Protein AF-A0A3D2IMI7-F1 (afdb_monomer)

Nearest PDB structures (foldseek):
  4e9l-assembly1_A  TM=3.637E-01  e=8.421E-09  Escherichia coli UTI89
  5n40-assembly1_A  TM=7.690E-01  e=1.778E-04  Yersinia pseudotuberculosis IP 31758
  5ldy-assembly1_A  TM=4.131E-01  e=1.421E-04  Yersinia pseudotuberculosis YPIII
  5euv-assembly1_B  TM=4.477E-01  e=1.053E-02  Paracoccus sp. 32d
  7o7s-assembly1_B  TM=2.186E-01  e=2.065E-05  Homo sapiens

Solvent-accessible surface area (backbone atoms only — not comparable to full-atom values): 43503 Å² total; per-residue (Å²): 136,83,80,90,81,66,86,69,51,72,66,57,47,50,53,51,37,49,52,50,19,69,74,67,76,43,91,65,54,54,61,43,49,20,43,68,29,74,67,36,45,22,67,24,29,84,72,48,69,46,63,32,51,36,31,32,40,37,43,94,45,60,42,66,51,37,60,75,22,23,43,25,42,30,50,30,76,54,40,31,40,66,70,81,64,78,82,48,47,64,49,73,46,33,60,82,61,87,64,40,62,48,37,63,43,69,72,51,69,43,49,48,36,41,32,33,35,25,76,31,36,21,80,72,30,25,35,24,40,38,34,37,64,43,34,36,28,35,68,51,49,63,80,87,34,62,40,46,26,24,32,76,32,78,30,75,76,46,79,85,49,66,41,18,53,37,27,53,37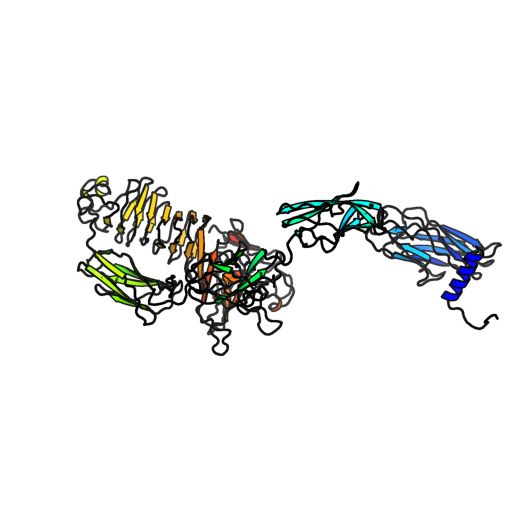,54,33,67,67,47,33,52,42,74,77,30,59,67,35,64,24,38,45,68,32,49,36,42,55,50,32,25,39,31,31,14,14,92,68,68,37,70,18,66,46,53,67,52,61,38,36,55,44,81,43,76,76,42,69,81,49,47,76,38,94,80,30,64,45,64,39,55,15,38,71,67,9,39,25,76,38,69,37,45,20,34,68,34,47,35,33,31,33,41,38,39,39,38,92,90,36,52,66,38,74,50,68,77,33,40,27,28,51,79,73,39,76,52,34,34,49,46,23,18,60,91,65,54,71,46,69,62,40,42,24,62,44,74,47,49,32,18,41,32,33,13,14,69,82,74,44,68,13,47,84,44,52,58,40,32,33,29,49,49,78,40,48,62,77,39,60,61,40,76,48,74,64,25,55,64,9,30,36,75,66,44,62,33,21,35,30,45,63,45,78,25,32,45,33,38,30,35,67,88,63,82,42,41,20,66,28,55,71,25,44,22,42,50,27,71,69,24,29,77,44,17,41,35,43,46,48,47,43,61,30,46,29,71,48,68,36,60,23,42,31,37,34,40,32,5,3,81,63,58,35,66,21,68,55,41,84,75,52,66,50,76,48,60,79,48,52,47,74,54,72,72,42,75,70,53,40,13,34,30,38,27,44,32,28,30,33,67,56,75,45,69,26,46,34,40,39,25,46,72,81,37,66,31,68,38,56,21,57,33,32,21,40,81,65,69,33,32,45,19,16,35,83,74,54,71,65,68,16,17,36,52,81,39,26,73,24,24,73,65,58,47,55,79,42,60,83,35,45,35,34,37,48,57,71,27,86,66,22,89,50,57,42,35,47,66,54,69,64,48,38,29,24,28,41,36,26,31,60,82,16,50,42,35,41,40,84,58,26,42,42,34,28,65,25,40,41,32,40,55,9,36,43,40,46,44,73,63,12,33,42,38,34,31,33,40,36,34,26,63,38,54,46,39,22,37,39,37,41,55,23,95,48,65,28,48,38,76,25,53,45,59,37,38,23,41,36,35,52,14,76,62,18,39,41,43,81,55,55,37,38,26,80,38,47,35,35,24,52,21,14,41,45,36,41,43,58,90,45,35,47,45,56,72,39,76,47,68,33,99,53,26,40,42,32,42,37,42,71,47,67,79,62,51,41,60,44,45,29,23,54,25,38,56,47,25,49,37,56,52,39,60,54,46,81,35,31,34,22,40,78,28,76,73,27,57,67,83,88,90,82,57,75,51,32,42,31,34,54,44,52,85,52,89,68,58,78,82,68,23,56,39,55,58,79,34,21,82,42,66,58,60,77,23,39,18,34,41,35,44,43,68,25,59,39,96,91,39,84,90,36,71,46,65,61,64,35,46,34,58,43,64,31,54,65,63,56,65,82,76,53,40,39,68,51,77,54,51,50,49,99,60,88,96,55,14,58,34,45,25,22,29,29,33,45,35,60,44,61,68,65,46,64,89,47,42,49,77,36,44,52,53,70,45,39,37,35,65,38,43,63,37,82,89,32,73,34,44,75,27,30,28,50,80,85,59,55,75,58,64,80,44,67,38,43,50,35,31,13,34,37,41,34,28,77,39,74,86,33,42,47,33,38,48,60,84,113

Mean predicted aligned error: 17.14 Å

pLDDT: mean 89.93, std 9.3, range [36.91, 98.5]

Secondary structure (DSSP, 8-state):
---TT-PPPHHHHHHHHHHHHHHHT---SSEE-BBS-TTEEGGGTTS--EEEB--EEE-SSTTSS-TT-EEEEEPPTTEEE-SSSPPPEEEEEETTSS----EEEEEEE-SSEEEEEEEE--SSS-EEEEEE-EEEEES-SSSP-EEE-EE-SSSSS-TT--SBEEEEE---EEEEEEEE----EETTSB-SSPEEEEEEETTSPBP-----EEEEEEEEEEE---B-TT---EEE--TTSEEEE---BBSS-EEEEEEEE-TTS--EEPPPEEEE-TTS--EEEEEESSSSPPPPEETT-EEEEEEEEE-TTS-B-TT----EEEEESS-EEES-EEPPPPBTTEEEEEEEEE-S-EEE-EEEEETTSS-EEEPPPEEEE--SEEEEEEEEEEESSEEESSSS-EEEEEEEEEETTSPBP------EEEEESSSEE---EE-SSSEEEEEEEP-SS-EEEEEEEEETTEEPS--EEEEEE--SEEB---SS-HHHHHBTT-GGGBTTSS---TT-EEEE-SS-SS-S---EE-STT-EESEEEE-TT-EEEE-SS-EEEESS-EEEEEEEE--TT-EEEESS-EEEEEEESSEEEE--SS-EEEEE--EESEEEEE-TT-EEESS-EEEEEEEEEEEEEEEE-TT--EEEEEEEEEEEEEEEEEEEE-SSSEEEEE--SBS-BHHHHTTTS---SSBTSTT---SSSS---SEEEE-TTS-S-GGGGEE--SBTTSBPPTTB-EEEEE--B-TT-TT-B-PSPEEEEEEEPBP-TTSSEEE-------STT--EEEEE--SSSPEETT-TTTEEEESB-S-EEEEESSHHHHT-EEEEE-SS--SS-S-EE-TTBEEEEEB-SSS-EEEEES--

Sequence (875 aa):
MLFYSRELSISEQQNIEDYLSLKYSIPIRNLTAATGGEAISADDASTTYTTLSGPRVQESFIGEYTSSGTFVFKAPTGFEWDTGGANPSATVAPAFGGSTNLAISFTSRTSSEITFTVTTASSTNPAEITFNGFRVRPTTGTLPNEGNIRNIGTTGSGGTTNYGSLTMVAGTQIAMAYSQQPGTSTVNSAISPSVRIQLVDQFGNSVEEGGVDIDVALNVVSGSGALTGGSTTTIRTNSLGIADFTNLLIDDTGSYTLTATSAGLASELSNEFDVVVLGQLTEFKIERVPSGNISNKLAGQSFNIKISAVDGTDAVVTDFSGTVDISSSCTLDAGQGTSPAFTSGVLSSHTVSISSVGSCTITATNSADSETGVSNSFNVTPGAASATSTQITASPTVIFNDGFSTSTITVQARDASGNNVTVGGATIALSATDGSLGSVTDNSNGTYTATLTSSIIEGTATITGTLNGNAISDNAQVEFAAFNKIWRSQVGSVADARNWDDPVNWSSGSVPLSTDKVLIPANPSVGNQQPVVDVTNTTVAQISIETSATVTVSGGVNFVVTNEASGGGKILGSNADSLTVGGNLDLLDITLGNVILNGSSKQIVTSPNDFVDLELDNSAGADFSSDLTVTGDLNLTDGTLFIPTGKNLIANSKTYGPGGSLRFQRRISGVRGWRIISSPVNTTYGDFLDGTLTQGYTGSTLGNAALDSLQPNVLTYLETVVGTDNQRYRAPSNATQSVSQGQGVFVFVFGNIAADSRYNDPLPDTLDVEGQEWEGDGTEVDFGITYTAAADTGWNLIGNPFAATIDWDDNTNWTKTNVENTIYVWDPSANGGNGEYLTWNGTTGTLGGGLISPFQGFWVKANAVAPVLKVNKEV

Foldseek 3Di:
DDPPPDDDDPVRVVVVQVVCCVVPVANSDQWDAKDFQAEAELVCAVPFWTFIWWIKGWDPWFCLQPAFWKWKWFDAPQKFWDQDDDQKAKDKDFSPDDDWPWDKGWDDGDRTITMIGTNDTTDDGIMMITIGGTIMHGNHSDDWDWDATATPIRGDDHDRDGRYIHTYAYHDFAAKDWPDFFAEEAAQFWTPPWTKIFTHHPVRDGHQDWFFKKFKAKDAPDDDKGFDPQWDRIAIADRRRMGTGGGGHIHIWHKIKMWIDTPNHDIDIGDIYTYWHPLDQQAKEKAFPPGDADAEEAAQDKGKIKIFRATPVRHGNQPQFAWWAKDKPAAKPDQGGTDHTAHRRMPRITITGGHDFDWMWMKTAGPVDGHIDIGHTYTHAHDPFDLAQKEKEWVVLEFAQQQATKIKIKIFGGHPSNHGQQAWDWDKDKDKPAFDWADWAILGGRMIIIMGGHHNDFDKIWMWMATNNHTRNYIYIRTNDDFPWEFQFAPDDLCRRAEQQQLVRTPNSGHADQEGEYEYELDHNHDNHAHEDEDAAQHYQEYEYEANGEYEYEDLHEYEHLEEYEYAYEYAYELSYEYEHQYEYYYNYYHYNEYEHQHAAEYEYADDQAEQEYEYNYQNEYEYSAAHHHLHEDEQQAHEHEDEAPHFYQDLHYDAHPHYKYKYKHWAADDWFKAKWAAQFKDFQSLQQSLAQWECEDAGNPHNDPDDDDHTQKWFFAQPDPDPRVVRIDDDNYRRHIGDAQTIIIGGGGAPDPVDPSRPNHDGTMRMDMHHGDCPVVWKNWNPFFFDPDPPGFKHKGANNHSHKDFLLPPVFKDWDQWQQKKWFWDCPPPPRVIDTWMDNNPDTRVPGRIGHHGTIIMIGGHDGPTTIMGTSSD

Radius of gyration: 43.98 Å; Cα contacts (8 Å, |Δi|>4): 2571; chains: 1; bounding box: 116×69×135 Å

Structure (mmCIF, N/CA/C/O backbone):
data_AF-A0A3D2IMI7-F1
#
_entry.id   AF-A0A3D2IMI7-F1
#
loop_
_atom_site.group_PDB
_atom_site.id
_atom_site.type_symbol
_atom_site.label_atom_id
_atom_site.label_alt_id
_atom_site.label_comp_id
_atom_site.label_asym_id
_atom_site.label_entity_id
_atom_site.label_seq_id
_atom_site.pdbx_PDB_ins_code
_atom_site.Cartn_x
_atom_site.Cartn_y
_atom_site.Cartn_z
_atom_site.occupancy
_atom_site.B_iso_or_equiv
_atom_site.auth_seq_id
_atom_site.auth_comp_id
_atom_site.auth_asym_id
_atom_site.auth_atom_id
_atom_site.pdbx_PDB_model_num
ATOM 1 N N . MET A 1 1 ? 63.150 -7.303 -70.088 1.00 36.91 1 MET A N 1
ATOM 2 C CA . MET A 1 1 ? 63.684 -8.450 -69.328 1.00 36.91 1 MET A CA 1
ATOM 3 C C . MET A 1 1 ? 62.479 -9.291 -68.924 1.00 36.91 1 MET A C 1
ATOM 5 O O . MET A 1 1 ? 61.709 -8.853 -68.085 1.00 36.91 1 MET A O 1
ATOM 9 N N . LEU A 1 2 ? 62.222 -10.387 -69.644 1.00 39.38 2 LEU A N 1
ATOM 10 C CA . LEU A 1 2 ? 61.164 -11.353 -69.327 1.00 39.38 2 LEU A CA 1
ATOM 11 C C . LEU A 1 2 ? 61.659 -12.210 -68.155 1.00 39.38 2 LEU A C 1
ATOM 13 O O . LEU A 1 2 ? 62.662 -12.906 -68.301 1.00 39.38 2 LEU A O 1
ATOM 17 N N . PHE A 1 3 ? 61.002 -12.132 -66.999 1.00 39.72 3 PHE A N 1
ATOM 18 C CA . PHE A 1 3 ? 61.272 -13.028 -65.873 1.00 39.72 3 PHE A CA 1
ATOM 19 C C . PHE A 1 3 ? 60.664 -14.405 -66.178 1.00 39.72 3 PHE A C 1
ATOM 21 O O . PHE A 1 3 ? 59.478 -14.626 -65.970 1.00 39.72 3 PHE A O 1
ATOM 28 N N . TYR A 1 4 ? 61.480 -15.320 -66.702 1.00 48.03 4 TYR A N 1
ATOM 29 C CA . TYR A 1 4 ? 61.088 -16.665 -67.154 1.00 48.03 4 TYR A CA 1
ATOM 30 C C . TYR A 1 4 ? 61.148 -17.741 -66.050 1.00 48.03 4 TYR A C 1
ATOM 32 O O . TYR A 1 4 ? 61.457 -18.897 -66.322 1.00 48.03 4 TYR A O 1
ATOM 40 N N . SER A 1 5 ? 60.907 -17.383 -64.786 1.00 53.88 5 SER A N 1
ATOM 41 C CA . SER A 1 5 ? 61.038 -18.350 -63.681 1.00 53.88 5 SER A CA 1
ATOM 42 C C . SER A 1 5 ? 60.182 -18.060 -62.448 1.00 53.88 5 SER A C 1
ATOM 44 O O . SER A 1 5 ? 60.452 -18.615 -61.385 1.00 53.88 5 SER A O 1
ATOM 46 N N . ARG A 1 6 ? 59.174 -17.187 -62.552 1.00 65.69 6 ARG A N 1
ATOM 47 C CA . ARG A 1 6 ? 58.187 -16.991 -61.482 1.00 65.69 6 ARG A CA 1
ATOM 48 C C . ARG A 1 6 ? 56.843 -17.506 -61.973 1.00 65.69 6 ARG A C 1
ATOM 50 O O . ARG A 1 6 ? 56.318 -16.954 -62.937 1.00 65.69 6 ARG A O 1
ATOM 57 N N . GLU A 1 7 ? 56.298 -18.531 -61.320 1.00 63.94 7 GLU A N 1
ATOM 58 C CA . GLU A 1 7 ? 54.879 -18.847 -61.481 1.00 63.94 7 GLU A CA 1
ATOM 59 C C . GLU A 1 7 ? 54.075 -17.638 -61.004 1.00 63.94 7 GLU A C 1
ATOM 61 O O . GLU A 1 7 ? 54.257 -17.162 -59.880 1.00 63.94 7 GLU A O 1
ATOM 66 N N . LEU A 1 8 ? 53.264 -17.075 -61.899 1.00 63.88 8 LEU A N 1
ATOM 67 C CA . LEU A 1 8 ? 52.357 -15.997 -61.536 1.00 63.88 8 LEU A CA 1
ATOM 68 C C . LEU A 1 8 ? 51.351 -16.556 -60.537 1.00 63.88 8 LEU A C 1
ATOM 70 O O . LEU A 1 8 ? 50.800 -17.636 -60.748 1.00 63.88 8 LEU A O 1
ATOM 74 N N . SER A 1 9 ? 51.092 -15.819 -59.459 1.00 64.12 9 SER A N 1
ATOM 75 C CA . SER A 1 9 ? 49.933 -16.147 -58.634 1.00 64.12 9 SER A CA 1
ATOM 76 C C . SER A 1 9 ? 48.662 -16.035 -59.482 1.00 64.12 9 SER A C 1
ATOM 78 O O . SER A 1 9 ? 48.598 -15.229 -60.414 1.00 64.12 9 SER A O 1
ATOM 80 N N . ILE A 1 10 ? 47.626 -16.806 -59.141 1.00 54.97 10 ILE A N 1
ATOM 81 C CA . ILE A 1 10 ? 46.330 -16.769 -59.839 1.00 54.97 10 ILE A CA 1
ATOM 82 C C . ILE A 1 10 ? 45.799 -15.327 -59.943 1.00 54.97 10 ILE A C 1
ATOM 84 O O . ILE A 1 10 ? 45.288 -14.935 -60.985 1.00 54.97 10 ILE A O 1
ATOM 88 N N . SER A 1 11 ? 45.993 -14.507 -58.904 1.00 57.66 11 SER A N 1
ATOM 89 C CA . SER A 1 11 ? 45.587 -13.096 -58.917 1.00 57.66 11 SER A CA 1
ATOM 90 C C . SER A 1 11 ? 46.397 -12.251 -59.909 1.00 57.66 11 SER A C 1
ATOM 92 O O . SER A 1 11 ? 45.836 -11.416 -60.612 1.00 57.66 11 SER A O 1
ATOM 94 N N . GLU A 1 12 ? 47.708 -12.474 -60.025 1.00 67.38 12 GLU A N 1
ATOM 95 C CA . GLU A 1 12 ? 48.552 -11.757 -60.991 1.00 67.38 12 GLU A CA 1
ATOM 96 C C . GLU A 1 12 ? 48.246 -12.164 -62.433 1.00 67.38 12 GLU A C 1
ATOM 98 O O . GLU A 1 12 ? 48.224 -11.306 -63.313 1.00 67.38 12 GLU A O 1
ATOM 103 N N . GLN A 1 13 ? 47.968 -13.447 -62.673 1.00 63.25 13 GLN A N 1
ATOM 104 C CA . GLN A 1 13 ? 47.500 -13.925 -63.971 1.00 63.25 13 GLN A CA 1
ATOM 105 C C . GLN A 1 13 ? 46.149 -13.293 -64.337 1.00 63.25 13 GLN A C 1
ATOM 107 O O . GLN A 1 13 ? 46.022 -12.735 -65.424 1.00 63.25 13 GLN A O 1
ATOM 112 N N . GLN A 1 14 ? 45.179 -13.299 -63.416 1.00 61.50 14 GLN A N 1
ATOM 113 C CA . GLN A 1 14 ? 43.861 -12.688 -63.620 1.00 61.50 14 GLN A CA 1
ATOM 114 C C . GLN A 1 14 ? 43.958 -11.190 -63.924 1.00 61.5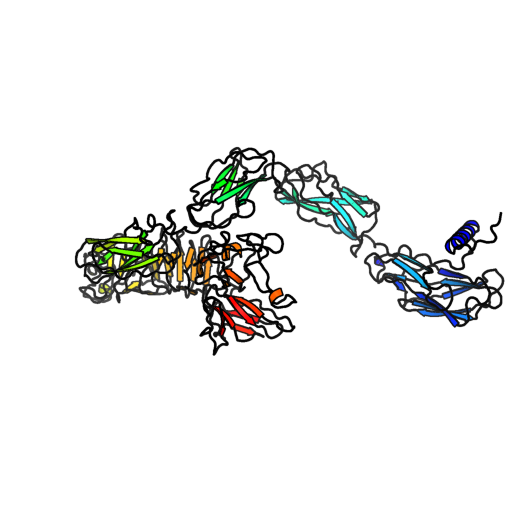0 14 GLN A C 1
ATOM 116 O O . GLN A 1 14 ? 43.314 -10.719 -64.853 1.00 61.50 14 GLN A O 1
ATOM 121 N N . ASN A 1 15 ? 44.825 -10.455 -63.221 1.00 63.78 15 ASN A N 1
ATOM 122 C CA . ASN A 1 15 ? 45.052 -9.030 -63.480 1.00 63.78 15 ASN A CA 1
ATOM 123 C C . ASN A 1 15 ? 45.682 -8.770 -64.863 1.00 63.78 15 ASN A C 1
ATOM 125 O O . ASN A 1 15 ? 45.387 -7.761 -65.506 1.00 63.78 15 ASN A O 1
ATOM 129 N N . ILE A 1 16 ? 46.559 -9.663 -65.337 1.00 69.25 16 ILE A N 1
ATOM 130 C CA . ILE A 1 16 ? 47.146 -9.577 -66.683 1.00 69.25 16 ILE A CA 1
ATOM 131 C C . ILE A 1 16 ? 46.089 -9.891 -67.747 1.00 69.25 16 ILE A C 1
ATOM 133 O O . ILE A 1 16 ? 45.984 -9.164 -68.735 1.00 69.25 16 ILE A O 1
ATOM 137 N N . GLU A 1 17 ? 45.291 -10.938 -67.546 1.00 66.00 17 GLU A N 1
ATOM 138 C CA . GLU A 1 17 ? 44.186 -11.308 -68.434 1.00 66.00 17 GLU A CA 1
ATOM 139 C C . GLU A 1 17 ? 43.112 -10.213 -68.488 1.00 66.00 17 GLU A C 1
ATOM 141 O O . GLU A 1 17 ? 42.637 -9.898 -69.577 1.00 66.00 17 GLU A O 1
ATOM 146 N N . ASP A 1 18 ? 42.804 -9.561 -67.362 1.00 59.88 18 ASP A N 1
ATOM 147 C CA . ASP A 1 18 ? 41.931 -8.382 -67.284 1.00 59.88 18 ASP A CA 1
ATOM 148 C C . ASP A 1 18 ? 42.462 -7.209 -68.072 1.00 59.88 18 ASP A C 1
ATOM 150 O O . ASP A 1 18 ? 41.749 -6.619 -68.884 1.00 59.88 18 ASP A O 1
ATOM 154 N N . TYR A 1 19 ? 43.731 -6.872 -67.848 1.00 67.44 19 TYR A N 1
ATOM 155 C CA . TYR A 1 19 ? 44.369 -5.774 -68.548 1.00 67.44 19 TYR A CA 1
ATOM 156 C C . TYR A 1 19 ? 44.345 -6.003 -70.061 1.00 67.44 19 TYR A C 1
ATOM 158 O O . TYR A 1 19 ? 44.033 -5.091 -70.825 1.00 67.44 19 TYR A O 1
ATOM 166 N N . LEU A 1 20 ? 44.654 -7.222 -70.507 1.00 65.44 20 LEU A N 1
ATOM 167 C CA . LEU A 1 20 ? 44.651 -7.575 -71.921 1.00 65.44 20 LEU A CA 1
ATOM 168 C C . LEU A 1 20 ? 43.225 -7.647 -72.489 1.00 65.44 20 LEU A C 1
ATOM 170 O O . LEU A 1 20 ? 43.000 -7.172 -73.603 1.00 65.44 20 LEU A O 1
ATOM 174 N N . SER A 1 21 ? 42.261 -8.169 -71.726 1.00 61.12 21 SER A N 1
ATOM 175 C CA . SER A 1 21 ? 40.857 -8.231 -72.136 1.00 61.12 21 SER A CA 1
ATOM 176 C C . SER A 1 21 ? 40.255 -6.837 -72.306 1.00 61.12 21 SER A C 1
ATOM 178 O O . SER A 1 21 ? 39.659 -6.550 -73.344 1.00 61.12 21 SER A O 1
ATOM 180 N N . LEU A 1 22 ? 40.496 -5.936 -71.351 1.00 59.84 22 LEU A N 1
ATOM 181 C CA . LEU A 1 22 ? 40.021 -4.555 -71.387 1.00 59.84 22 LEU A CA 1
ATOM 182 C C . LEU A 1 22 ? 40.715 -3.739 -72.488 1.00 59.84 22 LEU A C 1
ATOM 184 O O . LEU A 1 22 ? 40.058 -3.006 -73.223 1.00 59.84 22 LEU A O 1
ATOM 188 N N . LYS A 1 23 ? 42.041 -3.877 -72.636 1.00 63.28 23 LYS A N 1
ATOM 189 C CA . LYS A 1 23 ? 42.841 -3.107 -73.605 1.00 63.28 23 LYS A CA 1
ATOM 190 C C . LYS A 1 23 ? 42.547 -3.457 -75.061 1.00 63.28 23 LYS A C 1
ATOM 192 O O . LYS A 1 23 ? 42.660 -2.588 -75.922 1.00 63.28 23 LYS A O 1
ATOM 197 N N . TYR A 1 24 ? 42.231 -4.718 -75.341 1.00 61.50 24 TYR A N 1
ATOM 198 C CA . TYR A 1 24 ? 42.056 -5.220 -76.706 1.00 61.50 24 TYR A CA 1
ATOM 199 C C . TYR A 1 24 ? 40.624 -5.677 -77.011 1.00 61.50 24 TYR A C 1
ATOM 201 O O . TYR A 1 24 ? 40.373 -6.154 -78.115 1.00 61.50 24 TYR A O 1
ATOM 209 N N . SER A 1 25 ? 39.696 -5.543 -76.056 1.00 50.53 25 SER A N 1
ATOM 210 C CA . SER A 1 25 ? 38.299 -5.993 -76.167 1.00 50.53 25 SER A CA 1
ATOM 211 C C . SER A 1 25 ? 38.160 -7.447 -76.634 1.00 50.53 25 SER A C 1
ATOM 213 O O . SER A 1 25 ? 37.206 -7.804 -77.322 1.00 50.53 25 SER A O 1
ATOM 215 N N . ILE A 1 26 ? 39.126 -8.290 -76.262 1.00 58.97 26 ILE A N 1
ATOM 216 C CA . ILE A 1 26 ? 39.110 -9.728 -76.527 1.00 58.97 26 ILE A CA 1
ATOM 217 C C . ILE A 1 26 ? 38.769 -10.472 -75.227 1.00 58.97 26 ILE A C 1
ATOM 219 O O . ILE A 1 26 ? 39.292 -10.126 -74.164 1.00 58.97 26 ILE A O 1
ATOM 223 N N . PRO A 1 27 ? 37.894 -11.485 -75.256 1.00 55.28 27 PRO A N 1
ATOM 224 C CA . PRO A 1 27 ? 37.618 -12.306 -74.084 1.00 55.28 27 PRO A CA 1
ATOM 225 C C . PRO A 1 27 ? 38.775 -13.294 -73.861 1.00 55.28 27 PRO A C 1
ATOM 227 O O . PRO A 1 27 ? 38.832 -14.344 -74.487 1.00 55.28 27 PRO A O 1
ATOM 230 N N . ILE A 1 28 ? 39.747 -12.936 -73.020 1.00 58.66 28 ILE A N 1
ATOM 231 C CA . ILE A 1 28 ? 40.936 -13.782 -72.765 1.00 58.66 28 ILE A CA 1
ATOM 232 C C . ILE A 1 28 ? 40.743 -14.663 -71.524 1.00 58.66 28 ILE A C 1
ATOM 234 O O . ILE A 1 28 ? 41.457 -15.642 -71.341 1.00 58.66 28 ILE A O 1
ATOM 238 N N . ARG A 1 29 ? 39.764 -14.341 -70.669 1.00 60.12 29 ARG A N 1
ATOM 239 C CA . ARG A 1 29 ? 39.472 -15.130 -69.471 1.00 60.12 29 ARG A CA 1
ATOM 240 C C . ARG A 1 29 ? 38.766 -16.439 -69.823 1.00 60.12 29 ARG A C 1
ATOM 242 O O . ARG A 1 29 ? 37.735 -16.420 -70.504 1.00 60.12 29 ARG A O 1
ATOM 249 N N . ASN A 1 30 ? 39.215 -17.517 -69.179 1.00 72.19 30 ASN A N 1
ATOM 250 C CA . ASN A 1 30 ? 38.532 -18.818 -69.146 1.00 72.19 30 ASN A CA 1
ATOM 251 C C . ASN A 1 30 ? 37.122 -18.749 -68.520 1.00 72.19 30 ASN A C 1
ATOM 253 O O . ASN A 1 30 ? 36.322 -19.665 -68.702 1.00 72.19 30 ASN A O 1
ATOM 257 N N . LEU A 1 31 ? 36.814 -17.670 -67.786 1.00 85.62 31 LEU A N 1
ATOM 258 C CA . LEU A 1 31 ? 35.507 -17.386 -67.193 1.00 85.62 31 LEU A CA 1
ATOM 259 C C . LEU A 1 31 ? 35.194 -15.881 -67.211 1.00 85.62 31 LEU A C 1
ATOM 261 O O . LEU A 1 31 ? 35.939 -15.070 -66.658 1.00 85.62 31 LEU A O 1
ATOM 265 N N . THR A 1 32 ? 34.038 -15.526 -67.762 1.00 89.75 32 THR A N 1
ATOM 266 C CA . THR A 1 32 ? 33.356 -14.242 -67.566 1.00 89.75 32 THR A CA 1
ATOM 267 C C . THR A 1 32 ? 32.121 -14.484 -66.700 1.00 89.75 32 THR A C 1
ATOM 269 O O . THR A 1 32 ? 31.234 -15.250 -67.082 1.00 89.75 32 THR A O 1
ATOM 272 N N . ALA A 1 33 ? 32.081 -13.853 -65.526 1.00 91.62 33 ALA A N 1
ATOM 273 C CA . ALA A 1 33 ? 30.960 -13.945 -64.596 1.00 91.62 33 ALA A CA 1
ATOM 274 C C . ALA A 1 33 ? 29.677 -13.343 -65.196 1.00 91.62 33 ALA A C 1
ATOM 276 O O . ALA A 1 33 ? 29.742 -12.466 -66.060 1.00 91.62 33 ALA A O 1
ATOM 277 N N . ALA A 1 34 ? 28.521 -13.824 -64.742 1.00 94.25 34 ALA A N 1
ATOM 278 C CA . ALA A 1 34 ? 27.237 -13.272 -65.133 1.00 94.25 34 ALA A CA 1
ATOM 279 C C . ALA A 1 34 ? 27.073 -11.841 -64.606 1.00 94.25 34 ALA A C 1
ATOM 281 O O . ALA A 1 34 ? 27.509 -11.536 -63.497 1.00 94.25 34 ALA A O 1
ATOM 282 N N . THR A 1 35 ? 26.423 -10.984 -65.391 1.00 93.75 35 THR A N 1
ATOM 283 C CA . THR A 1 35 ? 26.093 -9.601 -65.018 1.00 93.75 35 THR A CA 1
ATOM 284 C C . THR A 1 35 ? 24.580 -9.408 -64.903 1.00 93.75 35 THR A C 1
ATOM 286 O O . THR A 1 35 ? 23.800 -10.228 -65.393 1.00 93.75 35 THR A O 1
ATOM 289 N N . GLY A 1 36 ? 24.160 -8.319 -64.250 1.00 90.94 36 GLY A N 1
ATOM 290 C CA . GLY A 1 36 ? 22.746 -7.992 -64.011 1.00 90.94 36 GLY A CA 1
ATOM 291 C C . GLY A 1 36 ? 22.223 -8.382 -62.625 1.00 90.94 36 GLY A C 1
ATOM 292 O O . GLY A 1 36 ? 21.070 -8.104 -62.325 1.00 90.94 36 GLY A O 1
ATOM 293 N N . GLY A 1 37 ? 23.058 -8.991 -61.776 1.00 92.75 37 GLY A N 1
ATOM 294 C CA . GLY A 1 37 ? 22.706 -9.365 -60.402 1.00 92.75 37 GLY A CA 1
ATOM 295 C C . GLY A 1 37 ? 23.069 -8.332 -59.332 1.00 92.75 37 GLY A C 1
ATOM 296 O O . GLY A 1 37 ? 22.765 -8.554 -58.171 1.00 92.75 37 GLY A O 1
ATOM 297 N N . GLU A 1 38 ? 23.698 -7.213 -59.696 1.00 91.56 38 GLU A N 1
ATOM 298 C CA . GLU A 1 38 ? 24.311 -6.272 -58.739 1.00 91.56 38 GLU A CA 1
ATOM 299 C C . GLU A 1 38 ? 23.308 -5.362 -57.997 1.00 91.56 38 GLU A C 1
ATOM 301 O O . GLU A 1 38 ? 23.698 -4.661 -57.070 1.00 91.56 38 GLU A O 1
ATOM 306 N N . ALA A 1 39 ? 22.038 -5.326 -58.418 1.00 91.44 39 ALA A N 1
ATOM 307 C CA . ALA A 1 39 ? 20.994 -4.490 -57.816 1.00 91.44 39 ALA A CA 1
ATOM 308 C C . ALA A 1 39 ? 19.604 -5.115 -58.018 1.00 91.44 39 ALA A C 1
ATOM 310 O O . ALA A 1 39 ? 18.795 -4.640 -58.815 1.00 91.44 39 ALA A O 1
ATOM 311 N N . ILE A 1 40 ? 19.350 -6.237 -57.345 1.00 93.81 40 ILE A N 1
ATOM 312 C CA . ILE A 1 40 ? 18.052 -6.920 -57.380 1.00 93.81 40 ILE A CA 1
ATOM 313 C C . ILE A 1 40 ? 17.157 -6.306 -56.301 1.00 93.81 40 ILE A C 1
ATOM 315 O O . ILE A 1 40 ? 17.546 -6.278 -55.137 1.00 93.81 40 ILE A O 1
ATOM 319 N N . SER A 1 41 ? 15.974 -5.810 -56.665 1.00 93.44 41 SER A N 1
ATOM 320 C CA . SER A 1 41 ? 15.104 -5.123 -55.706 1.00 93.44 41 SER A CA 1
ATOM 321 C C . SER A 1 41 ? 14.553 -6.088 -54.653 1.00 93.44 41 SER A C 1
ATOM 323 O O . SER A 1 41 ? 14.135 -7.200 -54.977 1.00 93.44 41 SER A O 1
ATOM 325 N N . ALA A 1 42 ? 14.496 -5.655 -53.394 1.00 93.62 42 ALA A N 1
ATOM 326 C CA . ALA A 1 42 ? 13.783 -6.359 -52.332 1.00 93.62 42 ALA A CA 1
ATOM 327 C C . ALA A 1 42 ? 12.281 -6.523 -52.639 1.00 93.62 42 ALA A C 1
ATOM 329 O O . ALA A 1 42 ? 11.681 -7.514 -52.224 1.00 93.62 42 ALA A O 1
ATOM 330 N N . ASP A 1 43 ? 11.688 -5.619 -53.431 1.00 91.50 43 ASP A N 1
ATOM 331 C CA . ASP A 1 43 ? 10.290 -5.706 -53.885 1.00 91.50 43 ASP A CA 1
ATOM 332 C C . ASP A 1 43 ? 10.050 -6.899 -54.825 1.00 91.50 43 ASP A C 1
ATOM 334 O O . ASP A 1 43 ? 8.928 -7.409 -54.929 1.00 91.50 43 ASP A O 1
ATOM 338 N N . ASP A 1 44 ? 11.114 -7.393 -55.467 1.00 92.38 44 ASP A N 1
ATOM 339 C CA . ASP A 1 44 ? 11.068 -8.571 -56.332 1.00 92.38 44 ASP A CA 1
ATOM 340 C C . ASP A 1 44 ? 10.990 -9.883 -55.532 1.00 92.38 44 ASP A C 1
ATOM 342 O O . ASP A 1 44 ? 10.772 -10.960 -56.106 1.00 92.38 44 ASP A O 1
ATOM 346 N N . ALA A 1 45 ? 11.134 -9.822 -54.201 1.00 89.81 45 ALA A N 1
ATOM 347 C CA . ALA A 1 45 ? 11.011 -10.982 -53.336 1.00 89.81 45 ALA A CA 1
ATOM 348 C C . ALA A 1 45 ? 9.655 -11.665 -53.552 1.00 89.81 45 ALA A C 1
ATOM 350 O O . ALA A 1 45 ? 8.589 -11.108 -53.301 1.00 89.81 45 ALA A O 1
ATOM 351 N N . SER A 1 46 ? 9.697 -12.914 -54.015 1.00 80.69 46 SER A N 1
ATOM 352 C CA . SER A 1 46 ? 8.515 -13.716 -54.365 1.00 80.69 46 SER A CA 1
ATOM 353 C C . SER A 1 46 ? 7.642 -13.201 -55.526 1.00 80.69 46 SER A C 1
ATOM 355 O O . SER A 1 46 ? 6.667 -13.877 -55.868 1.00 80.69 46 SER A O 1
ATOM 357 N N . THR A 1 47 ? 7.991 -12.099 -56.202 1.00 87.25 47 THR A N 1
ATOM 358 C CA . THR A 1 47 ? 7.162 -11.487 -57.261 1.00 87.25 47 THR A CA 1
ATOM 359 C C . THR A 1 47 ? 7.806 -11.608 -58.650 1.00 87.25 47 THR A C 1
ATOM 361 O O . THR A 1 47 ? 7.347 -12.413 -59.464 1.00 87.25 47 THR A O 1
ATOM 364 N N . THR A 1 48 ? 8.895 -10.887 -58.915 1.00 92.81 48 THR A N 1
ATOM 365 C CA . THR A 1 48 ? 9.524 -10.743 -60.241 1.00 92.81 48 THR A CA 1
ATOM 366 C C . THR A 1 48 ? 10.892 -11.429 -60.281 1.00 92.81 48 THR A C 1
ATOM 368 O O . THR A 1 48 ? 11.552 -11.568 -59.262 1.00 92.81 48 THR A O 1
ATOM 371 N N . TYR A 1 49 ? 11.332 -11.896 -61.456 1.00 94.56 49 TYR A N 1
ATOM 372 C CA . TYR A 1 49 ? 12.676 -12.460 -61.641 1.00 94.56 49 TYR A CA 1
ATOM 373 C C . TYR A 1 49 ? 13.567 -11.542 -62.484 1.00 94.56 49 TYR A C 1
ATOM 375 O O . TYR A 1 49 ? 13.202 -11.167 -63.601 1.00 94.56 49 TYR A O 1
ATOM 383 N N . THR A 1 50 ? 14.782 -11.291 -62.002 1.00 95.31 50 THR A N 1
ATOM 384 C CA . THR A 1 50 ? 15.833 -10.535 -62.690 1.00 95.31 50 THR A CA 1
ATOM 385 C C . THR A 1 50 ? 16.592 -11.430 -63.657 1.00 95.31 50 THR A C 1
ATOM 387 O O . THR A 1 50 ? 17.067 -12.504 -63.289 1.00 95.31 50 THR A O 1
ATOM 390 N N . THR A 1 51 ? 16.717 -11.000 -64.914 1.00 95.06 51 THR A N 1
ATOM 391 C CA . THR A 1 51 ? 17.472 -11.740 -65.937 1.00 95.06 51 THR A CA 1
ATOM 392 C C . THR A 1 51 ? 18.956 -11.416 -65.856 1.00 95.06 51 THR A C 1
ATOM 394 O O . THR A 1 51 ? 19.338 -10.250 -65.867 1.00 95.06 51 THR A O 1
ATOM 397 N N . LEU A 1 52 ? 19.785 -12.456 -65.833 1.00 95.88 52 LEU A N 1
ATOM 398 C CA . LEU A 1 52 ? 21.238 -12.364 -65.858 1.00 95.88 52 LEU A CA 1
ATOM 399 C C . LEU A 1 52 ? 21.770 -12.611 -67.273 1.00 95.88 52 LEU A C 1
ATOM 401 O O . LEU A 1 52 ? 21.218 -13.410 -68.038 1.00 95.88 52 LEU A O 1
ATOM 405 N N . SER A 1 53 ? 22.877 -11.950 -67.602 1.00 93.81 53 SER A N 1
ATOM 406 C CA . SER A 1 53 ? 23.617 -12.161 -68.848 1.00 93.81 53 SER A CA 1
ATOM 407 C C . SER A 1 53 ? 24.883 -12.967 -68.570 1.00 93.81 53 SER A C 1
ATOM 409 O O . SER A 1 53 ? 25.713 -12.532 -67.777 1.00 93.81 53 SER A O 1
ATOM 411 N N . GLY A 1 54 ? 25.046 -14.130 -69.208 1.00 90.44 54 GLY A N 1
ATOM 412 C CA . GLY A 1 54 ? 26.117 -15.086 -68.899 1.00 90.44 54 GLY A CA 1
ATOM 413 C C . GLY A 1 54 ? 25.737 -16.080 -67.783 1.00 90.44 54 GLY A C 1
ATOM 414 O O . GLY A 1 54 ? 24.555 -16.220 -67.462 1.00 90.44 54 GLY A O 1
ATOM 415 N N . PRO A 1 55 ? 26.711 -16.789 -67.176 1.00 94.19 55 PRO A N 1
ATOM 416 C CA . PRO A 1 55 ? 28.158 -16.658 -67.363 1.00 94.19 55 PRO A CA 1
ATOM 417 C C . PRO A 1 55 ? 28.646 -17.196 -68.711 1.00 94.19 55 PRO A C 1
ATOM 419 O O . PRO A 1 55 ? 27.935 -17.904 -69.422 1.00 94.19 55 PRO A O 1
ATOM 422 N N . ARG A 1 56 ? 29.896 -16.894 -69.053 1.00 92.62 56 ARG A N 1
ATOM 423 C CA . ARG A 1 56 ? 30.598 -17.450 -70.217 1.00 92.62 56 ARG A CA 1
ATOM 424 C C . ARG A 1 56 ? 31.861 -18.166 -69.749 1.00 92.62 56 ARG A C 1
ATOM 426 O O . ARG A 1 56 ? 32.634 -17.590 -68.992 1.00 92.62 56 ARG A O 1
ATOM 433 N N . VAL A 1 57 ? 32.090 -19.389 -70.216 1.00 91.81 57 VAL A N 1
ATOM 434 C CA . VAL A 1 57 ? 33.291 -20.194 -69.935 1.00 91.81 57 VAL A CA 1
ATOM 435 C C . VAL A 1 57 ? 33.992 -20.591 -71.225 1.00 91.81 57 VAL A C 1
ATOM 437 O O . VAL A 1 57 ? 33.352 -20.705 -72.267 1.00 91.81 57 VAL A O 1
ATOM 440 N N . GLN A 1 58 ? 35.298 -20.811 -71.169 1.00 89.00 58 GLN A N 1
ATOM 441 C CA . GLN A 1 58 ? 36.118 -21.121 -72.334 1.00 89.00 58 GLN A CA 1
ATOM 442 C C . GLN A 1 58 ? 37.148 -22.203 -72.000 1.00 89.00 58 GLN A C 1
ATOM 444 O O . GLN A 1 58 ? 37.829 -22.125 -70.978 1.00 89.00 58 GLN A O 1
ATOM 449 N N . GLU A 1 59 ? 37.274 -23.190 -72.887 1.00 87.12 59 GLU A N 1
ATOM 450 C CA . GLU A 1 59 ? 38.328 -24.199 -72.842 1.00 87.12 59 GLU A CA 1
ATOM 451 C C . GLU A 1 59 ? 39.688 -23.590 -73.226 1.00 87.12 59 GLU A C 1
ATOM 453 O O . GLU A 1 59 ? 39.835 -22.907 -74.244 1.00 87.12 59 GLU A O 1
ATOM 458 N N . SER A 1 60 ? 40.708 -23.912 -72.440 1.00 77.88 60 SER A N 1
ATOM 459 C CA . SER A 1 60 ? 42.126 -23.651 -72.688 1.00 77.88 60 SER A CA 1
ATOM 460 C C . SER A 1 60 ? 42.739 -24.658 -73.664 1.00 77.88 60 SER A C 1
ATOM 462 O O . SER A 1 60 ? 43.701 -24.340 -74.362 1.00 77.88 60 SER A O 1
ATOM 464 N N . PHE A 1 61 ? 42.207 -25.882 -73.720 1.00 80.50 61 PHE A N 1
ATOM 465 C CA . PHE A 1 61 ? 42.656 -26.941 -74.627 1.00 80.50 61 PHE A CA 1
ATOM 466 C C . PHE A 1 61 ? 41.504 -27.891 -74.992 1.00 80.50 61 PHE A C 1
ATOM 468 O O . PHE A 1 61 ? 40.474 -27.926 -74.327 1.00 80.50 61 PHE A O 1
ATOM 475 N N . ILE A 1 62 ? 41.670 -28.663 -76.072 1.00 83.88 62 ILE A N 1
ATOM 476 C CA . ILE A 1 62 ? 40.646 -29.615 -76.530 1.00 83.88 62 ILE A CA 1
ATOM 477 C C . ILE A 1 62 ? 40.366 -30.693 -75.473 1.00 83.88 62 ILE A C 1
ATOM 479 O O . ILE A 1 62 ? 41.291 -31.289 -74.923 1.00 83.88 62 ILE A O 1
ATOM 483 N N . GLY A 1 63 ? 39.094 -30.978 -75.221 1.00 83.38 63 GLY A N 1
ATOM 484 C CA . GLY A 1 63 ? 38.654 -32.006 -74.284 1.00 83.38 63 GLY A CA 1
ATOM 485 C C . GLY A 1 63 ? 38.784 -31.629 -72.806 1.00 83.38 63 GLY A C 1
ATOM 486 O O . GLY A 1 63 ? 38.675 -32.521 -71.964 1.00 83.38 63 GLY A O 1
ATOM 487 N N . GLU A 1 64 ? 39.008 -30.350 -72.477 1.00 85.56 64 GLU A N 1
ATOM 488 C CA . GLU A 1 64 ? 39.008 -29.865 -71.090 1.00 85.56 64 GLU A CA 1
ATOM 489 C C . GLU A 1 64 ? 37.644 -30.097 -70.424 1.00 85.56 64 GLU A C 1
ATOM 491 O O . GLU A 1 64 ? 37.569 -30.575 -69.286 1.00 85.56 64 GLU A O 1
ATOM 496 N N . TYR A 1 65 ? 36.553 -29.840 -71.149 1.00 92.50 65 TYR A N 1
ATOM 497 C CA . TYR A 1 65 ? 35.212 -30.188 -70.700 1.00 92.50 65 TYR A CA 1
ATOM 498 C C . TYR A 1 65 ? 34.859 -31.601 -71.167 1.00 92.50 65 TYR A C 1
ATOM 500 O O . TYR A 1 65 ? 34.503 -31.856 -72.319 1.00 92.50 65 TYR A O 1
ATOM 508 N N . THR A 1 66 ? 35.008 -32.554 -70.246 1.00 88.19 66 THR A N 1
ATOM 509 C CA . THR A 1 66 ? 34.864 -33.988 -70.531 1.00 88.19 66 THR A CA 1
ATOM 510 C C . THR A 1 66 ? 33.422 -34.387 -70.853 1.00 88.19 66 THR A C 1
ATOM 512 O O . THR A 1 66 ? 32.460 -33.804 -70.353 1.00 88.19 66 THR A O 1
ATOM 515 N N . SER A 1 67 ? 33.260 -35.427 -71.678 1.00 92.06 67 SER A N 1
ATOM 516 C CA . SER A 1 67 ? 31.944 -36.008 -71.966 1.00 92.06 67 SER A CA 1
ATOM 517 C C . SER A 1 67 ? 31.313 -36.517 -70.671 1.00 92.06 67 SER A C 1
ATOM 519 O O . SER A 1 67 ? 31.985 -37.170 -69.875 1.00 92.06 67 SER A O 1
ATOM 521 N N . SER A 1 68 ? 30.025 -36.237 -70.477 1.00 92.62 68 SER A N 1
ATOM 522 C CA . SER A 1 68 ? 29.282 -36.463 -69.227 1.00 92.62 68 SER A CA 1
ATOM 523 C C . SER A 1 68 ? 29.681 -35.548 -68.057 1.00 92.62 68 SER A C 1
ATOM 525 O O . SER A 1 68 ? 29.105 -35.664 -66.975 1.00 92.62 68 SER A O 1
ATOM 527 N N . GLY A 1 69 ? 30.617 -34.613 -68.257 1.00 94.19 69 GLY A N 1
ATOM 528 C CA . GLY A 1 69 ? 30.899 -33.533 -67.316 1.00 94.19 69 GLY A CA 1
ATOM 529 C C . GLY A 1 69 ? 29.689 -32.610 -67.145 1.00 94.19 69 GLY A C 1
ATOM 530 O O . GLY A 1 69 ? 28.922 -32.392 -68.085 1.00 94.19 69 GLY A O 1
ATOM 531 N N . THR A 1 70 ? 29.498 -32.071 -65.942 1.00 96.81 70 THR A N 1
ATOM 532 C CA . THR A 1 70 ? 28.361 -31.198 -65.610 1.00 96.81 70 THR A CA 1
ATOM 533 C C . THR A 1 70 ? 28.815 -29.820 -65.157 1.00 96.81 70 THR A C 1
ATOM 535 O O . THR A 1 70 ? 29.767 -29.703 -64.391 1.00 96.81 70 THR A O 1
ATOM 538 N N . PHE A 1 71 ? 28.096 -28.790 -65.593 1.00 97.38 71 PHE A N 1
ATOM 539 C CA . PHE A 1 71 ? 28.082 -27.484 -64.940 1.00 97.38 71 PHE A CA 1
ATOM 540 C C . PHE A 1 71 ? 26.831 -27.425 -64.067 1.00 97.38 71 PHE A C 1
ATOM 542 O O . PHE A 1 71 ? 25.731 -27.645 -64.573 1.00 97.38 71 PHE A O 1
ATOM 549 N N . VAL A 1 72 ? 26.986 -27.154 -62.771 1.00 97.56 72 VAL A N 1
ATOM 550 C CA . VAL A 1 72 ? 25.872 -27.027 -61.818 1.00 97.56 72 VAL A CA 1
ATOM 551 C C . VAL A 1 72 ? 25.977 -25.665 -61.146 1.00 97.56 72 VAL A C 1
ATOM 553 O O . VAL A 1 72 ? 26.764 -25.487 -60.220 1.00 97.56 72 VAL A O 1
ATOM 556 N N . PHE A 1 73 ? 25.205 -24.694 -61.626 1.00 97.88 73 PHE A N 1
ATOM 557 C CA . PHE A 1 73 ? 25.190 -23.329 -61.109 1.00 97.88 73 PHE A CA 1
ATOM 558 C C . PHE A 1 73 ? 24.280 -23.235 -59.893 1.00 97.88 73 PHE A C 1
ATOM 560 O O . PHE A 1 73 ? 23.054 -23.254 -60.015 1.00 97.88 73 PHE A O 1
ATOM 567 N N . LYS A 1 74 ? 24.889 -23.129 -58.718 1.00 97.31 74 LYS A N 1
ATOM 568 C CA . LYS A 1 74 ? 24.200 -22.963 -57.447 1.00 97.31 74 LYS A CA 1
ATOM 569 C C . LYS A 1 74 ? 23.979 -21.482 -57.146 1.00 97.31 74 LYS A C 1
ATOM 571 O O . LYS A 1 74 ? 24.947 -20.718 -57.139 1.00 97.31 74 LYS A O 1
ATOM 576 N N . ALA A 1 75 ? 22.729 -21.103 -56.884 1.00 95.94 75 ALA A N 1
ATOM 577 C CA . ALA A 1 75 ? 22.391 -19.783 -56.362 1.00 95.94 75 ALA A CA 1
ATOM 578 C C . ALA A 1 75 ? 22.906 -19.641 -54.913 1.00 95.94 75 ALA A C 1
ATOM 580 O O . ALA A 1 75 ? 22.874 -20.619 -54.153 1.00 95.94 75 ALA A O 1
ATOM 581 N N . PRO A 1 76 ? 23.410 -18.461 -54.516 1.00 95.50 76 PRO A N 1
ATOM 582 C CA . PRO A 1 76 ? 23.732 -18.178 -53.121 1.00 95.50 76 PRO A CA 1
ATOM 583 C C . PRO A 1 76 ? 22.471 -18.190 -52.239 1.00 95.50 76 PRO A C 1
ATOM 585 O O . PRO A 1 76 ? 21.354 -18.016 -52.722 1.00 95.50 76 PRO A O 1
ATOM 588 N N . THR A 1 77 ? 22.652 -18.394 -50.931 1.00 93.06 77 THR A N 1
ATOM 589 C CA . THR A 1 77 ? 21.562 -18.288 -49.946 1.00 93.06 77 THR A CA 1
ATOM 590 C C . THR A 1 77 ? 20.887 -16.918 -50.045 1.00 93.06 77 THR A C 1
ATOM 592 O O . THR A 1 77 ? 21.570 -15.918 -50.242 1.00 93.06 77 THR A O 1
ATOM 595 N N . GLY A 1 78 ? 19.560 -16.876 -49.908 1.00 92.31 78 GLY A N 1
ATOM 596 C CA . GLY A 1 78 ? 18.773 -15.646 -50.058 1.00 92.31 78 GLY A CA 1
ATOM 597 C C . GLY A 1 78 ? 18.263 -15.404 -51.482 1.00 92.31 78 GLY A C 1
ATOM 598 O O . GLY A 1 78 ? 17.456 -14.502 -51.681 1.00 92.31 78 GLY A O 1
ATOM 599 N N . PHE A 1 79 ? 18.675 -16.224 -52.456 1.00 95.69 79 PHE A N 1
ATOM 600 C CA . PHE A 1 79 ? 18.242 -16.139 -53.850 1.00 95.69 79 PHE A CA 1
ATOM 601 C C . PHE A 1 79 ? 17.744 -17.482 -54.381 1.00 95.69 79 PHE A C 1
ATOM 603 O O . PHE A 1 79 ? 18.224 -18.546 -53.984 1.00 95.69 79 PHE A O 1
ATOM 610 N N . GLU A 1 80 ? 16.814 -17.429 -55.332 1.00 96.12 80 GLU A N 1
ATOM 611 C CA . GLU A 1 80 ? 16.305 -18.609 -56.026 1.00 96.12 80 GLU A CA 1
ATOM 612 C C . GLU A 1 80 ? 16.202 -18.419 -57.542 1.00 96.12 80 GLU A C 1
ATOM 614 O O . GLU A 1 80 ? 15.891 -17.337 -58.046 1.00 96.12 80 GLU A O 1
ATOM 619 N N . TRP A 1 81 ? 16.443 -19.503 -58.280 1.00 97.25 81 TRP A N 1
ATOM 620 C CA . TRP A 1 81 ? 16.274 -19.563 -59.728 1.00 97.25 81 TRP A CA 1
ATOM 621 C C . TRP A 1 81 ? 14.803 -19.673 -60.139 1.00 97.25 81 TRP A C 1
ATOM 623 O O . TRP A 1 81 ? 13.992 -20.307 -59.460 1.00 97.25 81 TRP A O 1
ATOM 633 N N . ASP A 1 82 ? 14.470 -19.132 -61.313 1.00 95.88 82 ASP A N 1
ATOM 634 C CA . ASP A 1 82 ? 13.148 -19.310 -61.919 1.00 95.88 82 ASP A CA 1
ATOM 635 C C . ASP A 1 82 ? 12.923 -20.762 -62.370 1.00 95.88 82 ASP A C 1
ATOM 637 O O . ASP A 1 82 ? 13.468 -21.230 -63.377 1.00 95.88 82 ASP A O 1
ATOM 641 N N . THR A 1 83 ? 12.060 -21.469 -61.640 1.00 94.00 83 THR A N 1
ATOM 642 C CA . THR A 1 83 ? 11.659 -22.848 -61.947 1.00 94.00 83 THR A CA 1
ATOM 643 C C . THR A 1 83 ? 10.494 -22.943 -62.938 1.00 94.00 83 THR A C 1
ATOM 645 O O . THR A 1 83 ? 10.299 -24.009 -63.532 1.00 94.00 83 THR A O 1
ATOM 648 N N . GLY A 1 84 ? 9.758 -21.852 -63.173 1.00 89.06 84 GLY A N 1
ATOM 649 C CA . GLY A 1 84 ? 8.524 -21.808 -63.960 1.00 89.06 84 GLY A CA 1
ATOM 650 C C . GLY A 1 84 ? 8.662 -21.271 -65.390 1.00 89.06 84 GLY A C 1
ATOM 651 O O . GLY A 1 84 ? 7.853 -21.636 -66.240 1.00 89.06 84 GLY A O 1
ATOM 652 N N . GLY A 1 85 ? 9.664 -20.443 -65.704 1.00 88.69 85 GLY A N 1
ATOM 653 C CA . GLY A 1 85 ? 9.778 -19.842 -67.045 1.00 88.69 85 GLY A CA 1
ATOM 654 C C . GLY A 1 85 ? 10.534 -20.681 -68.094 1.00 88.69 85 GLY A C 1
ATOM 655 O O . GLY A 1 85 ? 10.676 -21.894 -67.962 1.00 88.69 85 GLY A O 1
ATOM 656 N N . ALA A 1 86 ? 11.013 -20.077 -69.186 1.00 92.69 86 ALA A N 1
ATOM 657 C CA . ALA A 1 86 ? 11.683 -20.820 -70.267 1.00 92.69 86 ALA A CA 1
ATOM 658 C C . ALA A 1 86 ? 12.980 -21.507 -69.791 1.00 92.69 86 ALA A C 1
ATOM 660 O O . ALA A 1 86 ? 13.670 -20.987 -68.911 1.00 92.69 86 ALA A O 1
ATOM 661 N N . ASN A 1 87 ? 13.298 -22.686 -70.342 1.00 94.50 87 ASN A N 1
ATOM 662 C CA . ASN A 1 87 ? 14.540 -23.395 -70.008 1.00 94.50 87 ASN A CA 1
ATOM 663 C C . ASN A 1 87 ? 15.757 -22.544 -70.405 1.00 94.50 87 ASN A C 1
ATOM 665 O O . ASN A 1 87 ? 15.769 -22.010 -71.518 1.00 94.50 87 ASN A O 1
ATOM 669 N N . PRO A 1 88 ? 16.782 -22.433 -69.539 1.00 96.12 88 PRO A N 1
ATOM 670 C CA . PRO A 1 88 ? 18.012 -21.753 -69.905 1.00 96.12 88 PRO A CA 1
ATOM 671 C C . PRO A 1 88 ? 18.747 -22.557 -70.986 1.00 96.12 88 PRO A C 1
ATOM 673 O O . PRO A 1 88 ? 18.584 -23.774 -71.111 1.00 96.12 88 PRO A O 1
ATOM 676 N N . SER A 1 89 ? 19.560 -21.874 -71.784 1.00 95.38 89 SER A N 1
ATOM 677 C CA . SER A 1 89 ? 20.268 -22.468 -72.919 1.00 95.38 89 SER A CA 1
ATOM 678 C C . SER A 1 89 ? 21.763 -22.198 -72.841 1.00 95.38 89 SER A C 1
ATOM 680 O O . SER A 1 89 ? 22.210 -21.249 -72.203 1.00 95.38 89 SER A O 1
ATOM 682 N N . ALA A 1 90 ? 22.549 -23.023 -73.521 1.00 96.12 90 ALA A N 1
ATOM 683 C CA . ALA A 1 90 ? 23.984 -22.835 -73.659 1.00 96.12 90 ALA A CA 1
ATOM 684 C C . ALA A 1 90 ? 24.323 -22.732 -75.148 1.00 96.12 90 ALA A C 1
ATOM 686 O O . ALA A 1 90 ? 23.939 -23.596 -75.937 1.00 96.12 90 ALA A O 1
ATOM 687 N N . THR A 1 91 ? 25.015 -21.663 -75.528 1.00 95.19 91 THR A N 1
ATOM 688 C CA . THR A 1 91 ? 25.470 -21.432 -76.901 1.00 95.19 91 THR A CA 1
ATOM 689 C C . THR A 1 91 ? 26.950 -21.755 -76.973 1.00 95.19 91 THR A C 1
ATOM 691 O O . THR A 1 91 ? 27.729 -21.216 -76.188 1.00 95.19 91 THR A O 1
ATOM 694 N N . VAL A 1 92 ? 27.329 -22.622 -77.911 1.00 94.06 92 VAL A N 1
ATOM 695 C CA . VAL A 1 92 ? 28.715 -23.052 -78.107 1.00 94.06 92 VAL A CA 1
ATOM 696 C C . VAL A 1 92 ? 29.313 -22.373 -79.333 1.00 94.06 92 VAL A C 1
ATOM 698 O O . VAL A 1 92 ? 28.716 -22.382 -80.409 1.00 94.06 92 VAL A O 1
ATOM 701 N N . ALA A 1 93 ? 30.515 -21.832 -79.178 1.00 92.38 93 ALA A N 1
ATOM 702 C CA . ALA A 1 93 ? 31.329 -21.268 -80.246 1.00 92.38 93 ALA A CA 1
ATOM 703 C C . ALA A 1 93 ? 32.767 -21.817 -80.160 1.00 92.38 93 ALA A C 1
ATOM 705 O O . ALA A 1 93 ? 33.189 -22.272 -79.102 1.00 92.38 93 ALA A O 1
ATOM 706 N N . PRO A 1 94 ? 33.554 -21.819 -81.245 1.00 88.31 94 PRO A N 1
ATOM 707 C CA . PRO A 1 94 ? 34.981 -22.122 -81.161 1.00 88.31 94 PRO A CA 1
ATOM 708 C C . PRO A 1 94 ? 35.724 -20.983 -80.447 1.00 88.31 94 PRO A C 1
ATOM 710 O O . PRO A 1 94 ? 35.641 -19.831 -80.869 1.00 88.31 94 PRO A O 1
ATOM 713 N N . ALA A 1 95 ? 36.512 -21.313 -79.426 1.00 81.75 95 ALA A N 1
ATOM 714 C CA . ALA A 1 95 ? 37.265 -20.354 -78.614 1.00 81.75 95 ALA A CA 1
ATOM 715 C C . ALA A 1 95 ? 38.292 -19.527 -79.417 1.00 81.75 95 ALA A C 1
ATOM 717 O O . ALA A 1 95 ? 38.578 -18.384 -79.075 1.00 81.75 95 ALA A O 1
ATOM 718 N N . PHE A 1 96 ? 38.845 -20.092 -80.499 1.00 81.12 96 PHE A N 1
ATOM 719 C CA . PHE A 1 96 ? 39.923 -19.478 -81.292 1.00 81.12 96 PHE A CA 1
ATOM 720 C C . PHE A 1 96 ? 39.646 -19.473 -82.810 1.00 81.12 96 PHE A C 1
ATOM 722 O O . PHE A 1 96 ? 40.568 -19.531 -83.624 1.00 81.12 96 PHE A O 1
ATOM 729 N N . GLY A 1 97 ? 38.371 -19.402 -83.214 1.00 72.31 97 GLY A N 1
ATOM 730 C CA . GLY A 1 97 ? 37.956 -19.469 -84.623 1.00 72.31 97 GLY A CA 1
ATOM 731 C C . GLY A 1 97 ? 37.934 -20.895 -85.203 1.00 72.31 97 GLY A C 1
ATOM 732 O O . GLY A 1 97 ? 38.361 -21.866 -84.575 1.00 72.31 97 GLY A O 1
ATOM 733 N N . GLY A 1 98 ? 37.380 -21.057 -86.410 1.00 81.75 98 GLY A N 1
ATOM 734 C CA . GLY A 1 98 ? 37.163 -22.375 -87.030 1.00 81.75 98 GLY A CA 1
ATOM 735 C C . GLY A 1 98 ? 35.851 -23.032 -86.584 1.00 81.75 98 GLY A C 1
ATOM 736 O O . GLY A 1 98 ? 34.816 -22.376 -86.590 1.00 81.75 98 GLY A O 1
ATOM 737 N N . SER A 1 99 ? 35.868 -24.319 -86.227 1.00 85.94 99 SER A N 1
ATOM 738 C CA . SER A 1 99 ? 34.683 -25.058 -85.756 1.00 85.94 99 SER A CA 1
ATOM 739 C C . SER A 1 99 ? 35.029 -25.974 -84.582 1.00 85.94 99 SER A C 1
ATOM 741 O O . SER A 1 99 ? 36.025 -26.700 -84.638 1.00 85.94 99 SER A O 1
ATOM 743 N N . THR A 1 100 ? 34.183 -25.994 -83.554 1.00 91.50 100 THR A N 1
ATOM 744 C CA . THR A 1 100 ? 34.258 -26.956 -82.445 1.00 91.50 100 THR A CA 1
ATOM 745 C C . THR A 1 100 ? 33.100 -27.946 -82.529 1.00 91.50 100 THR A C 1
ATOM 747 O O . THR A 1 100 ? 32.011 -27.591 -82.978 1.00 91.50 100 THR A O 1
ATOM 750 N N . ASN A 1 101 ? 33.342 -29.191 -82.131 1.00 92.88 101 ASN A N 1
ATOM 751 C CA . ASN A 1 101 ? 32.322 -30.230 -82.004 1.00 92.88 101 ASN A CA 1
ATOM 752 C C . ASN A 1 101 ? 31.823 -30.409 -80.561 1.00 92.88 101 ASN A C 1
ATOM 754 O O . ASN A 1 101 ? 31.092 -31.366 -80.308 1.00 92.88 101 ASN A O 1
ATOM 758 N N . LEU A 1 102 ? 32.212 -29.529 -79.627 1.00 95.50 102 LEU A N 1
ATOM 759 C CA . LEU A 1 102 ? 31.659 -29.551 -78.275 1.00 95.50 102 LEU A CA 1
ATOM 760 C C . LEU A 1 102 ? 30.131 -29.409 -78.343 1.00 95.50 102 LEU A C 1
ATOM 762 O O . LEU A 1 102 ? 29.611 -28.491 -78.979 1.00 95.50 102 LEU A O 1
ATOM 766 N N . ALA A 1 103 ? 29.420 -30.295 -77.654 1.00 94.69 103 ALA A N 1
ATOM 767 C CA . ALA A 1 103 ? 27.980 -30.207 -77.477 1.00 94.69 103 ALA A CA 1
ATOM 768 C C . ALA A 1 103 ? 27.634 -30.249 -75.987 1.00 94.69 103 ALA A C 1
ATOM 770 O O . ALA A 1 103 ? 28.200 -31.026 -75.215 1.00 94.69 103 ALA A O 1
ATOM 771 N N . ILE A 1 104 ? 26.689 -29.404 -75.589 1.00 97.00 104 ILE A N 1
ATOM 772 C CA . ILE A 1 104 ? 26.196 -29.275 -74.219 1.00 97.00 104 ILE A CA 1
ATOM 773 C C . ILE A 1 104 ? 24.682 -29.080 -74.267 1.00 97.00 104 ILE A C 1
ATOM 775 O O . ILE A 1 104 ? 24.163 -28.402 -75.154 1.00 97.00 104 ILE A O 1
ATOM 779 N N . SER A 1 105 ? 23.964 -29.683 -73.326 1.00 95.25 105 SER A N 1
ATOM 780 C CA . SER A 1 105 ? 22.511 -29.556 -73.216 1.00 95.25 105 SER A CA 1
ATOM 781 C C . SER A 1 105 ? 22.096 -29.194 -71.798 1.00 95.25 105 SER A C 1
ATOM 783 O O . SER A 1 105 ? 22.739 -29.600 -70.830 1.00 95.25 105 SER A O 1
ATOM 785 N N . PHE A 1 106 ? 20.997 -28.451 -71.678 1.00 97.38 106 PHE A N 1
ATOM 786 C CA . PHE A 1 106 ? 20.315 -28.256 -70.403 1.00 97.38 106 PHE A CA 1
ATOM 787 C C . PHE A 1 106 ? 19.798 -29.596 -69.870 1.00 97.38 106 PHE A C 1
ATOM 789 O O . PHE A 1 106 ? 19.236 -30.386 -70.631 1.00 97.38 106 PHE A O 1
ATOM 796 N N . THR A 1 107 ? 19.976 -29.828 -68.572 1.00 96.81 107 THR A N 1
ATOM 797 C CA . THR A 1 107 ? 19.625 -31.093 -67.914 1.00 96.81 107 THR A CA 1
ATOM 798 C C . THR A 1 107 ? 18.466 -30.902 -66.945 1.00 96.81 107 THR A C 1
ATOM 800 O O . THR A 1 107 ? 17.454 -31.592 -67.047 1.00 96.81 107 THR A O 1
ATOM 803 N N . SER A 1 108 ? 18.594 -29.962 -66.008 1.00 96.50 108 SER A N 1
ATOM 804 C CA . SER A 1 108 ? 17.591 -29.725 -64.967 1.00 96.50 108 SER A CA 1
ATOM 805 C C . SER A 1 108 ? 17.739 -28.345 -64.340 1.00 96.50 108 SER A C 1
ATOM 807 O O . SER A 1 108 ? 18.808 -27.739 -64.390 1.00 96.50 108 SER A O 1
ATOM 809 N N . ARG A 1 109 ? 16.668 -27.870 -63.698 1.00 96.75 109 ARG A N 1
ATOM 810 C CA . ARG A 1 109 ? 16.697 -26.713 -62.800 1.00 96.75 109 ARG A CA 1
ATOM 811 C C . ARG A 1 109 ? 15.851 -26.977 -61.558 1.00 96.75 109 ARG A C 1
ATOM 813 O O . ARG A 1 109 ? 14.783 -27.578 -61.659 1.00 96.75 109 ARG A O 1
ATOM 820 N N . THR A 1 110 ? 16.317 -26.493 -60.421 1.00 97.12 110 THR A N 1
ATOM 821 C CA . THR A 1 110 ? 15.587 -26.373 -59.155 1.00 97.12 110 THR A CA 1
ATOM 822 C C . THR A 1 110 ? 15.662 -24.916 -58.697 1.00 97.12 110 THR A C 1
ATOM 824 O O . THR A 1 110 ? 16.305 -24.099 -59.355 1.00 97.12 110 THR A O 1
ATOM 827 N N . SER A 1 111 ? 15.031 -24.568 -57.574 1.00 95.12 111 SER A N 1
ATOM 828 C CA . SER A 1 111 ? 15.164 -23.224 -56.997 1.00 95.12 111 SER A CA 1
ATOM 829 C C . SER A 1 111 ? 16.608 -22.891 -56.602 1.00 95.12 111 SER A C 1
ATOM 831 O O . SER A 1 111 ? 16.972 -21.723 -56.584 1.00 95.12 111 SER A O 1
ATOM 833 N N . SER A 1 112 ? 17.460 -23.887 -56.340 1.00 96.31 112 SER A N 1
ATOM 834 C CA . SER A 1 112 ? 18.844 -23.671 -55.907 1.00 96.31 112 SER A CA 1
ATOM 835 C C . SER A 1 112 ? 19.891 -23.935 -56.985 1.00 96.31 112 SER A C 1
ATOM 837 O O . SER A 1 112 ? 20.998 -23.414 -56.879 1.00 96.31 112 SER A O 1
ATOM 839 N N . GLU A 1 113 ? 19.596 -24.748 -58.003 1.00 97.62 113 GLU A N 1
ATOM 840 C CA . GLU A 1 113 ? 20.599 -25.239 -58.956 1.00 97.62 113 GLU A CA 1
ATOM 841 C C . GLU A 1 113 ? 20.103 -25.234 -60.409 1.00 97.62 113 GLU A C 1
ATOM 843 O O . GLU A 1 113 ? 18.982 -25.648 -60.694 1.00 97.62 113 GLU A O 1
ATOM 848 N N . ILE A 1 114 ? 20.965 -24.834 -61.348 1.00 98.00 114 ILE A N 1
ATOM 849 C CA . ILE A 1 114 ? 20.772 -25.019 -62.796 1.00 98.00 114 ILE A CA 1
ATOM 850 C C . ILE A 1 114 ? 21.879 -25.934 -63.324 1.00 98.00 114 ILE A C 1
ATOM 852 O O . ILE A 1 114 ? 23.061 -25.630 -63.170 1.00 98.00 114 ILE A O 1
ATOM 856 N N . THR A 1 115 ? 21.512 -27.032 -63.986 1.00 97.62 115 THR A N 1
ATOM 857 C CA . THR A 1 115 ? 22.450 -28.057 -64.461 1.00 97.62 115 THR A CA 1
ATOM 858 C C . THR A 1 115 ? 22.486 -28.149 -65.982 1.00 97.62 115 THR A C 1
ATOM 860 O O . THR A 1 115 ? 21.451 -28.293 -66.636 1.00 97.62 115 THR A O 1
ATOM 863 N N . PHE A 1 116 ? 23.698 -28.169 -66.535 1.00 98.25 116 PHE A N 1
ATOM 864 C CA . PHE A 1 116 ? 23.986 -28.509 -67.927 1.00 98.25 116 PHE A CA 1
ATOM 865 C C . PHE A 1 116 ? 24.958 -29.686 -67.993 1.00 98.25 116 PHE A C 1
ATOM 867 O O . PHE A 1 116 ? 25.890 -29.766 -67.191 1.00 98.25 116 PHE A O 1
ATOM 874 N N . THR A 1 117 ? 24.781 -30.571 -68.972 1.00 97.44 117 THR A N 1
ATOM 875 C CA . THR A 1 117 ? 25.660 -31.727 -69.200 1.00 97.44 117 THR A CA 1
ATOM 876 C C . THR A 1 117 ? 26.338 -31.617 -70.557 1.00 97.44 117 THR A C 1
ATOM 878 O O . THR A 1 117 ? 25.679 -31.417 -71.579 1.00 97.44 117 THR A O 1
ATOM 881 N N . VAL A 1 118 ? 27.660 -31.776 -70.573 1.00 96.88 118 VAL A N 1
ATOM 882 C CA . VAL A 1 118 ? 28.456 -31.884 -71.798 1.00 96.88 118 VAL A CA 1
ATOM 883 C C . VAL A 1 118 ? 28.157 -33.237 -72.439 1.00 96.88 118 VAL A C 1
ATOM 885 O O . VAL A 1 118 ? 28.509 -34.289 -71.904 1.00 96.88 118 VAL A O 1
ATOM 888 N N . THR A 1 119 ? 27.473 -33.221 -73.579 1.00 95.88 119 THR A N 1
ATOM 889 C CA . THR A 1 119 ? 27.061 -34.425 -74.314 1.00 95.88 119 THR A CA 1
ATOM 890 C C . THR A 1 119 ? 28.119 -34.884 -75.310 1.00 95.88 119 THR A C 1
ATOM 892 O O . THR A 1 119 ? 28.128 -36.045 -75.713 1.00 95.88 119 THR A O 1
ATOM 895 N N . THR A 1 120 ? 29.027 -33.998 -75.721 1.00 95.75 120 THR A N 1
ATOM 896 C CA . THR A 1 120 ? 30.187 -34.330 -76.556 1.00 95.75 120 THR A CA 1
ATOM 897 C C . THR A 1 120 ? 31.345 -33.409 -76.189 1.00 95.75 120 THR A C 1
ATOM 899 O O . THR A 1 120 ? 31.198 -32.191 -76.256 1.00 95.75 120 THR A O 1
ATOM 902 N N . ALA A 1 121 ? 32.484 -33.984 -75.792 1.00 93.12 121 ALA A N 1
ATOM 903 C CA . ALA A 1 121 ? 33.718 -33.236 -75.535 1.00 93.12 121 ALA A CA 1
ATOM 904 C C . ALA A 1 121 ? 34.334 -32.718 -76.844 1.00 93.12 121 ALA A C 1
ATOM 906 O O . ALA A 1 121 ? 34.184 -33.352 -77.893 1.00 93.12 121 ALA A O 1
ATOM 907 N N . SER A 1 122 ? 35.061 -31.599 -76.794 1.00 92.69 122 SER A N 1
ATOM 908 C CA . SER A 1 122 ? 35.747 -31.079 -77.977 1.00 92.69 122 SER A CA 1
ATOM 909 C C . SER A 1 122 ? 36.909 -31.991 -78.395 1.00 92.69 122 SER A C 1
ATOM 911 O O . SER A 1 122 ? 37.680 -32.488 -77.576 1.00 92.69 122 SER A O 1
ATOM 913 N N . SER A 1 123 ? 37.046 -32.219 -79.701 1.00 90.12 123 SER A N 1
ATOM 914 C CA . SER A 1 123 ? 38.155 -32.975 -80.300 1.00 90.12 123 SER A CA 1
ATOM 915 C C . SER A 1 123 ? 38.780 -32.277 -81.511 1.00 90.12 123 SER A C 1
ATOM 917 O O . SER A 1 123 ? 39.718 -32.814 -82.097 1.00 90.12 123 SER A O 1
ATOM 919 N N . THR A 1 124 ? 38.256 -31.113 -81.921 1.00 86.88 124 THR A N 1
ATOM 920 C CA . THR A 1 124 ? 38.795 -30.296 -83.022 1.00 86.88 124 THR A CA 1
ATOM 921 C C . THR A 1 124 ? 39.493 -29.041 -82.504 1.00 86.88 124 THR A C 1
ATOM 923 O O . THR A 1 124 ? 40.716 -29.011 -82.432 1.00 86.88 124 THR A O 1
ATOM 926 N N . ASN A 1 125 ? 38.717 -28.028 -82.112 1.00 87.06 125 ASN A N 1
ATOM 927 C CA . ASN A 1 125 ? 39.179 -26.771 -81.529 1.00 87.06 125 ASN A CA 1
ATOM 928 C C . ASN A 1 125 ? 38.544 -26.592 -80.139 1.00 87.06 125 ASN A C 1
ATOM 930 O O . ASN A 1 125 ? 37.383 -26.992 -79.973 1.00 87.06 125 ASN A O 1
ATOM 934 N N . PRO A 1 126 ? 39.248 -25.966 -79.173 1.00 89.31 126 PRO A N 1
ATOM 935 C CA . PRO A 1 126 ? 38.671 -25.614 -77.878 1.00 89.31 126 PRO A CA 1
ATOM 936 C C . PRO A 1 126 ? 37.396 -24.783 -78.055 1.00 89.31 126 PRO A C 1
ATOM 938 O O . PRO A 1 126 ? 37.273 -24.007 -79.012 1.00 89.31 126 PRO A O 1
ATOM 941 N N . ALA A 1 127 ? 36.436 -24.973 -77.162 1.00 91.00 127 ALA A N 1
ATOM 942 C CA . ALA A 1 127 ? 35.126 -24.348 -77.216 1.00 91.00 127 ALA A CA 1
ATOM 943 C C . ALA A 1 127 ? 34.960 -23.223 -76.188 1.00 91.00 127 ALA A C 1
ATOM 945 O O . ALA A 1 127 ? 35.564 -23.213 -75.122 1.00 91.00 127 ALA A O 1
ATOM 946 N N . GLU A 1 128 ? 34.076 -22.294 -76.509 1.00 92.00 128 GLU A N 1
ATOM 947 C CA . GLU A 1 128 ? 33.514 -21.298 -75.616 1.00 92.00 128 GLU A CA 1
ATOM 948 C C . GLU A 1 128 ? 32.024 -21.590 -75.445 1.00 92.00 128 GLU A C 1
ATOM 950 O O . GLU A 1 128 ? 31.315 -21.838 -76.422 1.00 92.00 128 GLU A O 1
ATOM 955 N N . ILE A 1 129 ? 31.550 -21.559 -74.205 1.00 94.94 129 ILE A N 1
ATOM 956 C CA . ILE A 1 129 ? 30.153 -21.764 -73.843 1.00 94.94 129 ILE A CA 1
ATOM 957 C C . ILE A 1 129 ? 29.645 -20.483 -73.195 1.00 94.94 129 ILE A C 1
ATOM 959 O O . ILE A 1 129 ? 30.147 -20.064 -72.155 1.00 94.94 129 ILE A O 1
ATOM 963 N N . THR A 1 130 ? 28.607 -19.888 -73.772 1.00 94.81 130 THR A N 1
ATOM 964 C CA . THR A 1 130 ? 27.841 -18.816 -73.125 1.00 94.81 130 THR A CA 1
ATOM 965 C C . THR A 1 130 ? 26.527 -19.385 -72.611 1.00 94.81 130 THR A C 1
ATOM 967 O O . THR A 1 130 ? 25.728 -19.903 -73.395 1.00 94.81 130 THR A O 1
ATOM 970 N N . PHE A 1 131 ? 26.293 -19.292 -71.305 1.00 96.88 131 PHE A N 1
ATOM 971 C CA . PHE A 1 131 ? 25.025 -19.654 -70.680 1.00 96.88 131 PHE A CA 1
ATOM 972 C C . PHE A 1 131 ? 24.053 -18.473 -70.767 1.00 96.88 131 PHE A C 1
ATOM 974 O O . PHE A 1 131 ? 24.433 -17.321 -70.571 1.00 96.88 131 PHE A O 1
ATOM 981 N N . ASN A 1 132 ? 22.802 -18.759 -71.119 1.00 95.25 132 ASN A N 1
ATOM 982 C CA . ASN A 1 132 ? 21.770 -17.768 -71.399 1.00 95.25 132 ASN A CA 1
ATOM 983 C C . ASN A 1 132 ? 20.471 -18.123 -70.669 1.00 95.25 132 ASN A C 1
ATOM 985 O O . ASN A 1 132 ? 20.161 -19.297 -70.450 1.00 95.25 132 ASN A O 1
ATOM 989 N N . GLY A 1 133 ? 19.673 -17.102 -70.354 1.00 94.31 133 GLY A N 1
ATOM 990 C CA . GLY A 1 133 ? 18.342 -17.277 -69.769 1.00 94.31 133 GLY A CA 1
ATOM 991 C C . GLY A 1 133 ? 18.337 -17.547 -68.263 1.00 94.31 133 GLY A C 1
ATOM 992 O O . GLY A 1 133 ? 17.334 -18.043 -67.748 1.00 94.31 133 GLY A O 1
ATOM 993 N N . PHE A 1 134 ? 19.426 -17.235 -67.553 1.00 96.62 134 PHE A N 1
ATOM 994 C CA . PHE A 1 134 ? 19.459 -17.303 -66.091 1.00 96.62 134 PHE A CA 1
ATOM 995 C C . PHE A 1 134 ? 18.576 -16.192 -65.531 1.00 96.62 134 PHE A C 1
ATOM 997 O O . PHE A 1 134 ? 18.696 -15.037 -65.932 1.00 96.62 134 PHE A O 1
ATOM 1004 N N . ARG A 1 135 ? 17.656 -16.552 -64.639 1.00 96.31 135 ARG A N 1
ATOM 1005 C CA . ARG A 1 135 ? 16.707 -15.628 -64.017 1.00 96.31 135 ARG A CA 1
ATOM 1006 C C . ARG A 1 135 ? 16.607 -15.929 -62.535 1.00 96.31 135 ARG A C 1
ATOM 1008 O O . ARG A 1 135 ? 16.393 -17.087 -62.179 1.00 96.31 135 ARG A O 1
ATOM 1015 N N . VAL A 1 136 ? 16.791 -14.913 -61.704 1.00 96.06 136 VAL A N 1
ATOM 1016 C CA . VAL A 1 136 ? 16.955 -15.046 -60.253 1.00 96.06 136 VAL A CA 1
ATOM 1017 C C . VAL A 1 136 ? 16.146 -13.985 -59.517 1.00 96.06 136 VAL A C 1
ATOM 1019 O O . VAL A 1 136 ? 15.930 -12.904 -60.056 1.00 96.06 136 VAL A O 1
ATOM 1022 N N . ARG A 1 137 ? 15.687 -14.284 -58.304 1.00 95.38 137 ARG A N 1
ATOM 1023 C CA . ARG A 1 137 ? 15.047 -13.308 -57.410 1.00 95.38 137 ARG A CA 1
ATOM 1024 C C . ARG A 1 137 ? 15.410 -13.574 -55.952 1.00 95.38 137 ARG A C 1
ATOM 1026 O O . ARG A 1 137 ? 15.857 -14.688 -55.658 1.00 95.38 137 ARG A O 1
ATOM 1033 N N . PRO A 1 138 ? 15.203 -12.613 -55.042 1.00 95.44 138 PRO A N 1
ATOM 1034 C CA . PRO A 1 138 ? 15.395 -12.844 -53.623 1.00 95.44 138 PRO A CA 1
ATOM 1035 C C . PRO A 1 138 ? 14.293 -13.738 -53.049 1.00 95.44 138 PRO A C 1
ATOM 1037 O O . PRO A 1 138 ? 13.147 -13.725 -53.506 1.00 95.44 138 PRO A O 1
ATOM 1040 N N . THR A 1 139 ? 14.623 -14.501 -52.012 1.00 93.06 139 THR A N 1
ATOM 1041 C CA . THR A 1 139 ? 13.648 -15.324 -51.280 1.00 93.06 139 THR A CA 1
ATOM 1042 C C . THR A 1 139 ? 12.912 -14.542 -50.190 1.00 93.06 139 THR A C 1
ATOM 1044 O O . THR A 1 139 ? 11.834 -14.952 -49.772 1.00 93.06 139 THR A O 1
ATOM 1047 N N . THR A 1 140 ? 13.482 -13.428 -49.718 1.00 90.62 140 THR A N 1
ATOM 1048 C CA . THR A 1 140 ? 12.887 -12.526 -48.719 1.00 90.62 140 THR A CA 1
ATOM 1049 C C . THR A 1 140 ? 13.137 -11.075 -49.115 1.00 90.62 140 THR A C 1
ATOM 1051 O O . THR A 1 140 ? 14.112 -10.793 -49.805 1.00 90.62 140 THR A O 1
ATOM 1054 N N . GLY A 1 141 ? 12.274 -10.161 -48.664 1.00 89.81 141 GLY A N 1
ATOM 1055 C CA . GLY A 1 141 ? 12.455 -8.721 -48.863 1.00 89.81 141 GLY A CA 1
ATOM 1056 C C . GLY A 1 141 ? 13.379 -8.065 -47.835 1.00 89.81 141 GLY A C 1
ATOM 1057 O O . GLY A 1 141 ? 13.540 -6.864 -47.870 1.00 89.81 141 GLY A O 1
ATOM 1058 N N . THR A 1 142 ? 13.973 -8.804 -46.895 1.00 89.81 142 THR A N 1
ATOM 1059 C CA . THR A 1 142 ? 14.779 -8.250 -45.787 1.00 89.81 142 THR A CA 1
ATOM 1060 C C . THR A 1 142 ? 16.274 -8.276 -46.102 1.00 89.81 142 THR A C 1
ATOM 1062 O O . THR A 1 142 ? 16.822 -9.355 -46.345 1.00 89.81 142 THR A O 1
ATOM 1065 N N . LEU A 1 143 ? 16.949 -7.130 -46.060 1.00 88.62 143 LEU A N 1
ATOM 1066 C CA . LEU A 1 143 ? 18.399 -7.031 -46.274 1.00 88.62 143 LEU A CA 1
ATOM 1067 C C . LEU A 1 143 ? 19.222 -7.526 -45.061 1.00 88.62 143 LEU A C 1
ATOM 1069 O O . LEU A 1 143 ? 18.727 -7.490 -43.932 1.00 88.62 143 LEU A O 1
ATOM 1073 N N . PRO A 1 144 ? 20.498 -7.930 -45.255 1.00 88.56 144 PRO A N 1
ATOM 1074 C CA . PRO A 1 144 ? 21.203 -8.079 -46.532 1.00 88.56 144 PRO A CA 1
ATOM 1075 C C . PRO A 1 144 ? 21.055 -9.492 -47.123 1.00 88.56 144 PRO A C 1
ATOM 1077 O O . PRO A 1 144 ? 21.146 -10.487 -46.407 1.00 88.56 144 PRO A O 1
ATOM 1080 N N . ASN A 1 145 ? 20.925 -9.583 -48.449 1.00 88.50 145 ASN A N 1
ATOM 1081 C CA . ASN A 1 145 ? 21.067 -10.835 -49.197 1.00 88.50 145 ASN A CA 1
ATOM 1082 C C . ASN A 1 145 ? 22.105 -10.623 -50.306 1.00 88.50 145 ASN A C 1
ATOM 1084 O O . ASN A 1 145 ? 21.833 -9.940 -51.292 1.00 88.50 145 ASN A O 1
ATOM 1088 N N . GLU A 1 146 ? 23.292 -11.209 -50.145 1.00 93.94 146 GLU A N 1
ATOM 1089 C CA . GLU A 1 146 ? 24.408 -11.085 -51.090 1.00 93.94 146 GLU A CA 1
ATOM 1090 C C . GLU A 1 146 ? 25.132 -12.423 -51.281 1.00 93.94 146 GLU A C 1
ATOM 1092 O O . GLU A 1 146 ? 25.276 -13.219 -50.347 1.00 93.94 146 GLU A O 1
ATOM 1097 N N . GLY A 1 147 ? 25.649 -12.675 -52.483 1.00 94.06 147 GLY A N 1
ATOM 1098 C CA . GLY A 1 147 ? 26.545 -13.802 -52.709 1.00 94.06 147 GLY A CA 1
ATOM 1099 C C . GLY A 1 147 ? 26.862 -14.091 -54.170 1.00 94.06 147 GLY A C 1
ATOM 1100 O O . GLY A 1 147 ? 26.305 -13.509 -55.091 1.00 94.06 147 GLY A O 1
ATOM 1101 N N . ASN A 1 148 ? 27.759 -15.054 -54.381 1.00 95.75 148 ASN A N 1
ATOM 1102 C CA . ASN A 1 148 ? 28.200 -15.451 -55.717 1.00 95.75 148 ASN A CA 1
ATOM 1103 C C . ASN A 1 148 ? 27.492 -16.725 -56.179 1.00 95.75 148 ASN A C 1
ATOM 1105 O O . ASN A 1 148 ? 27.410 -17.703 -55.429 1.00 95.75 148 ASN A O 1
ATOM 1109 N N . ILE A 1 149 ? 27.104 -16.758 -57.450 1.00 96.75 149 ILE A N 1
ATOM 1110 C CA . ILE A 1 149 ? 26.770 -17.982 -58.173 1.00 96.75 149 ILE A CA 1
ATOM 1111 C C . ILE A 1 149 ? 28.035 -18.836 -58.258 1.00 96.75 149 ILE A C 1
ATOM 1113 O O . ILE A 1 149 ? 29.105 -18.356 -58.648 1.00 96.75 149 ILE A O 1
ATOM 1117 N N . ARG A 1 150 ? 27.922 -20.118 -57.906 1.00 94.94 150 ARG A N 1
ATOM 1118 C CA . ARG A 1 150 ? 29.053 -21.058 -57.921 1.00 94.94 150 ARG A CA 1
ATOM 1119 C C . ARG A 1 150 ? 28.766 -22.249 -58.808 1.00 94.94 150 ARG A C 1
ATOM 1121 O O . ARG A 1 150 ? 27.650 -22.756 -58.811 1.00 94.94 150 ARG A O 1
ATOM 1128 N N . ASN A 1 151 ? 29.790 -22.742 -59.493 1.00 94.88 151 ASN A N 1
ATOM 1129 C CA . ASN A 1 151 ? 29.719 -24.036 -60.153 1.00 94.88 151 ASN A CA 1
ATOM 1130 C C . ASN A 1 151 ? 30.131 -25.147 -59.174 1.00 94.88 151 ASN A C 1
ATOM 1132 O O . ASN A 1 151 ? 31.266 -25.169 -58.698 1.00 94.88 151 ASN A O 1
ATOM 1136 N N . ILE A 1 152 ? 29.213 -26.065 -58.881 1.00 94.75 152 ILE A N 1
ATOM 1137 C CA . ILE A 1 152 ? 29.453 -27.265 -58.060 1.00 94.75 152 ILE A CA 1
ATOM 1138 C C . ILE A 1 152 ? 29.430 -28.557 -58.893 1.00 94.75 152 ILE A C 1
ATOM 1140 O O . ILE A 1 152 ? 29.369 -29.654 -58.343 1.00 94.75 152 ILE A O 1
ATOM 1144 N N . GLY A 1 153 ? 29.434 -28.422 -60.220 1.00 92.12 153 GLY A N 1
ATOM 1145 C CA . GLY A 1 153 ? 29.431 -29.537 -61.153 1.00 92.12 153 GLY A CA 1
ATOM 1146 C C . GLY A 1 153 ? 30.787 -30.232 -61.269 1.00 92.12 153 GLY A C 1
ATOM 1147 O O . GLY A 1 153 ? 31.764 -29.894 -60.602 1.00 92.12 153 GLY A O 1
ATOM 1148 N N . THR A 1 154 ? 30.842 -31.238 -62.138 1.00 93.44 154 THR A N 1
ATOM 1149 C CA . THR A 1 154 ? 32.027 -32.086 -62.342 1.00 93.44 154 THR A CA 1
ATOM 1150 C C . THR A 1 154 ? 32.999 -31.560 -63.400 1.00 93.44 154 THR A C 1
ATOM 1152 O O . THR A 1 154 ? 34.068 -32.142 -63.578 1.00 93.44 154 THR A O 1
ATOM 1155 N N . THR A 1 155 ? 32.654 -30.486 -64.115 1.00 89.94 155 THR A N 1
ATOM 1156 C CA . THR A 1 155 ? 33.543 -29.814 -65.072 1.00 89.94 155 THR A CA 1
ATOM 1157 C C . THR A 1 155 ? 33.467 -28.292 -64.945 1.00 89.94 155 THR A C 1
ATOM 1159 O O . THR A 1 155 ? 32.554 -27.757 -64.315 1.00 89.94 155 THR A O 1
ATOM 1162 N N . GLY A 1 156 ? 34.450 -27.591 -65.515 1.00 85.81 156 GLY A N 1
ATOM 1163 C CA . GLY A 1 156 ? 34.693 -26.173 -65.256 1.00 85.81 156 GLY A CA 1
ATOM 1164 C C . GLY A 1 156 ? 35.347 -25.915 -63.894 1.00 85.81 156 GLY A C 1
ATOM 1165 O O . GLY A 1 156 ? 35.540 -26.819 -63.081 1.00 85.81 156 GLY A O 1
ATOM 1166 N N . SER A 1 157 ? 35.708 -24.660 -63.630 1.00 83.25 157 SER A N 1
ATOM 1167 C CA . SER A 1 157 ? 36.320 -24.274 -62.355 1.00 83.25 157 SER A CA 1
ATOM 1168 C C . SER A 1 157 ? 35.303 -24.377 -61.211 1.00 83.25 157 SER A C 1
ATOM 1170 O O . SER A 1 157 ? 34.292 -23.679 -61.233 1.00 83.25 157 SER A O 1
ATOM 1172 N N . GLY A 1 158 ? 35.549 -25.245 -60.229 1.00 78.19 158 GLY A N 1
ATOM 1173 C CA . GLY A 1 158 ? 34.699 -25.405 -59.041 1.00 78.19 158 GLY A CA 1
ATOM 1174 C C . GLY A 1 158 ? 35.134 -24.544 -57.844 1.00 78.19 158 GLY A C 1
ATOM 1175 O O . GLY A 1 158 ? 35.938 -23.623 -57.967 1.00 78.19 158 GLY A O 1
ATOM 1176 N N . GLY A 1 159 ? 34.640 -24.867 -56.646 1.00 80.44 159 GLY A N 1
ATOM 1177 C CA . GLY A 1 159 ? 35.100 -24.253 -55.392 1.00 80.44 159 GLY A CA 1
ATOM 1178 C C . GLY A 1 159 ? 34.500 -22.868 -55.109 1.00 80.44 159 GLY A C 1
ATOM 1179 O O . GLY A 1 159 ? 33.285 -22.728 -54.968 1.00 80.44 159 GLY A O 1
ATOM 1180 N N . THR A 1 160 ? 35.347 -21.848 -54.931 1.00 79.38 160 THR A N 1
ATOM 1181 C CA . THR A 1 160 ? 34.943 -20.460 -54.607 1.00 79.38 160 THR A CA 1
ATOM 1182 C C . THR A 1 160 ? 34.883 -19.539 -55.826 1.00 79.38 160 THR A C 1
ATOM 1184 O O . THR A 1 160 ? 34.633 -18.344 -55.669 1.00 79.38 160 THR A O 1
ATOM 1187 N N . THR A 1 161 ? 35.106 -20.070 -57.030 1.00 87.81 161 THR A N 1
ATOM 1188 C CA . THR A 1 161 ? 35.078 -19.299 -58.274 1.00 87.81 161 THR A CA 1
ATOM 1189 C C . THR A 1 161 ? 33.734 -18.587 -58.461 1.00 87.81 161 THR A C 1
ATOM 1191 O O . THR A 1 161 ? 32.677 -19.208 -58.346 1.00 87.81 161 THR A O 1
ATOM 1194 N N . ASN A 1 162 ? 33.784 -17.283 -58.755 1.00 91.75 162 ASN A N 1
ATOM 1195 C CA . ASN A 1 162 ? 32.606 -16.442 -58.952 1.00 91.75 162 ASN A CA 1
ATOM 1196 C C . ASN A 1 162 ? 32.094 -16.532 -60.400 1.00 91.75 162 ASN A C 1
ATOM 1198 O O . ASN A 1 162 ? 32.764 -16.063 -61.320 1.00 91.75 162 ASN A O 1
ATOM 1202 N N . TYR A 1 163 ? 30.903 -17.103 -60.585 1.00 93.81 163 TYR A N 1
ATOM 1203 C CA . TYR A 1 163 ? 30.206 -17.171 -61.873 1.00 93.81 163 TYR A CA 1
ATOM 1204 C C . TYR A 1 163 ? 29.150 -16.070 -62.053 1.00 93.81 163 TYR A C 1
ATOM 1206 O O . TYR A 1 163 ? 28.458 -16.061 -63.064 1.00 93.81 163 TYR A O 1
ATOM 1214 N N . GLY A 1 164 ? 29.033 -15.135 -61.115 1.00 94.31 164 GLY A N 1
ATOM 1215 C CA . GLY A 1 164 ? 28.131 -13.984 -61.139 1.00 94.31 164 GLY A CA 1
ATOM 1216 C C . GLY A 1 164 ? 27.797 -13.557 -59.715 1.00 94.31 164 GLY A C 1
ATOM 1217 O O . GLY A 1 164 ? 27.485 -14.415 -58.889 1.00 94.31 164 GLY A O 1
ATOM 1218 N N . SER A 1 165 ? 27.875 -12.262 -59.424 1.00 95.31 165 SER A N 1
ATOM 1219 C CA . SER A 1 165 ? 27.523 -11.716 -58.111 1.00 95.31 165 SER A CA 1
ATOM 1220 C C . SER A 1 165 ? 26.041 -11.347 -58.078 1.00 95.31 165 SER A C 1
ATOM 1222 O O . SER A 1 165 ? 25.505 -10.833 -59.060 1.00 95.31 165 SER A O 1
ATOM 1224 N N . LEU A 1 166 ? 25.381 -11.639 -56.958 1.00 96.25 166 LEU A N 1
ATOM 1225 C CA . LEU A 1 166 ? 24.007 -11.250 -56.667 1.00 96.25 166 LEU A CA 1
ATOM 1226 C C . LEU A 1 166 ? 23.990 -10.390 -55.406 1.00 96.25 166 LEU A C 1
ATOM 1228 O O . LEU A 1 166 ? 24.479 -10.830 -54.365 1.00 96.25 166 LEU A O 1
ATOM 1232 N N . THR A 1 167 ? 23.382 -9.215 -55.503 1.00 95.06 167 THR A N 1
ATOM 1233 C CA . THR A 1 167 ? 23.219 -8.258 -54.411 1.00 95.06 167 THR A CA 1
ATOM 1234 C C . THR A 1 167 ? 21.781 -7.771 -54.411 1.00 95.06 167 THR A C 1
ATOM 1236 O O . THR A 1 167 ? 21.278 -7.272 -55.422 1.00 95.06 167 THR A O 1
ATOM 1239 N N . MET A 1 168 ? 21.103 -7.953 -53.281 1.00 94.19 168 MET A N 1
ATOM 1240 C CA . MET A 1 168 ? 19.784 -7.383 -53.052 1.00 94.19 168 MET A CA 1
ATOM 1241 C C . MET A 1 168 ? 19.931 -5.941 -52.568 1.00 94.19 168 MET A C 1
ATOM 1243 O O . MET A 1 168 ? 20.774 -5.658 -51.722 1.00 94.19 168 MET A O 1
ATOM 1247 N N . VAL A 1 169 ? 19.094 -5.047 -53.084 1.00 93.75 169 VAL A N 1
ATOM 1248 C CA . VAL A 1 169 ? 18.999 -3.639 -52.675 1.00 93.75 169 VAL A CA 1
ATOM 1249 C C . VAL A 1 169 ? 17.591 -3.345 -52.164 1.00 93.75 169 VAL A C 1
ATOM 1251 O O . VAL A 1 169 ? 16.663 -4.100 -52.457 1.00 93.75 169 VAL A O 1
ATOM 1254 N N . ALA A 1 170 ? 17.424 -2.272 -51.391 1.00 93.44 170 ALA A N 1
ATOM 1255 C CA . ALA A 1 170 ? 16.116 -1.876 -50.874 1.00 93.44 170 ALA A CA 1
ATOM 1256 C C . ALA A 1 170 ? 15.103 -1.626 -52.007 1.00 93.44 170 ALA A C 1
ATOM 1258 O O . ALA A 1 170 ? 15.474 -1.307 -53.142 1.00 93.44 170 ALA A O 1
ATOM 1259 N N . GLY A 1 171 ? 13.825 -1.818 -51.688 1.00 91.44 171 GLY A N 1
ATOM 1260 C CA . GLY A 1 171 ? 12.704 -1.509 -52.566 1.00 91.44 171 GLY A CA 1
ATOM 1261 C C . GLY A 1 171 ? 12.435 -0.010 -52.693 1.00 91.44 171 GLY A C 1
ATOM 1262 O O . GLY A 1 171 ? 13.209 0.832 -52.236 1.00 91.44 171 GLY A O 1
ATOM 1263 N N . THR A 1 172 ? 11.304 0.329 -53.306 1.00 92.25 172 THR A N 1
ATOM 1264 C CA . THR A 1 172 ? 10.819 1.719 -53.341 1.00 92.25 172 THR A CA 1
ATOM 1265 C C . THR A 1 172 ? 10.358 2.143 -51.942 1.00 92.25 172 THR A C 1
ATOM 1267 O O . THR A 1 172 ? 9.683 1.379 -51.249 1.00 92.25 172 THR A O 1
ATOM 1270 N N . GLN A 1 173 ? 10.676 3.369 -51.519 1.00 93.50 173 GLN A N 1
ATOM 1271 C CA . GLN A 1 173 ? 10.217 3.909 -50.239 1.00 93.50 173 GLN A CA 1
ATOM 1272 C C . GLN A 1 173 ? 8.687 4.004 -50.170 1.00 93.50 173 GLN A C 1
ATOM 1274 O O . GLN A 1 173 ? 8.026 4.407 -51.129 1.00 93.50 173 GLN A O 1
ATOM 1279 N N . ILE A 1 174 ? 8.126 3.679 -49.004 1.00 94.06 174 ILE A N 1
ATOM 1280 C CA . ILE A 1 174 ? 6.683 3.806 -48.729 1.00 94.06 174 ILE A CA 1
ATOM 1281 C C . ILE A 1 174 ? 6.389 4.470 -47.377 1.00 94.06 174 ILE A C 1
ATOM 1283 O O . ILE A 1 174 ? 5.288 4.974 -47.146 1.00 94.06 174 ILE A O 1
ATOM 1287 N N . ALA A 1 175 ? 7.379 4.504 -46.486 1.00 94.00 175 ALA A N 1
ATOM 1288 C CA . ALA A 1 175 ? 7.254 5.078 -45.158 1.00 94.00 175 ALA A CA 1
ATOM 1289 C C . ALA A 1 175 ? 8.570 5.722 -44.703 1.00 94.00 175 ALA A C 1
ATOM 1291 O O . ALA A 1 175 ? 9.587 5.712 -45.403 1.00 94.00 175 ALA A O 1
ATOM 1292 N N . MET A 1 176 ? 8.525 6.302 -43.510 1.00 96.38 176 MET A N 1
ATOM 1293 C CA . MET A 1 176 ? 9.669 6.863 -42.807 1.00 96.38 176 MET A CA 1
ATOM 1294 C C . MET A 1 176 ? 9.745 6.245 -41.414 1.00 96.38 176 MET A C 1
ATOM 1296 O O . MET A 1 176 ? 8.721 5.868 -40.854 1.00 96.38 176 MET A O 1
ATOM 1300 N N . ALA A 1 177 ? 10.940 6.181 -40.841 1.00 96.81 177 ALA A N 1
ATOM 1301 C CA . ALA A 1 177 ? 11.145 5.726 -39.472 1.00 96.81 177 ALA A CA 1
ATOM 1302 C C . ALA A 1 177 ? 12.133 6.638 -38.741 1.00 96.81 177 ALA A C 1
ATOM 1304 O O . ALA A 1 177 ? 13.128 7.079 -39.323 1.00 96.81 177 ALA A O 1
ATOM 1305 N N . TYR A 1 178 ? 11.901 6.891 -37.453 1.00 97.75 178 TYR A N 1
ATOM 1306 C CA . TYR A 1 178 ? 12.886 7.561 -36.603 1.00 97.75 178 TYR A CA 1
ATOM 1307 C C . TYR A 1 178 ? 14.086 6.635 -36.379 1.00 97.75 178 TYR A C 1
ATOM 1309 O O . TYR A 1 178 ? 14.020 5.686 -35.600 1.00 97.75 178 TYR A O 1
ATOM 1317 N N . SER A 1 179 ? 15.201 6.923 -37.051 1.00 96.25 179 SER A N 1
ATOM 1318 C CA . SER A 1 179 ? 16.483 6.248 -36.826 1.00 96.25 179 SER A CA 1
ATOM 1319 C C . SER A 1 179 ? 17.255 6.846 -35.645 1.00 96.25 179 SER A C 1
ATOM 1321 O O . SER A 1 179 ? 18.124 6.183 -35.083 1.00 96.25 179 SER A O 1
ATOM 1323 N N . GLN A 1 180 ? 16.906 8.068 -35.227 1.00 97.88 180 GLN A N 1
ATOM 1324 C CA . GLN A 1 180 ? 17.297 8.654 -33.946 1.00 97.88 180 GLN A CA 1
ATOM 1325 C C . GLN A 1 180 ? 16.114 9.428 -33.354 1.00 97.88 180 GLN A C 1
ATOM 1327 O O . GLN A 1 180 ? 15.669 10.428 -33.921 1.00 97.88 180 GLN A O 1
ATOM 1332 N N . GLN A 1 181 ? 15.618 8.946 -32.213 1.00 97.38 181 GLN A N 1
ATOM 1333 C CA . GLN A 1 181 ? 14.539 9.569 -31.437 1.00 97.38 181 GLN A CA 1
ATOM 1334 C C . GLN A 1 181 ? 15.022 10.867 -30.757 1.00 97.38 181 GLN A C 1
ATOM 1336 O O . GLN A 1 181 ? 16.214 10.942 -30.423 1.00 97.38 181 GLN A O 1
ATOM 1341 N N . PRO A 1 182 ? 14.129 11.855 -30.527 1.00 96.25 182 PRO A N 1
ATOM 1342 C CA . PRO A 1 182 ? 14.421 12.999 -29.668 1.00 96.25 182 PRO A CA 1
ATOM 1343 C C . PRO A 1 182 ? 14.669 12.544 -28.222 1.00 96.25 182 PRO A C 1
ATOM 1345 O O . PRO A 1 182 ? 14.174 11.503 -27.791 1.00 96.25 182 PRO A O 1
ATOM 1348 N N . GLY A 1 183 ? 15.449 13.325 -27.478 1.00 91.25 183 GLY A N 1
ATOM 1349 C CA . GLY A 1 183 ? 15.680 13.136 -26.045 1.00 91.25 183 GLY A CA 1
ATOM 1350 C C . GLY A 1 183 ? 15.350 14.398 -25.256 1.00 91.25 183 GLY A C 1
ATOM 1351 O O . GLY A 1 183 ? 15.081 15.448 -25.848 1.00 91.25 183 GLY A O 1
ATOM 1352 N N . THR A 1 184 ? 15.398 14.300 -23.925 1.00 89.31 184 THR A N 1
ATOM 1353 C CA . THR A 1 184 ? 15.217 15.453 -23.036 1.00 89.31 184 THR A CA 1
ATOM 1354 C C . THR A 1 184 ? 16.190 16.568 -23.406 1.00 89.31 184 THR A C 1
ATOM 1356 O O . THR A 1 184 ? 17.389 16.334 -23.577 1.00 89.31 184 THR A O 1
ATOM 1359 N N . SER A 1 185 ? 15.675 17.784 -23.550 1.00 89.06 185 SER A N 1
ATOM 1360 C CA . SER A 1 185 ? 16.430 18.912 -24.095 1.00 89.06 185 SER A CA 1
ATOM 1361 C C . SER A 1 185 ? 16.214 20.189 -23.298 1.00 89.06 185 SER A C 1
ATOM 1363 O O . SER A 1 185 ? 15.260 20.314 -22.537 1.00 89.06 185 SER A O 1
ATOM 1365 N N . THR A 1 186 ? 17.125 21.146 -23.447 1.00 88.44 186 THR A N 1
ATOM 1366 C CA . THR A 1 186 ? 16.995 22.439 -22.776 1.00 88.44 186 THR A CA 1
ATOM 1367 C C . THR A 1 186 ? 16.112 23.376 -23.585 1.00 88.44 186 THR A C 1
ATOM 1369 O O . THR A 1 186 ? 16.240 23.442 -24.809 1.00 88.44 186 THR A O 1
ATOM 1372 N N . VAL A 1 187 ? 15.296 24.179 -22.906 1.00 91.06 187 VAL A N 1
ATOM 1373 C CA . VAL A 1 187 ? 14.543 25.270 -23.523 1.00 91.06 187 VAL A CA 1
ATOM 1374 C C . VAL A 1 187 ? 15.459 26.144 -24.388 1.00 91.06 187 VAL A C 1
ATOM 1376 O O . VAL A 1 187 ? 16.600 26.449 -24.022 1.00 91.06 187 VAL A O 1
ATOM 1379 N N . ASN A 1 188 ? 14.978 26.523 -25.569 1.00 89.94 188 ASN A N 1
ATOM 1380 C CA . ASN A 1 188 ? 15.702 27.298 -26.579 1.00 89.94 188 ASN A CA 1
ATOM 1381 C C . ASN A 1 188 ? 17.053 26.695 -27.022 1.00 89.94 188 ASN A C 1
ATOM 1383 O O . ASN A 1 188 ? 17.877 27.398 -27.611 1.00 89.94 188 ASN A O 1
ATOM 1387 N N . SER A 1 189 ? 17.288 25.405 -26.773 1.00 91.19 189 SER A N 1
ATOM 1388 C CA . SER A 1 189 ? 18.462 24.668 -27.246 1.00 91.19 189 SER A CA 1
ATOM 1389 C C . SER A 1 189 ? 18.058 23.592 -28.247 1.00 91.19 189 SER A C 1
ATOM 1391 O O . SER A 1 189 ? 16.907 23.165 -28.292 1.00 91.19 189 SER A O 1
ATOM 1393 N N . ALA A 1 190 ? 19.009 23.176 -29.085 1.00 93.88 190 ALA A N 1
ATOM 1394 C CA . ALA A 1 190 ? 18.765 22.099 -30.034 1.00 93.88 190 ALA A CA 1
ATOM 1395 C C . ALA A 1 190 ? 18.490 20.784 -29.288 1.00 93.88 190 ALA A C 1
ATOM 1397 O O . ALA A 1 190 ? 19.236 20.432 -28.369 1.00 93.88 190 ALA A O 1
ATOM 1398 N N . ILE A 1 191 ? 17.459 20.050 -29.713 1.00 94.19 191 ILE A N 1
ATOM 1399 C CA . ILE A 1 191 ? 17.185 18.695 -29.223 1.00 94.19 191 ILE A CA 1
ATOM 1400 C C . ILE A 1 191 ? 18.434 17.825 -29.428 1.00 94.19 191 ILE A C 1
ATOM 1402 O O . ILE A 1 191 ? 19.012 17.787 -30.518 1.00 94.19 191 ILE A O 1
ATOM 1406 N N . SER A 1 192 ? 18.850 17.137 -28.362 1.00 87.56 192 SER A N 1
ATOM 1407 C CA . SER A 1 192 ? 20.006 16.243 -28.350 1.00 87.56 192 SER A CA 1
ATOM 1408 C C . SER A 1 192 ? 19.601 14.879 -27.779 1.00 87.56 192 SER A C 1
ATOM 1410 O O . SER A 1 192 ? 19.020 14.837 -26.697 1.00 87.56 192 SER A O 1
ATOM 1412 N N . PRO A 1 193 ? 19.945 13.757 -28.437 1.00 92.88 193 PRO A N 1
ATOM 1413 C CA . PRO A 1 193 ? 20.649 13.665 -29.724 1.00 92.88 193 PRO A CA 1
ATOM 1414 C C . PRO A 1 193 ? 19.839 14.257 -30.895 1.00 92.88 193 PRO A C 1
ATOM 1416 O O . PRO A 1 193 ? 18.626 14.423 -30.782 1.00 92.88 193 PRO A O 1
ATOM 1419 N N . SER A 1 194 ? 20.512 14.597 -32.006 1.00 94.12 194 SER A N 1
ATOM 1420 C CA . SER A 1 194 ? 19.829 15.157 -33.184 1.00 94.12 194 SER A CA 1
ATOM 1421 C C . SER A 1 194 ? 18.812 14.166 -33.737 1.00 94.12 194 SER A C 1
ATOM 1423 O O . SER A 1 194 ? 19.067 12.965 -33.800 1.00 94.12 194 SER A O 1
ATOM 1425 N N . VAL A 1 195 ? 17.651 14.665 -34.145 1.00 97.94 195 VAL A N 1
ATOM 1426 C CA . VAL A 1 195 ? 16.559 13.811 -34.615 1.00 97.94 195 VAL A CA 1
ATOM 1427 C C . VAL A 1 195 ? 16.864 13.345 -36.035 1.00 97.94 195 VAL A C 1
ATOM 1429 O O . VAL A 1 195 ? 17.122 14.165 -36.914 1.00 97.94 195 VAL A O 1
ATOM 1432 N N . ARG A 1 196 ? 16.818 12.032 -36.284 1.00 98.00 196 ARG A N 1
ATOM 1433 C CA . ARG A 1 196 ? 17.068 11.456 -37.615 1.00 98.00 196 ARG A CA 1
ATOM 1434 C C . ARG A 1 196 ? 15.903 10.614 -38.075 1.00 98.00 196 ARG A C 1
ATOM 1436 O O . ARG A 1 196 ? 15.430 9.748 -37.342 1.00 98.00 196 ARG A O 1
ATOM 1443 N N . ILE A 1 197 ? 15.489 10.855 -39.312 1.00 98.38 197 ILE A N 1
ATOM 1444 C CA . ILE A 1 197 ? 14.386 10.153 -39.959 1.00 98.38 197 ILE A CA 1
ATOM 1445 C C . ILE A 1 197 ? 14.924 9.496 -41.234 1.00 98.38 197 ILE A C 1
ATOM 1447 O O . ILE A 1 197 ? 15.554 10.159 -42.058 1.00 98.38 197 ILE A O 1
ATOM 1451 N N . GLN A 1 198 ? 14.718 8.187 -41.358 1.00 97.81 198 GLN A N 1
ATOM 1452 C CA . GLN A 1 198 ? 15.185 7.321 -42.441 1.00 97.81 198 GLN A CA 1
ATOM 1453 C C . GLN A 1 198 ? 14.015 6.956 -43.360 1.00 97.81 198 GLN A C 1
ATOM 1455 O O . GLN A 1 198 ? 12.965 6.536 -42.874 1.00 97.81 198 GLN A O 1
ATOM 1460 N N . LEU A 1 199 ? 14.206 7.056 -44.677 1.00 97.50 199 LEU A N 1
ATOM 1461 C CA . LEU A 1 199 ? 13.291 6.465 -45.659 1.00 97.50 199 LEU A CA 1
ATOM 1462 C C . LEU A 1 199 ? 13.359 4.945 -45.587 1.00 97.50 199 LEU A C 1
ATOM 1464 O O . LEU A 1 199 ? 14.461 4.387 -45.606 1.00 97.50 199 LEU A O 1
ATOM 1468 N N . VAL A 1 200 ? 12.200 4.292 -45.559 1.00 95.56 200 VAL A N 1
ATOM 1469 C CA . VAL A 1 200 ? 12.112 2.833 -45.538 1.00 95.56 200 VAL A CA 1
ATOM 1470 C C . VAL A 1 200 ? 11.162 2.291 -46.603 1.00 95.56 200 VAL A C 1
ATOM 1472 O O . VAL A 1 200 ? 10.154 2.919 -46.951 1.00 95.56 200 VAL A O 1
ATOM 1475 N N . ASP A 1 201 ? 11.497 1.117 -47.133 1.00 94.19 201 ASP A N 1
ATOM 1476 C CA . ASP A 1 201 ? 10.629 0.362 -48.036 1.00 94.19 201 ASP A CA 1
ATOM 1477 C C . ASP A 1 201 ? 9.535 -0.397 -47.264 1.00 94.19 201 ASP A C 1
ATOM 1479 O O . ASP A 1 201 ? 9.439 -0.342 -46.034 1.00 94.19 201 ASP A O 1
ATOM 1483 N N . GLN A 1 202 ? 8.688 -1.123 -47.991 1.00 91.12 202 GLN A N 1
ATOM 1484 C CA . GLN A 1 202 ? 7.579 -1.897 -47.421 1.00 91.12 202 GLN A CA 1
ATOM 1485 C C . GLN A 1 202 ? 8.004 -3.015 -46.452 1.00 91.12 202 GLN A C 1
ATOM 1487 O O . GLN A 1 202 ? 7.162 -3.550 -45.729 1.00 91.12 202 GLN A O 1
ATOM 1492 N N . PHE A 1 203 ? 9.285 -3.384 -46.437 1.00 91.50 203 PHE A N 1
ATOM 1493 C CA . PHE A 1 203 ? 9.852 -4.392 -45.544 1.00 91.50 203 PHE A CA 1
ATOM 1494 C C . PHE A 1 203 ? 10.649 -3.766 -44.389 1.00 91.50 203 PHE A C 1
ATOM 1496 O O . PHE A 1 203 ? 11.218 -4.499 -43.579 1.00 91.50 203 PHE A O 1
ATOM 1503 N N . GLY A 1 204 ? 10.669 -2.432 -44.286 1.00 91.44 204 GLY A N 1
ATOM 1504 C CA . GLY A 1 204 ? 11.403 -1.694 -43.262 1.00 91.44 204 GLY A CA 1
ATOM 1505 C C . GLY A 1 204 ? 12.896 -1.540 -43.559 1.00 91.44 204 GLY A C 1
ATOM 1506 O O . GLY A 1 204 ? 13.645 -1.150 -42.663 1.00 91.44 204 GLY A O 1
ATOM 1507 N N . ASN A 1 205 ? 13.357 -1.844 -44.777 1.00 94.12 205 ASN A N 1
ATOM 1508 C CA . ASN A 1 205 ? 14.758 -1.628 -45.131 1.00 94.12 205 ASN A CA 1
ATOM 1509 C C . ASN A 1 205 ? 15.023 -0.152 -45.415 1.00 94.12 205 ASN A C 1
ATOM 1511 O O . ASN A 1 205 ? 14.212 0.507 -46.062 1.00 94.12 205 ASN A O 1
ATOM 1515 N N . SER A 1 206 ? 16.199 0.337 -45.023 1.00 95.12 206 SER A N 1
ATOM 1516 C CA . SER A 1 206 ? 16.658 1.683 -45.367 1.00 95.12 206 SER A CA 1
ATOM 1517 C C . SER A 1 206 ? 16.796 1.863 -46.880 1.00 95.12 206 SER A C 1
ATOM 1519 O O . SER A 1 206 ? 17.559 1.147 -47.528 1.00 95.12 206 SER A O 1
ATOM 1521 N N . VAL A 1 207 ? 16.096 2.855 -47.427 1.00 95.88 207 VAL A N 1
ATOM 1522 C CA . VAL A 1 207 ? 16.173 3.240 -48.841 1.00 95.88 207 VAL A CA 1
ATOM 1523 C C . VAL A 1 207 ? 17.202 4.352 -49.004 1.00 95.88 207 VAL A C 1
ATOM 1525 O O . VAL A 1 207 ? 17.044 5.439 -48.452 1.00 95.88 207 VAL A O 1
ATOM 1528 N N . GLU A 1 208 ? 18.256 4.094 -49.775 1.00 94.38 208 GLU A N 1
ATOM 1529 C CA . GLU A 1 208 ? 19.315 5.065 -50.066 1.00 94.38 208 GLU A CA 1
ATOM 1530 C C . GLU A 1 208 ? 18.889 6.034 -51.184 1.00 94.38 208 GLU A C 1
ATOM 1532 O O . GLU A 1 208 ? 19.307 5.915 -52.336 1.00 94.38 208 GLU A O 1
ATOM 1537 N N . GLU A 1 209 ? 18.031 7.004 -50.848 1.00 93.75 209 GLU A N 1
ATOM 1538 C CA . GLU A 1 209 ? 17.545 8.021 -51.790 1.00 93.75 209 GLU A CA 1
ATOM 1539 C C . GLU A 1 209 ? 17.654 9.447 -51.235 1.00 93.75 209 GLU A C 1
ATOM 1541 O O . GLU A 1 209 ? 17.090 9.792 -50.195 1.00 93.75 209 GLU A O 1
ATOM 1546 N N . GLY A 1 210 ? 18.349 10.312 -51.977 1.00 94.00 210 GLY A N 1
ATOM 1547 C CA . GLY A 1 210 ? 18.472 11.730 -51.650 1.00 94.00 210 GLY A CA 1
ATOM 1548 C C . GLY A 1 210 ? 17.437 12.611 -52.343 1.00 94.00 210 GLY A C 1
ATOM 1549 O O . GLY A 1 210 ? 17.079 12.380 -53.494 1.00 94.00 210 GLY A O 1
ATOM 1550 N N . GLY A 1 211 ? 17.046 13.694 -51.670 1.00 94.38 211 GLY A N 1
ATOM 1551 C CA . GLY A 1 211 ? 16.212 14.754 -52.244 1.00 94.38 211 GLY A CA 1
ATOM 1552 C C . GLY A 1 211 ? 14.727 14.706 -51.881 1.00 94.38 211 GLY A C 1
ATOM 1553 O O . GLY A 1 211 ? 13.987 15.561 -52.366 1.00 94.38 211 GLY A O 1
ATOM 1554 N N . VAL A 1 212 ? 14.300 13.783 -51.016 1.00 96.94 212 VAL A N 1
ATOM 1555 C CA . VAL A 1 212 ? 12.929 13.736 -50.484 1.00 96.94 212 VAL A CA 1
ATOM 1556 C C . VAL A 1 212 ? 12.799 14.748 -49.346 1.00 96.94 212 VAL A C 1
ATOM 1558 O O . VAL A 1 212 ? 13.587 14.711 -48.403 1.00 96.94 212 VAL A O 1
ATOM 1561 N N . ASP A 1 213 ? 11.839 15.670 -49.440 1.00 97.56 213 ASP A N 1
ATOM 1562 C CA . ASP A 1 213 ? 11.544 16.638 -48.376 1.00 97.56 213 ASP A CA 1
ATOM 1563 C C . ASP A 1 213 ? 10.793 15.937 -47.224 1.00 97.56 213 ASP A C 1
ATOM 1565 O O . ASP A 1 213 ? 9.749 15.318 -47.446 1.00 97.56 213 ASP A O 1
ATOM 1569 N N . ILE A 1 214 ? 11.331 16.023 -46.004 1.00 98.12 214 ILE A N 1
ATOM 1570 C CA . ILE A 1 214 ? 10.710 15.544 -44.762 1.00 98.12 214 ILE A CA 1
ATOM 1571 C C . ILE A 1 214 ? 10.423 16.750 -43.871 1.00 98.12 214 ILE A C 1
ATOM 1573 O O . ILE A 1 214 ? 11.329 17.533 -43.582 1.00 98.12 214 ILE A O 1
ATOM 1577 N N . ASP A 1 215 ? 9.176 16.869 -43.426 1.00 97.88 215 ASP A N 1
ATOM 1578 C CA . ASP A 1 215 ? 8.687 17.893 -42.510 1.00 97.88 215 ASP A CA 1
ATOM 1579 C C . ASP A 1 215 ? 8.506 17.324 -41.097 1.00 97.88 215 ASP A C 1
ATOM 1581 O O . ASP A 1 215 ? 8.015 16.205 -40.938 1.00 97.88 215 ASP A O 1
ATOM 1585 N N . VAL A 1 216 ? 8.840 18.102 -40.066 1.00 98.00 216 VAL A N 1
ATOM 1586 C CA . VAL A 1 216 ? 8.563 17.778 -38.658 1.00 98.00 216 VAL A CA 1
ATOM 1587 C C . VAL A 1 216 ? 7.678 18.833 -38.005 1.00 98.00 216 VAL A C 1
ATOM 1589 O O . VAL A 1 216 ? 7.927 20.034 -38.115 1.00 98.00 216 VAL A O 1
ATOM 1592 N N . ALA A 1 217 ? 6.657 18.374 -37.286 1.00 97.19 217 ALA A N 1
ATOM 1593 C CA . ALA A 1 217 ? 5.755 19.207 -36.497 1.00 97.19 217 ALA A CA 1
ATOM 1594 C C . ALA A 1 217 ? 5.776 18.786 -35.023 1.00 97.19 217 ALA A C 1
ATOM 1596 O O . ALA A 1 217 ? 5.896 17.603 -34.716 1.00 97.19 217 ALA A O 1
ATOM 1597 N N . LEU A 1 218 ? 5.650 19.756 -34.117 1.00 97.56 218 LEU A N 1
ATOM 1598 C CA . LEU A 1 218 ? 5.585 19.529 -32.674 1.00 97.56 218 LEU A CA 1
ATOM 1599 C C . LEU A 1 218 ? 4.141 19.301 -32.230 1.00 97.56 218 LEU A C 1
ATOM 1601 O O . LEU A 1 218 ? 3.257 20.076 -32.592 1.00 97.56 218 LEU A O 1
ATOM 1605 N N . ASN A 1 219 ? 3.932 18.301 -31.383 1.00 96.94 219 ASN A N 1
ATOM 1606 C CA . ASN A 1 219 ? 2.702 18.121 -30.627 1.00 96.94 219 ASN A CA 1
ATOM 1607 C C . ASN A 1 219 ? 2.986 18.382 -29.146 1.00 96.94 219 ASN A C 1
ATOM 1609 O O . ASN A 1 219 ? 3.971 17.880 -28.603 1.00 96.94 219 ASN A O 1
ATOM 1613 N N . VAL A 1 220 ? 2.098 19.131 -28.496 1.00 96.25 220 VAL A N 1
ATOM 1614 C CA . VAL A 1 220 ? 2.195 19.461 -27.070 1.00 96.25 220 VAL A CA 1
ATOM 1615 C C . VAL A 1 220 ? 1.424 18.422 -26.260 1.00 96.25 220 VAL A C 1
ATOM 1617 O O . VAL A 1 220 ? 0.220 18.261 -26.466 1.00 96.25 220 VAL A O 1
ATOM 1620 N N . VAL A 1 221 ? 2.109 17.731 -25.348 1.00 95.19 221 VAL A N 1
ATOM 1621 C CA . VAL A 1 221 ? 1.490 16.848 -24.344 1.00 95.19 221 VAL A CA 1
ATOM 1622 C C . VAL A 1 221 ? 1.190 17.658 -23.079 1.00 95.19 221 VAL A C 1
ATOM 1624 O O . VAL A 1 221 ? 0.072 17.618 -22.567 1.00 95.19 221 VAL A O 1
ATOM 1627 N N . SER A 1 222 ? 2.158 18.463 -22.626 1.00 90.19 222 SER A N 1
ATOM 1628 C CA . SER A 1 222 ? 2.023 19.446 -21.543 1.00 90.19 222 SER A CA 1
ATOM 1629 C C . SER A 1 222 ? 2.909 20.677 -21.805 1.00 90.19 222 SER A C 1
ATOM 1631 O O . SER A 1 222 ? 3.889 20.587 -22.539 1.00 90.19 222 SER A O 1
ATOM 1633 N N . GLY A 1 223 ? 2.571 21.834 -21.223 1.00 89.88 223 GLY A N 1
ATOM 1634 C CA . GLY A 1 223 ? 3.275 23.106 -21.469 1.00 89.88 223 GLY A CA 1
ATOM 1635 C C . GLY A 1 223 ? 2.645 23.949 -22.584 1.00 89.88 223 GLY A C 1
ATOM 1636 O O . GLY A 1 223 ? 1.489 23.731 -22.959 1.00 89.88 223 GLY A O 1
ATOM 1637 N N . SER A 1 224 ? 3.377 24.951 -23.085 1.00 90.75 224 SER A N 1
ATOM 1638 C CA . SER A 1 224 ? 2.886 25.855 -24.141 1.00 90.75 224 SER A CA 1
ATOM 1639 C C . SER A 1 224 ? 3.877 26.135 -25.277 1.00 90.75 224 SER A C 1
ATOM 1641 O O . SER A 1 224 ? 3.619 26.997 -26.119 1.00 90.75 224 SER A O 1
ATOM 1643 N N . GLY A 1 225 ? 4.982 25.387 -25.327 1.00 92.06 225 GLY A N 1
ATOM 1644 C CA . GLY A 1 225 ? 6.087 25.632 -26.247 1.00 92.06 225 GLY A CA 1
ATOM 1645 C C . GLY A 1 225 ? 5.777 25.333 -27.706 1.00 92.06 225 GLY A C 1
ATOM 1646 O O . GLY A 1 225 ? 4.927 24.508 -28.052 1.00 92.06 225 GLY A O 1
ATOM 1647 N N . ALA A 1 226 ? 6.523 26.000 -28.578 1.00 94.94 226 ALA A N 1
ATOM 1648 C CA . ALA A 1 226 ? 6.488 25.835 -30.019 1.00 94.94 226 ALA A CA 1
ATOM 1649 C C . ALA A 1 226 ? 7.901 25.644 -30.585 1.00 94.94 226 ALA A C 1
ATOM 1651 O O . ALA A 1 226 ? 8.900 26.071 -30.005 1.00 94.94 226 ALA A O 1
ATOM 1652 N N . LEU A 1 227 ? 7.993 25.038 -31.775 1.00 95.94 227 LEU A N 1
ATOM 1653 C CA . LEU A 1 227 ? 9.241 25.059 -32.537 1.00 95.94 227 LEU A CA 1
ATOM 1654 C C . LEU A 1 227 ? 9.563 26.501 -32.933 1.00 95.94 227 LEU A C 1
ATOM 1656 O O . LEU A 1 227 ? 8.797 27.158 -33.641 1.00 95.94 227 LEU A O 1
ATOM 1660 N N . THR A 1 228 ? 10.713 26.991 -32.481 1.00 93.69 228 THR A N 1
ATOM 1661 C CA . THR A 1 228 ? 11.113 28.386 -32.699 1.00 93.69 228 THR A CA 1
ATOM 1662 C C . THR A 1 228 ? 11.502 28.653 -34.151 1.00 93.69 228 THR A C 1
ATOM 1664 O O . THR A 1 228 ? 11.842 27.736 -34.899 1.00 93.69 228 THR A O 1
ATOM 1667 N N . GLY A 1 229 ? 11.574 29.932 -34.541 1.00 86.75 229 GLY A N 1
ATOM 1668 C CA . GLY A 1 229 ? 12.057 30.340 -35.868 1.00 86.75 229 GLY A CA 1
ATOM 1669 C C . GLY A 1 229 ? 13.522 29.980 -36.170 1.00 86.75 229 GLY A C 1
ATOM 1670 O O . GLY A 1 229 ? 13.951 30.117 -37.312 1.00 86.75 229 GLY A O 1
ATOM 1671 N N . GLY A 1 230 ? 14.291 29.526 -35.171 1.00 88.94 230 GLY A N 1
ATOM 1672 C CA . GLY A 1 230 ? 15.627 28.953 -35.365 1.00 88.94 230 GLY A CA 1
ATOM 1673 C C . GLY A 1 230 ? 15.614 27.483 -35.801 1.00 88.94 230 GLY A C 1
ATOM 1674 O O . GLY A 1 230 ? 16.654 26.976 -36.229 1.00 88.94 230 GLY A O 1
ATOM 1675 N N . SER A 1 231 ? 14.457 26.818 -35.716 1.00 95.62 231 SER A N 1
ATOM 1676 C CA . SER A 1 231 ? 14.270 25.422 -36.103 1.00 95.62 231 SER A CA 1
ATOM 1677 C C . SER A 1 231 ? 14.164 25.274 -37.611 1.00 95.62 231 SER A C 1
ATOM 1679 O O . SER A 1 231 ? 13.403 25.980 -38.271 1.00 95.62 231 SER A O 1
ATOM 1681 N N . THR A 1 232 ? 14.882 24.305 -38.170 1.00 96.81 232 THR A N 1
ATOM 1682 C CA . THR A 1 232 ? 14.641 23.858 -39.542 1.00 96.81 232 THR A CA 1
ATOM 1683 C C . THR A 1 232 ? 13.643 22.713 -39.498 1.00 96.81 232 THR A C 1
ATOM 1685 O O . THR A 1 232 ? 13.998 21.604 -39.127 1.00 96.81 232 THR A O 1
ATOM 1688 N N . THR A 1 233 ? 12.388 22.984 -39.855 1.00 96.75 233 THR A N 1
ATOM 1689 C CA . THR A 1 233 ? 11.305 21.987 -39.801 1.00 96.75 233 THR A CA 1
ATOM 1690 C C . THR A 1 233 ? 11.156 21.177 -41.081 1.00 96.75 233 THR A C 1
ATOM 1692 O O . THR A 1 233 ? 10.377 20.239 -41.084 1.00 96.75 233 THR A O 1
ATOM 1695 N N . THR A 1 234 ? 11.907 21.501 -42.137 1.00 97.25 234 THR A N 1
ATOM 1696 C CA . THR A 1 234 ? 11.908 20.777 -43.416 1.00 97.25 234 THR A CA 1
ATOM 1697 C C . THR A 1 234 ? 13.341 20.470 -43.830 1.00 97.25 234 THR A C 1
ATOM 1699 O O . THR A 1 234 ? 14.145 21.393 -43.991 1.00 97.25 234 THR A O 1
ATOM 1702 N N . ILE A 1 235 ? 13.675 19.196 -44.034 1.00 97.75 235 ILE A N 1
ATOM 1703 C CA . ILE A 1 235 ? 15.009 18.755 -44.464 1.00 97.75 235 ILE A CA 1
ATOM 1704 C C . ILE A 1 235 ? 14.892 17.778 -45.630 1.00 97.75 235 ILE A C 1
ATOM 1706 O O . ILE A 1 235 ? 14.047 16.888 -45.628 1.00 97.75 235 ILE A O 1
ATOM 1710 N N . ARG A 1 236 ? 15.784 17.925 -46.619 1.00 97.25 236 ARG A N 1
ATOM 1711 C CA . ARG A 1 236 ? 15.942 16.944 -47.699 1.00 97.25 236 ARG A CA 1
ATOM 1712 C C . ARG A 1 236 ? 16.799 15.776 -47.250 1.00 97.25 236 ARG A C 1
ATOM 1714 O O . ARG A 1 236 ? 17.874 15.991 -46.690 1.00 97.25 236 ARG A O 1
ATOM 1721 N N . THR A 1 237 ? 16.371 14.563 -47.576 1.00 97.69 237 THR A N 1
ATOM 1722 C CA . THR A 1 237 ? 17.177 13.363 -47.346 1.00 97.69 237 THR A CA 1
ATOM 1723 C C . THR A 1 237 ? 18.516 13.445 -48.082 1.00 97.69 237 THR A C 1
ATOM 1725 O O . THR A 1 237 ? 18.608 13.945 -49.209 1.00 97.69 237 THR A O 1
ATOM 1728 N N . ASN A 1 238 ? 19.580 12.970 -47.435 1.00 96.38 238 ASN A N 1
ATOM 1729 C CA . ASN A 1 238 ? 20.893 12.801 -48.058 1.00 96.38 238 ASN A CA 1
ATOM 1730 C C . ASN A 1 238 ? 20.932 11.532 -48.937 1.00 96.38 238 ASN A C 1
ATOM 1732 O O . ASN A 1 238 ? 19.944 10.816 -49.050 1.00 96.38 238 ASN A O 1
ATOM 1736 N N . SER A 1 239 ? 22.082 11.214 -49.541 1.00 95.75 239 SER A N 1
ATOM 1737 C CA . SER A 1 239 ? 22.232 10.022 -50.396 1.00 95.75 239 SER A CA 1
ATOM 1738 C C . SER A 1 239 ? 21.978 8.682 -49.692 1.00 95.75 239 SER A C 1
ATOM 1740 O O . SER A 1 239 ? 21.918 7.672 -50.373 1.00 95.75 239 SER A O 1
ATOM 1742 N N . LEU A 1 240 ? 21.857 8.660 -48.360 1.00 94.94 240 LEU A N 1
ATOM 1743 C CA . LEU A 1 240 ? 21.527 7.475 -47.563 1.00 94.94 240 LEU A CA 1
ATOM 1744 C C . LEU A 1 240 ? 20.036 7.421 -47.171 1.00 94.94 240 LEU A C 1
ATOM 1746 O O . LEU A 1 240 ? 19.639 6.558 -46.394 1.00 94.94 240 LEU A O 1
ATOM 1750 N N . GLY A 1 241 ? 19.203 8.352 -47.652 1.00 96.25 241 GLY A N 1
ATOM 1751 C CA . GLY A 1 241 ? 17.786 8.416 -47.280 1.00 96.25 241 GLY A CA 1
ATOM 1752 C C . GLY A 1 241 ? 17.510 9.006 -45.902 1.00 96.25 241 GLY A C 1
ATOM 1753 O O . GLY A 1 241 ? 16.419 8.815 -45.374 1.00 96.25 241 GLY A O 1
ATOM 1754 N N . ILE A 1 242 ? 18.474 9.713 -45.304 1.00 97.69 242 ILE A N 1
ATOM 1755 C CA . ILE A 1 242 ? 18.339 10.268 -43.952 1.00 97.69 242 ILE A CA 1
ATOM 1756 C C . ILE A 1 242 ? 18.121 11.779 -44.013 1.00 97.69 242 ILE A C 1
ATOM 1758 O O . ILE A 1 242 ? 18.927 12.494 -44.615 1.00 97.69 242 ILE A O 1
ATOM 1762 N N . ALA A 1 243 ? 17.084 12.264 -43.331 1.00 98.00 243 ALA A N 1
ATOM 1763 C CA . ALA A 1 243 ? 16.948 13.661 -42.923 1.00 98.00 243 ALA A CA 1
ATOM 1764 C C . ALA A 1 243 ? 17.453 13.823 -41.476 1.00 98.00 243 ALA A C 1
ATOM 1766 O O . ALA A 1 243 ? 16.938 13.172 -40.567 1.00 98.00 243 ALA A O 1
ATOM 1767 N N . ASP A 1 244 ? 18.483 14.654 -41.270 1.00 97.38 244 ASP A N 1
ATOM 1768 C CA . ASP A 1 244 ? 19.128 14.892 -39.964 1.00 97.38 244 ASP A CA 1
ATOM 1769 C C . ASP A 1 244 ? 18.788 16.297 -39.448 1.00 97.38 244 ASP A C 1
ATOM 1771 O O . ASP A 1 244 ? 19.308 17.298 -39.943 1.00 97.38 244 ASP A O 1
ATOM 1775 N N . PHE A 1 245 ? 17.892 16.363 -38.467 1.00 97.75 245 PHE A N 1
ATOM 1776 C CA . PHE A 1 245 ? 17.395 17.586 -37.849 1.00 97.75 245 PHE A CA 1
ATOM 1777 C C . PHE A 1 245 ? 18.271 17.972 -36.656 1.00 97.75 245 PHE A C 1
ATOM 1779 O O . PHE A 1 245 ? 18.077 17.518 -35.528 1.00 97.75 245 PHE A O 1
ATOM 1786 N N . THR A 1 246 ? 19.251 18.842 -36.907 1.00 96.50 246 THR A N 1
ATOM 1787 C CA . THR A 1 246 ? 20.283 19.204 -35.920 1.00 96.50 246 THR A CA 1
ATOM 1788 C C . THR A 1 246 ? 19.961 20.441 -35.081 1.00 96.50 246 THR A C 1
ATOM 1790 O O . THR A 1 246 ? 20.745 20.797 -34.207 1.00 96.50 246 THR A O 1
ATOM 1793 N N . ASN A 1 247 ? 18.871 21.152 -35.375 1.00 95.75 247 ASN A N 1
ATOM 1794 C CA . ASN A 1 247 ? 18.565 22.459 -34.783 1.00 95.75 247 ASN A CA 1
ATOM 1795 C C . ASN A 1 247 ? 17.088 22.639 -34.408 1.00 95.75 247 ASN A C 1
ATOM 1797 O O . ASN A 1 247 ? 16.615 23.766 -34.420 1.00 95.75 247 ASN A O 1
ATOM 1801 N N . LEU A 1 248 ? 16.342 21.578 -34.098 1.00 97.19 248 LEU A N 1
ATOM 1802 C CA . LEU A 1 248 ? 14.989 21.743 -33.553 1.00 97.19 248 LEU A CA 1
ATOM 1803 C C . LEU A 1 248 ? 15.088 22.341 -32.148 1.00 97.19 248 LEU A C 1
ATOM 1805 O O . LEU A 1 248 ? 15.730 21.735 -31.295 1.00 97.19 248 LEU A O 1
ATOM 1809 N N . LEU A 1 249 ? 14.491 23.512 -31.920 1.00 95.94 249 LEU A N 1
ATOM 1810 C CA . LEU A 1 249 ? 14.476 24.185 -30.616 1.00 95.94 249 LEU A CA 1
ATOM 1811 C C . LEU A 1 249 ? 13.041 24.500 -30.198 1.00 95.94 249 LEU A C 1
ATOM 1813 O O . LEU A 1 249 ? 12.267 25.001 -31.017 1.00 95.94 249 LEU A O 1
ATOM 1817 N N . ILE A 1 250 ? 12.730 24.281 -28.922 1.00 96.19 250 ILE A N 1
ATOM 1818 C CA . ILE A 1 250 ? 11.415 24.534 -28.315 1.00 96.19 250 ILE A CA 1
ATOM 1819 C C . ILE A 1 250 ? 11.566 25.642 -27.266 1.00 96.19 250 ILE A C 1
ATOM 1821 O O . ILE A 1 250 ? 12.517 25.612 -26.485 1.00 96.19 250 ILE A O 1
ATOM 1825 N N . ASP A 1 251 ? 10.693 26.650 -27.285 1.00 94.25 251 ASP A N 1
ATOM 1826 C CA . ASP A 1 251 ? 10.833 27.886 -26.489 1.00 94.25 251 ASP A CA 1
ATOM 1827 C C . ASP A 1 251 ? 10.247 27.849 -25.077 1.00 94.25 251 ASP A C 1
ATOM 1829 O O . ASP A 1 251 ? 10.450 28.809 -24.330 1.00 94.25 251 ASP A O 1
ATOM 1833 N N . ASP A 1 252 ? 9.597 26.756 -24.689 1.00 93.25 252 ASP A N 1
ATOM 1834 C CA . ASP A 1 252 ? 9.007 26.597 -23.361 1.00 93.25 252 ASP A CA 1
ATOM 1835 C C . ASP A 1 252 ? 9.245 25.195 -22.795 1.00 93.25 252 ASP A C 1
ATOM 1837 O O . ASP A 1 252 ? 9.462 24.233 -23.539 1.00 93.25 252 ASP A O 1
ATOM 1841 N N . THR A 1 253 ? 9.191 25.072 -21.471 1.00 90.69 253 THR A N 1
ATOM 1842 C CA . THR A 1 253 ? 9.279 23.767 -20.810 1.00 90.69 253 THR A CA 1
ATOM 1843 C C . THR A 1 253 ? 7.981 22.976 -20.967 1.00 90.69 253 THR A C 1
ATOM 1845 O O . THR A 1 253 ? 6.920 23.531 -21.255 1.00 90.69 253 THR A O 1
ATOM 1848 N N . GLY A 1 254 ? 8.059 21.653 -20.835 1.00 91.38 254 GLY A N 1
ATOM 1849 C CA . GLY A 1 254 ? 6.904 20.762 -20.979 1.00 91.38 254 GLY A CA 1
ATOM 1850 C C . GLY A 1 254 ? 7.262 19.427 -21.620 1.00 91.38 254 GLY A C 1
ATOM 1851 O O . GLY A 1 254 ? 8.434 19.168 -21.891 1.00 91.38 254 GLY A O 1
ATOM 1852 N N . SER A 1 255 ? 6.244 18.612 -21.886 1.00 94.19 255 SER A N 1
ATOM 1853 C CA . SER A 1 255 ? 6.375 17.327 -22.575 1.00 94.19 255 SER A CA 1
ATOM 1854 C C . SER A 1 255 ? 5.799 17.396 -23.992 1.00 94.19 255 SER A C 1
ATOM 1856 O O . SER A 1 255 ? 4.729 17.978 -24.223 1.00 94.19 255 SER A O 1
ATOM 1858 N N . TYR A 1 256 ? 6.504 16.796 -24.955 1.00 97.06 256 TYR A N 1
ATOM 1859 C CA . TYR A 1 256 ? 6.222 16.927 -26.381 1.00 97.06 256 TYR A CA 1
ATOM 1860 C C . TYR A 1 256 ? 6.443 15.626 -27.169 1.00 97.06 256 TYR A C 1
ATOM 1862 O O . TYR A 1 256 ? 7.186 14.736 -26.765 1.00 97.06 256 TYR A O 1
ATOM 1870 N N . THR A 1 257 ? 5.841 15.542 -28.360 1.00 98.00 257 THR A N 1
ATOM 1871 C CA . THR A 1 257 ? 6.189 14.560 -29.409 1.00 98.00 257 THR A CA 1
ATOM 1872 C C . THR A 1 257 ? 6.424 15.271 -30.745 1.00 98.00 257 THR A C 1
ATOM 1874 O O . THR A 1 257 ? 5.964 16.394 -30.952 1.00 98.00 257 THR A O 1
ATOM 1877 N N . LEU A 1 258 ? 7.143 14.636 -31.674 1.00 98.19 258 LEU A N 1
ATOM 1878 C CA . LEU A 1 258 ? 7.351 15.119 -33.041 1.00 98.19 258 LEU A CA 1
ATOM 1879 C C . LEU A 1 258 ? 6.610 14.220 -34.032 1.00 98.19 258 LEU A C 1
ATOM 1881 O O . LEU A 1 258 ? 6.703 13.000 -33.951 1.00 98.19 258 LEU A O 1
ATOM 1885 N N . THR A 1 259 ? 5.907 14.818 -34.992 1.00 97.94 259 THR A N 1
ATOM 1886 C CA . THR A 1 259 ? 5.310 14.107 -36.131 1.00 97.94 259 THR A CA 1
ATOM 1887 C C . THR A 1 259 ? 6.135 14.368 -37.381 1.00 97.94 259 THR A C 1
ATOM 1889 O O . THR A 1 259 ? 6.271 15.521 -37.790 1.00 97.94 259 THR A O 1
ATOM 1892 N N . ALA A 1 260 ? 6.650 13.310 -38.002 1.00 97.94 260 ALA A N 1
ATOM 1893 C CA . ALA A 1 260 ? 7.319 13.348 -39.294 1.00 97.94 260 ALA A CA 1
ATOM 1894 C C . ALA A 1 260 ? 6.312 13.149 -40.434 1.00 97.94 260 ALA A C 1
ATOM 1896 O O . ALA A 1 260 ? 5.505 12.216 -40.409 1.00 97.94 260 ALA A O 1
ATOM 1897 N N . THR A 1 261 ? 6.374 13.994 -41.462 1.00 97.81 261 THR A N 1
ATOM 1898 C CA . THR A 1 261 ? 5.502 13.924 -42.643 1.00 97.81 261 THR A CA 1
ATOM 1899 C C . THR A 1 261 ? 6.291 14.140 -43.932 1.00 97.81 261 THR A C 1
ATOM 1901 O O . THR A 1 261 ? 7.289 14.851 -43.954 1.00 97.81 261 THR A O 1
ATOM 1904 N N . SER A 1 262 ? 5.863 13.496 -45.016 1.00 97.25 262 SER A N 1
ATOM 1905 C CA . SER A 1 262 ? 6.412 13.697 -46.358 1.00 97.25 262 SER A CA 1
ATOM 1906 C C . SER A 1 262 ? 5.346 13.361 -47.402 1.00 97.25 262 SER A C 1
ATOM 1908 O O . SER A 1 262 ? 4.428 12.577 -47.146 1.00 97.25 262 SER A O 1
ATOM 1910 N N . ALA A 1 263 ? 5.429 13.967 -48.585 1.00 93.06 263 ALA A N 1
ATOM 1911 C CA . ALA A 1 263 ? 4.435 13.773 -49.633 1.00 93.06 263 ALA A CA 1
ATOM 1912 C C . ALA A 1 263 ? 4.467 12.331 -50.173 1.00 93.06 263 ALA A C 1
ATOM 1914 O O . ALA A 1 263 ? 5.452 11.902 -50.765 1.00 93.06 263 ALA A O 1
ATOM 1915 N N . GLY A 1 264 ? 3.358 11.604 -50.017 1.00 89.81 264 GLY A N 1
ATOM 1916 C CA . GLY A 1 264 ? 3.211 10.238 -50.533 1.00 89.81 264 GLY A CA 1
ATOM 1917 C C . GLY A 1 264 ? 3.779 9.134 -49.635 1.00 89.81 264 GLY A C 1
ATOM 1918 O O . GLY A 1 264 ? 3.682 7.973 -50.018 1.00 89.81 264 GLY A O 1
ATOM 1919 N N . LEU A 1 265 ? 4.308 9.475 -48.452 1.00 95.62 265 LEU A N 1
ATOM 1920 C CA . LEU A 1 265 ? 4.776 8.521 -47.440 1.00 95.62 265 LEU A CA 1
ATOM 1921 C C . LEU A 1 265 ? 3.853 8.531 -46.215 1.00 95.62 265 LEU A C 1
ATOM 1923 O O . LEU A 1 265 ? 3.209 9.540 -45.919 1.00 95.62 265 LEU A O 1
ATOM 1927 N N . ALA A 1 266 ? 3.798 7.415 -45.487 1.00 92.50 266 ALA A N 1
ATOM 1928 C CA . ALA A 1 266 ? 3.110 7.362 -44.198 1.00 92.50 266 ALA A CA 1
ATOM 1929 C C . ALA A 1 266 ? 3.787 8.287 -43.164 1.00 92.50 266 ALA A C 1
ATOM 1931 O O . ALA A 1 266 ? 5.015 8.352 -43.101 1.00 92.50 266 ALA A O 1
ATOM 1932 N N . SER A 1 267 ? 2.986 9.001 -42.365 1.00 93.25 267 SER A N 1
ATOM 1933 C CA . SER A 1 267 ? 3.479 9.821 -41.251 1.00 93.25 267 SER A CA 1
ATOM 1934 C C . SER A 1 267 ? 3.899 8.956 -40.069 1.00 93.25 267 SER A C 1
ATOM 1936 O O . SER A 1 267 ? 3.237 7.957 -39.796 1.00 93.25 267 SER A O 1
ATOM 1938 N N . GLU A 1 268 ? 4.895 9.409 -39.316 1.00 96.62 268 GLU A N 1
ATOM 1939 C CA . GLU A 1 268 ? 5.432 8.694 -38.155 1.00 96.62 268 GLU A CA 1
ATOM 1940 C C . GLU A 1 268 ? 5.482 9.616 -36.929 1.00 96.62 268 GLU A C 1
ATOM 1942 O O . GLU A 1 268 ? 5.755 10.811 -37.064 1.00 96.62 268 GLU A O 1
ATOM 1947 N N . LEU A 1 269 ? 5.227 9.073 -35.736 1.00 97.50 269 LEU A N 1
ATOM 1948 C CA . LEU A 1 269 ? 5.262 9.806 -34.467 1.00 97.50 269 LEU A CA 1
ATOM 1949 C C . LEU A 1 269 ? 6.498 9.400 -33.651 1.00 97.50 269 LEU A C 1
ATOM 1951 O O . LEU A 1 269 ? 6.820 8.218 -33.556 1.00 97.50 269 LEU A O 1
ATOM 1955 N N . SE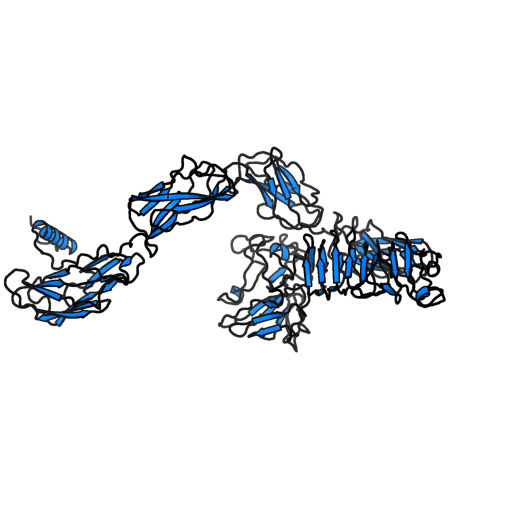R A 1 270 ? 7.185 10.369 -33.046 1.00 98.12 270 SER A N 1
ATOM 1956 C CA . SER A 1 270 ? 8.284 10.095 -32.118 1.00 98.12 270 SER A CA 1
ATOM 1957 C C . SER A 1 270 ? 7.785 9.582 -30.767 1.00 98.12 270 SER A C 1
ATOM 1959 O O . SER A 1 270 ? 6.619 9.743 -30.404 1.00 98.12 270 SER A O 1
ATOM 1961 N N . ASN A 1 271 ? 8.712 9.070 -29.960 1.00 97.62 271 ASN A N 1
ATOM 1962 C CA . ASN A 1 271 ? 8.482 8.931 -28.525 1.00 97.62 271 ASN A CA 1
ATOM 1963 C C . ASN A 1 271 ? 8.274 10.311 -27.871 1.00 97.62 271 ASN A C 1
ATOM 1965 O O . ASN A 1 271 ? 8.716 11.335 -28.405 1.00 97.62 271 ASN A O 1
ATOM 1969 N N . GLU A 1 272 ? 7.616 10.316 -26.713 1.00 96.94 272 GLU A N 1
ATOM 1970 C CA . GLU A 1 272 ? 7.469 11.492 -25.849 1.00 96.94 272 GLU A CA 1
ATOM 1971 C C . GLU A 1 272 ? 8.821 11.896 -25.233 1.00 96.94 272 GLU A C 1
ATOM 1973 O O . GLU A 1 272 ? 9.629 11.028 -24.889 1.00 96.94 272 GLU A O 1
ATOM 1978 N N . PHE A 1 273 ? 9.089 13.202 -25.137 1.00 95.06 273 PHE A N 1
ATOM 1979 C CA . PHE A 1 273 ? 10.315 13.764 -24.561 1.00 95.06 273 PHE A CA 1
ATOM 1980 C C . PHE A 1 273 ? 10.062 15.125 -23.895 1.00 95.06 273 PHE A C 1
ATOM 1982 O O . PHE A 1 273 ? 9.193 15.885 -24.324 1.00 95.06 273 PHE A O 1
ATOM 1989 N N . ASP A 1 274 ? 10.884 15.454 -22.896 1.00 92.56 274 ASP A N 1
ATOM 1990 C CA . ASP A 1 274 ? 10.749 16.691 -22.123 1.00 92.56 274 ASP A CA 1
ATOM 1991 C C . ASP A 1 274 ? 11.661 17.823 -22.616 1.00 92.56 274 ASP A C 1
ATOM 1993 O O . ASP A 1 274 ? 12.795 17.618 -23.066 1.00 92.56 274 ASP A O 1
ATOM 1997 N N . VAL A 1 275 ? 11.184 19.054 -22.456 1.00 91.62 275 VAL A N 1
ATOM 1998 C CA . VAL A 1 275 ? 11.978 20.281 -22.551 1.00 91.62 275 VAL A CA 1
ATOM 1999 C C . VAL A 1 275 ? 12.044 20.911 -21.167 1.00 91.62 275 VAL A C 1
ATOM 2001 O O . VAL A 1 275 ? 11.019 21.178 -20.542 1.00 91.62 275 VAL A O 1
ATOM 2004 N N . VAL A 1 276 ? 13.256 21.153 -20.684 1.00 88.56 276 VAL A N 1
ATOM 2005 C CA . VAL A 1 276 ? 13.543 21.574 -19.305 1.00 88.56 276 VAL A CA 1
ATOM 2006 C C . VAL A 1 276 ? 14.518 22.750 -19.287 1.00 88.56 276 VAL A C 1
ATOM 2008 O O . VAL A 1 276 ? 15.068 23.125 -20.320 1.00 88.56 276 VAL A O 1
ATOM 2011 N N . VAL A 1 277 ? 14.781 23.349 -18.126 1.00 84.25 277 VAL A N 1
ATOM 2012 C CA . VAL A 1 277 ? 15.888 24.307 -17.977 1.00 84.25 277 VAL A CA 1
ATOM 2013 C C . VAL A 1 277 ? 17.017 23.647 -17.191 1.00 84.25 277 VAL A C 1
ATOM 2015 O O . VAL A 1 277 ? 16.910 23.454 -15.985 1.00 84.25 277 VAL A O 1
ATOM 2018 N N . LEU A 1 278 ? 18.108 23.287 -17.874 1.00 78.50 278 LEU A N 1
ATOM 2019 C CA . LEU A 1 278 ? 19.265 22.655 -17.231 1.00 78.50 278 LEU A CA 1
ATOM 2020 C C . LEU A 1 278 ? 19.960 23.617 -16.271 1.00 78.50 278 LEU A C 1
ATOM 2022 O O . LEU A 1 278 ? 20.212 24.776 -16.607 1.00 78.50 278 LEU A O 1
ATOM 2026 N N . GLY A 1 279 ? 20.309 23.112 -15.090 1.00 81.56 279 GLY A N 1
ATOM 2027 C CA . GLY A 1 279 ? 20.986 23.880 -14.050 1.00 81.56 279 GLY A CA 1
ATOM 2028 C C . GLY A 1 279 ? 20.130 24.966 -13.389 1.00 81.56 279 GLY A C 1
ATOM 2029 O O . GLY A 1 279 ? 20.651 25.693 -12.546 1.00 81.56 279 GLY A O 1
ATOM 2030 N N . GLN A 1 280 ? 18.843 25.089 -13.732 1.00 88.31 280 GLN A N 1
ATOM 2031 C CA . GLN A 1 280 ? 17.905 25.939 -13.003 1.00 88.31 280 GLN A CA 1
ATOM 2032 C C . GLN A 1 280 ? 17.152 25.099 -11.974 1.00 88.31 280 GLN A C 1
ATOM 2034 O O . GLN A 1 280 ? 16.601 24.054 -12.311 1.00 88.31 280 GLN A O 1
ATOM 2039 N N . LEU A 1 281 ? 17.100 25.581 -10.729 1.00 92.44 281 LEU A N 1
ATOM 2040 C CA . LEU A 1 281 ? 16.286 24.965 -9.685 1.00 92.44 281 LEU A CA 1
ATOM 2041 C C . LEU A 1 281 ? 14.832 24.882 -10.153 1.00 92.44 281 LEU A C 1
ATOM 2043 O O . LEU A 1 281 ? 14.231 25.899 -10.482 1.00 92.44 281 LEU A O 1
ATOM 2047 N N . THR A 1 282 ? 14.305 23.664 -10.197 1.00 90.25 282 THR A N 1
ATOM 2048 C CA . THR A 1 282 ? 12.906 23.397 -10.545 1.00 90.25 282 THR A CA 1
ATOM 2049 C C . THR A 1 282 ? 12.154 22.867 -9.328 1.00 90.25 282 THR A C 1
ATOM 2051 O O . THR A 1 282 ? 11.043 23.308 -9.051 1.00 90.25 282 THR A O 1
ATOM 2054 N N . GLU A 1 283 ? 12.779 21.972 -8.560 1.00 95.19 283 GLU A N 1
ATOM 2055 C CA . GLU A 1 283 ? 12.172 21.362 -7.378 1.00 95.19 283 GLU A CA 1
ATOM 2056 C C . GLU A 1 283 ? 13.216 20.921 -6.341 1.00 95.19 283 GLU A C 1
ATOM 2058 O O . GLU A 1 283 ? 14.430 20.936 -6.580 1.00 95.19 283 GLU A O 1
ATOM 2063 N N . PHE A 1 284 ? 12.733 20.506 -5.169 1.00 98.06 284 PHE A N 1
ATOM 2064 C CA . PHE A 1 284 ? 13.561 19.859 -4.155 1.00 98.06 284 PHE A CA 1
ATOM 2065 C C . PHE A 1 284 ? 13.283 18.362 -4.079 1.00 98.06 284 PHE A C 1
ATOM 2067 O O . PHE A 1 284 ? 12.167 17.917 -3.831 1.00 98.06 284 PHE A O 1
ATOM 2074 N N . LYS A 1 285 ? 14.336 17.560 -4.167 1.00 97.44 285 LYS A N 1
ATOM 2075 C CA . LYS A 1 285 ? 14.250 16.119 -3.955 1.00 97.44 285 LYS A CA 1
ATOM 2076 C C . LYS A 1 285 ? 14.531 15.780 -2.498 1.00 97.44 285 LYS A C 1
ATOM 2078 O O . LYS A 1 285 ? 15.646 16.009 -2.021 1.00 97.44 285 LYS A O 1
ATOM 2083 N N . ILE A 1 286 ? 13.536 15.238 -1.795 1.00 97.94 286 ILE A N 1
ATOM 2084 C CA . ILE A 1 286 ? 13.628 14.864 -0.375 1.00 97.94 286 ILE A CA 1
ATOM 2085 C C . ILE A 1 286 ? 13.743 13.346 -0.253 1.00 97.94 286 ILE A C 1
ATOM 2087 O O . ILE A 1 286 ? 12.857 12.601 -0.664 1.00 97.94 286 ILE A O 1
ATOM 2091 N N . GLU A 1 287 ? 14.830 12.886 0.354 1.00 92.19 287 GLU A N 1
ATOM 2092 C CA . GLU A 1 287 ? 15.169 11.469 0.482 1.00 92.19 287 GLU A CA 1
ATOM 2093 C C . GLU A 1 287 ? 15.565 11.126 1.922 1.00 92.19 287 GLU A C 1
ATOM 2095 O O . GLU A 1 287 ? 15.955 11.997 2.704 1.00 92.19 287 GLU A O 1
ATOM 2100 N N . ARG A 1 288 ? 15.563 9.838 2.283 1.00 82.88 288 ARG A N 1
ATOM 2101 C CA . ARG A 1 288 ? 16.303 9.380 3.467 1.00 82.88 288 ARG A CA 1
ATOM 2102 C C . ARG A 1 288 ? 17.800 9.617 3.258 1.00 82.88 288 ARG A C 1
ATOM 2104 O O . ARG A 1 288 ? 18.298 9.595 2.133 1.00 82.88 288 ARG A O 1
ATOM 2111 N N . VAL A 1 289 ? 18.554 9.723 4.346 1.00 63.19 289 VAL A N 1
ATOM 2112 C CA . VAL A 1 289 ? 20.021 9.631 4.281 1.00 63.19 289 VAL A CA 1
ATOM 2113 C C . VAL A 1 289 ? 20.452 8.157 4.120 1.00 63.19 289 VAL A C 1
ATOM 2115 O O . VAL A 1 289 ? 20.005 7.322 4.908 1.00 63.19 289 VAL A O 1
ATOM 2118 N N . PRO A 1 290 ? 21.334 7.802 3.157 1.00 44.88 290 PRO A N 1
ATOM 2119 C CA . PRO A 1 290 ? 21.998 8.685 2.188 1.00 44.88 290 PRO A CA 1
ATOM 2120 C C . PRO A 1 290 ? 21.195 8.960 0.897 1.00 44.88 290 PRO A C 1
ATOM 2122 O O . PRO A 1 290 ? 21.465 9.958 0.225 1.00 44.88 290 PRO A O 1
ATOM 2125 N N . SER A 1 291 ? 20.246 8.099 0.522 1.00 66.75 291 SER A N 1
ATOM 2126 C CA . SER A 1 291 ? 19.354 8.276 -0.640 1.00 66.75 291 SER A CA 1
ATOM 2127 C C . SER A 1 291 ? 18.144 7.333 -0.581 1.00 66.75 291 SER A C 1
ATOM 2129 O O . SER A 1 291 ? 18.179 6.331 0.138 1.00 66.75 291 SER A O 1
ATOM 2131 N N . GLY A 1 292 ? 17.129 7.592 -1.409 1.00 66.94 292 GLY A N 1
ATOM 2132 C CA . GLY A 1 292 ? 15.908 6.793 -1.547 1.00 66.94 292 GLY A CA 1
ATOM 2133 C C . GLY A 1 292 ? 14.754 7.250 -0.651 1.00 66.94 292 GLY A C 1
ATOM 2134 O O . GLY A 1 292 ? 14.899 8.155 0.166 1.00 66.94 292 GLY A O 1
ATOM 2135 N N . ASN A 1 293 ? 13.602 6.592 -0.785 1.00 78.31 293 ASN A N 1
ATOM 2136 C CA . ASN A 1 293 ? 12.378 6.931 -0.053 1.00 78.31 293 ASN A CA 1
ATOM 2137 C C . ASN A 1 293 ? 12.578 6.914 1.466 1.00 78.31 293 ASN A C 1
ATOM 2139 O O . ASN A 1 293 ? 13.230 6.010 1.998 1.00 78.31 293 ASN A O 1
ATOM 2143 N N . ILE A 1 294 ? 11.979 7.869 2.169 1.00 80.31 294 ILE A N 1
ATOM 2144 C CA . ILE A 1 294 ? 11.832 7.855 3.623 1.00 80.31 294 ILE A CA 1
ATOM 2145 C C . ILE A 1 294 ? 10.978 6.638 3.993 1.00 80.31 294 ILE A C 1
ATOM 2147 O O . ILE A 1 294 ? 9.879 6.479 3.476 1.00 80.31 294 ILE A O 1
ATOM 2151 N N . SER A 1 295 ? 11.507 5.747 4.836 1.00 70.88 295 SER A N 1
ATOM 2152 C CA . SER A 1 295 ? 10.735 4.614 5.363 1.00 70.88 295 SER A CA 1
ATOM 2153 C C . SER A 1 295 ? 9.844 5.066 6.515 1.00 70.88 295 SER A C 1
ATOM 2155 O O . SER A 1 295 ? 10.127 6.101 7.129 1.00 70.88 295 SER A O 1
ATOM 2157 N N . ASN A 1 296 ? 8.849 4.264 6.872 1.00 79.1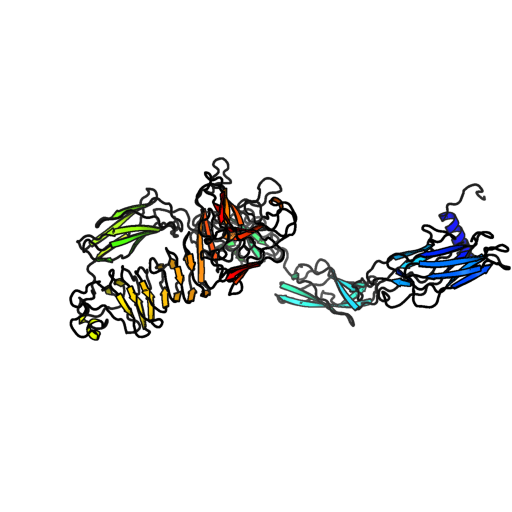2 296 ASN A N 1
ATOM 2158 C CA . ASN A 1 296 ? 7.965 4.565 7.989 1.00 79.12 296 ASN A CA 1
ATOM 2159 C C . ASN A 1 296 ? 8.749 4.741 9.298 1.00 79.12 296 ASN A C 1
ATOM 2161 O O . ASN A 1 296 ? 9.922 4.344 9.430 1.00 79.12 296 ASN A O 1
ATOM 2165 N N . LYS A 1 297 ? 8.132 5.435 10.248 1.00 85.94 297 LYS A N 1
ATOM 2166 C CA . LYS A 1 297 ? 8.773 5.847 11.500 1.00 85.94 297 LYS A CA 1
ATOM 2167 C C . LYS A 1 297 ? 7.895 5.511 12.684 1.00 85.94 297 LYS A C 1
ATOM 2169 O O . LYS A 1 297 ? 6.678 5.492 12.572 1.00 85.94 297 LYS A O 1
ATOM 2174 N N . LEU A 1 298 ? 8.523 5.323 13.836 1.00 83.44 298 LEU A N 1
ATOM 2175 C CA . LEU A 1 298 ? 7.789 5.442 15.088 1.00 83.44 298 LEU A CA 1
ATOM 2176 C C . LEU A 1 298 ? 7.565 6.927 15.383 1.00 83.44 298 LEU A C 1
ATOM 2178 O O . LEU A 1 298 ? 8.453 7.752 15.154 1.00 83.44 298 LEU A O 1
ATOM 2182 N N . ALA A 1 299 ? 6.408 7.276 15.922 1.00 87.19 299 ALA A N 1
ATOM 2183 C CA . ALA A 1 299 ? 6.145 8.620 16.394 1.00 87.19 299 ALA A CA 1
ATOM 2184 C C . ALA A 1 299 ? 7.171 9.015 17.469 1.00 87.19 299 ALA A C 1
ATOM 2186 O O . ALA A 1 299 ? 7.544 8.222 18.339 1.00 87.19 299 ALA A O 1
ATOM 2187 N N . GLY A 1 300 ? 7.683 10.239 17.357 1.00 80.62 300 GLY A N 1
ATOM 2188 C CA . GLY A 1 300 ? 8.772 10.771 18.174 1.00 80.62 300 GLY A CA 1
ATOM 2189 C C . GLY A 1 300 ? 10.164 10.235 17.807 1.00 80.62 300 GLY A C 1
ATOM 2190 O O . GLY A 1 300 ? 11.156 10.650 18.407 1.00 80.62 300 GLY A O 1
ATOM 2191 N N . GLN A 1 301 ? 10.290 9.335 16.826 1.00 82.19 301 GLN A N 1
ATOM 2192 C CA . GLN A 1 301 ? 11.593 8.882 16.343 1.00 82.19 301 GLN A CA 1
ATOM 2193 C C . GLN A 1 301 ? 12.254 9.973 15.498 1.00 82.19 301 GLN A C 1
ATOM 2195 O O . GLN A 1 301 ? 11.727 10.389 14.466 1.00 82.19 301 GLN A O 1
ATOM 2200 N N . SER A 1 302 ? 13.461 10.386 15.888 1.00 83.56 302 SER A N 1
ATOM 2201 C CA . SER A 1 302 ? 14.292 11.236 15.037 1.00 83.56 302 SER A CA 1
ATOM 2202 C C . SER A 1 302 ? 14.902 10.441 13.883 1.00 83.56 302 SER A C 1
ATOM 2204 O O . SER A 1 302 ? 15.440 9.348 14.074 1.00 83.56 302 SER A O 1
ATOM 2206 N N . PHE A 1 303 ? 14.886 11.020 12.689 1.00 81.88 303 PHE A N 1
ATOM 2207 C CA . PHE A 1 303 ? 15.572 10.503 11.511 1.00 81.88 303 PHE A CA 1
ATOM 2208 C C . PHE A 1 303 ? 16.153 11.648 10.682 1.00 81.88 303 PHE A C 1
ATOM 2210 O O . PHE A 1 303 ? 15.773 12.804 10.842 1.00 81.88 303 PHE A O 1
ATOM 2217 N N . ASN A 1 304 ? 17.108 11.330 9.809 1.00 86.19 304 ASN A N 1
ATOM 2218 C CA . ASN A 1 304 ? 17.732 12.322 8.944 1.00 86.19 304 ASN A CA 1
ATOM 2219 C C . ASN A 1 304 ? 17.187 12.216 7.522 1.00 86.19 304 ASN A C 1
ATOM 2221 O O . ASN A 1 304 ? 17.142 11.121 6.949 1.00 86.19 304 ASN A O 1
ATOM 2225 N N . ILE A 1 305 ? 16.852 13.365 6.946 1.00 93.31 305 ILE A N 1
ATOM 2226 C CA . ILE A 1 305 ? 16.528 13.523 5.529 1.00 93.31 305 ILE A CA 1
ATOM 2227 C C . ILE A 1 305 ? 17.669 14.227 4.798 1.00 93.31 305 ILE A C 1
ATOM 2229 O O . ILE A 1 305 ? 18.391 15.038 5.379 1.00 93.31 305 ILE A O 1
ATOM 2233 N N . LYS A 1 306 ? 17.828 13.911 3.519 1.00 92.50 306 LYS A N 1
ATOM 2234 C CA . LYS A 1 306 ? 18.671 14.638 2.574 1.00 92.50 306 LYS A CA 1
ATOM 2235 C C . LYS A 1 306 ? 17.751 15.415 1.644 1.00 92.50 306 LYS A C 1
ATOM 2237 O O . LYS A 1 306 ? 16.801 14.839 1.122 1.00 92.50 306 LYS A O 1
ATOM 2242 N N . ILE A 1 307 ? 18.050 16.689 1.415 1.00 98.06 307 ILE A N 1
ATOM 2243 C CA . ILE A 1 307 ? 17.315 17.517 0.455 1.00 98.06 307 ILE A CA 1
ATOM 2244 C C . ILE A 1 307 ? 18.290 17.965 -0.627 1.00 98.06 307 ILE A C 1
ATOM 2246 O O . ILE A 1 307 ? 19.350 18.506 -0.314 1.00 98.06 307 ILE A O 1
ATOM 2250 N N . SER A 1 308 ? 17.954 17.722 -1.889 1.00 97.75 308 SER A N 1
ATOM 2251 C CA . SER A 1 308 ? 18.767 18.135 -3.037 1.00 97.75 308 SER A CA 1
ATOM 2252 C C . SER A 1 308 ? 17.983 19.138 -3.873 1.00 97.75 308 SER A C 1
ATOM 2254 O O . SER A 1 308 ? 16.833 18.884 -4.211 1.00 97.75 308 SER A O 1
ATOM 2256 N N . ALA A 1 309 ? 18.596 20.272 -4.185 1.00 97.81 309 ALA A N 1
ATOM 2257 C CA . ALA A 1 309 ? 18.103 21.218 -5.174 1.00 97.81 309 ALA A CA 1
ATOM 2258 C C . ALA A 1 309 ? 18.360 20.615 -6.557 1.00 97.81 309 ALA A C 1
ATOM 2260 O O . ALA A 1 309 ? 19.523 20.372 -6.894 1.00 97.81 309 ALA A O 1
ATOM 2261 N N . VAL A 1 310 ? 17.309 20.327 -7.323 1.00 95.12 310 VAL A N 1
ATOM 2262 C CA . VAL A 1 310 ? 17.434 19.655 -8.623 1.00 95.12 310 VAL A CA 1
ATOM 2263 C C . VAL A 1 310 ? 16.825 20.483 -9.750 1.00 95.12 310 VAL A C 1
ATOM 2265 O O . VAL A 1 310 ? 15.950 21.326 -9.531 1.00 95.12 310 VAL A O 1
ATOM 2268 N N . ASP A 1 311 ? 17.345 20.282 -10.956 1.00 89.62 311 ASP A N 1
ATOM 2269 C CA . ASP A 1 311 ? 16.756 20.816 -12.179 1.00 89.62 311 ASP A CA 1
ATOM 2270 C C . ASP A 1 311 ? 15.708 19.857 -12.757 1.00 89.62 311 ASP A C 1
ATOM 2272 O O . ASP A 1 311 ? 15.467 18.778 -12.216 1.00 89.62 311 ASP A O 1
ATOM 2276 N N . GLY A 1 312 ? 15.093 20.231 -13.881 1.00 81.25 312 GLY A N 1
ATOM 2277 C CA . GLY A 1 312 ? 14.089 19.398 -14.550 1.00 81.25 312 GLY A CA 1
ATOM 2278 C C . GLY A 1 312 ? 14.597 18.039 -15.067 1.00 81.25 312 GLY A C 1
ATOM 2279 O O . GLY A 1 312 ? 13.808 17.285 -15.621 1.00 81.25 312 GLY A O 1
ATOM 2280 N N . THR A 1 313 ? 15.887 17.709 -14.911 1.00 82.19 313 THR A N 1
ATOM 2281 C CA . THR A 1 313 ? 16.465 16.383 -15.213 1.00 82.19 313 THR A CA 1
ATOM 2282 C C . THR A 1 313 ? 16.836 15.579 -13.973 1.00 82.19 313 THR A C 1
ATOM 2284 O O . THR A 1 313 ? 17.534 14.569 -14.092 1.00 82.19 313 THR A O 1
ATOM 2287 N N . ASP A 1 314 ? 16.403 16.013 -12.785 1.00 86.44 314 ASP A N 1
ATOM 2288 C CA . ASP A 1 314 ? 16.798 15.427 -11.499 1.00 86.44 314 ASP A CA 1
ATOM 2289 C C . ASP A 1 314 ? 18.303 15.620 -11.175 1.00 86.44 314 ASP A C 1
ATOM 2291 O O . ASP A 1 314 ? 18.836 15.041 -10.218 1.00 86.44 314 ASP A O 1
ATOM 2295 N N . ALA A 1 315 ? 19.024 16.437 -11.958 1.00 89.19 315 ALA A N 1
ATOM 2296 C CA . ALA A 1 315 ? 20.432 16.737 -11.732 1.00 89.19 315 ALA A CA 1
ATOM 2297 C C . ALA A 1 315 ? 20.586 17.816 -10.654 1.00 89.19 315 ALA A C 1
ATOM 2299 O O . ALA A 1 315 ? 19.846 18.796 -10.611 1.00 89.19 315 ALA A O 1
ATOM 2300 N N . VAL A 1 316 ? 21.579 17.653 -9.775 1.00 95.06 316 VAL A N 1
ATOM 2301 C CA . VAL A 1 316 ? 21.808 18.593 -8.669 1.00 95.06 316 VAL A CA 1
ATOM 2302 C C . VAL A 1 316 ? 22.249 19.957 -9.199 1.00 95.06 316 VAL A C 1
ATOM 2304 O O . VAL A 1 316 ? 23.284 20.078 -9.859 1.00 95.06 316 VAL A O 1
ATOM 2307 N N . VAL A 1 317 ? 21.517 21.001 -8.817 1.00 96.00 317 VAL A N 1
ATOM 2308 C CA . VAL A 1 317 ? 21.846 22.400 -9.098 1.00 96.00 317 VAL A CA 1
ATOM 2309 C C . VAL A 1 317 ? 22.892 22.867 -8.092 1.00 96.00 317 VAL A C 1
ATOM 2311 O O . VAL A 1 317 ? 22.580 23.374 -7.015 1.00 96.00 317 VAL A O 1
ATOM 2314 N N . THR A 1 318 ? 24.168 22.674 -8.427 1.00 95.19 318 THR A N 1
ATOM 2315 C CA . THR A 1 318 ? 25.282 22.900 -7.490 1.00 95.19 318 THR A CA 1
ATOM 2316 C C . THR A 1 318 ? 25.445 24.349 -7.038 1.00 95.19 318 THR A C 1
ATOM 2318 O O . THR A 1 318 ? 26.046 24.593 -5.994 1.00 95.19 318 THR A O 1
ATOM 2321 N N . ASP A 1 319 ? 24.911 25.306 -7.794 1.00 93.75 319 ASP A N 1
ATOM 2322 C CA . ASP A 1 319 ? 24.993 26.732 -7.466 1.00 93.75 319 ASP A CA 1
ATOM 2323 C C . ASP A 1 319 ? 23.916 27.167 -6.459 1.00 93.75 319 ASP A C 1
ATOM 2325 O O . ASP A 1 319 ? 23.998 28.264 -5.901 1.00 93.75 319 ASP A O 1
ATOM 2329 N N . PHE A 1 320 ? 22.930 26.309 -6.161 1.00 96.25 320 PHE A N 1
ATOM 2330 C CA . PHE A 1 320 ? 21.966 26.588 -5.104 1.00 96.25 320 PHE A CA 1
ATOM 2331 C C . PHE A 1 320 ? 22.636 26.496 -3.724 1.00 96.25 320 PHE A C 1
ATOM 2333 O O . PHE A 1 320 ? 23.084 25.434 -3.281 1.00 96.25 320 PHE A O 1
ATOM 2340 N N . SER A 1 321 ? 22.669 27.630 -3.024 1.00 96.25 321 SER A N 1
ATOM 2341 C CA . SER A 1 321 ? 23.180 27.768 -1.653 1.00 96.25 321 SER A CA 1
ATOM 2342 C C . SER A 1 321 ? 22.153 28.385 -0.695 1.00 96.25 321 SER A C 1
ATOM 2344 O O . SER A 1 321 ? 22.525 28.924 0.348 1.00 96.25 321 SER A O 1
ATOM 2346 N N . GLY A 1 322 ? 20.877 28.399 -1.093 1.00 96.81 322 GLY A N 1
ATOM 2347 C CA . GLY A 1 322 ? 19.770 28.956 -0.316 1.00 96.81 322 GLY A CA 1
ATOM 2348 C C . GLY A 1 322 ? 19.327 28.045 0.830 1.00 96.81 322 GLY A C 1
ATOM 2349 O O . GLY A 1 322 ? 20.021 27.095 1.196 1.00 96.81 322 GLY A O 1
ATOM 2350 N N . THR A 1 323 ? 18.160 28.345 1.394 1.00 98.19 323 THR A N 1
ATOM 2351 C CA . THR A 1 323 ? 17.488 27.554 2.437 1.00 98.19 323 THR A CA 1
ATOM 2352 C C . THR A 1 323 ? 16.113 27.108 1.949 1.00 98.19 323 THR A C 1
ATOM 2354 O O . THR A 1 323 ? 15.571 27.685 1.005 1.00 98.19 323 THR A O 1
ATOM 2357 N N . VAL A 1 324 ? 15.544 26.101 2.609 1.00 98.50 324 VAL A N 1
ATOM 2358 C CA . VAL A 1 324 ? 14.154 25.679 2.403 1.00 98.50 324 VAL A CA 1
ATOM 2359 C C . VAL A 1 324 ? 13.381 25.727 3.710 1.00 98.50 324 VAL A C 1
ATOM 2361 O O . VAL A 1 324 ? 13.934 25.435 4.767 1.00 98.50 324 VAL A O 1
ATOM 2364 N N . ASP A 1 325 ? 12.099 26.052 3.648 1.00 98.00 325 ASP A N 1
ATOM 2365 C CA . ASP A 1 325 ? 11.165 25.903 4.751 1.00 98.00 325 ASP A CA 1
ATOM 2366 C C . ASP A 1 325 ? 10.573 24.492 4.720 1.00 98.00 325 ASP A C 1
ATOM 2368 O O . ASP A 1 325 ? 9.961 24.072 3.736 1.00 98.00 325 ASP A O 1
ATOM 2372 N N . ILE A 1 326 ? 10.789 23.747 5.804 1.00 98.19 326 ILE A N 1
ATOM 2373 C CA . ILE A 1 326 ? 10.390 22.347 5.941 1.00 98.19 326 ILE A CA 1
ATOM 2374 C C . ILE A 1 326 ? 9.063 22.260 6.693 1.00 98.19 326 ILE A C 1
ATOM 2376 O O . ILE A 1 326 ? 8.904 22.806 7.789 1.00 98.19 326 ILE A O 1
ATOM 2380 N N . SER A 1 327 ? 8.121 21.526 6.115 1.00 96.75 327 SER A N 1
ATOM 2381 C CA . SER A 1 327 ? 6.817 21.201 6.692 1.00 96.75 327 SER A CA 1
ATOM 2382 C C . SER A 1 327 ? 6.477 19.729 6.452 1.00 96.75 327 SER A C 1
ATOM 2384 O O . SER A 1 327 ? 7.251 18.998 5.836 1.00 96.75 327 SER A O 1
ATOM 2386 N N . SER A 1 328 ? 5.351 19.263 6.986 1.00 96.38 328 SER A N 1
ATOM 2387 C CA . SER A 1 328 ? 4.867 17.899 6.779 1.00 96.38 328 SER A CA 1
ATOM 2388 C C . SER A 1 328 ? 3.340 17.879 6.728 1.00 96.38 328 SER A C 1
ATOM 2390 O O . SER A 1 328 ? 2.702 18.772 7.286 1.00 96.38 328 SER A O 1
ATOM 2392 N N . SER A 1 329 ? 2.756 16.869 6.075 1.00 95.12 329 SER A N 1
ATOM 2393 C CA . SER A 1 329 ? 1.316 16.574 6.185 1.00 95.12 329 SER A CA 1
ATOM 2394 C C . SER A 1 329 ? 0.934 16.063 7.582 1.00 95.12 329 SER A C 1
ATOM 2396 O O . SER A 1 329 ? -0.235 16.088 7.955 1.00 95.12 329 SER A O 1
ATOM 2398 N N . CYS A 1 330 ? 1.932 15.645 8.362 1.00 93.19 330 CYS A N 1
ATOM 2399 C CA . CYS A 1 330 ? 1.832 15.263 9.762 1.00 93.19 330 CYS A CA 1
ATOM 2400 C C . CYS A 1 330 ? 2.462 16.313 10.687 1.00 93.19 330 CYS A C 1
ATOM 2402 O O . CYS A 1 330 ? 3.150 17.242 10.261 1.00 93.19 330 CYS A O 1
ATOM 2404 N N . THR A 1 331 ? 2.291 16.130 11.993 1.00 92.94 331 THR A N 1
ATOM 2405 C CA . THR A 1 331 ? 2.866 17.011 13.010 1.00 92.94 331 THR A CA 1
ATOM 2406 C C . THR A 1 331 ? 4.352 16.718 13.207 1.00 92.94 331 THR A C 1
ATOM 2408 O O . THR A 1 331 ? 4.723 15.781 13.917 1.00 92.94 331 THR A O 1
ATOM 2411 N N . LEU A 1 332 ? 5.216 17.547 12.616 1.00 91.88 332 LEU A N 1
ATOM 2412 C CA . LEU A 1 332 ? 6.632 17.610 12.994 1.00 91.88 332 LEU A CA 1
ATOM 2413 C C . LEU A 1 332 ? 6.753 18.136 14.432 1.00 91.88 332 LEU A C 1
ATOM 2415 O O . LEU A 1 332 ? 6.115 19.125 14.783 1.00 91.88 332 LEU A O 1
ATOM 2419 N N . ASP A 1 333 ? 7.570 17.485 15.254 1.00 84.88 333 ASP A N 1
ATOM 2420 C CA . ASP A 1 333 ? 7.962 17.968 16.587 1.00 84.88 333 ASP A CA 1
ATOM 2421 C C . ASP A 1 333 ? 9.444 18.381 16.652 1.00 84.88 333 ASP A C 1
ATOM 2423 O O . ASP A 1 333 ? 9.857 19.078 17.581 1.00 84.88 333 ASP A O 1
ATOM 2427 N N . ALA A 1 334 ? 10.234 18.046 15.624 1.00 87.69 334 ALA A N 1
ATOM 2428 C CA . ALA A 1 334 ? 11.543 18.637 15.365 1.00 87.69 334 ALA A CA 1
ATOM 2429 C C . ALA A 1 334 ? 11.837 18.731 13.860 1.00 87.69 334 ALA A C 1
ATOM 2431 O O . ALA A 1 334 ? 11.350 17.939 13.055 1.00 87.69 334 ALA A O 1
ATOM 2432 N N . GLY A 1 335 ? 12.685 19.692 13.483 1.00 88.06 335 GLY A N 1
ATOM 2433 C CA . GLY A 1 335 ? 13.187 19.841 12.111 1.00 88.06 335 GLY A CA 1
ATOM 2434 C C . GLY A 1 335 ? 12.288 20.630 11.152 1.00 88.06 335 GLY A C 1
ATOM 2435 O O . GLY A 1 335 ? 12.638 20.742 9.981 1.00 88.06 335 GLY A O 1
ATOM 2436 N N . GLN A 1 336 ? 11.179 21.203 11.632 1.00 93.19 336 GLN A N 1
ATOM 2437 C CA . GLN A 1 336 ? 10.319 22.115 10.865 1.00 93.19 336 GLN A CA 1
ATOM 2438 C C . GLN A 1 336 ? 10.910 23.530 10.732 1.00 93.19 336 GLN A C 1
ATOM 2440 O O . GLN A 1 336 ? 11.716 23.962 11.560 1.00 93.19 336 GLN A O 1
ATOM 2445 N N . GLY A 1 337 ? 10.422 24.285 9.746 1.00 93.50 337 GLY A N 1
ATOM 2446 C CA . GLY A 1 337 ? 10.823 25.669 9.488 1.00 93.50 337 GLY A CA 1
ATOM 2447 C C . GLY A 1 337 ? 12.063 25.774 8.602 1.00 93.50 337 GLY A C 1
ATOM 2448 O O . GLY A 1 337 ? 12.411 24.832 7.893 1.00 93.50 337 GLY A O 1
ATOM 2449 N N . THR A 1 338 ? 12.709 26.939 8.617 1.00 97.31 338 THR A N 1
ATOM 2450 C CA . THR A 1 338 ? 13.831 27.241 7.723 1.00 97.31 338 THR A CA 1
ATOM 2451 C C . THR A 1 338 ? 15.055 26.371 8.018 1.00 97.31 338 THR A C 1
ATOM 2453 O O . THR A 1 338 ? 15.571 26.340 9.139 1.00 97.31 338 THR A O 1
ATOM 2456 N N . SER A 1 339 ? 15.541 25.679 6.991 1.00 97.25 339 SER A N 1
ATOM 2457 C CA . SER A 1 339 ? 16.716 24.816 7.030 1.00 97.25 339 SER A CA 1
ATOM 2458 C C . SER A 1 339 ? 18.024 25.613 7.142 1.00 97.25 339 SER A C 1
ATOM 2460 O O . SER A 1 339 ? 18.070 26.808 6.843 1.00 97.25 339 SER A O 1
ATOM 2462 N N . PRO A 1 340 ? 19.148 24.954 7.475 1.00 95.25 340 PRO A N 1
ATOM 2463 C CA . PRO A 1 340 ? 20.474 25.473 7.155 1.00 95.25 340 PRO A CA 1
ATOM 2464 C C . PRO A 1 340 ? 20.660 25.689 5.645 1.00 95.25 340 PRO A C 1
ATOM 2466 O O . PRO A 1 340 ? 19.953 25.094 4.826 1.00 95.25 340 PRO A O 1
ATOM 2469 N N . ALA A 1 341 ? 21.642 26.517 5.283 1.00 96.19 341 ALA A N 1
ATOM 2470 C CA . ALA A 1 341 ? 21.989 26.772 3.889 1.00 96.19 341 ALA A CA 1
ATOM 2471 C C . ALA A 1 341 ? 22.556 25.519 3.204 1.00 96.19 341 ALA A C 1
ATOM 2473 O O . ALA A 1 341 ? 23.345 24.773 3.793 1.00 96.19 341 ALA A O 1
ATOM 2474 N N . PHE A 1 342 ? 22.175 25.311 1.946 1.00 97.88 342 PHE A N 1
ATOM 2475 C CA . PHE A 1 342 ? 22.646 24.196 1.131 1.00 97.88 342 PHE A CA 1
ATOM 2476 C C . PHE A 1 342 ? 24.128 24.381 0.787 1.00 97.88 342 PHE A C 1
ATOM 2478 O O . PHE A 1 342 ? 24.614 25.499 0.615 1.00 97.88 342 PHE A O 1
ATOM 2485 N N . THR A 1 343 ? 24.860 23.272 0.669 1.00 96.38 343 THR A N 1
ATOM 2486 C CA . THR A 1 343 ? 26.239 23.274 0.163 1.00 96.38 343 THR A CA 1
ATOM 2487 C C . THR A 1 343 ? 26.274 22.509 -1.146 1.00 96.38 343 THR A C 1
ATOM 2489 O O . THR A 1 343 ? 25.926 21.331 -1.178 1.00 96.38 343 THR A O 1
ATOM 2492 N N . SER A 1 344 ? 26.688 23.175 -2.222 1.00 93.56 344 SER A N 1
ATOM 2493 C CA . SER A 1 344 ? 26.727 22.586 -3.565 1.00 93.56 344 SER A CA 1
ATOM 2494 C C . SER A 1 344 ? 25.388 21.961 -3.986 1.00 93.56 344 SER A C 1
ATOM 2496 O O . SER A 1 344 ? 25.365 20.843 -4.495 1.00 93.56 344 SER A O 1
ATOM 2498 N N . GLY A 1 345 ? 24.270 22.649 -3.726 1.00 95.56 345 GLY A N 1
ATOM 2499 C CA . GLY A 1 345 ? 22.933 22.160 -4.067 1.00 95.56 345 GLY A CA 1
ATOM 2500 C C . GLY A 1 345 ? 22.392 21.045 -3.170 1.00 95.56 345 GLY A C 1
ATOM 2501 O O . GLY A 1 345 ? 21.317 20.525 -3.452 1.00 95.56 345 GLY A O 1
ATOM 2502 N N . VAL A 1 346 ? 23.075 20.673 -2.077 1.00 96.19 346 VAL A N 1
ATOM 2503 C CA . VAL A 1 346 ? 22.630 19.579 -1.197 1.00 96.19 346 VAL A CA 1
ATOM 2504 C C . VAL A 1 346 ? 22.643 19.983 0.278 1.00 96.19 346 VAL A C 1
ATOM 2506 O O . VAL A 1 346 ? 23.657 20.422 0.827 1.00 96.19 346 VAL A O 1
ATOM 2509 N N . LEU A 1 347 ? 21.520 19.750 0.956 1.00 95.88 347 LEU A N 1
ATOM 2510 C CA . LEU A 1 347 ? 21.435 19.633 2.406 1.00 95.88 347 LEU A CA 1
ATOM 2511 C C . LEU A 1 347 ? 21.605 18.153 2.770 1.00 95.88 347 LEU A C 1
ATOM 2513 O O . LEU A 1 347 ? 20.661 17.367 2.740 1.00 95.88 347 LEU A O 1
ATOM 2517 N N . SER A 1 348 ? 22.852 17.764 3.049 1.00 82.69 348 SER A N 1
ATOM 2518 C CA . SER A 1 348 ? 23.262 16.349 3.149 1.00 82.69 348 SER A CA 1
ATOM 2519 C C . SER A 1 348 ? 22.601 15.561 4.284 1.00 82.69 348 SER A C 1
ATOM 2521 O O . SER A 1 348 ? 22.498 14.338 4.201 1.00 82.69 348 SER A O 1
ATOM 2523 N N . SER A 1 349 ? 22.179 16.252 5.342 1.00 87.12 349 SER A N 1
ATOM 2524 C CA . SER A 1 349 ? 21.490 15.672 6.488 1.00 87.12 349 SER A CA 1
ATOM 2525 C C . SER A 1 349 ? 20.755 16.768 7.247 1.00 87.12 349 SER A C 1
ATOM 2527 O O . SER A 1 349 ? 21.370 17.737 7.690 1.00 87.12 349 SER A O 1
ATOM 2529 N N . HIS A 1 350 ? 19.461 16.574 7.462 1.00 90.31 350 HIS A N 1
ATOM 2530 C CA . HIS A 1 350 ? 18.627 17.398 8.327 1.00 90.31 350 HIS A CA 1
ATOM 2531 C C . HIS A 1 350 ? 17.799 16.493 9.229 1.00 90.31 350 HIS A C 1
ATOM 2533 O O . HIS A 1 350 ? 17.133 15.582 8.742 1.00 90.31 350 HIS A O 1
ATOM 2539 N N . THR A 1 351 ? 17.883 16.695 10.542 1.00 86.31 351 THR A N 1
ATOM 2540 C CA . THR A 1 351 ? 17.176 15.850 11.509 1.00 86.31 351 THR A CA 1
ATOM 2541 C C . THR A 1 351 ? 15.739 16.323 11.660 1.00 86.31 351 THR A C 1
ATOM 2543 O O . THR A 1 351 ? 15.495 17.486 11.974 1.00 86.31 351 THR A O 1
ATOM 2546 N N . VAL A 1 352 ? 14.802 15.400 11.483 1.00 91.25 352 VAL A N 1
ATOM 2547 C CA . VAL A 1 352 ? 13.365 15.597 11.663 1.00 91.25 352 VAL A CA 1
ATOM 2548 C C . VAL A 1 352 ? 12.821 14.549 12.628 1.00 91.25 352 VAL A C 1
ATOM 2550 O O . VAL A 1 352 ? 13.371 13.452 12.744 1.00 91.25 352 VAL A O 1
ATOM 2553 N N . SER A 1 353 ? 11.732 14.873 13.310 1.00 87.50 353 SER A N 1
ATOM 2554 C CA . SER A 1 353 ? 10.899 13.895 14.010 1.00 87.50 353 SER A CA 1
ATOM 2555 C C . SER A 1 353 ? 9.435 14.261 13.810 1.00 87.50 353 SER A C 1
ATOM 2557 O O . SER A 1 353 ? 9.092 15.439 13.677 1.00 87.50 353 SER A O 1
ATOM 2559 N N . ILE A 1 354 ? 8.590 13.236 13.709 1.00 91.50 354 ILE A N 1
ATOM 2560 C CA . ILE A 1 354 ? 7.146 13.375 13.529 1.00 91.50 354 ILE A CA 1
ATOM 2561 C C . ILE A 1 354 ? 6.468 12.737 14.729 1.00 91.50 354 ILE A C 1
ATOM 2563 O O . ILE A 1 354 ? 6.792 11.612 15.098 1.00 91.50 354 ILE A O 1
ATOM 2567 N N . SER A 1 355 ? 5.532 13.460 15.329 1.00 88.00 355 SER A N 1
ATOM 2568 C CA . SER A 1 355 ? 4.844 13.071 16.560 1.00 88.00 355 SER A CA 1
ATOM 2569 C C . SER A 1 355 ? 3.457 12.482 16.328 1.00 88.00 355 SER A C 1
ATOM 2571 O O . SER A 1 355 ? 2.983 11.741 17.180 1.00 88.00 355 SER A O 1
ATOM 2573 N N . SER A 1 356 ? 2.801 12.779 15.206 1.00 86.25 356 SER A N 1
ATOM 2574 C CA . SER A 1 356 ? 1.485 12.221 14.879 1.00 86.25 356 SER A CA 1
ATOM 2575 C C . SER A 1 356 ? 1.609 10.969 14.024 1.00 86.25 356 SER A C 1
ATOM 2577 O O . SER A 1 356 ? 2.432 10.926 13.111 1.00 86.25 356 SER A O 1
ATOM 2579 N N . VAL A 1 357 ? 0.746 9.991 14.277 1.00 87.19 357 VAL A N 1
ATOM 2580 C CA . VAL A 1 357 ? 0.621 8.799 13.431 1.00 87.19 357 VAL A CA 1
ATOM 2581 C C . VAL A 1 357 ? -0.143 9.076 12.137 1.00 87.19 357 VAL A C 1
ATOM 2583 O O . VAL A 1 357 ? -0.935 10.015 12.076 1.00 87.19 357 VAL A O 1
ATOM 2586 N N . GLY A 1 358 ? 0.065 8.234 11.128 1.00 83.81 358 GLY A N 1
ATOM 2587 C CA . GLY A 1 358 ? -0.631 8.295 9.842 1.00 83.81 358 GLY A CA 1
ATOM 2588 C C . GLY A 1 358 ? 0.307 8.456 8.649 1.00 83.81 358 GLY A C 1
ATOM 2589 O O . GLY A 1 358 ? 1.528 8.397 8.779 1.00 83.81 358 GLY A O 1
ATOM 2590 N N . SER A 1 359 ? -0.284 8.649 7.469 1.00 91.19 359 SER A N 1
ATOM 2591 C CA . SER A 1 359 ? 0.442 8.806 6.207 1.00 91.19 359 SER A CA 1
ATOM 2592 C C . SER A 1 359 ? 1.039 10.214 6.097 1.00 91.19 359 SER A C 1
ATOM 2594 O O . SER A 1 359 ? 0.329 11.208 5.927 1.00 91.19 359 SER A O 1
ATOM 2596 N N . CYS A 1 360 ? 2.358 10.299 6.230 1.00 93.44 360 CYS A N 1
ATOM 2597 C CA . CYS A 1 360 ? 3.103 11.542 6.311 1.00 93.44 360 CYS A CA 1
ATOM 2598 C C . CYS A 1 360 ? 3.939 11.782 5.052 1.00 93.44 360 CYS A C 1
ATOM 2600 O O . CYS A 1 360 ? 4.635 10.896 4.569 1.00 93.44 360 CYS A O 1
ATOM 2602 N N . THR A 1 361 ? 3.957 13.018 4.570 1.00 97.50 361 THR A N 1
ATOM 2603 C CA . THR A 1 361 ? 4.912 13.519 3.575 1.00 97.50 361 THR A CA 1
ATOM 2604 C C . THR A 1 361 ? 5.656 14.699 4.166 1.00 97.50 361 THR A C 1
ATOM 2606 O O . THR A 1 361 ? 5.042 15.508 4.854 1.00 97.50 361 THR A O 1
ATOM 2609 N N . ILE A 1 362 ? 6.940 14.854 3.861 1.00 97.88 362 ILE A N 1
ATOM 2610 C CA . ILE A 1 362 ? 7.701 16.065 4.179 1.00 97.88 362 ILE A CA 1
ATOM 2611 C C . ILE A 1 362 ? 7.731 16.953 2.943 1.00 97.88 362 ILE A C 1
ATOM 2613 O O . ILE A 1 362 ? 8.026 16.472 1.854 1.00 97.88 362 ILE A O 1
ATOM 2617 N N . THR A 1 363 ? 7.478 18.242 3.126 1.00 98.25 363 THR A N 1
ATOM 2618 C CA . THR A 1 363 ? 7.537 19.251 2.069 1.00 98.25 363 THR A CA 1
ATOM 2619 C C . THR A 1 363 ? 8.667 20.228 2.357 1.00 98.25 363 THR A C 1
ATOM 2621 O O . THR A 1 363 ? 8.790 20.719 3.479 1.00 98.25 363 THR A O 1
ATOM 2624 N N . ALA A 1 364 ? 9.477 20.528 1.350 1.00 98.31 364 ALA A N 1
ATOM 2625 C CA . ALA A 1 364 ? 10.509 21.554 1.379 1.00 98.31 364 ALA A CA 1
ATOM 2626 C C . ALA A 1 364 ? 10.159 22.621 0.346 1.00 98.31 364 ALA A C 1
ATOM 2628 O O . ALA A 1 364 ? 10.047 22.313 -0.835 1.00 98.31 364 ALA A O 1
ATOM 2629 N N . THR A 1 365 ? 10.001 23.866 0.780 1.00 98.12 365 THR A N 1
ATOM 2630 C CA . THR A 1 365 ? 9.712 25.003 -0.106 1.00 98.12 365 THR A CA 1
ATOM 2631 C C . THR A 1 365 ? 10.868 25.984 -0.053 1.00 98.12 365 THR A C 1
ATOM 2633 O O . THR A 1 365 ? 11.374 26.256 1.030 1.00 98.12 365 THR A O 1
ATOM 2636 N N . ASN A 1 366 ? 11.312 26.518 -1.187 1.00 97.81 366 ASN A N 1
ATOM 2637 C CA . ASN A 1 366 ? 12.369 27.524 -1.229 1.00 97.81 366 ASN A CA 1
ATOM 2638 C C . ASN A 1 366 ? 12.008 28.694 -0.300 1.00 97.81 366 ASN A C 1
ATOM 2640 O O . ASN A 1 366 ? 10.965 29.313 -0.471 1.00 97.81 366 ASN A O 1
ATOM 2644 N N . SER A 1 367 ? 12.861 29.036 0.671 1.00 96.50 367 SER A N 1
ATOM 2645 C CA . SER A 1 367 ? 12.544 30.127 1.610 1.00 96.50 367 SER A CA 1
ATOM 2646 C C . SER A 1 367 ? 12.505 31.510 0.935 1.00 96.50 367 SER A C 1
ATOM 2648 O O . SER A 1 367 ? 12.045 32.477 1.541 1.00 96.50 367 SER A O 1
ATOM 2650 N N . ALA A 1 368 ? 13.048 31.640 -0.282 1.00 94.44 368 ALA A N 1
ATOM 2651 C CA . ALA A 1 368 ? 13.135 32.902 -1.020 1.00 94.44 368 ALA A CA 1
ATOM 2652 C C . ALA A 1 368 ? 12.188 32.995 -2.230 1.00 94.44 368 ALA A C 1
ATOM 2654 O O . ALA A 1 368 ? 12.057 34.084 -2.790 1.00 94.44 368 ALA A O 1
ATOM 2655 N N . ASP A 1 369 ? 11.559 31.890 -2.636 1.00 92.88 369 ASP A N 1
ATOM 2656 C CA . ASP A 1 369 ? 10.718 31.810 -3.835 1.00 92.88 369 ASP A CA 1
ATOM 2657 C C . ASP A 1 369 ? 9.683 30.670 -3.677 1.00 92.88 369 ASP A C 1
ATOM 2659 O O . ASP A 1 369 ? 9.233 30.403 -2.565 1.00 92.88 369 ASP A O 1
ATOM 2663 N N . SER A 1 370 ? 9.240 30.041 -4.763 1.00 90.88 370 SER A N 1
ATOM 2664 C CA . SER A 1 370 ? 8.065 29.164 -4.806 1.00 90.88 370 SER A CA 1
ATOM 2665 C C . SER A 1 370 ? 8.360 27.718 -5.201 1.00 90.88 370 SER A C 1
ATOM 2667 O O . SER A 1 370 ? 7.446 26.892 -5.149 1.00 90.88 370 SER A O 1
ATOM 2669 N N . GLU A 1 371 ? 9.605 27.378 -5.553 1.00 95.38 371 GLU A N 1
ATOM 2670 C CA . GLU A 1 371 ? 9.973 25.995 -5.856 1.00 95.38 371 GLU A CA 1
ATOM 2671 C C . GLU A 1 371 ? 9.757 25.125 -4.620 1.00 95.38 371 GLU A C 1
ATOM 2673 O O . GLU A 1 371 ? 10.100 25.497 -3.494 1.00 95.38 371 GLU A O 1
ATOM 2678 N N . THR A 1 372 ? 9.169 23.954 -4.823 1.00 96.94 372 THR A N 1
ATOM 2679 C CA . THR A 1 372 ? 8.826 23.041 -3.739 1.00 96.94 372 THR A CA 1
ATOM 2680 C C . THR A 1 372 ? 9.251 21.623 -4.078 1.00 96.94 372 THR A C 1
ATOM 2682 O O . THR A 1 372 ? 9.660 21.324 -5.195 1.00 96.94 372 THR A O 1
ATOM 2685 N N . GLY A 1 373 ? 9.195 20.756 -3.085 1.00 97.12 373 GLY A N 1
ATOM 2686 C CA . GLY A 1 373 ? 9.503 19.349 -3.186 1.00 97.12 373 GLY A CA 1
ATOM 2687 C C . GLY A 1 373 ? 8.753 18.603 -2.109 1.00 97.12 373 GLY A C 1
ATOM 2688 O O . GLY A 1 373 ? 8.725 19.055 -0.966 1.00 97.12 373 GLY A O 1
ATOM 2689 N N . VAL A 1 374 ? 8.147 17.475 -2.456 1.00 97.31 374 VAL A N 1
ATOM 2690 C CA . VAL A 1 374 ? 7.426 16.624 -1.507 1.00 97.31 374 VAL A CA 1
ATOM 2691 C C . VAL A 1 374 ? 8.107 15.263 -1.495 1.00 97.31 374 VAL A C 1
ATOM 2693 O O . VAL A 1 374 ? 8.427 14.711 -2.546 1.00 97.31 374 VAL A O 1
ATOM 2696 N N . SER A 1 375 ? 8.384 14.726 -0.307 1.00 97.12 375 SER A N 1
ATOM 2697 C CA . SER A 1 375 ? 8.919 13.374 -0.169 1.00 97.12 375 SER A CA 1
ATOM 2698 C C . SER A 1 375 ? 7.907 12.341 -0.659 1.00 97.12 375 SER A C 1
ATOM 2700 O O . SER A 1 375 ? 6.726 12.631 -0.851 1.00 97.12 375 SER A O 1
ATOM 2702 N N . ASN A 1 376 ? 8.326 11.080 -0.746 1.00 93.44 376 ASN A N 1
ATOM 2703 C CA . ASN A 1 376 ? 7.346 9.998 -0.749 1.00 93.44 376 ASN A CA 1
ATOM 2704 C C . ASN A 1 376 ? 6.453 10.082 0.503 1.00 93.44 376 ASN A C 1
ATOM 2706 O O . ASN A 1 376 ? 6.889 10.590 1.543 1.00 93.44 376 ASN A O 1
ATOM 2710 N N . SER A 1 377 ? 5.241 9.534 0.412 1.00 90.38 377 SER A N 1
ATOM 2711 C CA . SER A 1 377 ? 4.448 9.270 1.611 1.00 90.38 377 SER A CA 1
ATOM 2712 C C . SER A 1 377 ? 5.060 8.113 2.404 1.00 90.38 377 SER A C 1
ATOM 2714 O O . SER A 1 377 ? 5.590 7.169 1.809 1.00 90.38 377 SER A O 1
ATOM 2716 N N . PHE A 1 378 ? 5.031 8.202 3.731 1.00 87.56 378 PHE A N 1
ATOM 2717 C CA . PHE A 1 378 ? 5.485 7.172 4.664 1.00 87.56 378 PHE A CA 1
ATOM 2718 C C . PHE A 1 378 ? 4.622 7.190 5.926 1.00 87.56 378 PHE A C 1
ATOM 2720 O O . PHE A 1 378 ? 4.222 8.249 6.402 1.00 87.56 378 PHE A O 1
ATOM 2727 N N . ASN A 1 379 ? 4.330 6.022 6.487 1.00 82.62 379 ASN A N 1
ATOM 2728 C CA . ASN A 1 379 ? 3.521 5.918 7.691 1.00 82.62 379 ASN A CA 1
ATOM 2729 C C . ASN A 1 379 ? 4.330 6.284 8.939 1.00 82.62 379 ASN A C 1
ATOM 2731 O O . ASN A 1 379 ? 5.515 5.966 9.067 1.00 82.62 379 ASN A O 1
ATOM 2735 N N . VAL A 1 380 ? 3.669 6.903 9.903 1.00 87.31 380 VAL A N 1
ATOM 2736 C CA . VAL A 1 380 ? 4.183 7.034 11.260 1.00 87.31 380 VAL A CA 1
ATOM 2737 C C . VAL A 1 380 ? 3.300 6.194 12.171 1.00 87.31 380 VAL A C 1
ATOM 2739 O O . VAL A 1 380 ? 2.093 6.405 12.236 1.00 87.31 380 VAL A O 1
ATOM 2742 N N . THR A 1 381 ? 3.881 5.209 12.849 1.00 87.06 381 THR A N 1
ATOM 2743 C CA . THR A 1 381 ? 3.183 4.315 13.783 1.00 87.06 381 THR A CA 1
ATOM 2744 C C . THR A 1 381 ? 3.488 4.703 15.230 1.00 87.06 381 THR A C 1
ATOM 2746 O O . THR A 1 381 ? 4.475 5.389 15.490 1.00 87.06 381 THR A O 1
ATOM 2749 N N . PRO A 1 382 ? 2.640 4.331 16.202 1.00 88.75 382 PRO A N 1
ATOM 2750 C CA . PRO A 1 382 ? 2.865 4.699 17.595 1.00 88.75 382 PRO A CA 1
ATOM 2751 C C . PRO A 1 382 ? 4.206 4.169 18.112 1.00 88.75 382 PRO A C 1
ATOM 2753 O O . PRO A 1 382 ? 4.554 3.011 17.888 1.00 88.75 382 PRO A O 1
ATOM 2756 N N . GLY A 1 383 ? 4.940 5.003 18.843 1.00 82.75 383 GLY A N 1
ATOM 2757 C CA . GLY A 1 383 ? 6.153 4.601 19.546 1.00 82.75 383 GLY A CA 1
ATOM 2758 C C . GLY A 1 383 ? 5.891 3.652 20.723 1.00 82.75 383 GLY A C 1
ATOM 2759 O O . GLY A 1 383 ? 4.777 3.190 20.975 1.00 82.75 383 GLY A O 1
ATOM 2760 N N . ALA A 1 384 ? 6.942 3.361 21.494 1.00 85.38 384 ALA A N 1
ATOM 2761 C CA . ALA A 1 384 ? 6.808 2.538 22.695 1.00 85.38 384 ALA A CA 1
ATOM 2762 C C . ALA A 1 384 ? 5.833 3.171 23.704 1.00 85.38 384 ALA A C 1
ATOM 2764 O O . ALA A 1 384 ? 5.857 4.383 23.930 1.00 85.38 384 ALA A O 1
ATOM 2765 N N . ALA A 1 385 ? 5.020 2.331 24.350 1.00 90.94 385 ALA A N 1
ATOM 2766 C CA . ALA A 1 385 ? 4.053 2.763 25.351 1.00 90.94 385 ALA A CA 1
ATOM 2767 C C . ALA A 1 385 ? 4.727 3.566 26.477 1.00 90.94 385 ALA A C 1
ATOM 2769 O O . ALA A 1 385 ? 5.662 3.096 27.130 1.00 90.94 385 ALA A O 1
ATOM 2770 N N . SER A 1 386 ? 4.216 4.766 26.726 1.00 93.12 386 SER A N 1
ATOM 2771 C CA . SER A 1 386 ? 4.624 5.649 27.805 1.00 93.12 386 SER A CA 1
ATOM 2772 C C . SER A 1 386 ? 3.537 5.719 28.870 1.00 93.12 386 SER A C 1
ATOM 2774 O O . SER A 1 386 ? 2.366 5.989 28.598 1.00 93.12 386 SER A O 1
ATOM 2776 N N . ALA A 1 387 ? 3.930 5.525 30.127 1.00 93.50 387 ALA A N 1
ATOM 2777 C CA . ALA A 1 387 ? 3.009 5.617 31.255 1.00 93.50 387 ALA A CA 1
ATOM 2778 C C . ALA A 1 387 ? 2.476 7.052 31.453 1.00 93.50 387 ALA A C 1
ATOM 2780 O O . ALA A 1 387 ? 1.391 7.245 31.994 1.00 93.50 387 ALA A O 1
ATOM 2781 N N . THR A 1 388 ? 3.209 8.072 30.996 1.00 92.75 388 THR A N 1
ATOM 2782 C CA . THR A 1 388 ? 2.807 9.478 31.168 1.00 92.75 388 THR A CA 1
ATOM 2783 C C . THR A 1 388 ? 1.669 9.907 30.249 1.00 92.75 388 THR A C 1
ATOM 2785 O O . THR A 1 388 ? 1.011 10.900 30.534 1.00 92.75 388 THR A O 1
ATOM 2788 N N . SER A 1 389 ? 1.455 9.192 29.149 1.00 92.06 389 SER A N 1
ATOM 2789 C CA . SER A 1 389 ? 0.450 9.504 28.128 1.00 92.06 389 SER A CA 1
ATOM 2790 C C . SER A 1 389 ? -0.625 8.429 27.997 1.00 92.06 389 SER A C 1
ATOM 2792 O O . SER A 1 389 ? -1.695 8.724 27.475 1.00 92.06 389 SER A O 1
ATOM 2794 N N . THR A 1 390 ? -0.353 7.199 28.447 1.00 96.56 390 THR A N 1
ATOM 2795 C CA . THR A 1 390 ? -1.321 6.094 28.514 1.00 96.56 390 THR A CA 1
ATOM 2796 C C . THR A 1 390 ? -2.594 6.535 29.226 1.00 96.56 390 THR A C 1
ATOM 2798 O O . THR A 1 390 ? -2.524 7.177 30.272 1.00 96.56 390 THR A O 1
ATOM 2801 N N . GLN A 1 391 ? -3.739 6.165 28.656 1.00 96.06 391 GLN A N 1
ATOM 2802 C CA . GLN A 1 391 ? -5.055 6.534 29.167 1.00 96.06 391 GLN A CA 1
ATOM 2803 C C . GLN A 1 391 ? -5.736 5.373 29.874 1.00 96.06 391 GLN A C 1
ATOM 2805 O O . GLN A 1 391 ? -5.535 4.211 29.517 1.00 96.06 391 GLN A O 1
ATOM 2810 N N . ILE A 1 392 ? -6.577 5.698 30.847 1.00 96.81 392 ILE A N 1
ATOM 2811 C CA . ILE A 1 392 ? -7.471 4.756 31.512 1.00 96.81 392 ILE A CA 1
ATOM 2812 C C . ILE A 1 392 ? -8.895 5.272 31.303 1.00 96.81 392 ILE A C 1
ATOM 2814 O O . ILE A 1 392 ? -9.227 6.384 31.697 1.00 96.81 392 ILE A O 1
ATOM 2818 N N . THR A 1 393 ? -9.750 4.457 30.699 1.00 91.25 393 THR A N 1
ATOM 2819 C CA . THR A 1 393 ? -11.173 4.727 30.489 1.00 91.25 393 THR A CA 1
ATOM 2820 C C . THR A 1 393 ? -12.026 3.675 31.189 1.00 91.25 393 THR A C 1
ATOM 2822 O O . THR A 1 393 ? -11.530 2.655 31.670 1.00 91.25 393 THR A O 1
ATOM 2825 N N . ALA A 1 394 ? -13.323 3.939 31.288 1.00 88.00 394 ALA A N 1
ATOM 2826 C CA . ALA A 1 394 ? -14.290 3.029 31.874 1.00 88.00 394 ALA A CA 1
ATOM 2827 C C . ALA A 1 394 ? -15.582 3.029 31.048 1.00 88.00 394 ALA A C 1
ATOM 2829 O O . ALA A 1 394 ? -15.942 4.061 30.491 1.00 88.00 394 ALA A O 1
ATOM 2830 N N . SER A 1 395 ? -16.251 1.884 30.955 1.00 79.88 395 SER A N 1
ATOM 2831 C CA . SER A 1 395 ? -17.516 1.688 30.250 1.00 79.88 395 SER A CA 1
ATOM 2832 C C . SER A 1 395 ? -18.349 0.611 30.970 1.00 79.88 395 SER A C 1
ATOM 2834 O O . SER A 1 395 ? -17.906 -0.537 31.040 1.00 79.88 395 SER A O 1
ATOM 2836 N N . PRO A 1 396 ? -19.519 0.939 31.540 1.00 77.56 396 PRO A N 1
ATOM 2837 C CA . PRO A 1 396 ? -20.073 2.283 31.591 1.00 77.56 396 PRO A CA 1
ATOM 2838 C C . PRO A 1 396 ? -19.297 3.186 32.551 1.00 77.56 396 PRO A C 1
ATOM 2840 O O . PRO A 1 396 ? -18.959 2.787 33.662 1.00 77.56 396 PRO A O 1
ATOM 2843 N N . THR A 1 397 ? -19.107 4.455 32.186 1.00 79.88 397 THR A N 1
ATOM 2844 C CA . THR A 1 397 ? -18.596 5.476 33.132 1.00 79.88 397 THR A CA 1
ATOM 2845 C C . THR A 1 397 ? -19.560 5.753 34.293 1.00 79.88 397 THR A C 1
ATOM 2847 O O . THR A 1 397 ? -19.209 6.438 35.254 1.00 79.88 397 THR A O 1
ATOM 2850 N N . VAL A 1 398 ? -20.782 5.225 34.205 1.00 75.75 398 VAL A N 1
ATOM 2851 C CA . VAL A 1 398 ? -21.876 5.409 35.150 1.00 75.75 398 VAL A CA 1
ATOM 2852 C C . VAL A 1 398 ? -22.559 4.068 35.371 1.00 75.75 398 VAL A C 1
ATOM 2854 O O . VAL A 1 398 ? -23.219 3.549 34.474 1.00 75.75 398 VAL A O 1
ATOM 2857 N N . ILE A 1 399 ? -22.432 3.514 36.568 1.00 81.44 399 ILE A N 1
ATOM 2858 C CA . ILE A 1 399 ? -23.063 2.244 36.934 1.00 81.44 399 ILE A CA 1
ATOM 2859 C C . ILE A 1 399 ? -23.903 2.423 38.187 1.00 81.44 399 ILE A C 1
ATOM 2861 O O . ILE A 1 399 ? -23.679 3.349 38.966 1.00 81.44 399 ILE A O 1
ATOM 2865 N N . PHE A 1 400 ? -24.887 1.552 38.389 1.00 80.31 400 PHE A N 1
ATOM 2866 C CA . PHE A 1 400 ? -25.753 1.666 39.554 1.00 80.31 400 PHE A CA 1
ATOM 2867 C C . PHE A 1 400 ? -24.969 1.354 40.839 1.00 80.31 400 PHE A C 1
ATOM 2869 O O . PHE A 1 400 ? -24.138 0.444 40.886 1.00 80.31 400 PHE A O 1
ATOM 2876 N N . ASN A 1 401 ? -25.212 2.121 41.899 1.00 86.62 401 ASN A N 1
ATOM 2877 C CA . ASN A 1 401 ? -24.559 1.951 43.199 1.00 86.62 401 ASN A CA 1
ATOM 2878 C C . ASN A 1 401 ? -25.225 0.840 44.036 1.00 86.62 401 ASN A C 1
ATOM 2880 O O . ASN A 1 401 ? -25.642 1.051 45.174 1.00 86.62 401 ASN A O 1
ATOM 2884 N N . ASP A 1 402 ? -25.386 -0.349 43.467 1.00 81.19 402 ASP A N 1
ATOM 2885 C CA . ASP A 1 402 ? -26.078 -1.484 44.090 1.00 81.19 402 ASP A CA 1
ATOM 2886 C C . ASP A 1 402 ? -25.138 -2.549 44.668 1.00 81.19 402 ASP A C 1
ATOM 2888 O O . ASP A 1 402 ? -25.608 -3.490 45.311 1.00 81.19 402 ASP A O 1
ATOM 2892 N N . GLY A 1 403 ? -23.824 -2.410 44.484 1.00 85.81 403 GLY A N 1
ATOM 2893 C CA . GLY A 1 403 ? -22.850 -3.418 44.898 1.00 85.81 403 GLY A CA 1
ATOM 2894 C C . GLY A 1 403 ? -22.681 -4.582 43.913 1.00 85.81 403 GLY A C 1
ATOM 2895 O O . GLY A 1 403 ? -21.958 -5.529 44.225 1.00 85.81 403 GLY A O 1
ATOM 2896 N N . PHE A 1 404 ? -23.364 -4.549 42.765 1.00 81.06 404 PHE A N 1
ATOM 2897 C CA . PHE A 1 404 ? -23.402 -5.642 41.786 1.00 81.06 404 PHE A CA 1
ATOM 2898 C C . PHE A 1 404 ? -23.151 -5.183 40.354 1.00 81.06 404 PHE A C 1
ATOM 2900 O O . PHE A 1 404 ? -22.627 -5.955 39.553 1.00 81.06 404 PHE A O 1
ATOM 2907 N N . SER A 1 405 ? -23.534 -3.956 40.023 1.00 80.56 405 SER A N 1
ATOM 2908 C CA . SER A 1 405 ? -23.336 -3.374 38.708 1.00 80.56 405 SER A CA 1
ATOM 2909 C C . SER A 1 405 ? -21.854 -3.248 38.412 1.00 80.56 405 SER A C 1
ATOM 2911 O O . SER A 1 405 ? -21.040 -2.986 39.300 1.00 80.56 405 SER A O 1
ATOM 2913 N N . THR A 1 406 ? -21.491 -3.434 37.149 1.00 86.31 406 THR A N 1
ATOM 2914 C CA . THR A 1 406 ? -20.092 -3.498 36.743 1.00 86.31 406 THR A CA 1
ATOM 2915 C C . THR A 1 406 ? -19.771 -2.518 35.635 1.00 86.31 406 THR A C 1
ATOM 2917 O O . THR A 1 406 ? -20.572 -2.333 34.725 1.00 86.31 406 THR A O 1
ATOM 2920 N N . SER A 1 407 ? -18.564 -1.963 35.681 1.00 85.50 407 SER A N 1
ATOM 2921 C CA . SER A 1 407 ? -17.936 -1.230 34.588 1.00 85.50 407 SER A CA 1
ATOM 2922 C C . SER A 1 407 ? -16.704 -1.982 34.120 1.00 85.50 407 SER A C 1
ATOM 2924 O O . SER A 1 407 ? -15.863 -2.376 34.923 1.00 85.50 407 SER A O 1
ATOM 2926 N N . THR A 1 408 ? -16.539 -2.115 32.817 1.00 90.88 408 THR A N 1
ATOM 2927 C CA . THR A 1 408 ? -15.272 -2.506 32.213 1.00 90.88 408 THR A CA 1
ATOM 2928 C C . THR A 1 408 ? -14.337 -1.304 32.232 1.00 90.88 408 THR A C 1
ATOM 2930 O O . THR A 1 408 ? -14.661 -0.243 31.717 1.00 90.88 408 THR A O 1
ATOM 2933 N N . ILE A 1 409 ? -13.184 -1.439 32.865 1.00 96.81 409 ILE A N 1
ATOM 2934 C CA . ILE A 1 409 ? -12.090 -0.475 32.799 1.00 96.81 409 ILE A CA 1
ATOM 2935 C C . ILE A 1 409 ? -11.213 -0.867 31.629 1.00 96.81 409 ILE A C 1
ATOM 2937 O O . ILE A 1 409 ? -10.810 -2.023 31.574 1.00 96.81 409 ILE A O 1
ATOM 2941 N N . THR A 1 410 ? -10.870 0.079 30.763 1.00 95.00 410 THR A N 1
ATOM 2942 C CA . THR A 1 410 ? -9.976 -0.128 29.625 1.00 95.00 410 THR A CA 1
ATOM 2943 C C . THR A 1 410 ? -8.761 0.783 29.759 1.00 95.00 410 THR A C 1
ATOM 2945 O O . THR A 1 410 ? -8.882 1.998 29.814 1.00 95.00 410 THR A O 1
ATOM 2948 N N . VAL A 1 411 ? -7.557 0.227 29.796 1.00 97.75 411 VAL A N 1
ATOM 2949 C CA . VAL A 1 411 ? -6.310 0.990 29.685 1.00 97.75 411 VAL A CA 1
ATOM 2950 C C . VAL A 1 411 ? -5.906 1.012 28.224 1.00 97.75 411 VAL A C 1
ATOM 2952 O O . VAL A 1 411 ? -5.620 -0.047 27.686 1.00 97.75 411 VAL A O 1
ATOM 2955 N N . GLN A 1 412 ? -5.840 2.182 27.596 1.00 97.38 412 GLN A N 1
ATOM 2956 C CA . GLN A 1 412 ? -5.247 2.363 26.271 1.00 97.38 412 GLN A CA 1
ATOM 2957 C C . GLN A 1 412 ? -3.796 2.804 26.442 1.00 97.38 412 GLN A C 1
ATOM 2959 O O . GLN A 1 412 ? -3.523 3.967 26.755 1.00 97.38 412 GLN A O 1
ATOM 2964 N N . ALA A 1 413 ? -2.854 1.891 26.203 1.00 95.94 413 ALA A N 1
ATOM 2965 C CA . ALA A 1 413 ? -1.445 2.248 26.126 1.00 95.94 413 ALA A CA 1
ATOM 2966 C C . ALA A 1 413 ? -1.247 3.301 25.026 1.00 95.94 413 ALA A C 1
ATOM 2968 O O . ALA A 1 413 ? -1.739 3.137 23.910 1.00 95.94 413 ALA A O 1
ATOM 2969 N N . ARG A 1 414 ? -0.550 4.394 25.339 1.00 92.88 414 ARG A N 1
ATOM 2970 C CA . ARG A 1 414 ? -0.198 5.450 24.379 1.00 92.88 414 ARG A CA 1
ATOM 2971 C C . ARG A 1 414 ? 1.296 5.697 24.411 1.00 92.88 414 ARG A C 1
ATOM 2973 O O . ARG A 1 414 ? 1.913 5.520 25.455 1.00 92.88 414 ARG A O 1
ATOM 2980 N N . ASP A 1 415 ? 1.882 6.081 23.290 1.00 91.31 415 ASP A N 1
ATOM 2981 C CA . ASP A 1 415 ? 3.292 6.454 23.217 1.00 91.31 415 ASP A CA 1
ATOM 2982 C C . ASP A 1 415 ? 3.550 7.842 23.817 1.00 91.31 415 ASP A C 1
ATOM 2984 O O . ASP A 1 415 ? 2.618 8.554 24.189 1.00 91.31 415 ASP A O 1
ATOM 2988 N N . ALA A 1 416 ? 4.813 8.254 23.924 1.00 87.44 416 ALA A N 1
ATOM 2989 C CA . ALA A 1 416 ? 5.174 9.549 24.508 1.00 87.44 416 ALA A CA 1
ATOM 2990 C C . ALA A 1 416 ? 4.577 10.768 23.771 1.00 87.44 416 ALA A C 1
ATOM 2992 O O . ALA A 1 416 ? 4.427 11.825 24.383 1.00 87.44 416 ALA A O 1
ATOM 2993 N N . SER A 1 417 ? 4.213 10.612 22.498 1.00 83.69 417 SER A N 1
ATOM 2994 C CA . SER A 1 417 ? 3.588 11.642 21.665 1.00 83.69 417 SER A CA 1
ATOM 2995 C C . SER A 1 417 ? 2.053 11.642 21.766 1.00 83.69 417 SER A C 1
ATOM 2997 O O . SER A 1 417 ? 1.402 12.517 21.203 1.00 83.69 417 SER A O 1
ATOM 2999 N N . GLY A 1 418 ? 1.468 10.716 22.534 1.00 86.94 418 GLY A N 1
ATOM 3000 C CA . GLY A 1 418 ? 0.030 10.622 22.793 1.00 86.94 418 GLY A CA 1
ATOM 3001 C C . GLY A 1 418 ? -0.733 9.719 21.824 1.00 86.94 418 GLY A C 1
ATOM 3002 O O . GLY A 1 418 ? -1.962 9.635 21.926 1.00 86.94 418 GLY A O 1
ATOM 3003 N N . ASN A 1 419 ? -0.046 9.018 20.922 1.00 88.12 419 ASN A N 1
ATOM 3004 C CA . ASN A 1 419 ? -0.680 8.120 19.961 1.00 88.12 419 ASN A CA 1
ATOM 3005 C C . ASN A 1 419 ? -1.025 6.782 20.614 1.00 88.12 419 ASN A C 1
ATOM 3007 O O . ASN A 1 419 ? -0.238 6.251 21.397 1.00 88.12 419 ASN A O 1
ATOM 3011 N N . ASN A 1 420 ? -2.183 6.211 20.277 1.00 91.44 420 ASN A N 1
ATOM 3012 C CA . ASN A 1 420 ? -2.606 4.902 20.779 1.00 91.44 420 ASN A CA 1
ATOM 3013 C C . ASN A 1 420 ? -1.665 3.817 20.279 1.00 91.44 420 ASN A C 1
ATOM 3015 O O . ASN A 1 420 ? -1.616 3.564 19.083 1.00 91.44 420 ASN A O 1
ATOM 3019 N N . VAL A 1 421 ? -0.978 3.142 21.194 1.00 89.38 421 VAL A N 1
ATOM 3020 C CA . VAL A 1 421 ? -0.241 1.917 20.893 1.00 89.38 421 VAL A CA 1
ATOM 3021 C C . VAL A 1 421 ? -1.242 0.874 20.428 1.00 89.38 421 VAL A C 1
ATOM 3023 O O . VAL A 1 421 ? -2.300 0.715 21.031 1.00 89.38 421 VAL A O 1
ATOM 3026 N N . THR A 1 422 ? -0.902 0.170 19.359 1.00 84.31 422 THR A N 1
ATOM 3027 C CA . THR A 1 422 ? -1.807 -0.773 18.697 1.00 84.31 422 THR A CA 1
ATOM 3028 C C . THR A 1 422 ? -1.462 -2.236 18.984 1.00 84.31 422 THR A C 1
ATOM 3030 O O . THR A 1 422 ? -2.077 -3.138 18.434 1.00 84.31 422 THR A O 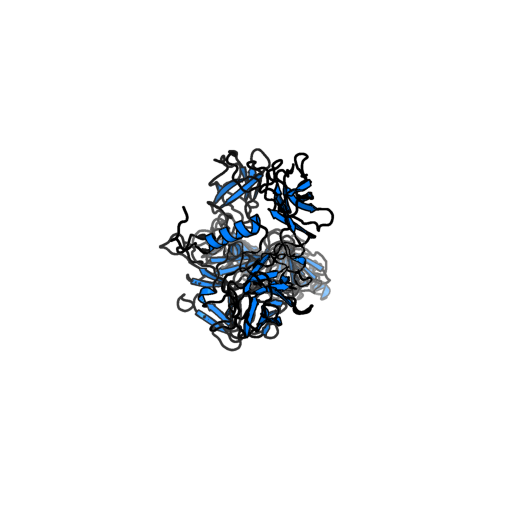1
ATOM 3033 N N . VAL A 1 423 ? -0.512 -2.497 19.891 1.00 79.62 423 VAL A N 1
ATOM 3034 C CA . VAL A 1 423 ? -0.056 -3.845 20.272 1.00 79.62 423 VAL A CA 1
ATOM 3035 C C . VAL A 1 423 ? -0.081 -4.050 21.786 1.00 79.62 423 VAL A C 1
ATOM 3037 O O . VAL A 1 423 ? 0.284 -3.163 22.559 1.00 79.62 423 VAL A O 1
ATOM 3040 N N . GLY A 1 424 ? -0.519 -5.231 22.227 1.00 84.25 424 GLY A N 1
ATOM 3041 C CA . GLY A 1 424 ? -0.473 -5.623 23.641 1.00 84.25 424 GLY A CA 1
ATOM 3042 C C . GLY A 1 424 ? 0.870 -6.219 24.075 1.00 84.25 424 GLY A C 1
ATOM 3043 O O . GLY A 1 424 ? 1.836 -6.290 23.313 1.00 84.25 424 GLY A O 1
ATOM 3044 N N . GLY A 1 425 ? 0.923 -6.718 25.304 1.00 86.94 425 GLY A N 1
ATOM 3045 C CA . GLY A 1 425 ? 2.084 -7.371 25.916 1.00 86.94 425 GLY A CA 1
ATOM 3046 C C . GLY A 1 425 ? 2.734 -6.585 27.054 1.00 86.94 425 GLY A C 1
ATOM 3047 O O . GLY A 1 425 ? 3.678 -7.083 27.667 1.00 86.94 425 GLY A O 1
ATOM 3048 N N . ALA A 1 426 ? 2.254 -5.379 27.359 1.00 91.12 426 ALA A N 1
ATOM 3049 C CA . ALA A 1 426 ? 2.700 -4.650 28.537 1.00 91.12 426 ALA A CA 1
ATOM 3050 C C . ALA A 1 426 ? 2.056 -5.227 29.803 1.00 91.12 426 ALA A C 1
ATOM 3052 O O . ALA A 1 426 ? 0.917 -5.685 29.816 1.00 91.12 426 ALA A O 1
ATOM 3053 N N . THR A 1 427 ? 2.790 -5.184 30.908 1.00 94.25 427 THR A N 1
ATOM 3054 C CA . THR A 1 427 ? 2.250 -5.570 32.211 1.00 94.25 427 THR A CA 1
ATOM 3055 C C . THR A 1 427 ? 1.485 -4.392 32.802 1.00 94.25 427 THR A C 1
ATOM 3057 O O . THR A 1 427 ? 2.101 -3.399 33.197 1.00 94.25 427 THR A O 1
ATOM 3060 N N . ILE A 1 428 ? 0.160 -4.509 32.880 1.00 97.88 428 ILE A N 1
ATOM 3061 C CA . ILE A 1 428 ? -0.714 -3.532 33.535 1.00 97.88 428 ILE A CA 1
ATOM 3062 C C . ILE A 1 428 ? -1.121 -4.023 34.925 1.00 97.88 428 ILE A C 1
ATOM 3064 O O . ILE A 1 428 ? -1.545 -5.165 35.092 1.00 97.88 428 ILE A O 1
ATOM 3068 N N . ALA A 1 429 ? -1.047 -3.137 35.919 1.00 97.19 429 ALA A N 1
ATOM 3069 C CA . ALA A 1 429 ? -1.674 -3.345 37.225 1.00 97.19 429 ALA A CA 1
ATOM 3070 C C . ALA A 1 429 ? -2.571 -2.155 37.566 1.00 97.19 429 ALA A C 1
ATOM 3072 O O . ALA A 1 429 ? -2.124 -1.018 37.445 1.00 97.19 429 ALA A O 1
ATOM 3073 N N . LEU A 1 430 ? -3.807 -2.418 37.997 1.00 98.31 430 LEU A N 1
ATOM 3074 C CA . LEU A 1 430 ? -4.820 -1.409 38.320 1.00 98.31 430 LEU A CA 1
ATOM 3075 C C . LEU A 1 430 ? -5.157 -1.392 39.815 1.00 98.31 430 LEU A C 1
ATOM 3077 O O . LEU A 1 430 ? -5.041 -2.406 40.504 1.00 98.31 430 LEU A O 1
ATOM 3081 N N . SER A 1 431 ? -5.613 -0.241 40.307 1.00 97.69 431 SER A N 1
ATOM 3082 C CA . SER A 1 431 ? -6.186 -0.074 41.645 1.00 97.69 431 SER A CA 1
ATOM 3083 C C . SER A 1 431 ? -7.355 0.912 41.619 1.00 97.69 431 SER A C 1
ATOM 3085 O O . SER A 1 431 ? -7.352 1.837 40.811 1.00 97.69 431 SER A O 1
ATOM 3087 N N . ALA A 1 432 ? -8.344 0.724 42.494 1.00 97.62 432 ALA A N 1
ATOM 3088 C CA . ALA A 1 432 ? -9.527 1.579 42.600 1.00 97.62 432 ALA A CA 1
ATOM 3089 C C . ALA A 1 432 ? -9.699 2.094 44.034 1.00 97.62 432 ALA A C 1
ATOM 3091 O O . ALA A 1 432 ? -9.394 1.379 44.992 1.00 97.62 432 ALA A O 1
ATOM 3092 N N . THR A 1 433 ? -10.184 3.329 44.186 1.00 97.81 433 THR A N 1
ATOM 3093 C CA . THR A 1 433 ? -10.458 3.931 45.505 1.00 97.81 433 THR A CA 1
ATOM 3094 C C . THR A 1 433 ? -11.725 3.399 46.172 1.00 97.81 433 THR A C 1
ATOM 3096 O O . THR A 1 433 ? -11.837 3.482 47.393 1.00 97.81 433 THR A O 1
ATOM 3099 N N . ASP A 1 434 ? -12.671 2.888 45.385 1.00 95.88 434 ASP A N 1
ATOM 3100 C CA . ASP A 1 434 ? -13.911 2.254 45.837 1.00 95.88 434 ASP A CA 1
ATOM 3101 C C . ASP A 1 434 ? -14.345 1.178 44.825 1.00 95.88 434 ASP A C 1
ATOM 3103 O O . ASP A 1 434 ? -13.849 1.142 43.696 1.00 95.88 434 ASP A O 1
ATOM 3107 N N . GLY A 1 435 ? -15.252 0.292 45.232 1.00 95.19 435 GLY A N 1
ATOM 3108 C CA . GLY A 1 435 ? -15.637 -0.891 44.464 1.00 95.19 435 GLY A CA 1
ATOM 3109 C C . GLY A 1 435 ? -14.585 -2.007 44.507 1.00 95.19 435 GLY A C 1
ATOM 3110 O O . GLY A 1 435 ? -13.669 -2.011 45.333 1.00 95.19 435 GLY A O 1
ATOM 3111 N N . SER A 1 436 ? -14.730 -2.997 43.626 1.00 95.88 436 SER A N 1
ATOM 3112 C CA . SER A 1 436 ? -13.809 -4.139 43.522 1.00 95.88 436 SER A CA 1
ATOM 3113 C C . SER A 1 436 ? -13.352 -4.355 42.082 1.00 95.88 436 SER A C 1
ATOM 3115 O O . SER A 1 436 ? -14.188 -4.465 41.192 1.00 95.88 436 SER A O 1
ATOM 3117 N N . LEU A 1 437 ? -12.035 -4.419 41.851 1.00 97.38 437 LEU A N 1
ATOM 3118 C CA . LEU A 1 437 ? -11.443 -4.694 40.537 1.00 97.38 437 LEU A CA 1
ATOM 3119 C C . LEU A 1 437 ? -11.120 -6.181 40.362 1.00 97.38 437 LEU A C 1
ATOM 3121 O O . LEU A 1 437 ? -10.496 -6.803 41.224 1.00 97.38 437 LEU A O 1
ATOM 3125 N N . GLY A 1 438 ? -11.490 -6.718 39.203 1.00 95.50 438 GLY A N 1
ATOM 3126 C CA . GLY A 1 438 ? -11.046 -8.015 38.710 1.00 95.50 438 GLY A CA 1
ATOM 3127 C C . GLY A 1 438 ? -9.602 -8.003 38.197 1.00 95.50 438 GLY A C 1
ATOM 3128 O O . GLY A 1 438 ? -8.893 -6.996 38.249 1.00 95.50 438 GLY A O 1
ATOM 3129 N N . SER A 1 439 ? -9.159 -9.150 37.680 1.00 94.62 439 SER A N 1
ATOM 3130 C CA . SER A 1 439 ? -7.855 -9.279 37.024 1.00 94.62 439 SER A CA 1
ATOM 3131 C C . SER A 1 439 ? -7.804 -8.504 35.709 1.00 94.62 439 SER A C 1
ATOM 3133 O O . SER A 1 439 ? -8.797 -8.448 34.984 1.00 94.62 439 SER A O 1
ATOM 3135 N N . VAL A 1 440 ? -6.625 -7.978 35.374 1.00 97.88 440 VAL A N 1
ATOM 3136 C CA . VAL A 1 440 ? -6.390 -7.321 34.086 1.00 97.88 440 VAL A CA 1
ATOM 3137 C C . VAL A 1 440 ? -6.209 -8.361 32.980 1.00 97.88 440 VAL A C 1
ATOM 3139 O O . VAL A 1 440 ? -5.438 -9.309 33.130 1.00 97.88 440 VAL A O 1
ATOM 3142 N N . THR A 1 441 ? -6.904 -8.148 31.871 1.00 95.50 441 THR A N 1
ATOM 3143 C CA . THR A 1 441 ? -6.836 -8.918 30.631 1.00 95.50 441 THR A CA 1
ATOM 3144 C C . THR A 1 441 ? -6.151 -8.066 29.568 1.00 95.50 441 THR A C 1
ATOM 3146 O O . THR A 1 441 ? -6.505 -6.908 29.388 1.00 95.50 441 THR A O 1
ATOM 3149 N N . ASP A 1 442 ? -5.156 -8.612 28.876 1.00 93.94 442 ASP A N 1
ATOM 3150 C CA . ASP A 1 442 ? -4.516 -7.959 27.729 1.00 93.94 442 ASP A CA 1
ATOM 3151 C C . ASP A 1 442 ? -5.280 -8.310 26.448 1.00 93.94 442 ASP A C 1
ATOM 3153 O O . ASP A 1 442 ? -5.352 -9.483 26.072 1.00 93.94 442 ASP A O 1
ATOM 3157 N N . ASN A 1 443 ? -5.828 -7.302 25.765 1.00 88.06 443 ASN A N 1
ATOM 3158 C CA . ASN A 1 443 ? -6.600 -7.495 24.534 1.00 88.06 443 ASN A CA 1
ATOM 3159 C C . ASN A 1 443 ? -5.710 -7.583 23.284 1.00 88.06 443 ASN A C 1
ATOM 3161 O O . ASN A 1 443 ? -6.209 -7.676 22.167 1.00 88.06 443 ASN A O 1
ATOM 3165 N N . SER A 1 444 ? -4.384 -7.553 23.448 1.00 83.44 444 SER A N 1
ATOM 3166 C CA . SER A 1 444 ? -3.379 -7.678 22.385 1.00 83.44 444 SER A CA 1
ATOM 3167 C C . SER A 1 444 ? -3.351 -6.557 21.338 1.00 83.44 444 SER A C 1
ATOM 3169 O O . SER A 1 444 ? -2.512 -6.612 20.442 1.00 83.44 444 SER A O 1
ATOM 3171 N N . ASN A 1 445 ? -4.166 -5.512 21.484 1.00 79.38 445 ASN A N 1
ATOM 3172 C CA . ASN A 1 445 ? -4.262 -4.358 20.578 1.00 79.38 445 ASN A CA 1
ATOM 3173 C C . ASN A 1 445 ? -3.820 -3.033 21.239 1.00 79.38 445 ASN A C 1
ATOM 3175 O O . ASN A 1 445 ? -4.243 -1.952 20.842 1.00 79.38 445 ASN A O 1
ATOM 3179 N N . GLY A 1 446 ? -3.021 -3.120 22.307 1.00 88.88 446 GLY A N 1
ATOM 3180 C CA . GLY A 1 446 ? -2.607 -1.974 23.122 1.00 88.88 446 GLY A CA 1
ATOM 3181 C C . GLY A 1 446 ? -3.640 -1.541 24.158 1.00 88.88 446 GLY A C 1
ATOM 3182 O O . GLY A 1 446 ? -3.342 -0.663 24.971 1.00 88.88 446 GLY A O 1
ATOM 3183 N N . THR A 1 447 ? -4.804 -2.201 24.191 1.00 93.69 447 THR A N 1
ATOM 3184 C CA . THR A 1 447 ? -5.783 -2.052 25.266 1.00 93.69 447 THR A CA 1
ATOM 3185 C C . THR A 1 447 ? -5.736 -3.201 26.274 1.00 93.69 447 THR A C 1
ATOM 3187 O O . THR A 1 447 ? -5.414 -4.341 25.933 1.00 93.69 447 THR A O 1
ATOM 3190 N N . TYR A 1 448 ? -6.086 -2.901 27.524 1.00 97.31 448 TYR A N 1
ATOM 3191 C CA . TYR A 1 448 ? -6.159 -3.866 28.621 1.00 97.31 448 TYR A CA 1
ATOM 3192 C C . TYR A 1 448 ? -7.449 -3.653 29.395 1.00 97.31 448 TYR A C 1
ATOM 3194 O O . TYR A 1 448 ? -7.751 -2.511 29.722 1.00 97.31 448 TYR A O 1
ATOM 3202 N N . THR A 1 449 ? -8.186 -4.708 29.729 1.00 95.56 449 THR A N 1
ATOM 3203 C CA . THR A 1 449 ? -9.480 -4.592 30.409 1.00 95.56 449 THR A CA 1
ATOM 3204 C C . THR A 1 449 ? -9.488 -5.201 31.806 1.00 95.56 449 THR A C 1
ATOM 3206 O O . THR A 1 449 ? -8.831 -6.203 32.070 1.00 95.56 449 THR A O 1
ATOM 3209 N N . ALA A 1 450 ? -10.248 -4.614 32.726 1.00 97.12 450 ALA A N 1
ATOM 3210 C CA . ALA A 1 450 ? -10.564 -5.203 34.026 1.00 97.12 450 ALA A CA 1
ATOM 3211 C C . ALA A 1 450 ? -11.991 -4.834 34.425 1.00 97.12 450 ALA A C 1
ATOM 3213 O O . ALA A 1 450 ? -12.435 -3.723 34.168 1.00 97.12 450 ALA A O 1
ATOM 3214 N N . THR A 1 451 ? -12.711 -5.727 35.094 1.00 96.06 451 THR A N 1
ATOM 3215 C CA . THR A 1 451 ? -14.067 -5.421 35.568 1.00 96.06 451 THR A CA 1
ATOM 3216 C C . THR A 1 451 ? -14.012 -4.745 36.933 1.00 96.06 451 THR A C 1
ATOM 3218 O O . THR A 1 451 ? -13.526 -5.335 37.894 1.00 96.06 451 THR A O 1
ATOM 3221 N N . LEU A 1 452 ? -14.535 -3.529 37.037 1.00 97.44 452 LEU A N 1
ATOM 3222 C CA . LEU A 1 452 ? -14.883 -2.881 38.294 1.00 97.44 452 LEU A CA 1
ATOM 3223 C C . LEU A 1 452 ? -16.316 -3.262 38.671 1.00 97.44 452 LEU A C 1
ATOM 3225 O O . LEU A 1 452 ? -17.219 -3.101 37.862 1.00 97.44 452 LEU A O 1
ATOM 3229 N N . THR A 1 453 ? -16.538 -3.714 39.899 1.00 94.94 453 THR A N 1
ATOM 3230 C CA . THR A 1 453 ? -17.871 -3.887 40.500 1.00 94.94 453 THR A CA 1
ATOM 3231 C C . THR A 1 453 ? -18.145 -2.717 41.438 1.00 94.94 453 THR A C 1
ATOM 3233 O O . THR A 1 453 ? -17.255 -2.343 42.211 1.00 94.94 453 THR A O 1
ATOM 3236 N N . SER A 1 454 ? -19.344 -2.138 41.358 1.00 93.94 454 SER A N 1
ATOM 3237 C CA . SER A 1 454 ? -19.748 -0.974 42.141 1.00 93.94 454 SER A CA 1
ATOM 3238 C C . SER A 1 454 ? -19.765 -1.264 43.639 1.00 93.94 454 SER A C 1
ATOM 3240 O O . SER A 1 454 ? -19.835 -2.413 44.079 1.00 93.94 454 SER A O 1
ATOM 3242 N N . SER A 1 455 ? -19.684 -0.209 44.445 1.00 93.06 455 SER A N 1
ATOM 3243 C CA . SER A 1 455 ? -20.073 -0.275 45.851 1.00 93.06 455 SER A CA 1
ATOM 3244 C C . SER A 1 455 ? -21.559 0.079 45.994 1.00 93.06 455 SER A C 1
ATOM 3246 O O . SER A 1 455 ? -22.234 0.426 45.025 1.00 93.06 455 SER A O 1
ATOM 3248 N N . ILE A 1 456 ? -22.081 0.003 47.221 1.00 89.06 456 ILE A N 1
ATOM 3249 C CA . ILE A 1 456 ? -23.441 0.474 47.537 1.00 89.06 456 ILE A CA 1
ATOM 3250 C C . ILE A 1 456 ? -23.500 1.980 47.852 1.00 89.06 456 ILE A C 1
ATOM 3252 O O . ILE A 1 456 ? -24.540 2.499 48.257 1.00 89.06 456 ILE A O 1
ATOM 3256 N N . ILE A 1 457 ? -22.367 2.681 47.766 1.00 87.69 457 ILE A N 1
ATOM 3257 C CA . ILE A 1 457 ? -22.233 4.077 48.177 1.00 87.69 457 ILE A CA 1
ATOM 3258 C C . ILE A 1 457 ? -22.204 4.940 46.920 1.00 87.69 457 ILE A C 1
ATOM 3260 O O . ILE A 1 457 ? -21.397 4.707 46.024 1.00 87.69 457 ILE A O 1
ATOM 3264 N N . GLU A 1 458 ? -23.085 5.940 46.860 1.00 86.88 458 GLU A N 1
ATOM 3265 C CA . GLU A 1 458 ? -23.021 6.955 45.807 1.00 86.88 458 GLU A CA 1
ATOM 3266 C C . GLU A 1 458 ? -21.681 7.682 45.883 1.00 86.88 458 GLU A C 1
ATOM 3268 O O . GLU A 1 458 ? -21.264 8.163 46.942 1.00 86.88 458 GLU A O 1
ATOM 3273 N N . GLY A 1 459 ? -21.003 7.773 44.750 1.00 89.31 459 GLY A N 1
ATOM 3274 C CA . GLY A 1 459 ? -19.689 8.379 44.702 1.00 89.31 459 GLY A CA 1
ATOM 3275 C C . GLY A 1 459 ? -18.955 8.042 43.425 1.00 89.31 459 GLY A C 1
ATOM 3276 O O . GLY A 1 459 ? -19.498 7.456 42.494 1.00 89.31 459 GLY A O 1
ATOM 3277 N N . THR A 1 460 ? -17.693 8.437 43.388 1.00 92.50 460 THR A N 1
ATOM 3278 C CA . THR A 1 460 ? -16.835 8.216 42.233 1.00 92.50 460 THR A CA 1
ATOM 3279 C C . THR A 1 460 ? -15.686 7.315 42.645 1.00 92.50 460 THR A C 1
ATOM 3281 O O . THR A 1 460 ? -14.892 7.675 43.519 1.00 92.50 460 THR A O 1
ATOM 3284 N N . ALA A 1 461 ? -15.585 6.151 42.009 1.00 96.94 461 ALA A N 1
ATOM 3285 C CA . ALA A 1 461 ? -14.385 5.338 42.074 1.00 96.94 461 ALA A CA 1
ATOM 3286 C C . ALA A 1 461 ? -13.348 5.923 41.113 1.00 96.94 461 ALA A C 1
ATOM 3288 O O . ALA A 1 461 ? -13.620 6.070 39.923 1.00 96.94 461 ALA A O 1
ATOM 3289 N N . THR A 1 462 ? -12.161 6.244 41.626 1.00 97.50 462 THR A N 1
ATOM 3290 C CA . THR A 1 462 ? -11.008 6.641 40.814 1.00 97.50 462 THR A CA 1
ATOM 3291 C C . THR A 1 462 ? -10.127 5.423 40.588 1.00 97.50 462 THR A C 1
ATOM 3293 O O . THR A 1 462 ? -9.667 4.802 41.551 1.00 97.50 462 THR A O 1
ATOM 3296 N N . ILE A 1 463 ? -9.875 5.094 39.323 1.00 98.44 463 ILE A N 1
ATOM 3297 C CA . ILE A 1 463 ? -9.055 3.964 38.906 1.00 98.44 463 ILE A CA 1
ATOM 3298 C C . ILE A 1 463 ? -7.693 4.482 38.459 1.00 98.44 463 ILE A C 1
ATOM 3300 O O . ILE A 1 463 ? -7.597 5.261 37.516 1.00 98.44 463 ILE A O 1
ATOM 3304 N N . THR A 1 464 ? -6.635 4.012 39.112 1.00 98.12 464 THR A N 1
ATOM 3305 C CA . THR A 1 464 ? -5.237 4.313 38.770 1.00 98.12 464 THR A CA 1
ATOM 3306 C C . THR A 1 464 ? -4.514 3.042 38.334 1.00 98.12 464 THR A C 1
ATOM 3308 O O . THR A 1 464 ? -4.985 1.935 38.609 1.00 98.12 464 THR A O 1
ATOM 3311 N N . GLY A 1 465 ? -3.357 3.166 37.680 1.00 97.50 465 GLY A N 1
ATOM 3312 C CA . GLY A 1 465 ? -2.620 1.996 37.211 1.00 97.50 465 GLY A CA 1
ATOM 3313 C C . GLY A 1 465 ? -1.117 2.175 37.042 1.00 97.50 465 GLY A C 1
ATOM 3314 O O . GLY A 1 465 ? -0.569 3.259 37.222 1.00 97.50 465 GLY A O 1
ATOM 3315 N N . THR A 1 466 ? -0.446 1.082 36.677 1.00 97.88 466 THR A N 1
ATOM 3316 C CA . THR A 1 466 ? 0.961 1.059 36.259 1.00 97.88 466 THR A CA 1
ATOM 3317 C C . THR A 1 466 ? 1.123 0.355 34.911 1.00 97.88 466 THR A C 1
ATOM 3319 O O . THR A 1 466 ? 0.388 -0.586 34.625 1.00 97.88 466 THR A O 1
ATOM 3322 N N . LEU A 1 467 ? 2.102 0.792 34.115 1.00 96.69 467 LEU A N 1
ATOM 3323 C CA . LEU A 1 467 ? 2.548 0.220 32.845 1.00 96.69 467 LEU A CA 1
ATOM 3324 C C . LEU A 1 467 ? 3.997 -0.259 32.997 1.00 96.69 467 LEU A C 1
ATOM 3326 O O . LEU A 1 467 ? 4.910 0.547 33.202 1.00 96.69 467 LEU A O 1
ATOM 3330 N N . ASN A 1 468 ? 4.220 -1.573 32.922 1.00 92.62 468 ASN A N 1
ATOM 3331 C CA . ASN A 1 468 ? 5.524 -2.211 33.150 1.00 92.62 468 ASN A CA 1
ATOM 3332 C C . ASN A 1 468 ? 6.177 -1.767 34.476 1.00 92.62 468 ASN A C 1
ATOM 3334 O O . ASN A 1 468 ? 7.388 -1.570 34.557 1.00 92.62 468 ASN A O 1
ATOM 3338 N N . GLY A 1 469 ? 5.355 -1.557 35.511 1.00 91.38 469 GLY A N 1
ATOM 3339 C CA . GLY A 1 469 ? 5.780 -1.083 36.832 1.00 91.38 469 GLY A CA 1
ATOM 3340 C C . GLY A 1 469 ? 5.905 0.439 36.990 1.00 91.38 469 GLY A C 1
ATOM 3341 O O . GLY A 1 469 ? 6.119 0.900 38.109 1.00 91.38 469 GLY A O 1
ATOM 3342 N N . ASN A 1 470 ? 5.736 1.234 35.928 1.00 92.44 470 ASN A N 1
ATOM 3343 C CA . ASN A 1 470 ? 5.743 2.702 35.996 1.00 92.44 470 ASN A CA 1
ATOM 3344 C C . ASN A 1 470 ? 4.322 3.243 36.182 1.00 92.44 470 ASN A C 1
ATOM 3346 O O 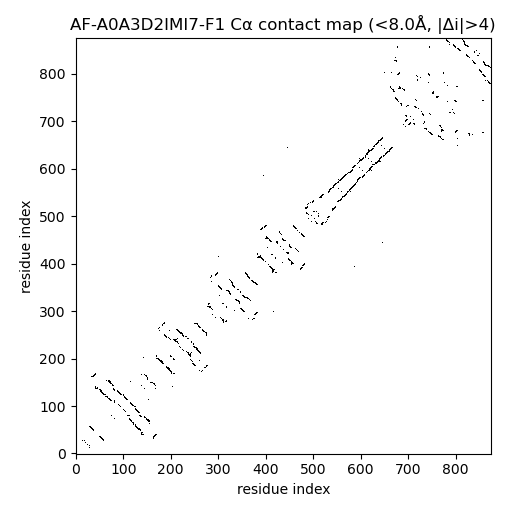. ASN A 1 470 ? 3.410 2.772 35.513 1.00 92.44 470 ASN A O 1
ATOM 3350 N N . ALA A 1 471 ? 4.115 4.235 37.050 1.00 95.81 471 ALA A N 1
ATOM 3351 C CA . ALA A 1 471 ? 2.786 4.802 37.294 1.00 95.81 471 ALA A CA 1
ATOM 3352 C C . ALA A 1 471 ? 2.201 5.470 36.038 1.00 95.81 471 ALA A C 1
ATOM 3354 O O . ALA A 1 471 ? 2.855 6.315 35.424 1.00 95.81 471 ALA A O 1
ATOM 3355 N N . ILE A 1 472 ? 0.966 5.102 35.688 1.00 97.75 472 ILE A N 1
ATOM 3356 C CA . ILE A 1 472 ? 0.186 5.770 34.646 1.00 97.75 472 ILE A CA 1
ATOM 3357 C C . ILE A 1 472 ? -0.285 7.116 35.203 1.00 97.75 472 ILE A C 1
ATOM 3359 O O . ILE A 1 472 ? -0.766 7.180 36.334 1.00 97.75 472 ILE A O 1
ATOM 3363 N N . SER A 1 473 ? -0.087 8.196 34.445 1.00 92.31 473 SER A N 1
ATOM 3364 C CA . SER A 1 473 ? -0.460 9.548 34.901 1.00 92.31 473 SER A CA 1
ATOM 3365 C C . SER A 1 473 ? -1.963 9.815 34.816 1.00 92.31 473 SER A C 1
ATOM 3367 O O . SER A 1 473 ? -2.485 10.613 35.595 1.00 92.31 473 SER A O 1
ATOM 3369 N N . ASP A 1 474 ? -2.648 9.143 33.893 1.00 96.06 474 ASP A N 1
ATOM 3370 C CA . ASP A 1 474 ? -4.097 9.213 33.746 1.00 96.06 474 ASP A CA 1
ATOM 3371 C C . ASP A 1 474 ? -4.839 8.319 34.755 1.00 96.06 474 ASP A C 1
ATOM 3373 O O . ASP A 1 474 ? -4.282 7.375 35.324 1.00 96.06 474 ASP A O 1
ATOM 3377 N N . ASN A 1 475 ? -6.114 8.624 34.979 1.00 95.38 475 ASN A N 1
ATOM 3378 C CA . ASN A 1 475 ? -7.024 7.820 35.785 1.00 95.38 475 ASN A CA 1
ATOM 3379 C C . ASN A 1 475 ? -8.427 7.814 35.169 1.00 95.38 475 ASN A C 1
ATOM 3381 O O . ASN A 1 475 ? -8.877 8.827 34.646 1.00 95.38 475 ASN A O 1
ATOM 3385 N N . ALA A 1 476 ? -9.135 6.689 35.288 1.00 93.00 476 ALA A N 1
ATOM 3386 C CA . ALA A 1 476 ? -10.557 6.643 34.961 1.00 93.00 476 ALA A CA 1
ATOM 3387 C C . ALA A 1 476 ? -11.391 6.976 36.191 1.00 93.00 476 ALA A C 1
ATOM 3389 O O . ALA A 1 476 ? -10.996 6.708 37.329 1.00 93.00 476 ALA A O 1
ATOM 3390 N N . GLN A 1 477 ? -12.588 7.487 35.944 1.00 93.44 477 GLN A N 1
ATOM 3391 C CA . GLN A 1 477 ? -13.606 7.661 36.963 1.00 93.44 477 GLN A CA 1
ATOM 3392 C C . GLN A 1 477 ? -14.853 6.887 36.570 1.00 93.44 477 GLN A C 1
ATOM 3394 O O . GLN A 1 477 ? -15.327 6.993 35.440 1.00 93.44 477 GLN A O 1
ATOM 3399 N N . VAL A 1 478 ? -15.376 6.120 37.519 1.00 90.94 478 VAL A N 1
ATOM 3400 C CA . VAL A 1 478 ? -16.688 5.491 37.402 1.00 90.94 478 VAL A CA 1
ATOM 3401 C C . VAL A 1 478 ? -17.582 6.098 38.463 1.00 90.94 478 VAL A C 1
ATOM 3403 O O . VAL A 1 478 ? -17.298 6.008 39.659 1.00 90.94 478 VAL A O 1
ATOM 3406 N N . GLU A 1 479 ? -18.647 6.753 38.017 1.00 89.12 479 GLU A N 1
ATOM 3407 C CA . GLU A 1 479 ? -19.713 7.235 38.879 1.00 89.12 479 GLU A CA 1
ATOM 3408 C C . GLU A 1 479 ? -20.585 6.044 39.277 1.00 89.12 479 GLU A C 1
ATOM 3410 O O . GLU A 1 479 ? -21.204 5.386 38.441 1.00 89.12 479 GLU A O 1
ATOM 3415 N N . PHE A 1 480 ? -20.650 5.769 40.571 1.00 90.38 480 PHE A N 1
ATOM 3416 C CA . PHE A 1 480 ? -21.685 4.925 41.143 1.00 90.38 480 PHE A CA 1
ATOM 3417 C C . PHE A 1 480 ? -22.903 5.823 41.335 1.00 90.38 480 PHE A C 1
ATOM 3419 O O . PHE A 1 480 ? -23.031 6.518 42.346 1.00 90.38 480 PHE A O 1
ATOM 3426 N N . ALA A 1 481 ? -23.731 5.894 40.295 1.00 77.50 481 ALA A N 1
ATOM 3427 C CA . ALA A 1 481 ? -24.777 6.892 40.166 1.00 77.50 481 ALA A CA 1
ATOM 3428 C C . ALA A 1 481 ? -26.154 6.371 40.541 1.00 77.50 481 ALA A C 1
ATOM 3430 O O . ALA A 1 481 ? -26.494 5.198 40.374 1.00 77.50 481 ALA A O 1
ATOM 3431 N N . ALA A 1 482 ? -26.998 7.339 40.877 1.00 78.69 482 ALA A N 1
ATOM 3432 C CA . ALA A 1 482 ? -28.435 7.216 40.772 1.00 78.69 482 ALA A CA 1
ATOM 3433 C C . ALA A 1 482 ? -28.886 7.759 39.399 1.00 78.69 482 ALA A C 1
ATOM 3435 O O . ALA A 1 482 ? -28.904 8.969 39.175 1.00 78.69 482 ALA A O 1
ATOM 3436 N N . PHE A 1 483 ? -29.254 6.882 38.461 1.00 82.00 483 PHE A N 1
ATOM 3437 C CA . PHE A 1 483 ? -29.819 7.273 37.160 1.00 82.00 483 PHE A CA 1
ATOM 3438 C C . PHE A 1 483 ? -31.029 8.217 37.316 1.00 82.00 483 PHE A C 1
ATOM 3440 O O . PHE A 1 483 ? -31.974 7.911 38.050 1.00 82.00 483 PHE A O 1
ATOM 3447 N N . ASN A 1 484 ? -31.031 9.359 36.610 1.00 85.31 484 ASN A N 1
ATOM 3448 C CA . ASN A 1 484 ? -32.073 10.386 36.767 1.00 85.31 484 ASN A CA 1
ATOM 3449 C C . ASN A 1 484 ? -33.358 10.074 35.977 1.00 85.31 484 ASN A C 1
ATOM 3451 O O . ASN A 1 484 ? -34.437 10.569 36.323 1.00 85.31 484 ASN A O 1
ATOM 3455 N N . LYS A 1 485 ? -33.262 9.212 34.959 1.00 93.38 485 LYS A N 1
ATOM 3456 C CA . LYS A 1 485 ? -34.395 8.633 34.230 1.00 93.38 485 LYS A CA 1
ATOM 3457 C C . LYS A 1 485 ? -34.305 7.113 34.274 1.00 93.38 485 LYS A C 1
ATOM 3459 O O . LYS A 1 485 ? -33.520 6.509 33.558 1.00 93.38 485 LYS A O 1
ATOM 3464 N N . ILE A 1 486 ? -35.131 6.483 35.101 1.00 94.06 486 ILE A N 1
ATOM 3465 C CA . ILE A 1 486 ? -35.227 5.021 35.167 1.00 94.06 486 ILE A CA 1
ATOM 3466 C C . ILE A 1 486 ? -36.572 4.624 34.587 1.00 94.06 486 ILE A C 1
ATOM 3468 O O . ILE A 1 486 ? -37.609 5.137 35.028 1.00 94.06 486 I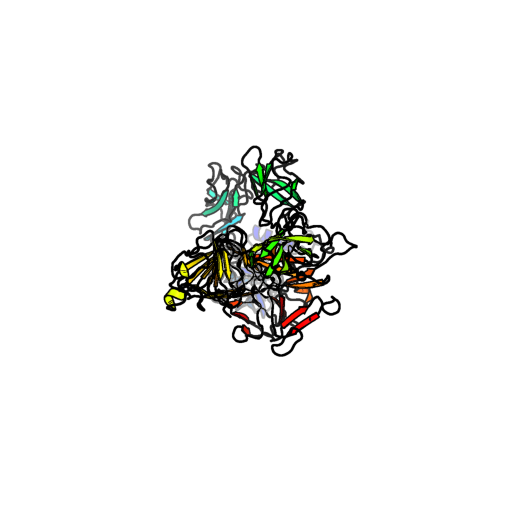LE A O 1
ATOM 3472 N N . TRP A 1 487 ? -36.561 3.723 33.613 1.00 96.56 487 TRP A N 1
ATOM 3473 C CA . TRP A 1 487 ? -37.789 3.179 33.060 1.00 96.56 487 TRP A CA 1
ATOM 3474 C C . TRP A 1 487 ? -38.523 2.345 34.116 1.00 96.56 487 TRP A C 1
ATOM 3476 O O . TRP A 1 487 ? -37.975 1.421 34.718 1.00 96.56 487 TRP A O 1
ATOM 3486 N N . ARG A 1 488 ? -39.781 2.700 34.375 1.00 93.19 488 ARG A N 1
ATOM 3487 C CA . ARG A 1 488 ? -40.652 2.036 35.352 1.00 93.19 488 ARG A CA 1
ATOM 3488 C C . ARG A 1 488 ? -41.800 1.282 34.712 1.00 93.19 488 ARG A C 1
ATOM 3490 O O . ARG A 1 488 ? -42.256 0.313 35.322 1.00 93.19 488 ARG A O 1
ATOM 3497 N N . SER A 1 489 ? -42.227 1.719 33.524 1.00 92.75 489 SER A N 1
ATOM 3498 C CA . SER A 1 489 ? -43.481 1.320 32.881 1.00 92.75 489 SER A CA 1
ATOM 3499 C C . SER A 1 489 ? -44.714 1.624 33.752 1.00 92.75 489 SER A C 1
ATOM 3501 O O . SER A 1 489 ? -44.686 1.524 34.976 1.00 92.75 489 SER A O 1
ATOM 3503 N N . GLN A 1 490 ? -45.827 2.012 33.145 1.00 91.06 490 GLN A N 1
ATOM 3504 C CA . GLN A 1 490 ? -47.080 2.247 33.850 1.00 91.06 490 GLN A CA 1
ATOM 3505 C C . GLN A 1 490 ? -47.949 0.990 33.864 1.00 91.06 490 GLN A C 1
ATOM 3507 O O . GLN A 1 490 ? -47.901 0.149 32.966 1.00 91.06 490 GLN A O 1
ATOM 3512 N N . VAL A 1 491 ? -48.793 0.873 34.888 1.00 85.19 491 VAL A N 1
ATOM 3513 C CA . VAL A 1 491 ? -49.845 -0.147 34.914 1.00 85.19 491 VAL A CA 1
ATOM 3514 C C . VAL A 1 491 ? -50.972 0.313 33.995 1.00 85.19 491 VAL A C 1
ATOM 3516 O O . VAL A 1 491 ? -51.547 1.375 34.217 1.00 85.19 491 VAL A O 1
ATOM 3519 N N . GLY A 1 492 ? -51.324 -0.483 32.988 1.00 83.69 492 GLY A N 1
ATOM 3520 C CA . GLY A 1 492 ? -52.359 -0.086 32.039 1.00 83.69 492 GLY A CA 1
ATOM 3521 C C . GLY A 1 492 ? -52.375 -0.928 30.772 1.00 83.69 492 GLY A C 1
ATOM 3522 O O . GLY A 1 492 ? -52.069 -2.122 30.802 1.00 83.69 492 GLY A O 1
ATOM 3523 N N . SER A 1 493 ? -52.770 -0.303 29.661 1.00 91.25 493 SER A N 1
ATOM 3524 C CA . SER A 1 493 ? -52.698 -0.943 28.350 1.00 91.25 493 SER A CA 1
ATOM 3525 C C . SER A 1 493 ? -51.235 -1.170 27.956 1.00 91.25 493 SER A C 1
ATOM 3527 O O . SER A 1 493 ? -50.350 -0.420 28.360 1.00 91.25 493 SER A O 1
ATOM 3529 N N . VAL A 1 494 ? -50.968 -2.199 27.147 1.00 90.44 494 VAL A N 1
ATOM 3530 C CA . VAL A 1 494 ? -49.602 -2.477 26.666 1.00 90.44 494 VAL A CA 1
ATOM 3531 C C . VAL A 1 494 ? -49.047 -1.302 25.856 1.00 90.44 494 VAL A C 1
ATOM 3533 O O . VAL A 1 494 ? -47.853 -1.040 25.933 1.00 90.44 494 VAL A O 1
ATOM 3536 N N . ALA A 1 495 ? -49.897 -0.585 25.113 1.00 92.06 495 ALA A N 1
ATOM 3537 C CA . ALA A 1 495 ? -49.474 0.574 24.331 1.00 92.06 495 ALA A CA 1
ATOM 3538 C C . ALA A 1 495 ? -48.950 1.689 25.249 1.00 92.06 495 ALA A C 1
ATOM 3540 O O . ALA A 1 495 ? -47.810 2.120 25.107 1.00 92.06 495 ALA A O 1
ATOM 3541 N N . ASP A 1 496 ? -49.733 2.066 26.261 1.00 92.56 496 ASP A N 1
ATOM 3542 C CA . ASP A 1 496 ? -49.354 3.128 27.199 1.00 92.56 496 ASP A CA 1
ATOM 3543 C C . ASP A 1 496 ? -48.159 2.701 28.069 1.00 92.56 496 ASP A C 1
ATOM 3545 O O . ASP A 1 496 ? -47.255 3.489 28.331 1.00 92.56 496 ASP A O 1
ATOM 3549 N N . ALA A 1 497 ? -48.104 1.428 28.475 1.00 94.38 497 ALA A N 1
ATOM 3550 C CA . ALA A 1 497 ? -47.033 0.855 29.296 1.00 94.38 497 ALA A CA 1
ATOM 3551 C C . ALA A 1 497 ? -45.671 0.760 28.595 1.00 94.38 497 ALA A C 1
ATOM 3553 O O . ALA A 1 497 ? -44.662 0.583 29.282 1.00 94.38 497 ALA A O 1
ATOM 3554 N N . ARG A 1 498 ? -45.645 0.840 27.259 1.00 96.12 498 ARG A N 1
ATOM 3555 C CA . ARG A 1 498 ? -44.435 0.794 26.423 1.00 96.12 498 ARG A CA 1
ATOM 3556 C C . ARG A 1 498 ? -44.059 2.146 25.827 1.00 96.12 498 ARG A C 1
ATOM 3558 O O . ARG A 1 498 ? -42.926 2.292 25.391 1.00 96.12 498 ARG A O 1
ATOM 3565 N N . ASN A 1 499 ? -44.975 3.109 25.810 1.00 95.69 499 ASN A N 1
ATOM 3566 C CA . ASN A 1 499 ? -44.778 4.403 25.168 1.00 95.69 499 ASN A CA 1
ATOM 3567 C C . ASN A 1 499 ? -43.609 5.184 25.798 1.00 95.69 499 ASN A C 1
ATOM 3569 O O . ASN A 1 499 ? -43.713 5.637 26.942 1.00 95.69 499 ASN A O 1
ATOM 3573 N N . TRP A 1 500 ? -42.504 5.347 25.063 1.00 96.94 500 TRP A N 1
ATOM 3574 C CA . TRP A 1 500 ? -41.343 6.126 25.508 1.00 96.94 500 TRP A CA 1
ATOM 3575 C C . TRP A 1 500 ? -41.724 7.559 25.906 1.00 96.94 500 TRP A C 1
ATOM 3577 O O . TRP A 1 500 ? -41.221 8.083 26.903 1.00 96.94 500 TRP A O 1
ATOM 3587 N N . ASP A 1 501 ? -42.662 8.162 25.177 1.00 95.38 501 ASP A N 1
ATOM 3588 C CA . ASP A 1 501 ? -43.070 9.559 25.320 1.00 95.38 501 ASP A CA 1
ATOM 3589 C C . ASP A 1 501 ? -44.145 9.790 26.388 1.00 95.38 501 ASP A C 1
ATOM 3591 O O . ASP A 1 501 ? -44.629 10.913 26.548 1.00 95.38 501 ASP A O 1
ATOM 3595 N N . ASP A 1 502 ? -44.514 8.763 27.161 1.00 95.25 502 ASP A N 1
ATOM 3596 C CA . ASP A 1 502 ? -45.377 8.944 28.326 1.00 95.25 502 ASP A CA 1
ATOM 3597 C C . ASP A 1 502 ? -44.546 9.285 29.582 1.00 95.25 502 ASP A C 1
ATOM 3599 O O . ASP A 1 502 ? -43.791 8.439 30.080 1.00 95.25 502 ASP A O 1
ATOM 3603 N N . PRO A 1 503 ? -44.703 10.492 30.169 1.00 95.50 503 PRO A N 1
ATOM 3604 C CA . PRO A 1 503 ? -44.017 10.893 31.397 1.00 95.50 503 PRO A CA 1
ATOM 3605 C C . PRO A 1 503 ? -44.178 9.916 32.571 1.00 95.50 503 PRO A C 1
ATOM 3607 O O . PRO A 1 503 ? -43.290 9.836 33.422 1.00 95.50 503 PRO A O 1
ATOM 3610 N N . VAL A 1 504 ? -45.298 9.187 32.641 1.00 94.50 504 VAL A N 1
ATOM 3611 C CA . VAL A 1 504 ? -45.631 8.271 33.745 1.00 94.50 504 VAL A CA 1
ATOM 3612 C C . VAL A 1 504 ? -44.750 7.020 33.733 1.00 94.50 504 VAL A C 1
ATOM 3614 O O . VAL A 1 504 ? -44.509 6.427 34.786 1.00 94.50 504 VAL A O 1
ATOM 3617 N N . ASN A 1 505 ? -44.204 6.642 32.575 1.00 96.19 505 ASN A N 1
ATOM 3618 C CA . ASN A 1 505 ? -43.313 5.489 32.455 1.00 96.19 505 ASN A CA 1
ATOM 3619 C C . ASN A 1 505 ? -41.911 5.732 33.035 1.00 96.19 505 ASN A C 1
ATOM 3621 O O . ASN A 1 505 ? -41.120 4.791 33.124 1.00 96.19 505 ASN A O 1
ATOM 3625 N N . TRP A 1 506 ? -41.602 6.954 33.474 1.00 96.00 506 TRP A N 1
ATOM 3626 C CA . TRP A 1 506 ? -40.277 7.351 33.943 1.00 96.00 506 TRP A CA 1
ATOM 3627 C C . TRP A 1 506 ? -40.259 7.650 35.441 1.00 96.00 506 TRP A C 1
ATOM 3629 O O . TRP A 1 506 ? -41.158 8.290 35.984 1.00 96.00 506 TRP A O 1
ATOM 3639 N N . SER A 1 507 ? -39.184 7.254 36.130 1.00 92.50 507 SER A N 1
ATOM 3640 C CA . SER A 1 507 ? -39.012 7.469 37.576 1.00 92.50 507 SER A CA 1
ATOM 3641 C C . SER A 1 507 ? -39.116 8.928 38.025 1.00 92.50 507 SER A C 1
ATOM 3643 O O . SER A 1 507 ? -39.494 9.182 39.169 1.00 92.50 507 SER A O 1
ATOM 3645 N N . SER A 1 508 ? -38.821 9.861 37.119 1.00 91.06 508 SER A N 1
ATOM 3646 C CA . SER A 1 508 ? -38.881 11.309 37.329 1.00 91.06 508 SER A CA 1
ATOM 3647 C C . SER A 1 508 ? -40.237 11.946 36.991 1.00 91.06 508 SER A C 1
ATOM 3649 O O . SER A 1 508 ? -40.410 13.140 37.229 1.00 91.06 508 SER A O 1
ATOM 3651 N N . GLY A 1 509 ? -41.183 11.203 36.403 1.00 92.81 509 GLY A N 1
ATOM 3652 C CA . GLY A 1 509 ? -42.457 11.755 35.927 1.00 92.81 509 GLY A CA 1
ATOM 3653 C C . GLY A 1 509 ? -42.332 12.672 34.701 1.00 92.81 509 GLY A C 1
ATOM 3654 O O . GLY A 1 509 ? -43.167 13.554 34.513 1.00 92.81 509 GLY A O 1
ATOM 3655 N N . SER A 1 510 ? -41.265 12.535 33.908 1.00 95.56 510 SER A N 1
ATOM 3656 C CA . SER A 1 510 ? -41.006 13.320 32.691 1.00 95.56 510 SER A CA 1
ATOM 3657 C C . SER A 1 510 ? -40.210 12.505 31.670 1.00 95.56 510 SER A C 1
ATOM 3659 O O . SER A 1 510 ? -39.326 11.737 32.055 1.00 95.56 510 SER A O 1
ATOM 3661 N N . VAL A 1 511 ? -40.488 12.713 30.381 1.00 96.00 511 VAL A N 1
ATOM 3662 C CA . VAL A 1 511 ? -39.799 12.047 29.257 1.00 96.00 511 VAL A CA 1
ATOM 3663 C C . VAL A 1 511 ? -38.308 12.436 29.231 1.00 96.00 511 VAL A C 1
ATOM 3665 O O . VAL A 1 511 ? -37.989 13.572 29.603 1.00 96.00 511 VAL A O 1
ATOM 3668 N N . PRO A 1 512 ? -37.388 11.520 28.872 1.00 96.75 512 PRO A N 1
ATOM 3669 C CA . PRO A 1 512 ? -35.978 11.827 28.678 1.00 96.75 512 PRO A CA 1
ATOM 3670 C C . PRO A 1 512 ? -35.744 12.868 27.584 1.00 96.75 512 PRO A C 1
ATOM 3672 O O . PRO A 1 512 ? -36.388 12.850 26.538 1.00 96.75 512 PRO A O 1
ATOM 3675 N N . LEU A 1 513 ? -34.787 13.752 27.832 1.00 94.88 513 LEU A N 1
ATOM 3676 C CA . LEU A 1 513 ? -34.274 14.738 26.890 1.00 94.88 513 LEU A CA 1
ATOM 3677 C C . LEU A 1 513 ? -32.838 14.383 26.484 1.00 94.88 513 LEU A C 1
ATOM 3679 O O . LEU A 1 513 ? -32.190 13.523 27.084 1.00 94.88 513 LEU A O 1
ATOM 3683 N N . SER A 1 514 ? -32.288 15.136 25.533 1.00 94.06 514 SER A N 1
ATOM 3684 C CA . SER A 1 514 ? -30.918 14.960 25.032 1.00 94.06 514 SER A CA 1
ATOM 3685 C C . SER A 1 514 ? -29.815 15.154 26.084 1.00 94.06 514 SER A C 1
ATOM 3687 O O . SER A 1 514 ? -28.651 14.947 25.774 1.00 94.06 514 SER A O 1
ATOM 3689 N N . THR A 1 515 ? -30.148 15.578 27.307 1.00 91.81 515 THR A N 1
ATOM 3690 C CA . THR A 1 515 ? -29.214 15.749 28.435 1.00 91.81 515 THR A CA 1
ATOM 3691 C C . THR A 1 515 ? -29.310 14.642 29.486 1.00 91.81 515 THR A C 1
ATOM 3693 O O . THR A 1 515 ? -28.538 14.648 30.442 1.00 91.81 515 THR A O 1
ATOM 3696 N N . ASP A 1 516 ? -30.282 13.736 29.371 1.00 94.12 516 ASP A N 1
ATOM 3697 C CA . ASP A 1 516 ? -30.602 12.775 30.426 1.00 94.12 516 ASP A CA 1
ATOM 3698 C C . ASP A 1 516 ? -29.810 11.466 30.321 1.00 94.12 516 ASP A C 1
ATOM 3700 O O . ASP A 1 516 ? -29.507 10.990 29.222 1.00 94.12 516 ASP A O 1
ATOM 3704 N N . LYS A 1 517 ? -29.530 10.868 31.491 1.00 91.12 517 LYS A N 1
ATOM 3705 C CA . LYS A 1 517 ? -28.934 9.535 31.635 1.00 91.12 517 LYS A CA 1
ATOM 3706 C C . LYS A 1 517 ? -30.041 8.526 31.927 1.00 91.12 517 LYS A C 1
ATOM 3708 O O . LYS A 1 517 ? -30.685 8.567 32.981 1.00 91.12 517 LYS A O 1
ATOM 3713 N N . VAL A 1 518 ? -30.260 7.622 30.983 1.00 95.00 518 VAL A N 1
ATOM 3714 C CA . VAL A 1 518 ? -31.368 6.671 31.023 1.00 95.00 518 VAL A CA 1
ATOM 3715 C C . VAL A 1 518 ? -30.895 5.293 31.480 1.00 95.00 518 VAL A C 1
ATOM 3717 O O . VAL A 1 518 ? -29.923 4.775 30.944 1.00 95.00 518 VAL A O 1
ATOM 3720 N N . LEU A 1 519 ? -31.618 4.683 32.423 1.00 92.31 519 LEU A N 1
ATOM 3721 C CA . LEU A 1 519 ? -31.519 3.256 32.744 1.00 92.31 519 LEU A CA 1
ATOM 3722 C C . LEU A 1 519 ? -32.787 2.532 32.306 1.00 92.31 519 LEU A C 1
ATOM 3724 O O . LEU A 1 519 ? -33.893 2.893 32.727 1.00 92.31 519 LEU A O 1
ATOM 3728 N N . ILE A 1 520 ? -32.610 1.474 31.520 1.00 96.12 520 ILE A N 1
ATOM 3729 C CA . ILE A 1 520 ? -33.663 0.519 31.187 1.00 96.12 520 ILE A CA 1
ATOM 3730 C C . ILE A 1 520 ? -33.411 -0.764 31.984 1.00 96.12 520 ILE A C 1
ATOM 3732 O O . ILE A 1 520 ? -32.544 -1.556 31.604 1.00 96.12 520 ILE A O 1
ATOM 3736 N N . PRO A 1 521 ? -34.135 -0.979 33.096 1.00 93.00 521 PRO A N 1
ATOM 3737 C CA . PRO A 1 521 ? -33.930 -2.151 33.919 1.00 93.00 521 PRO A CA 1
ATOM 3738 C C . PRO A 1 521 ? -34.586 -3.396 33.315 1.00 93.00 521 PRO A C 1
ATOM 3740 O O . PRO A 1 521 ? -35.618 -3.324 32.638 1.00 93.00 521 PRO A O 1
ATOM 3743 N N . ALA A 1 522 ? -34.039 -4.567 33.633 1.00 91.44 522 ALA A N 1
ATOM 3744 C CA . ALA A 1 522 ? -34.609 -5.857 33.241 1.00 91.44 522 ALA A CA 1
ATOM 3745 C C . ALA A 1 522 ? -35.996 -6.069 33.859 1.00 91.44 522 ALA A C 1
ATOM 3747 O O . ALA A 1 522 ? -36.896 -6.621 33.224 1.00 91.44 522 ALA A O 1
ATOM 3748 N N . ASN A 1 523 ? -36.175 -5.570 35.086 1.00 89.94 523 ASN A N 1
ATOM 3749 C CA . ASN A 1 523 ? -37.424 -5.619 35.834 1.00 89.94 523 ASN A CA 1
ATOM 3750 C C . ASN A 1 523 ? -37.839 -4.196 36.241 1.00 89.94 523 ASN A C 1
ATOM 3752 O O . ASN A 1 523 ? -37.387 -3.701 37.278 1.00 89.94 523 ASN A O 1
ATOM 3756 N N . PRO A 1 524 ? -38.691 -3.524 35.448 1.00 88.38 524 PRO A N 1
ATOM 3757 C CA . PRO A 1 524 ? -39.202 -2.203 35.791 1.00 88.38 524 PRO A CA 1
ATOM 3758 C C . PRO A 1 524 ? -39.925 -2.214 37.145 1.00 88.38 524 PRO A C 1
ATOM 3760 O O . PRO A 1 524 ? -40.581 -3.184 37.519 1.00 88.38 524 PRO A O 1
ATOM 3763 N N . SER A 1 525 ? -39.812 -1.126 37.910 1.00 81.81 525 SER A N 1
ATOM 3764 C CA . SER A 1 525 ? -40.279 -1.109 39.305 1.00 81.81 525 SER A CA 1
ATOM 3765 C C . SER A 1 525 ? -41.805 -1.052 39.479 1.00 81.81 525 SER A C 1
ATOM 3767 O O . SER A 1 525 ? -42.279 -1.112 40.612 1.00 81.81 525 SER A O 1
ATOM 3769 N N . VAL A 1 526 ? -42.572 -0.830 38.404 1.00 85.12 526 VAL A N 1
ATOM 3770 C CA . VAL A 1 526 ? -44.035 -0.650 38.447 1.00 85.12 526 VAL A CA 1
ATOM 3771 C C . VAL A 1 526 ? -44.732 -1.607 37.480 1.00 85.12 526 VAL A C 1
ATOM 3773 O O . VAL A 1 526 ? -45.549 -2.420 37.912 1.00 85.12 526 VAL A O 1
ATOM 3776 N N . GLY A 1 527 ? -44.435 -1.508 36.186 1.00 83.81 527 GLY A N 1
ATOM 3777 C CA . GLY A 1 527 ? -44.954 -2.409 35.160 1.00 83.81 527 GLY A CA 1
ATOM 3778 C C . GLY A 1 527 ? -44.011 -3.575 34.860 1.00 83.81 527 GLY A C 1
ATOM 3779 O O . GLY A 1 527 ? -43.013 -3.794 35.536 1.00 83.81 527 GLY A O 1
ATOM 3780 N N . ASN A 1 528 ? -44.326 -4.327 33.808 1.00 87.56 528 ASN A N 1
ATOM 3781 C CA . ASN A 1 528 ? -43.483 -5.412 33.293 1.00 87.56 528 ASN A CA 1
ATOM 3782 C C . ASN A 1 528 ? -43.175 -5.259 31.796 1.00 87.56 528 ASN A C 1
ATOM 3784 O O . ASN A 1 528 ? -42.822 -6.235 31.136 1.00 87.56 528 ASN A O 1
ATOM 3788 N N . GLN A 1 529 ? -43.375 -4.058 31.250 1.00 95.62 529 GLN A N 1
ATOM 3789 C CA . GLN A 1 529 ? -43.190 -3.777 29.833 1.00 95.62 529 GLN A CA 1
ATOM 3790 C C . GLN A 1 529 ? -41.914 -2.974 29.596 1.00 95.62 529 GLN A C 1
ATOM 3792 O O . GLN A 1 529 ? -41.532 -2.135 30.409 1.00 95.62 529 GLN A O 1
ATOM 3797 N N . GLN A 1 530 ? -41.277 -3.239 28.461 1.00 96.50 530 GLN A N 1
ATOM 3798 C CA . GLN A 1 530 ? -40.049 -2.591 28.008 1.00 96.50 530 GLN A CA 1
ATOM 3799 C C . GLN A 1 530 ? -40.364 -1.515 26.950 1.00 96.50 530 GLN A C 1
ATOM 3801 O O . GLN A 1 530 ? -41.351 -1.672 26.215 1.00 96.50 530 GLN A O 1
ATOM 3806 N N . PRO A 1 531 ? -39.581 -0.427 26.870 1.00 97.94 531 PRO A N 1
ATOM 3807 C CA . PRO A 1 531 ? -39.955 0.754 26.099 1.00 97.94 531 PRO A CA 1
ATOM 3808 C C . PRO A 1 531 ? -39.970 0.524 24.580 1.00 97.94 531 PRO A C 1
ATOM 3810 O O . PRO A 1 531 ? -39.225 -0.299 24.042 1.00 97.94 531 PRO A O 1
ATOM 3813 N N . VAL A 1 532 ? -40.816 1.293 23.892 1.00 98.00 532 VAL A N 1
ATOM 3814 C CA . VAL A 1 532 ? -40.887 1.422 22.432 1.00 98.00 532 VAL A CA 1
ATOM 3815 C C . VAL A 1 532 ? -40.633 2.879 22.065 1.00 98.00 532 VAL A C 1
ATOM 3817 O O . VAL A 1 532 ? -41.357 3.758 22.526 1.00 98.00 532 VAL A O 1
ATOM 3820 N N . VAL A 1 533 ? -39.621 3.106 21.233 1.00 97.88 533 VAL A N 1
ATOM 3821 C CA . VAL A 1 533 ? -39.327 4.379 20.576 1.00 97.88 533 VAL A CA 1
ATOM 3822 C C . VAL A 1 533 ? -39.969 4.345 19.192 1.00 97.88 533 VAL A C 1
ATOM 3824 O O . VAL A 1 533 ? -39.538 3.570 18.338 1.00 97.88 533 VAL A O 1
ATOM 3827 N N . ASP A 1 534 ? -41.000 5.158 18.977 1.00 96.06 534 ASP A N 1
ATOM 3828 C CA . ASP A 1 534 ? -41.737 5.247 17.708 1.00 96.06 534 ASP A CA 1
ATOM 3829 C C . ASP A 1 534 ? -41.755 6.655 17.088 1.00 96.06 534 ASP A C 1
ATOM 3831 O O . ASP A 1 534 ? -42.352 6.884 16.034 1.00 96.06 534 ASP A O 1
ATOM 3835 N N . VAL A 1 535 ? -41.042 7.596 17.709 1.00 93.75 535 VAL A N 1
ATOM 3836 C CA . VAL A 1 535 ? -40.850 8.961 17.219 1.00 93.75 535 VAL A CA 1
ATOM 3837 C C . VAL A 1 535 ? -39.445 9.120 16.642 1.00 93.75 535 VAL A C 1
ATOM 3839 O O . VAL A 1 535 ? -38.441 8.744 17.247 1.00 93.75 535 VAL A O 1
ATOM 3842 N N . THR A 1 536 ? -39.361 9.702 15.445 1.00 85.50 536 THR A N 1
ATOM 3843 C CA . THR A 1 536 ? -38.083 9.993 14.787 1.00 85.50 536 THR A CA 1
ATOM 3844 C C . THR A 1 536 ? -37.275 11.022 15.568 1.00 85.50 536 THR A C 1
ATOM 3846 O O . THR A 1 536 ? -37.801 12.062 15.962 1.00 85.50 536 THR A O 1
ATOM 3849 N N . ASN A 1 537 ? -35.972 10.764 15.715 1.00 84.88 537 ASN A N 1
ATOM 3850 C CA . ASN A 1 537 ? -35.015 11.618 16.421 1.00 84.88 537 ASN A CA 1
ATOM 3851 C C . ASN A 1 537 ? -35.280 11.746 17.928 1.00 84.88 537 ASN A C 1
ATOM 3853 O O . ASN A 1 537 ? -34.876 12.736 18.548 1.00 84.88 537 ASN A O 1
ATOM 3857 N N . THR A 1 538 ? -35.905 10.742 18.549 1.00 95.88 538 THR A N 1
ATOM 3858 C CA . THR A 1 538 ? -35.829 10.586 20.005 1.00 95.88 538 THR A CA 1
ATOM 3859 C C . THR A 1 538 ? -34.360 10.559 20.412 1.00 95.88 538 THR A C 1
ATOM 3861 O O . THR A 1 538 ? -33.588 9.736 19.921 1.00 95.88 538 THR A O 1
ATOM 3864 N N . THR A 1 539 ? -33.969 11.509 21.262 1.00 97.25 539 THR A N 1
ATOM 3865 C CA . THR A 1 539 ? -32.562 11.789 21.560 1.00 97.25 539 THR A CA 1
ATOM 3866 C C . THR A 1 539 ? -32.313 11.765 23.060 1.00 97.25 539 THR A C 1
ATOM 3868 O O . THR A 1 539 ? -33.005 12.449 23.815 1.00 97.25 539 THR A O 1
ATOM 3871 N N . VAL A 1 540 ? -31.280 11.036 23.479 1.00 97.25 540 VAL A N 1
ATOM 3872 C CA . VAL A 1 540 ? -30.789 11.002 24.865 1.00 97.25 540 VAL A CA 1
ATOM 3873 C C . VAL A 1 540 ? -29.288 11.252 24.919 1.00 97.25 540 VAL A C 1
ATOM 3875 O O . VAL A 1 540 ? -28.576 11.024 23.936 1.00 97.25 540 VAL A O 1
ATOM 3878 N N . ALA A 1 541 ? -28.798 11.706 26.077 1.00 93.56 541 ALA A N 1
ATOM 3879 C CA . ALA A 1 541 ? -27.359 11.845 26.271 1.00 93.56 541 ALA A CA 1
ATOM 3880 C C . ALA A 1 541 ? -26.710 10.463 26.317 1.00 93.56 541 ALA A C 1
ATOM 3882 O O . ALA A 1 541 ? -25.809 10.177 25.537 1.00 93.56 541 ALA A O 1
ATOM 3883 N N . GLN A 1 542 ? -27.198 9.614 27.221 1.00 93.31 542 GLN A N 1
ATOM 3884 C CA . GLN A 1 542 ? -26.636 8.301 27.509 1.00 93.31 542 GLN A CA 1
ATOM 3885 C C . GLN A 1 542 ? -27.756 7.319 27.830 1.00 93.31 542 GLN A C 1
ATOM 3887 O O . GLN A 1 542 ? -28.738 7.679 28.490 1.00 93.31 542 GLN A O 1
ATOM 3892 N N . ILE A 1 543 ? -27.582 6.069 27.410 1.00 94.94 543 ILE A N 1
ATOM 3893 C CA . ILE A 1 543 ? -28.491 4.981 27.756 1.00 94.94 543 ILE A CA 1
ATOM 3894 C C . ILE A 1 543 ? -27.711 3.768 28.253 1.00 94.94 543 ILE A C 1
ATOM 3896 O O . ILE A 1 543 ? -26.759 3.328 27.615 1.00 94.94 543 ILE A O 1
ATOM 3900 N N . SER A 1 544 ? -28.142 3.234 29.395 1.00 92.25 544 SER A N 1
ATOM 3901 C CA . SER A 1 544 ? -27.693 1.959 29.937 1.00 92.25 544 SER A CA 1
ATOM 3902 C C . SER A 1 544 ? -28.859 0.973 29.945 1.00 92.25 544 SER A C 1
ATOM 3904 O O . SER A 1 544 ? -29.927 1.270 30.492 1.00 92.25 544 SER A O 1
ATOM 3906 N N . ILE A 1 545 ? -28.687 -0.183 29.306 1.00 95.12 545 ILE A N 1
ATOM 3907 C CA . ILE A 1 545 ? -29.719 -1.219 29.200 1.00 95.12 545 ILE A CA 1
ATOM 3908 C C . ILE A 1 545 ? -29.242 -2.454 29.964 1.00 95.12 545 ILE A C 1
ATOM 3910 O O . ILE A 1 545 ? -28.238 -3.069 29.609 1.00 95.12 545 ILE A O 1
ATOM 3914 N N . GLU A 1 546 ? -29.958 -2.829 31.023 1.00 91.81 546 GLU A N 1
ATOM 3915 C CA . GLU A 1 546 ? -29.598 -3.995 31.831 1.00 91.81 546 GLU A CA 1
ATOM 3916 C C . GLU A 1 546 ? -29.715 -5.305 31.043 1.00 91.81 546 GLU A C 1
ATOM 3918 O O . GLU A 1 546 ? -30.488 -5.440 30.090 1.00 91.81 546 GLU A O 1
ATOM 3923 N N . THR A 1 547 ? -28.986 -6.321 31.498 1.00 89.31 547 THR A N 1
ATOM 3924 C CA . THR A 1 547 ? -29.041 -7.669 30.932 1.00 89.31 547 THR A CA 1
ATOM 3925 C C . THR A 1 547 ? -30.468 -8.210 30.895 1.00 89.31 547 THR A C 1
ATOM 3927 O O . THR A 1 547 ? -31.147 -8.274 31.916 1.00 89.31 547 THR A O 1
ATOM 3930 N N . SER A 1 548 ? -30.901 -8.695 29.729 1.00 90.31 548 SER A N 1
ATOM 3931 C CA . SER A 1 548 ? -32.277 -9.154 29.434 1.00 90.31 548 SER A CA 1
ATOM 3932 C C . SER A 1 548 ? -33.331 -8.052 29.254 1.00 90.31 548 SER A C 1
ATOM 3934 O O . SER A 1 548 ? -34.482 -8.380 28.961 1.00 90.31 548 SER A O 1
ATOM 3936 N N . ALA A 1 549 ? -32.978 -6.770 29.388 1.00 96.25 549 ALA A N 1
ATOM 3937 C CA . ALA A 1 549 ? -33.847 -5.671 28.981 1.00 96.25 549 ALA A CA 1
ATOM 3938 C C . ALA A 1 549 ? -33.711 -5.382 27.476 1.00 96.25 549 ALA A C 1
ATOM 3940 O O . ALA A 1 549 ? -32.775 -5.824 26.800 1.00 96.25 549 ALA A O 1
ATOM 3941 N N . THR A 1 550 ? -34.684 -4.668 26.917 1.00 97.81 550 THR A N 1
ATOM 3942 C CA . THR A 1 550 ? -34.721 -4.363 25.483 1.00 97.81 550 THR A CA 1
ATOM 3943 C C . THR A 1 550 ? -35.342 -2.999 25.249 1.00 97.81 550 THR A C 1
ATOM 3945 O O . THR A 1 550 ? -36.368 -2.688 25.837 1.00 97.81 550 THR A O 1
ATOM 3948 N N . VAL A 1 551 ? -34.777 -2.214 24.342 1.00 98.44 551 VAL A N 1
ATOM 3949 C CA . VAL A 1 551 ? -35.467 -1.067 23.742 1.00 98.44 551 VAL A CA 1
ATOM 3950 C C . VAL A 1 551 ? -35.939 -1.488 22.357 1.00 98.44 551 VAL A C 1
ATOM 3952 O O . VAL A 1 551 ? -35.157 -2.008 21.565 1.00 98.44 551 VAL A O 1
ATOM 3955 N N . THR A 1 552 ? -37.227 -1.318 22.065 1.00 98.25 552 THR A N 1
ATOM 3956 C CA . THR A 1 552 ? -37.752 -1.544 20.713 1.00 98.25 552 THR A CA 1
ATOM 3957 C C . THR A 1 552 ? -37.778 -0.227 19.947 1.00 98.25 552 THR A C 1
ATOM 3959 O O . THR A 1 552 ? -38.357 0.735 20.438 1.00 98.25 552 THR A O 1
ATOM 3962 N N . VAL A 1 553 ? -37.210 -0.191 18.747 1.00 98.12 553 VAL A N 1
ATOM 3963 C CA . VAL A 1 553 ? -37.365 0.910 17.787 1.00 98.12 553 VAL A CA 1
ATOM 3964 C C . VAL A 1 553 ? -38.390 0.476 16.744 1.00 98.12 553 VAL A C 1
ATOM 3966 O O . VAL A 1 553 ? -38.388 -0.679 16.315 1.00 98.12 553 VAL A O 1
ATOM 3969 N N . SER A 1 554 ? -39.329 1.352 16.397 1.00 96.50 554 SER A N 1
ATOM 3970 C CA . SER A 1 554 ? -40.399 1.009 15.464 1.00 96.50 554 SER A CA 1
ATOM 3971 C C . SER A 1 554 ? -40.860 2.208 14.649 1.00 96.50 554 SER A C 1
ATOM 3973 O O . SER A 1 554 ? -40.902 3.325 15.145 1.00 96.50 554 SER A O 1
ATOM 3975 N N . GLY A 1 555 ? -41.298 1.961 13.415 1.00 94.25 555 GLY A N 1
ATOM 3976 C CA . GLY A 1 555 ? -41.897 2.987 12.559 1.00 94.25 555 GLY A CA 1
ATOM 3977 C C . GLY A 1 555 ? -40.972 3.523 11.469 1.00 94.25 555 GLY A C 1
ATOM 3978 O O . GLY A 1 555 ? -41.327 4.508 10.826 1.00 94.25 555 GLY A O 1
ATOM 3979 N N . GLY A 1 556 ? -39.827 2.878 11.230 1.00 95.06 556 GLY A N 1
ATOM 3980 C CA . GLY A 1 556 ? -38.829 3.341 10.269 1.00 95.06 556 GLY A CA 1
ATOM 3981 C C . GLY A 1 556 ? -38.106 4.582 10.779 1.00 95.06 556 GLY A C 1
ATOM 3982 O O . GLY A 1 556 ? -37.936 5.553 10.041 1.00 95.06 556 GLY A O 1
ATOM 3983 N N . VAL A 1 557 ? -37.798 4.603 12.077 1.00 96.75 557 VAL A N 1
ATOM 3984 C CA . VAL A 1 557 ? -37.285 5.789 12.766 1.00 96.75 557 VAL A CA 1
ATOM 3985 C C . VAL A 1 557 ? -35.824 5.625 13.164 1.00 96.75 557 VAL A C 1
ATOM 3987 O O . VAL A 1 557 ? -35.338 4.514 13.363 1.00 96.75 557 VAL A O 1
ATOM 3990 N N . ASN A 1 558 ? -35.145 6.762 13.322 1.00 97.12 558 ASN A N 1
ATOM 3991 C CA . ASN A 1 558 ? -33.795 6.817 13.864 1.00 97.12 558 ASN A CA 1
ATOM 3992 C C . A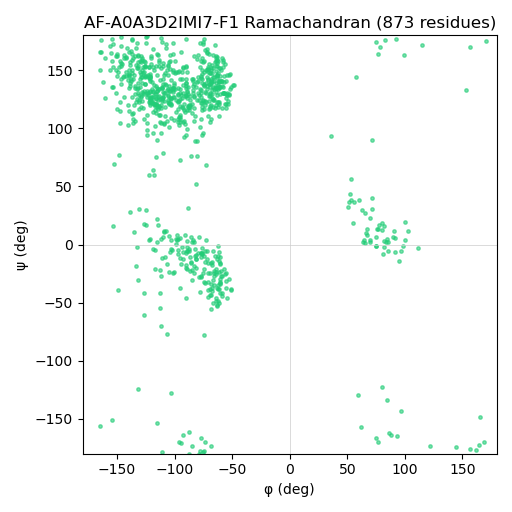SN A 1 558 ? -33.825 7.152 15.359 1.00 97.12 558 ASN A C 1
ATOM 3994 O O . ASN A 1 558 ? -34.348 8.208 15.741 1.00 97.12 558 ASN A O 1
ATOM 3998 N N . PHE A 1 559 ? -33.248 6.279 16.184 1.00 98.31 559 PHE A N 1
ATOM 3999 C CA . PHE A 1 559 ? -32.993 6.547 17.599 1.00 98.31 559 PHE A CA 1
ATOM 4000 C C . PHE A 1 559 ? -31.578 7.110 17.772 1.00 98.31 559 PHE A C 1
ATOM 4002 O O . PHE A 1 559 ? -30.621 6.556 17.233 1.00 98.31 559 PHE A O 1
ATOM 4009 N N . VAL A 1 560 ? -31.438 8.219 18.505 1.00 98.25 560 VAL A N 1
ATOM 4010 C CA . VAL A 1 560 ? -30.169 8.952 18.604 1.00 98.25 560 VAL A CA 1
ATOM 4011 C C . VAL A 1 560 ? -29.637 8.925 20.032 1.00 98.25 560 VAL A C 1
ATOM 4013 O O . VAL A 1 560 ? -30.259 9.444 20.963 1.00 98.25 560 VAL A O 1
ATOM 4016 N N . VAL A 1 561 ? -28.435 8.380 20.195 1.00 98.00 561 VAL A N 1
ATOM 4017 C CA . VAL A 1 561 ? -27.671 8.445 21.442 1.00 98.00 561 VAL A CA 1
ATOM 4018 C C . VAL A 1 561 ? -26.450 9.316 21.192 1.00 98.00 561 VAL A C 1
ATOM 4020 O O . VAL A 1 561 ? -25.507 8.920 20.513 1.00 98.00 561 VAL A O 1
ATOM 4023 N N . THR A 1 562 ? -26.475 10.543 21.715 1.00 96.19 562 THR A N 1
ATOM 4024 C CA . THR A 1 562 ? -25.421 11.529 21.400 1.00 96.19 562 THR A CA 1
ATOM 4025 C C . THR A 1 562 ? -24.072 11.208 22.039 1.00 96.19 562 THR A C 1
ATOM 4027 O O . THR A 1 562 ? -23.061 11.775 21.639 1.00 96.19 562 THR A O 1
ATOM 4030 N N . ASN A 1 563 ? -24.055 10.320 23.033 1.00 92.50 563 ASN A N 1
ATOM 4031 C CA . ASN A 1 563 ? -22.851 9.846 23.697 1.00 92.50 563 ASN A CA 1
ATOM 4032 C C . ASN A 1 563 ? -22.880 8.309 23.778 1.00 92.50 563 ASN A C 1
ATOM 4034 O O . ASN A 1 563 ? -23.006 7.647 22.752 1.00 92.50 563 ASN A O 1
ATOM 4038 N N . GLU A 1 564 ? -22.756 7.733 24.971 1.00 90.19 564 GLU A N 1
ATOM 4039 C CA . GLU A 1 564 ? -22.568 6.297 25.168 1.00 90.19 564 GLU A CA 1
ATOM 4040 C C . GLU A 1 564 ? -23.899 5.519 25.154 1.00 90.19 564 GLU A C 1
ATOM 4042 O O . GLU A 1 564 ? -24.859 5.887 25.844 1.00 90.19 564 GLU A O 1
ATOM 4047 N N . ALA A 1 565 ? -23.929 4.416 24.402 1.00 94.56 565 ALA A N 1
ATOM 4048 C CA . ALA A 1 565 ? -24.964 3.388 24.476 1.00 94.56 565 ALA A CA 1
ATOM 4049 C C . ALA A 1 565 ? -24.335 2.097 25.009 1.00 94.56 565 ALA A C 1
ATOM 4051 O O . ALA A 1 565 ? -23.505 1.490 24.328 1.00 94.56 565 ALA A O 1
ATOM 4052 N N . SER A 1 566 ? -24.706 1.693 26.226 1.00 91.44 566 SER A N 1
ATOM 4053 C CA . SER A 1 566 ? -24.034 0.588 26.912 1.00 91.44 566 SER A CA 1
ATOM 4054 C C . SER A 1 566 ? -24.955 -0.336 27.714 1.00 91.44 566 SER A C 1
ATOM 4056 O O . SER A 1 566 ? -26.134 -0.055 27.938 1.00 91.44 566 SER A O 1
ATOM 4058 N N . GLY A 1 567 ? -24.411 -1.469 28.158 1.00 87.62 567 GLY A N 1
ATOM 4059 C CA . GLY A 1 567 ? -25.056 -2.424 29.061 1.00 87.62 567 GLY A CA 1
ATOM 4060 C C . GLY A 1 567 ? -25.332 -3.792 28.427 1.00 87.62 567 GLY A C 1
ATOM 4061 O O . GLY A 1 567 ? -25.177 -4.003 27.233 1.00 87.62 567 GLY A O 1
ATOM 4062 N N . GLY A 1 568 ? -25.762 -4.763 29.237 1.00 86.31 568 GLY A N 1
ATOM 4063 C CA . GLY A 1 568 ? -25.989 -6.146 28.787 1.00 86.31 568 GLY A CA 1
ATOM 4064 C C . GLY A 1 568 ? -27.301 -6.389 28.027 1.00 86.31 568 GLY A C 1
ATOM 4065 O O . GLY A 1 568 ? -27.671 -7.543 27.797 1.00 86.31 568 GLY A O 1
ATOM 4066 N N . GLY A 1 569 ? -28.062 -5.340 27.720 1.00 94.88 569 GLY A N 1
ATOM 4067 C CA . GLY A 1 569 ? -29.350 -5.425 27.038 1.00 94.88 569 GLY A CA 1
ATOM 4068 C C . GLY A 1 569 ? -29.280 -5.214 25.527 1.00 94.88 569 GLY A C 1
ATOM 4069 O O . GLY A 1 569 ? -28.205 -5.204 24.931 1.00 94.88 569 GLY A O 1
ATOM 4070 N N . LYS A 1 570 ? -30.454 -5.082 24.901 1.00 98.06 570 LYS A N 1
ATOM 4071 C CA . LYS A 1 570 ? -30.605 -5.092 23.436 1.00 98.06 570 LYS A CA 1
ATOM 4072 C C . LYS A 1 570 ? -31.340 -3.873 22.889 1.00 98.06 570 LYS A C 1
ATOM 4074 O O . LYS A 1 570 ? -32.233 -3.345 23.557 1.00 98.06 570 LYS A O 1
ATOM 4079 N N . ILE A 1 571 ? -31.065 -3.522 21.634 1.00 98.44 571 ILE A N 1
ATOM 4080 C CA . ILE A 1 571 ? -31.918 -2.635 20.829 1.00 98.44 571 ILE A CA 1
ATOM 4081 C C . ILE A 1 571 ? -32.428 -3.416 19.617 1.00 98.44 571 ILE A C 1
ATOM 4083 O O . ILE A 1 571 ? -31.641 -3.925 18.827 1.00 98.44 571 ILE A O 1
ATOM 4087 N N . LEU A 1 572 ? -33.748 -3.537 19.475 1.00 98.12 572 LEU A N 1
ATOM 4088 C CA . LEU A 1 572 ? -34.377 -4.348 18.427 1.00 98.12 572 LEU A CA 1
ATOM 4089 C C . LEU A 1 572 ? -35.360 -3.515 17.606 1.00 98.12 572 LEU A C 1
ATOM 4091 O O . LEU A 1 572 ? -36.087 -2.698 18.165 1.00 98.12 572 LEU A O 1
ATOM 4095 N N . GLY A 1 573 ? -35.458 -3.782 16.311 1.00 97.12 573 GLY A N 1
ATOM 4096 C CA . GLY A 1 573 ? -36.414 -3.149 15.408 1.00 97.12 573 GLY A CA 1
ATOM 4097 C C . GLY A 1 573 ? -36.531 -3.907 14.089 1.00 97.12 573 GLY A C 1
ATOM 4098 O O . GLY A 1 573 ? -36.289 -5.112 14.026 1.00 97.12 573 GLY A O 1
ATOM 4099 N N . SER A 1 574 ? -36.961 -3.211 13.042 1.00 95.94 574 SER A N 1
ATOM 4100 C CA . SER A 1 574 ? -37.037 -3.731 11.676 1.00 95.94 574 SER A CA 1
ATOM 4101 C C . SER A 1 574 ? -35.868 -3.243 10.815 1.00 95.94 574 SER A C 1
ATOM 4103 O O . SER A 1 574 ? -35.126 -2.344 11.204 1.00 95.94 574 SER A O 1
ATOM 4105 N N . ASN A 1 575 ? -35.755 -3.769 9.591 1.00 94.25 575 ASN A N 1
ATOM 4106 C CA . ASN A 1 575 ? -34.745 -3.326 8.620 1.00 94.25 575 ASN A CA 1
ATOM 4107 C C . ASN A 1 575 ? -34.958 -1.883 8.116 1.00 94.25 575 ASN A C 1
ATOM 4109 O O . ASN A 1 575 ? -34.147 -1.383 7.348 1.00 94.25 575 ASN A O 1
ATOM 4113 N N . ALA A 1 576 ? -36.057 -1.224 8.495 1.00 96.12 576 ALA A N 1
ATOM 4114 C CA . ALA A 1 576 ? -36.292 0.187 8.189 1.00 96.12 576 ALA A CA 1
ATOM 4115 C C . ALA A 1 576 ? -35.872 1.124 9.335 1.00 96.12 576 ALA A C 1
ATOM 4117 O O . ALA A 1 576 ? -35.866 2.338 9.149 1.00 96.12 576 ALA A O 1
ATOM 4118 N N . ASP A 1 577 ? -35.587 0.580 10.521 1.00 97.81 577 ASP A N 1
ATOM 4119 C CA . ASP A 1 577 ? -35.214 1.345 11.708 1.00 97.81 577 ASP A CA 1
ATOM 4120 C C . ASP A 1 577 ? -33.688 1.466 11.808 1.00 97.81 577 ASP A C 1
ATOM 4122 O O . ASP A 1 577 ? -32.952 0.582 11.354 1.00 97.81 577 ASP A O 1
ATOM 4126 N N . SER A 1 578 ? -33.215 2.548 12.427 1.00 97.81 578 SER A N 1
ATOM 4127 C CA . SER A 1 578 ? -31.784 2.824 12.564 1.00 97.81 578 SER A CA 1
ATOM 4128 C C . SER A 1 578 ? -31.399 3.320 13.954 1.00 97.81 578 SER A C 1
ATOM 4130 O O . SER A 1 578 ? -32.221 3.840 14.718 1.00 97.81 578 SER A O 1
ATOM 4132 N N . LEU A 1 579 ? -30.117 3.158 14.271 1.00 98.44 579 LEU A N 1
ATOM 4133 C CA . LEU A 1 579 ? -29.488 3.700 15.471 1.00 98.44 579 LEU A CA 1
ATOM 4134 C C . LEU A 1 579 ? -28.301 4.571 15.070 1.00 98.44 579 LEU A C 1
ATOM 4136 O O . LEU A 1 579 ? -27.424 4.127 14.331 1.00 98.44 579 LEU A O 1
ATOM 4140 N N . THR A 1 580 ? -28.245 5.779 15.621 1.00 98.31 580 THR A N 1
ATOM 4141 C CA . THR A 1 580 ? -27.077 6.658 15.530 1.00 98.31 580 THR A CA 1
ATOM 4142 C C . THR A 1 580 ? -26.427 6.794 16.900 1.00 98.31 580 THR A C 1
ATOM 4144 O O . THR A 1 580 ? -27.092 7.187 17.865 1.00 98.31 580 THR A O 1
ATOM 4147 N N . VAL A 1 581 ? -25.128 6.499 16.977 1.00 98.19 581 VAL A N 1
ATOM 4148 C CA . VAL A 1 581 ? -24.342 6.596 18.214 1.00 98.19 581 VAL A CA 1
ATOM 4149 C C . VAL A 1 581 ? -23.171 7.549 18.008 1.00 98.19 581 VAL A C 1
ATOM 4151 O O . VAL A 1 581 ? -22.334 7.326 17.133 1.00 98.19 581 VAL A O 1
ATOM 4154 N N . GLY A 1 582 ? -23.102 8.587 18.845 1.00 96.06 582 GLY A N 1
ATOM 4155 C CA . GLY A 1 582 ? -22.018 9.577 18.826 1.00 96.06 582 GLY A CA 1
ATOM 4156 C C . GLY A 1 582 ? -20.821 9.231 19.724 1.00 96.06 582 GLY A C 1
ATOM 4157 O O . GLY A 1 582 ? -19.747 9.808 19.560 1.00 96.06 582 GLY A O 1
ATOM 4158 N N . GLY A 1 583 ? -20.991 8.312 20.681 1.00 93.31 583 GLY A N 1
ATOM 4159 C CA . GLY A 1 583 ? -19.946 7.833 21.594 1.00 93.31 583 GLY A CA 1
ATOM 4160 C C . GLY A 1 583 ? -19.609 6.352 21.403 1.00 93.31 583 GLY A C 1
ATOM 4161 O O . GLY A 1 583 ? -19.775 5.796 20.320 1.00 93.31 583 GLY A O 1
ATOM 4162 N N . ASN A 1 584 ? -19.116 5.700 22.457 1.00 92.31 584 ASN A N 1
ATOM 4163 C CA . ASN A 1 584 ? -18.817 4.266 22.420 1.00 92.31 584 ASN A CA 1
ATOM 4164 C C . ASN A 1 584 ? -20.098 3.421 22.392 1.00 92.31 584 ASN A C 1
ATOM 4166 O O . ASN A 1 584 ? -21.135 3.828 22.929 1.00 92.31 584 ASN A O 1
ATOM 4170 N N . LEU A 1 585 ? -19.983 2.231 21.801 1.00 94.62 585 LEU A N 1
ATOM 4171 C CA . LEU A 1 585 ? -21.066 1.263 21.678 1.00 94.62 585 LEU A CA 1
ATOM 4172 C C . LEU A 1 585 ? -20.674 -0.067 22.337 1.00 94.62 585 LEU A C 1
ATOM 4174 O O . LEU A 1 585 ? -19.685 -0.702 21.958 1.00 94.62 585 LEU A O 1
ATOM 4178 N N . ASP A 1 586 ? -21.456 -0.469 23.337 1.00 93.44 586 ASP A N 1
ATOM 4179 C CA . ASP A 1 586 ? -21.252 -1.709 24.090 1.00 93.44 586 ASP A CA 1
ATOM 4180 C C . ASP A 1 586 ? -22.591 -2.299 24.559 1.00 93.44 586 ASP A C 1
ATOM 4182 O O . ASP A 1 586 ? -22.998 -2.148 25.712 1.00 93.44 586 ASP A O 1
ATOM 4186 N N . LEU A 1 587 ? -23.311 -2.934 23.634 1.00 94.69 587 LEU A N 1
ATOM 4187 C CA . LEU A 1 587 ? -24.594 -3.594 23.886 1.00 94.69 587 LEU A CA 1
ATOM 4188 C C . LEU A 1 587 ? -24.524 -5.078 23.541 1.00 94.69 587 LEU A C 1
ATOM 4190 O O . LEU A 1 587 ? -23.745 -5.488 22.687 1.00 94.69 587 LEU A O 1
ATOM 4194 N N . LEU A 1 588 ? -25.379 -5.901 24.150 1.00 93.94 588 LEU A N 1
ATOM 4195 C CA . LEU A 1 588 ? -25.396 -7.339 23.865 1.00 93.94 588 LEU A CA 1
ATOM 4196 C C . LEU A 1 588 ? -25.775 -7.641 22.409 1.00 93.94 588 LEU A C 1
ATOM 4198 O O . LEU A 1 588 ? -25.288 -8.612 21.840 1.00 93.94 588 LEU A O 1
ATOM 4202 N N . ASP A 1 589 ? -26.704 -6.871 21.844 1.00 95.94 589 ASP A N 1
ATOM 4203 C CA . ASP A 1 589 ? -27.292 -7.148 20.534 1.00 95.94 589 ASP A CA 1
ATOM 4204 C C . ASP A 1 589 ? -27.970 -5.896 19.967 1.00 95.94 589 ASP A C 1
ATOM 4206 O O . ASP A 1 589 ? -28.665 -5.172 20.697 1.00 95.94 589 ASP A O 1
ATOM 4210 N N . ILE A 1 590 ? -27.808 -5.679 18.663 1.00 97.75 590 ILE A N 1
ATOM 4211 C CA . ILE A 1 590 ? -28.552 -4.688 17.891 1.00 97.75 590 ILE A CA 1
ATOM 4212 C C . ILE A 1 590 ? -29.091 -5.381 16.648 1.00 97.75 590 ILE A C 1
ATOM 4214 O O . ILE A 1 590 ? -28.337 -5.804 15.780 1.00 97.75 590 ILE A O 1
ATOM 4218 N N . THR A 1 591 ? -30.414 -5.452 16.538 1.00 96.50 591 THR A N 1
ATOM 4219 C CA . THR A 1 591 ? -31.081 -5.961 15.336 1.00 96.50 591 THR A CA 1
ATOM 4220 C C . THR A 1 591 ? -31.878 -4.828 14.710 1.00 96.50 591 THR A C 1
ATOM 4222 O O . THR A 1 591 ? -33.036 -4.602 15.065 1.00 96.50 591 THR A O 1
ATOM 4225 N N . LEU A 1 592 ? -31.229 -4.086 13.819 1.00 97.38 592 LEU A N 1
ATOM 4226 C CA . LEU A 1 592 ? -31.776 -2.952 13.074 1.00 97.38 592 LEU A CA 1
ATOM 4227 C C . LEU A 1 592 ? -31.301 -3.038 11.622 1.00 97.38 592 LEU A C 1
ATOM 4229 O O . LEU A 1 592 ? -30.395 -3.813 11.322 1.00 97.38 592 LEU A O 1
ATOM 4233 N N . GLY A 1 593 ? -31.908 -2.253 10.730 1.00 96.94 593 GLY A N 1
ATOM 4234 C CA . GLY A 1 593 ? -31.467 -2.189 9.336 1.00 96.94 593 GLY A CA 1
ATOM 4235 C C . GLY A 1 593 ? -30.082 -1.578 9.208 1.00 96.94 593 GLY A C 1
ATOM 4236 O O . GLY A 1 593 ? -29.207 -2.186 8.610 1.00 96.94 593 GLY A O 1
ATOM 4237 N N . ASN A 1 594 ? -29.884 -0.418 9.836 1.00 97.50 594 ASN A N 1
ATOM 4238 C CA . ASN A 1 594 ? -28.633 0.325 9.748 1.00 97.50 594 ASN A CA 1
ATOM 4239 C C . ASN A 1 594 ? -28.168 0.819 11.124 1.00 97.50 594 ASN A C 1
ATOM 4241 O O . ASN A 1 594 ? -28.960 1.357 11.909 1.00 97.50 594 ASN A O 1
ATOM 4245 N N . VAL A 1 595 ? -26.873 0.676 11.393 1.00 98.50 595 VAL A N 1
ATOM 4246 C CA . VAL A 1 595 ? -26.196 1.287 12.540 1.00 98.50 595 VAL A CA 1
ATOM 4247 C C . VAL A 1 595 ? -25.162 2.280 12.028 1.00 98.50 595 VAL A C 1
ATOM 4249 O O . VAL A 1 595 ? -24.300 1.931 11.228 1.00 98.50 595 VAL A O 1
ATOM 4252 N N . ILE A 1 596 ? -25.251 3.516 12.520 1.00 98.38 596 ILE A N 1
ATOM 4253 C CA . ILE A 1 596 ? -24.414 4.633 12.084 1.00 98.38 596 ILE A CA 1
ATOM 4254 C C . ILE A 1 596 ? -23.506 5.058 13.238 1.00 98.38 596 ILE A C 1
ATOM 4256 O O . ILE A 1 596 ? -23.980 5.496 14.295 1.00 98.38 596 ILE A O 1
ATOM 4260 N N . LEU A 1 597 ? -22.198 4.955 13.011 1.00 98.50 597 LEU A N 1
ATOM 4261 C CA . LEU A 1 597 ? -21.156 5.452 13.905 1.00 98.50 597 LEU A CA 1
ATOM 4262 C C . LEU A 1 597 ? -20.719 6.843 13.422 1.00 98.50 597 LEU A C 1
ATOM 4264 O O . LEU A 1 597 ? -20.002 6.944 12.428 1.00 98.50 597 LEU A O 1
ATOM 4268 N N . ASN A 1 598 ? -21.182 7.903 14.100 1.00 97.00 598 ASN A N 1
ATOM 4269 C CA . ASN A 1 598 ? -21.007 9.300 13.664 1.00 97.00 598 ASN A CA 1
ATOM 4270 C C . ASN A 1 598 ? -20.339 10.209 14.712 1.00 97.00 598 ASN A C 1
ATOM 4272 O O . ASN A 1 598 ? -20.632 11.406 14.821 1.00 97.00 598 ASN A O 1
ATOM 4276 N N . GLY A 1 599 ? -19.489 9.626 15.553 1.00 94.75 599 GLY A N 1
ATOM 4277 C CA . GLY A 1 599 ? -18.808 10.356 16.613 1.00 94.75 599 GLY A CA 1
ATOM 4278 C C . GLY A 1 599 ? -17.859 11.439 16.096 1.00 94.75 599 GLY A C 1
ATOM 4279 O O . GLY A 1 599 ? -17.412 11.433 14.956 1.00 94.75 599 GLY A O 1
ATOM 4280 N N . SER A 1 600 ? -17.492 12.370 16.979 1.00 89.94 600 SER A N 1
ATOM 4281 C CA . SER A 1 600 ? -16.433 13.366 16.727 1.00 89.94 600 SER A CA 1
ATOM 4282 C C . SER A 1 600 ? -15.066 12.936 17.275 1.00 89.94 600 SER A C 1
ATOM 4284 O O . SER A 1 600 ? -14.127 13.725 17.374 1.00 89.94 600 SER A O 1
ATOM 4286 N N . SER A 1 601 ? -14.977 11.714 17.780 1.00 90.25 601 SER A N 1
ATOM 4287 C CA . SER A 1 601 ? -13.789 11.105 18.369 1.00 90.25 601 SER A CA 1
ATOM 4288 C C . SER A 1 601 ? -13.788 9.632 18.001 1.00 90.25 601 SER A C 1
ATOM 4290 O O . SER A 1 601 ? -14.832 9.089 17.642 1.00 90.25 601 SER A O 1
ATOM 4292 N N . LYS A 1 602 ? -12.622 8.990 18.087 1.00 87.94 602 LYS A N 1
ATOM 4293 C CA . LYS A 1 602 ? -12.487 7.571 17.764 1.00 87.94 602 LYS A CA 1
ATOM 4294 C C . LYS A 1 602 ? -13.464 6.748 18.604 1.00 87.94 602 LYS A C 1
ATOM 4296 O O . LYS A 1 602 ? -13.406 6.816 19.833 1.00 87.94 602 LYS A O 1
ATOM 4301 N N . GLN A 1 603 ? -14.351 6.008 17.948 1.00 93.44 603 GLN A N 1
ATOM 4302 C CA . GLN A 1 603 ? -15.355 5.191 18.628 1.00 93.44 603 GLN A CA 1
ATOM 4303 C C . GLN A 1 603 ? -14.809 3.792 18.892 1.00 93.44 603 GLN A C 1
ATOM 4305 O O . GLN A 1 603 ? -14.133 3.205 18.048 1.00 93.44 603 GLN A O 1
ATOM 4310 N N . ILE A 1 604 ? -15.109 3.259 20.073 1.00 88.88 604 ILE A N 1
ATOM 4311 C CA . ILE A 1 604 ? -14.792 1.878 20.434 1.00 88.88 604 ILE A CA 1
ATOM 4312 C C . ILE A 1 604 ? -16.091 1.079 20.397 1.00 88.88 604 ILE A C 1
ATOM 4314 O O . ILE A 1 604 ? -17.041 1.413 21.113 1.00 88.88 604 ILE A O 1
ATOM 4318 N N . VAL A 1 605 ? -16.110 0.022 19.583 1.00 92.69 605 VAL A N 1
ATOM 4319 C CA . VAL A 1 605 ? -17.207 -0.946 19.518 1.00 92.69 605 VAL A CA 1
ATOM 4320 C C . VAL A 1 605 ? -16.735 -2.253 20.143 1.00 92.69 605 VAL A C 1
ATOM 4322 O O . VAL A 1 605 ? -15.847 -2.942 19.632 1.00 92.69 605 VAL A O 1
ATOM 4325 N N . THR A 1 606 ? -17.304 -2.569 21.305 1.00 87.12 606 THR A N 1
ATOM 4326 C CA . THR A 1 606 ? -16.974 -3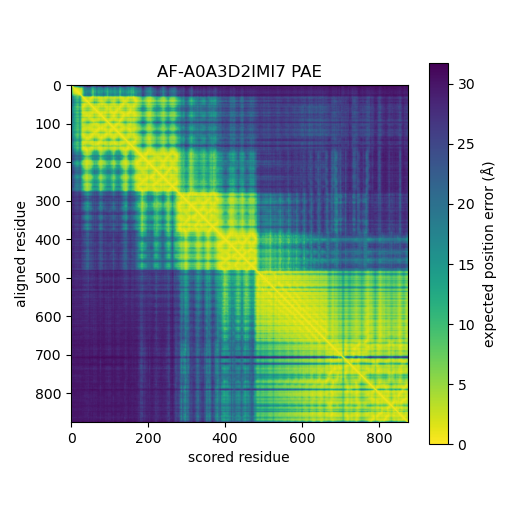.805 22.037 1.00 87.12 606 THR A CA 1
ATOM 4327 C C . THR A 1 606 ? -17.964 -4.919 21.706 1.00 87.12 606 THR A C 1
ATOM 4329 O O . THR A 1 606 ? -17.579 -6.081 21.592 1.00 87.12 606 THR A O 1
ATOM 4332 N N . SER A 1 607 ? -19.235 -4.548 21.551 1.00 86.94 607 SER A N 1
ATOM 4333 C CA . SER A 1 607 ? -20.356 -5.414 21.199 1.00 86.94 607 SER A CA 1
ATOM 4334 C C . SER A 1 607 ? -21.535 -4.527 20.753 1.00 86.94 607 SER A C 1
ATOM 4336 O O . SER A 1 607 ? -21.663 -3.406 21.259 1.00 86.94 607 SER A O 1
ATOM 4338 N N . PRO A 1 608 ? -22.426 -4.981 19.853 1.00 94.50 608 PRO A N 1
ATOM 4339 C CA . PRO A 1 608 ? -22.389 -6.249 19.122 1.00 94.50 608 PRO A CA 1
ATOM 4340 C C . PRO A 1 608 ? -21.360 -6.235 17.986 1.00 94.50 608 PRO A C 1
ATOM 4342 O O . PRO A 1 608 ? -20.779 -5.199 17.671 1.00 94.50 608 PRO A O 1
ATOM 4345 N N . ASN A 1 609 ? -21.154 -7.402 17.372 1.00 93.81 609 ASN A N 1
ATOM 4346 C CA . ASN A 1 609 ? -20.209 -7.574 16.265 1.00 93.81 609 ASN A CA 1
ATOM 4347 C C . ASN A 1 609 ? -20.865 -8.106 14.986 1.00 93.81 609 ASN A C 1
ATOM 4349 O O . ASN A 1 609 ? -20.168 -8.390 14.019 1.00 93.81 609 ASN A O 1
ATOM 4353 N N . ASP A 1 610 ? -22.188 -8.246 14.994 1.00 96.06 610 ASP A N 1
ATOM 4354 C CA . ASP A 1 610 ? -22.973 -8.691 13.854 1.00 96.06 610 ASP A CA 1
ATOM 4355 C C . ASP A 1 610 ? -23.954 -7.578 13.490 1.00 96.06 610 ASP A C 1
ATOM 4357 O O . ASP A 1 610 ? -24.743 -7.137 14.330 1.00 96.06 610 ASP A O 1
ATOM 4361 N N . PHE A 1 611 ? -23.895 -7.124 12.241 1.00 97.38 611 PHE A N 1
ATOM 4362 C CA . PHE A 1 611 ? -24.745 -6.063 11.714 1.00 97.38 611 PHE A CA 1
ATOM 4363 C C . PHE A 1 611 ? -25.431 -6.509 10.420 1.00 97.38 611 PHE A C 1
ATOM 4365 O O . PHE A 1 611 ? -24.935 -7.365 9.674 1.00 97.38 611 PHE A O 1
ATOM 4372 N N . VAL A 1 612 ? -26.599 -5.918 10.157 1.00 96.56 612 VAL A N 1
ATOM 4373 C CA . VAL A 1 612 ? -27.206 -5.965 8.824 1.00 96.56 612 VAL A CA 1
ATOM 4374 C C . VAL A 1 612 ? -26.412 -5.014 7.939 1.00 96.56 612 VAL A C 1
ATOM 4376 O O . VAL A 1 612 ? -25.504 -5.482 7.261 1.00 96.56 612 VAL A O 1
ATOM 4379 N N . ASP A 1 613 ? -26.648 -3.708 8.065 1.00 97.94 613 ASP A N 1
ATOM 4380 C CA . ASP A 1 613 ? -25.814 -2.670 7.463 1.00 97.94 613 ASP A CA 1
ATOM 4381 C C . ASP A 1 613 ? -25.042 -1.912 8.552 1.00 97.94 613 ASP A C 1
ATOM 4383 O O . ASP A 1 613 ? -25.559 -1.654 9.650 1.00 97.94 613 ASP A O 1
ATOM 4387 N N . LEU A 1 614 ? -23.794 -1.560 8.241 1.00 98.38 614 LEU A N 1
ATOM 4388 C CA . LEU A 1 614 ? -22.933 -0.757 9.105 1.00 98.38 614 LEU A CA 1
ATOM 4389 C C . LEU A 1 614 ? -22.359 0.411 8.307 1.00 98.38 614 LEU A C 1
ATOM 4391 O O . LEU A 1 614 ? -21.671 0.214 7.303 1.00 98.38 614 LEU A O 1
ATOM 4395 N N . GLU A 1 615 ? -22.600 1.623 8.797 1.00 98.31 615 GLU A N 1
ATOM 4396 C CA . GLU A 1 615 ? -22.024 2.848 8.256 1.00 98.31 615 GLU A CA 1
ATOM 4397 C C . GLU A 1 615 ? -21.019 3.456 9.238 1.00 98.31 615 GLU A C 1
ATOM 4399 O O . GLU A 1 615 ? -21.345 3.769 10.390 1.00 98.31 615 GLU A O 1
ATOM 4404 N N . LEU A 1 616 ? -19.790 3.648 8.754 1.00 98.19 616 LEU A N 1
ATOM 4405 C CA . LEU A 1 616 ? -18.772 4.451 9.419 1.00 98.19 616 LEU A CA 1
ATOM 4406 C C . LEU A 1 616 ? -18.714 5.833 8.755 1.00 98.19 616 LEU A C 1
ATOM 4408 O O . LEU A 1 616 ? -18.208 5.971 7.640 1.00 98.19 616 LEU A O 1
ATOM 4412 N N . ASP A 1 617 ? -19.229 6.839 9.459 1.00 96.94 617 ASP A N 1
ATOM 4413 C CA . ASP A 1 617 ? -19.201 8.255 9.070 1.00 96.94 617 ASP A CA 1
ATOM 4414 C C . ASP A 1 617 ? -18.509 9.064 10.175 1.00 96.94 617 ASP A C 1
ATOM 4416 O O . ASP A 1 617 ? -19.090 9.913 10.855 1.00 96.94 617 ASP A O 1
ATOM 4420 N N . ASN A 1 618 ? -17.255 8.702 10.439 1.00 96.38 618 ASN A N 1
ATOM 4421 C CA . ASN A 1 618 ? -16.461 9.290 11.505 1.00 96.38 618 ASN A CA 1
ATOM 4422 C C . ASN A 1 618 ? -14.997 9.325 11.081 1.00 96.38 618 ASN A C 1
ATOM 4424 O O . ASN A 1 618 ? -14.289 8.324 11.182 1.00 96.38 618 ASN A O 1
ATOM 4428 N N . SER A 1 619 ? -14.511 10.509 10.712 1.00 90.94 619 SER A N 1
ATOM 4429 C CA . SER A 1 619 ? -13.125 10.730 10.287 1.00 90.94 619 SER A CA 1
ATOM 4430 C C . SER A 1 619 ? -12.071 10.299 11.322 1.00 90.94 619 SER A C 1
ATOM 4432 O O . SER A 1 619 ? -10.908 10.109 10.977 1.00 90.94 619 SER A O 1
ATOM 4434 N N . ALA A 1 620 ? -12.431 10.178 12.609 1.00 84.94 620 ALA A N 1
ATOM 4435 C CA . ALA A 1 620 ? -11.536 9.672 13.654 1.00 84.94 620 ALA A CA 1
ATOM 4436 C C . ALA A 1 620 ? -11.459 8.129 13.706 1.00 84.94 620 ALA A C 1
ATOM 4438 O O . ALA A 1 620 ? -10.609 7.587 14.418 1.00 84.94 620 ALA A O 1
ATOM 4439 N N . GLY A 1 621 ? -12.317 7.437 12.952 1.00 91.62 621 GLY A N 1
ATOM 4440 C CA . GLY A 1 621 ? -12.373 5.987 12.797 1.00 91.62 621 GLY A CA 1
ATOM 4441 C C . GLY A 1 621 ? -13.138 5.250 13.899 1.00 91.62 621 GLY A C 1
ATOM 4442 O O . GLY A 1 621 ? -13.566 5.826 14.907 1.00 91.62 621 GLY A O 1
ATOM 4443 N N . ALA A 1 622 ? -13.263 3.937 13.709 1.00 94.12 622 ALA A N 1
ATOM 4444 C CA . ALA A 1 622 ? -13.857 3.021 14.676 1.00 94.12 622 ALA A CA 1
ATOM 4445 C C . ALA A 1 622 ? -12.973 1.785 14.888 1.00 94.12 622 ALA A C 1
ATOM 4447 O O . ALA A 1 622 ? -12.495 1.170 13.931 1.00 94.12 622 ALA A O 1
ATOM 4448 N N . ASP A 1 623 ? -12.789 1.420 16.157 1.00 91.12 623 ASP A N 1
ATOM 4449 C CA . ASP A 1 623 ? -12.064 0.218 16.563 1.00 91.12 623 ASP A CA 1
ATOM 4450 C C . ASP A 1 623 ? -13.038 -0.878 16.977 1.00 91.12 623 ASP A C 1
ATOM 4452 O O . ASP A 1 623 ? -13.832 -0.698 17.905 1.00 91.12 623 ASP A O 1
ATOM 4456 N N . PHE A 1 624 ? -12.894 -2.040 16.346 1.00 90.62 624 PHE A N 1
ATOM 4457 C CA . PHE A 1 624 ? -13.520 -3.278 16.787 1.00 90.62 624 PHE A CA 1
ATOM 4458 C C . PHE A 1 624 ? -12.514 -4.120 17.572 1.00 90.62 624 PHE A C 1
ATOM 4460 O O . PHE A 1 624 ? -11.306 -4.081 17.337 1.00 90.62 624 PHE A O 1
ATOM 4467 N N . SER A 1 625 ? -13.005 -4.890 18.540 1.00 81.19 625 SER A N 1
ATOM 4468 C CA . SER A 1 625 ? -12.165 -5.734 19.413 1.00 81.19 625 SER A CA 1
ATOM 4469 C C . SER A 1 625 ? -12.352 -7.241 19.177 1.00 81.19 625 SER A C 1
ATOM 4471 O O . SER A 1 625 ? -11.762 -8.082 19.861 1.00 81.19 625 SER A O 1
ATOM 4473 N N . SER A 1 626 ? -13.143 -7.592 18.171 1.00 87.31 626 SER A N 1
ATOM 4474 C CA . SER A 1 626 ? -13.775 -8.892 17.935 1.00 87.31 626 SER A CA 1
ATOM 4475 C C . SER A 1 626 ? -13.879 -9.163 16.429 1.00 87.31 626 SER A C 1
ATOM 4477 O O . SER A 1 626 ? -13.561 -8.295 15.619 1.00 87.31 626 SER A O 1
ATOM 4479 N N . ASP A 1 627 ? -14.262 -10.388 16.056 1.00 92.50 627 ASP A N 1
ATOM 4480 C CA . ASP A 1 627 ? -14.628 -10.684 14.666 1.00 92.50 627 ASP A CA 1
ATOM 4481 C C . ASP A 1 627 ? -15.869 -9.869 14.303 1.00 92.50 627 ASP A C 1
ATOM 4483 O O . ASP A 1 627 ? -16.801 -9.829 15.104 1.00 92.50 627 ASP A O 1
ATOM 4487 N N . LEU A 1 628 ? -15.869 -9.230 13.134 1.00 95.69 628 LEU A N 1
ATOM 4488 C CA . LEU A 1 628 ? -16.962 -8.389 12.651 1.00 95.69 628 LEU A CA 1
ATOM 4489 C C . LEU A 1 628 ? -17.657 -9.058 11.465 1.00 95.69 628 LEU A C 1
ATOM 4491 O O . LEU A 1 628 ? -17.006 -9.367 10.465 1.00 95.69 628 LEU A O 1
ATOM 4495 N N . THR A 1 629 ? -18.975 -9.210 11.558 1.00 96.25 629 THR A N 1
ATOM 4496 C CA . THR A 1 629 ? -19.839 -9.681 10.472 1.00 96.25 629 THR A CA 1
ATOM 4497 C C . THR A 1 629 ? -20.781 -8.566 10.030 1.00 96.25 629 THR A C 1
ATOM 4499 O O . THR A 1 629 ? -21.524 -8.009 10.838 1.00 96.25 629 THR A O 1
ATOM 4502 N N . VAL A 1 630 ? -20.805 -8.279 8.731 1.00 96.50 630 VAL A N 1
ATOM 4503 C CA . VAL A 1 630 ? -21.789 -7.400 8.091 1.00 96.50 630 VAL A CA 1
ATOM 4504 C C . VAL A 1 630 ? -22.462 -8.192 6.980 1.00 96.50 630 VAL A C 1
ATOM 4506 O O . VAL A 1 630 ? -21.829 -8.583 6.001 1.00 96.50 630 VAL A O 1
ATOM 4509 N N . THR A 1 631 ? -23.743 -8.494 7.177 1.00 94.88 631 THR A N 1
ATOM 4510 C CA . THR A 1 631 ? -24.502 -9.364 6.260 1.00 94.88 631 THR A CA 1
ATOM 4511 C C . THR A 1 631 ? -25.062 -8.621 5.047 1.00 94.88 631 THR A C 1
ATOM 4513 O O . THR A 1 631 ? -25.307 -9.250 4.018 1.00 94.88 631 THR A O 1
ATOM 4516 N N . GLY A 1 632 ? -25.264 -7.309 5.166 1.00 94.81 632 GLY A N 1
ATOM 4517 C CA . GLY A 1 632 ? -25.622 -6.389 4.093 1.00 94.81 632 GLY A CA 1
ATOM 4518 C C . GLY A 1 632 ? -24.421 -5.557 3.644 1.00 94.81 632 GLY A C 1
ATOM 4519 O O . GLY A 1 632 ? -23.368 -6.108 3.311 1.00 94.81 632 GLY A O 1
ATOM 4520 N N . ASP A 1 633 ? -24.584 -4.235 3.620 1.00 95.38 633 ASP A N 1
ATOM 4521 C CA . ASP A 1 633 ? -23.565 -3.302 3.141 1.00 95.38 633 ASP A CA 1
ATOM 4522 C C . ASP A 1 633 ? -22.680 -2.778 4.283 1.00 95.38 633 ASP A C 1
ATOM 4524 O O . ASP A 1 633 ? -23.156 -2.197 5.263 1.00 95.38 633 ASP A O 1
ATOM 4528 N N . LEU A 1 634 ? -21.361 -2.926 4.120 1.00 97.19 634 LEU A N 1
ATOM 4529 C CA . LEU A 1 634 ? -20.373 -2.181 4.898 1.00 97.19 634 LEU A CA 1
ATOM 4530 C C . LEU A 1 634 ? -20.001 -0.898 4.147 1.00 97.19 634 LEU A C 1
ATOM 4532 O O . LEU A 1 634 ? -19.261 -0.933 3.159 1.00 97.19 634 LEU A O 1
ATOM 4536 N N . ASN A 1 635 ? -20.488 0.239 4.638 1.00 97.69 635 ASN A N 1
ATOM 4537 C CA . ASN A 1 635 ? -20.237 1.550 4.048 1.00 97.69 635 ASN A CA 1
ATOM 4538 C C . ASN A 1 635 ? -19.191 2.306 4.872 1.00 97.69 635 ASN A C 1
ATOM 4540 O O . ASN A 1 635 ? -19.451 2.751 5.990 1.00 97.69 635 ASN A O 1
ATOM 4544 N N . LEU A 1 636 ? -17.992 2.455 4.312 1.00 96.81 636 LEU A N 1
ATOM 4545 C CA . LEU A 1 636 ? -16.907 3.237 4.902 1.00 96.81 636 LEU A CA 1
ATOM 4546 C C . LEU A 1 636 ? -16.934 4.640 4.294 1.00 96.81 636 LEU A C 1
ATOM 4548 O O . LEU A 1 636 ? -16.116 4.962 3.431 1.00 96.81 636 LEU A O 1
ATOM 4552 N N . THR A 1 637 ? -17.925 5.444 4.685 1.00 95.75 637 THR A N 1
ATOM 4553 C CA . THR A 1 637 ? -18.156 6.792 4.143 1.00 95.75 637 THR A CA 1
ATOM 4554 C C . THR A 1 637 ? -16.982 7.724 4.463 1.00 95.75 637 THR A C 1
ATOM 4556 O O . THR A 1 637 ? -16.448 8.371 3.555 1.00 95.75 637 THR A O 1
ATOM 4559 N N . ASP A 1 638 ? -16.540 7.747 5.724 1.00 89.00 638 ASP A N 1
ATOM 4560 C CA . ASP A 1 638 ? -15.362 8.491 6.181 1.00 89.00 638 ASP A CA 1
ATOM 4561 C C . ASP A 1 638 ? -14.743 7.839 7.429 1.00 89.00 638 ASP A C 1
ATOM 4563 O O . ASP A 1 638 ? -15.453 7.471 8.367 1.00 89.00 638 ASP A O 1
ATOM 4567 N N . GLY A 1 639 ? -13.415 7.724 7.448 1.00 89.06 639 GLY A N 1
ATOM 4568 C CA . GLY A 1 639 ? -12.641 7.119 8.529 1.00 89.06 639 GLY A CA 1
ATOM 4569 C C . GLY A 1 639 ? -12.197 5.674 8.289 1.00 89.06 639 GLY A C 1
ATOM 4570 O O . GLY A 1 639 ? -12.711 4.937 7.447 1.00 89.06 639 GLY A O 1
ATOM 4571 N N . THR A 1 640 ? -11.214 5.254 9.084 1.00 90.94 640 THR A N 1
ATOM 4572 C CA . THR A 1 640 ? -10.647 3.901 9.036 1.00 90.94 640 THR A CA 1
ATOM 4573 C C . THR A 1 640 ? -11.395 2.959 9.974 1.00 90.94 640 THR A C 1
ATOM 4575 O O . THR A 1 640 ? -11.521 3.233 11.173 1.00 90.94 640 THR A O 1
ATOM 4578 N N . LEU A 1 641 ? -11.818 1.811 9.443 1.00 94.06 641 LEU A N 1
ATOM 4579 C CA . LEU A 1 641 ? -12.302 0.684 10.234 1.00 94.06 641 LEU A CA 1
ATOM 4580 C C . LEU A 1 641 ? -11.121 -0.225 10.591 1.00 94.06 641 LEU A C 1
ATOM 4582 O O . LEU A 1 641 ? -10.478 -0.809 9.713 1.00 94.06 641 LEU A O 1
ATOM 4586 N N . PHE A 1 642 ? -10.825 -0.337 11.883 1.00 90.12 642 PHE A N 1
ATOM 4587 C CA . PHE A 1 642 ? -9.690 -1.111 12.373 1.00 90.12 642 PHE A CA 1
ATOM 4588 C C . PHE A 1 642 ? -10.107 -2.489 12.892 1.00 90.12 642 PHE A C 1
ATOM 4590 O O . PHE A 1 642 ? -10.952 -2.602 13.784 1.00 90.12 642 PHE A O 1
ATOM 4597 N N . ILE A 1 643 ? -9.441 -3.526 12.375 1.00 85.12 643 ILE A N 1
ATOM 4598 C CA . ILE A 1 643 ? -9.598 -4.920 12.792 1.00 85.12 643 ILE A CA 1
ATOM 4599 C C . ILE A 1 643 ? -8.259 -5.424 13.368 1.00 85.12 643 ILE A C 1
ATOM 4601 O O . ILE A 1 643 ? -7.250 -5.489 12.653 1.00 85.12 643 ILE A O 1
ATOM 4605 N N . PRO A 1 644 ? -8.202 -5.773 14.666 1.00 83.69 644 PRO A N 1
ATOM 4606 C CA . PRO A 1 644 ? -6.951 -6.095 15.339 1.00 83.69 644 PRO A CA 1
ATOM 4607 C C . PRO A 1 644 ? -6.446 -7.506 15.007 1.00 83.69 644 PRO A C 1
ATOM 4609 O O . PRO A 1 644 ? -7.119 -8.326 14.382 1.00 83.69 644 PRO A O 1
ATOM 4612 N N . THR A 1 645 ? -5.235 -7.811 15.481 1.00 83.50 645 THR A N 1
ATOM 4613 C CA . THR A 1 645 ? -4.584 -9.105 15.241 1.00 83.50 645 THR A CA 1
ATOM 4614 C C . THR A 1 645 ? -5.450 -10.308 15.611 1.00 83.50 645 THR A C 1
ATOM 4616 O O . THR A 1 645 ? -5.935 -10.436 16.734 1.00 83.50 645 THR A O 1
ATOM 4619 N N . GLY A 1 646 ? -5.563 -11.249 14.670 1.00 82.44 646 GLY A N 1
ATOM 4620 C CA . GLY A 1 646 ? -6.274 -12.513 14.868 1.00 82.44 646 GLY A CA 1
ATOM 4621 C C . GLY A 1 646 ? -7.798 -12.407 14.815 1.00 82.44 646 GLY A C 1
ATOM 4622 O O . GLY A 1 646 ? -8.453 -13.361 15.228 1.00 82.44 646 GLY A O 1
ATOM 4623 N N . LYS A 1 647 ? -8.344 -11.280 14.342 1.00 89.19 647 LYS A N 1
ATOM 4624 C CA . LYS A 1 647 ? -9.776 -11.095 14.081 1.00 89.19 647 LYS A CA 1
ATOM 4625 C C . LYS A 1 647 ? -10.086 -11.134 12.589 1.00 89.19 647 LYS A C 1
ATOM 4627 O O . LYS A 1 647 ? -9.205 -10.898 11.763 1.00 89.19 647 LYS A O 1
ATOM 4632 N N . ASN A 1 648 ? -11.334 -11.455 12.277 1.00 91.75 648 ASN A N 1
ATOM 4633 C CA . ASN A 1 648 ? -11.877 -11.564 10.934 1.00 91.75 648 ASN A CA 1
ATOM 4634 C C . ASN A 1 648 ? -12.821 -10.398 10.642 1.00 91.75 648 ASN A C 1
ATOM 4636 O O . ASN A 1 648 ? -13.536 -9.933 11.530 1.00 91.75 648 ASN A O 1
ATOM 4640 N N . LEU A 1 649 ? -12.855 -9.988 9.378 1.00 94.19 649 LEU A N 1
ATOM 4641 C CA . LEU A 1 649 ? -13.936 -9.185 8.822 1.00 94.19 649 LEU A CA 1
ATOM 4642 C C . LEU A 1 649 ? -14.666 -10.021 7.775 1.00 94.19 649 LEU A C 1
ATOM 4644 O O . LEU A 1 649 ? -14.071 -10.389 6.767 1.00 94.19 649 LEU A O 1
ATOM 4648 N N . ILE A 1 650 ? -15.947 -10.284 8.005 1.00 93.12 650 ILE A N 1
ATOM 4649 C CA . ILE A 1 650 ? -16.838 -10.944 7.053 1.00 93.12 650 ILE A CA 1
ATOM 4650 C C . ILE A 1 650 ? -17.822 -9.889 6.557 1.00 93.12 650 ILE A C 1
ATOM 4652 O O . ILE A 1 650 ? -18.731 -9.494 7.281 1.00 93.12 650 ILE A O 1
ATOM 4656 N N . ALA A 1 651 ? -17.615 -9.402 5.337 1.00 92.31 651 ALA A N 1
ATOM 4657 C CA . ALA A 1 651 ? -18.514 -8.451 4.691 1.00 92.31 651 ALA A CA 1
ATOM 4658 C C . ALA A 1 651 ? -18.467 -8.651 3.176 1.00 92.31 651 ALA A C 1
ATOM 4660 O O . ALA A 1 651 ? -17.427 -8.441 2.553 1.00 92.31 651 ALA A O 1
ATOM 4661 N N . ASN A 1 652 ? -19.578 -9.046 2.565 1.00 87.06 652 ASN A N 1
ATOM 4662 C CA . ASN A 1 652 ? -19.591 -9.364 1.134 1.00 87.06 652 ASN A CA 1
ATOM 4663 C C . ASN A 1 652 ? -19.612 -8.100 0.272 1.00 87.06 652 ASN A C 1
ATOM 4665 O O . ASN A 1 652 ? -18.887 -8.007 -0.721 1.00 87.06 652 ASN A O 1
ATOM 4669 N N . SER A 1 653 ? -20.395 -7.107 0.687 1.00 90.12 653 SER A N 1
ATOM 4670 C CA . SER A 1 653 ? -20.520 -5.816 0.020 1.00 90.12 653 SER A CA 1
ATOM 4671 C C . SER A 1 653 ? -19.781 -4.747 0.816 1.00 90.12 653 SER A C 1
ATOM 4673 O O . SER A 1 653 ? -20.020 -4.571 2.012 1.00 90.12 653 SER A O 1
ATOM 4675 N N . LYS A 1 654 ? -18.844 -4.057 0.159 1.00 92.56 654 LYS A N 1
ATOM 4676 C CA . LYS A 1 654 ? -18.067 -2.971 0.760 1.00 92.56 654 LYS A CA 1
ATOM 4677 C C . LYS A 1 654 ? -18.051 -1.781 -0.177 1.00 92.56 654 LYS A C 1
ATOM 4679 O O . LYS A 1 654 ? -17.752 -1.928 -1.363 1.00 92.56 654 LYS A O 1
ATOM 4684 N N . THR A 1 655 ? -18.303 -0.599 0.367 1.00 94.00 655 THR A N 1
ATOM 4685 C CA . THR A 1 655 ? -18.105 0.659 -0.348 1.00 94.00 655 THR A CA 1
ATOM 4686 C C . THR A 1 655 ? -17.125 1.544 0.412 1.00 94.00 655 THR A C 1
ATOM 4688 O O . THR A 1 655 ? -17.102 1.571 1.643 1.00 94.00 655 THR A O 1
ATOM 4691 N N . TYR A 1 656 ? -16.281 2.246 -0.341 1.00 92.81 656 TYR A N 1
ATOM 4692 C CA . TYR A 1 656 ? -15.233 3.110 0.193 1.00 92.81 656 TYR A CA 1
ATOM 4693 C C . TYR A 1 656 ? -15.486 4.545 -0.268 1.00 92.81 656 TYR A C 1
ATOM 4695 O O . TYR A 1 656 ? -15.428 4.839 -1.466 1.00 92.81 656 TYR A O 1
ATOM 4703 N N . GLY A 1 657 ? -15.781 5.432 0.679 1.00 89.94 657 GLY A N 1
ATOM 4704 C CA . GLY A 1 657 ? -15.769 6.874 0.467 1.00 89.94 657 GLY A CA 1
ATOM 4705 C C . GLY A 1 657 ? -14.338 7.431 0.395 1.00 89.94 657 GLY A C 1
ATOM 4706 O O . GLY A 1 657 ? -13.369 6.692 0.575 1.00 89.94 657 GLY A O 1
ATOM 4707 N N . PRO A 1 658 ? -14.164 8.742 0.139 1.00 80.06 658 PRO A N 1
ATOM 4708 C CA . PRO A 1 658 ? -12.846 9.361 -0.052 1.00 80.06 658 PRO A CA 1
ATOM 4709 C C . PRO A 1 658 ? -11.877 9.208 1.131 1.00 80.06 658 PRO A C 1
ATOM 4711 O O . PRO A 1 658 ? -10.667 9.245 0.920 1.00 80.06 658 PRO A O 1
ATOM 4714 N N . GLY A 1 659 ? -12.403 9.062 2.351 1.00 77.62 659 GLY A N 1
ATOM 4715 C CA . GLY A 1 659 ? -11.635 8.835 3.580 1.00 77.62 659 GLY A CA 1
ATOM 4716 C C . GLY A 1 659 ? -11.787 7.427 4.166 1.00 77.62 659 GLY A C 1
ATOM 4717 O O . GLY A 1 659 ? -11.304 7.184 5.268 1.00 77.62 659 GLY A O 1
ATOM 4718 N N . GLY A 1 660 ? -12.473 6.514 3.469 1.00 88.19 660 GLY A N 1
ATOM 4719 C CA . GLY A 1 660 ? -12.777 5.170 3.958 1.00 88.19 660 GLY A CA 1
ATOM 4720 C C . GLY A 1 660 ? -11.668 4.161 3.663 1.00 88.19 660 GLY A C 1
ATOM 4721 O O . GLY A 1 660 ? -11.275 3.984 2.508 1.00 88.19 660 GLY A O 1
ATOM 4722 N N . SER A 1 661 ? -11.202 3.439 4.682 1.00 87.25 661 SER A N 1
ATOM 4723 C CA . SER A 1 661 ? -10.202 2.372 4.531 1.00 87.25 661 SER A CA 1
ATOM 4724 C C . SER A 1 661 ? -10.394 1.239 5.541 1.00 87.25 661 SER A C 1
ATOM 4726 O O . SER A 1 661 ? -11.010 1.414 6.596 1.00 87.25 661 SER A O 1
ATOM 4728 N N . LEU A 1 662 ? -9.856 0.059 5.216 1.00 90.38 662 LEU A N 1
ATOM 4729 C CA . LEU A 1 662 ? -9.687 -1.027 6.178 1.00 90.38 662 LEU A CA 1
ATOM 4730 C C . LEU A 1 662 ? -8.238 -1.059 6.652 1.00 90.38 662 LEU A C 1
ATOM 4732 O O . LEU A 1 662 ? -7.316 -0.992 5.837 1.00 90.38 662 LEU A O 1
ATOM 4736 N N . ARG A 1 663 ? -8.040 -1.251 7.955 1.00 88.56 663 ARG A N 1
ATOM 4737 C CA . ARG A 1 663 ? -6.719 -1.484 8.541 1.00 88.56 663 ARG A CA 1
ATOM 4738 C C . ARG A 1 663 ? -6.708 -2.784 9.326 1.00 88.56 663 ARG A C 1
ATOM 4740 O O . ARG A 1 663 ? -7.516 -2.970 10.236 1.00 88.56 663 ARG A O 1
ATOM 4747 N N . PHE A 1 664 ? -5.750 -3.646 9.006 1.00 82.44 664 PHE A N 1
ATOM 4748 C CA . PHE A 1 664 ? -5.557 -4.939 9.649 1.00 82.44 664 PHE A CA 1
ATOM 4749 C C . PHE A 1 664 ? -4.173 -5.054 10.257 1.00 82.44 664 PHE A C 1
ATOM 4751 O O . PHE A 1 664 ? -3.177 -4.626 9.675 1.00 82.44 664 PHE A O 1
ATOM 4758 N N . GLN A 1 665 ? -4.102 -5.738 11.393 1.00 82.62 665 GLN A N 1
ATOM 4759 C CA . GLN A 1 665 ? -2.832 -6.093 12.004 1.00 82.62 665 GLN A CA 1
ATOM 4760 C C . GLN A 1 665 ? -2.631 -7.597 12.091 1.00 82.62 665 GLN A C 1
ATOM 4762 O O . GLN A 1 665 ? -3.569 -8.369 12.276 1.00 82.62 665 GLN A O 1
ATOM 4767 N N . ARG A 1 666 ? -1.370 -8.018 12.037 1.00 84.44 666 ARG A N 1
ATOM 4768 C CA . ARG A 1 666 ? -0.952 -9.371 12.389 1.00 84.44 666 ARG A CA 1
ATOM 4769 C C . ARG A 1 666 ? 0.303 -9.311 13.242 1.00 84.44 666 ARG A C 1
ATOM 4771 O O . ARG A 1 666 ? 1.384 -8.974 12.766 1.00 84.44 666 ARG A O 1
ATOM 4778 N N . ARG A 1 667 ? 0.171 -9.717 14.504 1.00 82.81 667 ARG A N 1
ATOM 4779 C CA . ARG A 1 667 ? 1.305 -9.866 15.416 1.00 82.81 667 ARG A CA 1
ATOM 4780 C C . ARG A 1 667 ? 2.130 -11.092 15.025 1.00 82.81 667 ARG A C 1
ATOM 4782 O O . ARG A 1 667 ? 1.620 -12.214 15.010 1.00 82.81 667 ARG A O 1
ATOM 4789 N N . ILE A 1 668 ? 3.412 -10.886 14.750 1.00 83.25 668 ILE A N 1
ATOM 4790 C CA . ILE A 1 668 ? 4.404 -11.938 14.541 1.00 83.25 668 ILE A CA 1
ATOM 4791 C C . ILE A 1 668 ? 5.149 -12.139 15.857 1.00 83.25 668 ILE A C 1
ATOM 4793 O O . ILE A 1 668 ? 5.990 -11.342 16.253 1.00 83.25 668 ILE A O 1
ATOM 4797 N N . SER A 1 669 ? 4.848 -13.231 16.551 1.00 81.81 669 SER A N 1
ATOM 4798 C CA . SER A 1 669 ? 5.512 -13.607 17.801 1.00 81.81 669 SER A CA 1
ATOM 4799 C C . SER A 1 669 ? 6.392 -14.851 17.637 1.00 81.81 669 SER A C 1
ATOM 4801 O O . SER A 1 669 ? 6.511 -15.433 16.553 1.00 81.81 669 SER A O 1
ATOM 4803 N N . GLY A 1 670 ? 7.009 -15.282 18.738 1.00 82.12 670 GLY A N 1
ATOM 4804 C CA . GLY A 1 670 ? 7.803 -16.506 18.805 1.00 82.12 670 GLY A CA 1
ATOM 4805 C C . GLY A 1 670 ? 9.294 -16.248 18.624 1.00 82.12 670 GLY A C 1
ATOM 4806 O O . GLY A 1 670 ? 9.826 -15.263 19.130 1.00 82.12 670 GLY A O 1
ATOM 4807 N N . VAL A 1 671 ? 9.979 -17.167 17.946 1.00 83.00 671 VAL A N 1
ATOM 4808 C CA . VAL A 1 671 ? 11.428 -17.093 17.734 1.00 83.00 671 VAL A CA 1
ATOM 4809 C C . VAL A 1 671 ? 11.776 -16.587 16.336 1.00 83.00 671 VAL A C 1
ATOM 4811 O O . VAL A 1 671 ? 10.949 -16.607 15.419 1.00 83.00 671 VAL A O 1
ATOM 4814 N N . ARG A 1 672 ? 13.036 -16.183 16.171 1.00 86.88 672 ARG A N 1
ATOM 4815 C CA . ARG A 1 672 ? 13.667 -15.949 14.868 1.00 86.88 672 ARG A CA 1
ATOM 4816 C C . ARG A 1 672 ? 13.411 -17.119 13.919 1.00 86.88 672 ARG A C 1
ATOM 4818 O O . ARG A 1 672 ? 13.569 -18.268 14.319 1.00 86.88 672 ARG A O 1
ATOM 4825 N N . GLY A 1 673 ? 13.097 -16.829 12.662 1.00 89.62 673 GLY A N 1
ATOM 4826 C CA . GLY A 1 673 ? 12.949 -17.857 11.636 1.00 89.62 673 GLY A CA 1
ATOM 4827 C C . GLY A 1 673 ? 12.072 -17.427 10.471 1.00 89.62 673 GLY A C 1
ATOM 4828 O O . GLY A 1 673 ? 11.587 -16.298 10.416 1.00 89.62 673 GLY A O 1
ATOM 4829 N N . TRP A 1 674 ? 11.844 -18.359 9.550 1.00 91.31 674 TRP A N 1
ATOM 4830 C CA . TRP A 1 674 ? 10.972 -18.144 8.402 1.00 91.31 674 TRP A CA 1
ATOM 4831 C C . TRP A 1 674 ? 9.501 -18.029 8.812 1.00 91.31 674 TRP A C 1
ATOM 4833 O O . TRP A 1 674 ? 9.051 -18.654 9.778 1.00 91.31 674 TRP A O 1
ATOM 4843 N N . ARG A 1 675 ? 8.763 -17.216 8.065 1.00 93.44 675 ARG A N 1
ATOM 4844 C CA . ARG A 1 675 ? 7.313 -17.038 8.100 1.00 93.44 675 ARG A CA 1
ATOM 4845 C C . ARG A 1 675 ? 6.787 -17.170 6.677 1.00 93.44 675 ARG A C 1
ATOM 4847 O O . ARG A 1 675 ? 7.453 -16.734 5.740 1.00 93.44 675 ARG A O 1
ATOM 4854 N N . ILE A 1 676 ? 5.601 -17.755 6.535 1.00 95.69 676 ILE A N 1
ATOM 4855 C CA . ILE A 1 676 ? 4.862 -17.741 5.274 1.00 95.69 676 ILE A CA 1
ATOM 4856 C C . ILE A 1 676 ? 3.621 -16.896 5.478 1.00 95.69 676 ILE A C 1
ATOM 4858 O O . ILE A 1 676 ? 2.733 -17.274 6.241 1.00 95.69 676 ILE A O 1
ATOM 4862 N N . ILE A 1 677 ? 3.596 -15.747 4.820 1.00 95.44 677 ILE A N 1
ATOM 4863 C CA . ILE A 1 677 ? 2.577 -14.723 5.015 1.00 95.44 677 ILE A CA 1
ATOM 4864 C C . ILE A 1 677 ? 2.023 -14.237 3.680 1.00 95.44 677 ILE A C 1
ATOM 4866 O O . ILE A 1 677 ? 2.640 -14.435 2.638 1.00 95.44 677 ILE A O 1
ATOM 4870 N N . SER A 1 678 ? 0.863 -13.599 3.711 1.00 95.19 678 SER A N 1
ATOM 4871 C CA . SER A 1 678 ? 0.241 -12.927 2.566 1.00 95.19 678 SER A CA 1
ATOM 4872 C C . SER A 1 678 ? -0.382 -11.610 3.008 1.00 95.19 678 SER A C 1
ATOM 4874 O O . SER A 1 678 ? -0.535 -11.372 4.204 1.00 95.19 678 SER A O 1
ATOM 4876 N N . SER A 1 679 ? -0.730 -10.747 2.056 1.00 92.94 679 SER A N 1
ATOM 4877 C CA . SER A 1 679 ? -1.478 -9.528 2.364 1.00 92.94 679 SER A CA 1
ATOM 4878 C C . SER A 1 679 ? -2.978 -9.738 2.116 1.00 92.94 679 SER A C 1
ATOM 4880 O O . SER A 1 679 ? -3.327 -10.153 1.008 1.00 92.94 679 SER A O 1
ATOM 4882 N N . PRO A 1 680 ? -3.861 -9.414 3.083 1.00 91.69 680 PRO A N 1
ATOM 4883 C CA . PRO A 1 680 ? -5.315 -9.420 2.887 1.00 91.69 680 PRO A CA 1
ATOM 4884 C C . PRO A 1 680 ? -5.835 -8.191 2.115 1.00 91.69 680 PRO A C 1
ATOM 4886 O O . PRO A 1 680 ? -7.011 -8.115 1.784 1.00 91.69 680 PRO A O 1
ATOM 4889 N N . VAL A 1 681 ? -4.980 -7.203 1.840 1.00 90.00 681 VAL A N 1
ATOM 4890 C CA . VAL A 1 681 ? -5.339 -5.960 1.135 1.00 90.00 681 VAL A CA 1
ATOM 4891 C C . VAL A 1 681 ? -4.311 -5.624 0.057 1.00 90.00 681 VAL A C 1
ATOM 4893 O O . VAL A 1 681 ? -3.180 -6.130 0.075 1.00 90.00 681 VAL A O 1
ATOM 4896 N N . ASN A 1 682 ? -4.682 -4.755 -0.879 1.00 86.94 682 ASN A N 1
ATOM 4897 C CA . ASN A 1 682 ? -3.762 -4.230 -1.884 1.00 86.94 682 ASN A CA 1
ATOM 4898 C C . ASN A 1 682 ? -2.688 -3.329 -1.249 1.00 86.94 682 ASN A C 1
ATOM 4900 O O . ASN A 1 682 ? -3.016 -2.399 -0.517 1.00 86.94 682 ASN A O 1
ATOM 4904 N N . THR A 1 683 ? -1.407 -3.630 -1.501 1.00 87.50 683 THR A N 1
ATOM 4905 C CA . THR A 1 683 ? -0.254 -3.003 -0.828 1.00 87.50 683 THR A CA 1
ATOM 4906 C C . THR A 1 683 ? 1.074 -3.250 -1.578 1.00 87.50 683 THR A C 1
ATOM 4908 O O . THR A 1 683 ? 1.115 -3.998 -2.561 1.00 87.50 683 THR A O 1
ATOM 4911 N N . THR A 1 684 ? 2.183 -2.660 -1.115 1.00 86.94 684 THR A N 1
ATOM 4912 C CA . THR A 1 684 ? 3.557 -2.917 -1.602 1.00 86.94 684 THR A CA 1
ATOM 4913 C C . THR A 1 684 ? 4.357 -3.798 -0.640 1.00 86.94 684 THR A C 1
ATOM 4915 O O . THR A 1 684 ? 3.990 -3.938 0.522 1.00 86.94 684 THR A O 1
ATOM 4918 N N . TYR A 1 685 ? 5.475 -4.397 -1.076 1.00 85.75 685 TYR A N 1
ATOM 4919 C CA . TYR A 1 685 ? 6.364 -5.128 -0.153 1.00 85.75 685 TYR A CA 1
ATOM 4920 C C . TYR A 1 685 ? 6.936 -4.235 0.949 1.00 85.75 685 TYR A C 1
ATOM 4922 O O . TYR A 1 685 ? 7.197 -4.722 2.044 1.00 85.75 685 TYR A O 1
ATOM 4930 N N . GLY A 1 686 ? 7.167 -2.959 0.646 1.00 79.56 686 GLY A N 1
ATOM 4931 C CA . GLY A 1 686 ? 7.630 -1.961 1.597 1.00 79.56 686 GLY A CA 1
ATOM 4932 C C . GLY A 1 686 ? 6.604 -1.751 2.696 1.00 79.56 686 GLY A C 1
ATOM 4933 O O . GLY A 1 686 ? 6.951 -1.926 3.852 1.00 79.56 686 GLY A O 1
ATOM 4934 N N . ASP A 1 687 ? 5.355 -1.470 2.328 1.00 75.56 687 ASP A N 1
ATOM 4935 C CA . ASP A 1 687 ? 4.276 -1.217 3.289 1.00 75.56 687 ASP A CA 1
ATOM 4936 C C . ASP A 1 687 ? 3.881 -2.490 4.053 1.00 75.56 687 ASP A C 1
ATOM 4938 O O . ASP A 1 687 ? 3.756 -2.471 5.274 1.00 75.56 687 ASP A O 1
ATOM 4942 N N . PHE A 1 688 ? 3.760 -3.626 3.357 1.00 85.50 688 PHE A N 1
ATOM 4943 C CA . PHE A 1 688 ? 3.389 -4.911 3.955 1.00 85.50 688 PHE A CA 1
ATOM 4944 C C . PHE A 1 688 ? 4.388 -5.392 5.015 1.00 85.50 688 PHE A C 1
ATOM 4946 O O . PHE A 1 688 ? 3.989 -5.978 6.021 1.00 85.50 688 PHE A O 1
ATOM 4953 N N . LEU A 1 689 ? 5.687 -5.181 4.779 1.00 86.50 689 LEU A N 1
ATOM 4954 C CA . LEU A 1 689 ? 6.772 -5.715 5.608 1.00 86.50 689 LEU A CA 1
ATOM 4955 C C . LEU A 1 689 ? 7.496 -4.642 6.420 1.00 86.50 689 LEU A C 1
ATOM 4957 O O . LEU A 1 689 ? 8.545 -4.931 6.989 1.00 86.50 689 LEU A O 1
ATOM 4961 N N . ASP A 1 690 ? 6.958 -3.429 6.495 1.00 71.12 690 ASP A N 1
ATOM 4962 C CA . ASP A 1 690 ? 7.605 -2.294 7.152 1.00 71.12 690 ASP A CA 1
ATOM 4963 C C . ASP A 1 690 ? 7.882 -2.527 8.648 1.00 71.12 690 ASP A C 1
ATOM 4965 O O . ASP A 1 690 ? 8.914 -2.113 9.174 1.00 71.12 690 ASP A O 1
ATOM 4969 N N . GLY A 1 691 ? 7.002 -3.274 9.319 1.00 68.44 691 GLY A N 1
ATOM 4970 C CA . GLY A 1 691 ? 7.196 -3.703 10.705 1.00 68.44 691 GLY A CA 1
ATOM 4971 C C . GLY A 1 691 ? 8.252 -4.797 10.890 1.00 68.44 691 GLY A C 1
ATOM 4972 O O . GLY A 1 691 ? 8.393 -5.296 12.000 1.00 68.44 691 GLY A O 1
ATOM 4973 N N . THR A 1 692 ? 8.951 -5.213 9.827 1.00 80.75 692 THR A N 1
ATOM 4974 C CA . THR A 1 692 ? 9.986 -6.253 9.866 1.00 80.75 692 THR A CA 1
ATOM 4975 C C . THR A 1 692 ? 11.266 -5.783 9.187 1.00 80.75 692 THR A C 1
ATOM 4977 O O . THR A 1 692 ? 11.256 -5.131 8.140 1.00 80.75 692 THR A O 1
ATOM 4980 N N . LEU A 1 693 ? 12.417 -6.157 9.736 1.00 86.94 693 LEU A N 1
ATOM 4981 C CA . LEU A 1 693 ? 13.688 -5.907 9.068 1.00 86.94 693 LEU A CA 1
ATOM 4982 C C . LEU A 1 693 ? 13.772 -6.669 7.734 1.00 86.94 693 LEU A C 1
ATOM 4984 O O . LEU A 1 693 ? 13.722 -7.900 7.704 1.00 86.94 693 LEU A O 1
ATOM 4988 N N . THR A 1 694 ? 13.991 -5.948 6.630 1.00 89.75 694 THR A N 1
ATOM 4989 C CA . THR A 1 694 ? 14.177 -6.518 5.285 1.00 89.75 694 THR A CA 1
ATOM 4990 C C . THR A 1 694 ? 15.571 -6.243 4.711 1.00 89.75 694 THR A C 1
ATOM 4992 O O . THR A 1 694 ? 16.238 -5.268 5.060 1.00 89.75 694 THR A O 1
ATOM 4995 N N . GLN A 1 695 ? 16.049 -7.104 3.815 1.00 89.38 695 GLN A N 1
ATOM 4996 C CA . GLN A 1 695 ? 17.359 -6.988 3.175 1.00 89.38 695 GLN A CA 1
ATOM 4997 C C . GLN A 1 695 ? 17.401 -7.694 1.816 1.00 89.38 695 GLN A C 1
ATOM 4999 O O . GLN A 1 695 ? 16.567 -8.552 1.526 1.00 89.38 695 GLN A O 1
ATOM 5004 N N . GLY A 1 696 ? 18.424 -7.385 1.013 1.00 86.69 696 GLY A N 1
ATOM 5005 C CA . GLY A 1 696 ? 18.768 -8.125 -0.209 1.00 86.69 696 GLY A CA 1
ATOM 5006 C C . GLY A 1 696 ? 17.944 -7.761 -1.445 1.00 86.69 696 GLY A C 1
ATOM 5007 O O . GLY A 1 696 ? 17.955 -8.502 -2.424 1.00 86.69 696 GLY A O 1
ATOM 5008 N N . TYR A 1 697 ? 17.250 -6.622 -1.413 1.00 85.75 697 TYR A N 1
ATOM 5009 C CA . TYR A 1 697 ? 16.607 -6.003 -2.575 1.00 85.75 697 TYR A CA 1
ATOM 5010 C C . TYR A 1 697 ? 16.542 -4.477 -2.434 1.00 85.75 697 TYR A C 1
ATOM 5012 O O . TYR A 1 697 ? 16.745 -3.923 -1.348 1.00 85.75 697 TYR A O 1
ATOM 5020 N N . THR A 1 698 ? 16.328 -3.767 -3.545 1.00 84.06 698 THR A N 1
ATOM 5021 C CA . THR A 1 698 ? 16.326 -2.296 -3.569 1.00 84.06 698 THR A CA 1
ATOM 5022 C C . THR A 1 698 ? 15.207 -1.746 -2.681 1.00 84.06 698 THR A C 1
ATOM 5024 O O . THR A 1 698 ? 14.084 -2.233 -2.720 1.00 84.06 698 THR A O 1
ATOM 5027 N N . GLY A 1 699 ? 15.500 -0.745 -1.851 1.00 76.75 699 GLY A N 1
ATOM 5028 C CA . GLY A 1 699 ? 14.513 -0.149 -0.941 1.00 76.75 699 GLY A CA 1
ATOM 5029 C C . GLY A 1 699 ? 14.259 -0.917 0.365 1.00 76.75 699 GLY A C 1
ATOM 5030 O O . GLY A 1 699 ? 13.611 -0.355 1.245 1.00 76.75 699 GLY A O 1
ATOM 5031 N N . SER A 1 700 ? 14.802 -2.132 0.534 1.00 83.69 700 SER A N 1
ATOM 5032 C CA . SER A 1 700 ? 14.751 -2.881 1.805 1.00 83.69 700 SER A CA 1
ATOM 5033 C C . SER A 1 700 ? 15.489 -2.174 2.958 1.00 83.69 700 SER A C 1
ATOM 5035 O O . SER A 1 700 ? 16.332 -1.302 2.721 1.00 83.69 700 SER A O 1
ATOM 5037 N N . THR A 1 701 ? 15.204 -2.552 4.211 1.00 82.25 701 THR A N 1
ATOM 5038 C CA . THR A 1 701 ? 15.731 -1.915 5.438 1.00 82.25 701 THR A CA 1
ATOM 5039 C C . THR A 1 701 ? 17.261 -1.839 5.468 1.00 82.25 701 THR A C 1
ATOM 5041 O O . THR A 1 701 ? 17.814 -0.778 5.759 1.00 82.25 701 THR A O 1
ATOM 5044 N N . LEU A 1 702 ? 17.954 -2.932 5.129 1.00 81.88 702 LEU A N 1
ATOM 5045 C CA . LEU A 1 702 ? 19.425 -2.994 5.073 1.00 81.88 702 LEU A CA 1
ATOM 5046 C C . LEU A 1 702 ? 20.006 -2.837 3.652 1.00 81.88 702 LEU A C 1
ATOM 5048 O O . LEU A 1 702 ? 21.226 -2.859 3.479 1.00 81.88 702 LEU A O 1
ATOM 5052 N N . GLY A 1 703 ? 19.157 -2.649 2.637 1.00 78.75 703 GLY A N 1
ATOM 5053 C CA . GLY A 1 703 ? 19.550 -2.406 1.247 1.00 78.75 703 GLY A CA 1
ATOM 5054 C C . GLY A 1 703 ? 20.026 -3.639 0.459 1.00 78.75 703 GLY A C 1
ATOM 5055 O O . GLY A 1 703 ? 19.888 -4.789 0.879 1.00 78.75 703 GLY A O 1
ATOM 5056 N N . ASN A 1 704 ? 20.583 -3.376 -0.730 1.00 71.94 704 ASN A N 1
ATOM 5057 C CA . ASN A 1 704 ? 20.997 -4.369 -1.733 1.00 71.94 704 ASN A CA 1
ATOM 5058 C C . ASN A 1 704 ? 22.514 -4.290 -2.009 1.00 71.94 704 ASN A C 1
ATOM 5060 O O . ASN A 1 704 ? 22.942 -3.872 -3.085 1.00 71.94 704 ASN A O 1
ATOM 5064 N N . ALA A 1 705 ? 23.341 -4.579 -0.998 1.00 62.38 705 ALA A N 1
ATOM 5065 C CA . ALA A 1 705 ? 24.800 -4.502 -1.125 1.00 62.38 705 ALA A CA 1
ATOM 5066 C C . ALA A 1 705 ? 25.347 -5.485 -2.184 1.00 62.38 705 ALA A C 1
ATOM 5068 O O . ALA A 1 705 ? 24.815 -6.578 -2.367 1.00 62.38 705 ALA A O 1
ATOM 5069 N N . ALA A 1 706 ? 26.432 -5.100 -2.867 1.00 48.22 706 ALA A N 1
ATOM 5070 C CA . ALA A 1 706 ? 26.990 -5.846 -3.995 1.00 48.22 706 ALA A CA 1
ATOM 5071 C C . ALA A 1 706 ? 27.391 -7.286 -3.614 1.00 48.22 706 ALA A C 1
ATOM 5073 O O . ALA A 1 706 ? 28.274 -7.481 -2.782 1.00 48.22 706 ALA A O 1
ATOM 5074 N N . LEU A 1 707 ? 26.725 -8.253 -4.259 1.00 45.19 707 LEU A N 1
ATOM 5075 C CA . LEU A 1 707 ? 27.090 -9.663 -4.458 1.00 45.19 707 LEU A CA 1
ATOM 5076 C C . LEU A 1 707 ? 27.828 -10.328 -3.269 1.00 45.19 707 LEU A C 1
ATOM 5078 O O . LEU A 1 707 ? 29.054 -10.325 -3.213 1.00 45.19 707 LEU A O 1
ATOM 5082 N N . ASP A 1 708 ? 27.039 -10.979 -2.398 1.00 48.47 708 ASP A N 1
ATOM 5083 C CA . ASP A 1 708 ? 27.423 -12.032 -1.424 1.00 48.47 708 ASP A CA 1
ATOM 5084 C C . ASP A 1 708 ? 27.633 -11.652 0.064 1.00 48.47 708 ASP A C 1
ATOM 5086 O O . ASP A 1 708 ? 28.218 -12.422 0.820 1.00 48.47 708 ASP A O 1
ATOM 5090 N N . SER A 1 709 ? 27.116 -10.512 0.552 1.00 58.78 709 SER A N 1
ATOM 5091 C CA . SER A 1 709 ? 27.124 -10.216 2.010 1.00 58.78 709 SER A CA 1
ATOM 5092 C C . SER A 1 709 ? 25.753 -10.179 2.701 1.00 58.78 709 SER A C 1
ATOM 5094 O O . SER A 1 709 ? 25.695 -10.388 3.914 1.00 58.78 709 SER A O 1
ATOM 5096 N N . LEU A 1 710 ? 24.651 -9.966 1.968 1.00 60.03 710 LEU A N 1
ATOM 5097 C CA . LEU A 1 710 ? 23.282 -9.958 2.505 1.00 60.03 710 LEU A CA 1
ATOM 5098 C C . LEU A 1 710 ? 22.351 -10.744 1.572 1.00 60.03 710 LEU A C 1
ATOM 5100 O O . LEU A 1 710 ? 21.992 -10.266 0.499 1.00 60.03 710 LEU A O 1
ATOM 5104 N N . GLN A 1 711 ? 21.972 -11.962 1.965 1.00 84.00 711 GLN A N 1
ATOM 5105 C CA . GLN A 1 711 ? 20.978 -12.751 1.230 1.00 84.00 711 GLN A CA 1
ATOM 5106 C C . GLN A 1 711 ? 19.578 -12.158 1.435 1.00 84.00 711 GLN A C 1
ATOM 5108 O O . GLN A 1 711 ? 19.265 -11.791 2.571 1.00 84.00 711 GLN A O 1
ATOM 5113 N N . PRO A 1 712 ? 18.728 -12.080 0.395 1.00 90.69 712 PRO A N 1
ATOM 5114 C CA . PRO A 1 712 ? 17.370 -11.583 0.548 1.00 90.69 712 PRO A CA 1
ATOM 5115 C C . PRO A 1 712 ? 16.590 -12.405 1.564 1.00 90.69 712 PRO A C 1
ATOM 5117 O O . PRO A 1 712 ? 16.569 -13.634 1.501 1.00 90.69 712 PRO A O 1
ATOM 5120 N N . ASN A 1 713 ? 15.954 -11.713 2.505 1.00 93.25 713 ASN A N 1
ATOM 5121 C CA . ASN A 1 713 ? 15.123 -12.347 3.523 1.00 93.25 713 ASN A CA 1
ATOM 5122 C C . ASN A 1 713 ? 13.636 -12.338 3.159 1.00 93.25 713 ASN A C 1
ATOM 5124 O O . ASN A 1 713 ? 12.848 -12.919 3.892 1.00 93.25 713 ASN A O 1
ATOM 5128 N N . VAL A 1 714 ? 13.263 -11.696 2.054 1.00 95.62 714 VAL A N 1
ATOM 5129 C CA . VAL A 1 714 ? 11.907 -11.675 1.505 1.00 95.62 714 VAL A CA 1
ATOM 5130 C C . VAL A 1 714 ? 11.949 -12.360 0.155 1.00 95.62 714 VAL A C 1
ATOM 5132 O O . VAL A 1 714 ? 12.695 -11.939 -0.731 1.00 95.62 714 VAL A O 1
ATOM 5135 N N . LEU A 1 715 ? 11.174 -13.428 0.007 1.00 95.81 715 LEU A N 1
ATOM 5136 C CA . LEU A 1 715 ? 11.177 -14.265 -1.181 1.00 95.81 715 LEU A CA 1
ATOM 5137 C C . LEU A 1 715 ? 9.751 -14.645 -1.583 1.00 95.81 715 LEU A C 1
ATOM 5139 O O . LEU A 1 715 ? 8.916 -14.979 -0.752 1.00 95.81 715 LEU A O 1
ATOM 5143 N N . THR A 1 716 ? 9.493 -14.660 -2.880 1.00 95.12 716 THR A N 1
ATOM 5144 C CA . THR A 1 716 ? 8.343 -15.321 -3.508 1.00 95.12 716 THR A CA 1
ATOM 5145 C C . THR A 1 716 ? 8.811 -16.569 -4.238 1.00 95.12 716 THR A C 1
ATOM 5147 O O . THR A 1 716 ? 10.015 -16.768 -4.410 1.00 95.12 716 THR A O 1
ATOM 5150 N N . TYR A 1 717 ? 7.881 -17.408 -4.684 1.00 94.38 717 TYR A N 1
ATOM 5151 C CA . TYR A 1 717 ? 8.195 -18.604 -5.460 1.00 94.38 717 TYR A CA 1
ATOM 5152 C C . TYR A 1 717 ? 7.489 -18.559 -6.814 1.00 94.38 717 TYR A C 1
ATOM 5154 O O . TYR A 1 717 ? 6.267 -18.442 -6.869 1.00 94.38 717 TYR A O 1
ATOM 5162 N N . LEU A 1 718 ? 8.257 -18.661 -7.903 1.00 92.44 718 LEU A N 1
ATOM 5163 C CA . LEU A 1 718 ? 7.731 -18.608 -9.266 1.00 92.44 718 LEU A CA 1
ATOM 5164 C C . LEU A 1 718 ? 7.868 -19.970 -9.958 1.00 92.44 718 LEU A C 1
ATOM 5166 O O . LEU A 1 718 ? 8.956 -20.359 -10.385 1.00 92.44 718 LEU A O 1
ATOM 5170 N N . GLU A 1 719 ? 6.747 -20.682 -10.088 1.00 91.44 719 GLU A N 1
ATOM 5171 C CA . GLU A 1 719 ? 6.693 -22.050 -10.629 1.00 91.44 719 GLU A CA 1
ATOM 5172 C C . GLU A 1 719 ? 7.086 -22.125 -12.116 1.00 91.44 719 GLU A C 1
ATOM 5174 O O . GLU A 1 719 ? 7.647 -23.119 -12.571 1.00 91.44 719 GLU A O 1
ATOM 5179 N N . THR A 1 720 ? 6.900 -21.050 -12.876 1.00 89.19 720 THR A N 1
ATOM 5180 C CA . THR A 1 720 ? 7.223 -21.019 -14.310 1.00 89.19 720 THR A CA 1
ATOM 5181 C C . THR A 1 720 ? 8.726 -20.994 -14.608 1.00 89.19 720 THR A C 1
ATOM 5183 O O . THR A 1 720 ? 9.141 -21.209 -15.749 1.00 89.19 720 THR A O 1
ATOM 5186 N N . VAL A 1 721 ? 9.571 -20.751 -13.602 1.00 86.81 721 VAL A N 1
ATOM 5187 C CA . VAL A 1 721 ? 11.027 -20.724 -13.765 1.00 86.81 721 VAL A CA 1
ATOM 5188 C C . VAL A 1 721 ? 11.575 -22.144 -13.894 1.00 86.81 721 VAL A C 1
ATOM 5190 O O . VAL A 1 721 ? 11.468 -22.969 -12.988 1.00 86.81 721 VAL A O 1
ATOM 5193 N N . VAL A 1 722 ? 12.281 -22.400 -14.994 1.00 75.38 722 VAL A N 1
ATOM 5194 C CA . VAL A 1 722 ? 13.003 -23.658 -15.214 1.00 75.38 722 VAL A CA 1
ATOM 5195 C C . VAL A 1 722 ? 14.263 -23.706 -14.338 1.00 75.38 722 VAL A C 1
ATOM 5197 O O . VAL A 1 722 ? 15.147 -22.860 -14.467 1.00 75.38 722 VAL A O 1
ATOM 5200 N N . GLY A 1 723 ? 14.358 -24.702 -13.455 1.00 73.88 723 GLY A N 1
ATOM 5201 C CA . GLY A 1 723 ? 15.469 -24.885 -12.515 1.00 73.88 723 GLY A CA 1
ATOM 5202 C C . GLY A 1 723 ? 15.097 -25.814 -11.356 1.00 73.88 723 GLY A C 1
ATOM 5203 O O . GLY A 1 723 ? 13.990 -26.352 -11.333 1.00 73.88 723 GLY A O 1
ATOM 5204 N N . THR A 1 724 ? 16.011 -25.999 -10.400 1.00 76.88 724 THR A N 1
ATOM 5205 C CA . THR A 1 724 ? 15.734 -26.695 -9.129 1.00 76.88 724 THR A CA 1
ATOM 5206 C C . THR A 1 724 ? 14.819 -25.862 -8.227 1.00 76.88 724 THR A C 1
ATOM 5208 O O . THR A 1 724 ? 14.702 -24.650 -8.420 1.00 76.88 724 THR A O 1
ATOM 5211 N N . ASP A 1 725 ? 14.219 -26.469 -7.198 1.00 72.19 725 ASP A N 1
ATOM 5212 C CA . ASP A 1 725 ? 13.335 -25.763 -6.253 1.00 72.19 725 ASP A CA 1
ATOM 5213 C C . ASP A 1 725 ? 13.961 -24.494 -5.661 1.00 72.19 725 ASP A C 1
ATOM 5215 O O . ASP A 1 725 ? 13.319 -23.448 -5.581 1.00 72.19 725 ASP A O 1
ATOM 5219 N N . ASN A 1 726 ? 15.256 -24.530 -5.340 1.00 77.69 726 ASN A N 1
ATOM 5220 C CA . ASN A 1 726 ? 15.959 -23.368 -4.794 1.00 77.69 726 ASN A CA 1
ATOM 5221 C C . ASN A 1 726 ? 16.143 -22.235 -5.816 1.00 77.69 726 ASN A C 1
ATOM 5223 O O . ASN A 1 726 ? 16.273 -21.077 -5.432 1.00 77.69 726 ASN A O 1
ATOM 5227 N N . GLN A 1 727 ? 16.145 -22.544 -7.115 1.00 82.12 727 GLN A N 1
ATOM 5228 C CA . GLN A 1 727 ? 16.291 -21.556 -8.187 1.00 82.12 727 GLN A CA 1
ATOM 5229 C C . GLN A 1 727 ? 14.976 -20.854 -8.538 1.00 82.12 727 GLN A C 1
ATOM 5231 O O . GLN A 1 727 ? 14.995 -19.953 -9.376 1.00 82.12 727 GLN A O 1
ATOM 5236 N N . ARG A 1 728 ? 13.847 -21.238 -7.928 1.00 88.44 728 ARG A N 1
ATOM 5237 C CA . ARG A 1 728 ? 12.514 -20.655 -8.169 1.00 88.44 728 ARG A CA 1
ATOM 5238 C C . ARG A 1 728 ? 12.165 -19.517 -7.210 1.00 88.44 728 ARG A C 1
ATOM 5240 O O . ARG A 1 728 ? 11.253 -18.744 -7.496 1.00 88.44 728 ARG A O 1
ATOM 5247 N N . TYR A 1 729 ? 12.935 -19.347 -6.134 1.00 91.81 729 TYR A N 1
ATOM 5248 C CA . TYR A 1 729 ? 12.775 -18.217 -5.224 1.00 91.81 729 TYR A CA 1
ATOM 5249 C C . TYR A 1 729 ? 13.190 -16.895 -5.873 1.00 91.81 729 TYR A C 1
ATOM 5251 O O . TYR A 1 729 ? 14.222 -16.808 -6.543 1.00 91.81 729 TYR A O 1
ATOM 5259 N N . ARG A 1 730 ? 12.386 -15.851 -5.686 1.00 92.19 730 ARG A N 1
ATOM 5260 C CA . ARG A 1 730 ? 12.639 -14.503 -6.203 1.00 92.19 730 ARG A CA 1
ATOM 5261 C C . ARG A 1 730 ? 12.498 -13.492 -5.086 1.00 92.19 730 ARG A C 1
ATOM 5263 O O . ARG A 1 730 ? 11.471 -13.454 -4.419 1.00 92.19 730 ARG A O 1
ATOM 5270 N N . ALA A 1 731 ? 13.515 -12.660 -4.909 1.00 92.69 731 ALA A N 1
ATOM 5271 C CA . ALA A 1 731 ? 13.350 -11.455 -4.117 1.00 92.69 731 ALA A CA 1
ATOM 5272 C C . ALA A 1 731 ? 12.501 -10.443 -4.905 1.00 92.69 731 ALA A C 1
ATOM 5274 O O . ALA A 1 731 ? 12.573 -10.436 -6.142 1.00 92.69 731 ALA A O 1
ATOM 5275 N N . PRO A 1 732 ? 11.738 -9.578 -4.221 1.00 92.62 732 PRO A N 1
ATOM 5276 C CA . PRO A 1 732 ? 11.187 -8.385 -4.845 1.00 92.62 732 PRO A CA 1
ATOM 5277 C C . PRO A 1 732 ? 12.293 -7.587 -5.541 1.00 92.62 732 PRO A C 1
ATOM 5279 O O . PRO A 1 732 ? 13.432 -7.556 -5.075 1.00 92.62 732 PRO A O 1
ATOM 5282 N N . SER A 1 733 ? 11.984 -6.916 -6.646 1.00 88.62 733 SER A N 1
ATOM 5283 C CA . SER A 1 733 ? 12.959 -6.026 -7.289 1.00 88.62 733 SER A CA 1
ATOM 5284 C C . SER A 1 733 ? 13.132 -4.723 -6.507 1.00 88.62 733 SER A C 1
ATOM 5286 O O . SER A 1 733 ? 14.219 -4.142 -6.498 1.00 88.62 733 SER A O 1
ATOM 5288 N N . ASN A 1 734 ? 12.059 -4.261 -5.858 1.00 87.00 734 ASN A N 1
ATOM 5289 C CA . ASN A 1 734 ? 12.015 -3.036 -5.070 1.00 87.00 734 ASN A CA 1
ATOM 5290 C C . ASN A 1 734 ? 10.981 -3.166 -3.939 1.00 87.00 734 ASN A C 1
ATOM 5292 O O . ASN A 1 734 ? 9.968 -3.835 -4.114 1.00 87.00 734 ASN A O 1
ATOM 5296 N N . ALA A 1 735 ? 11.194 -2.490 -2.812 1.00 83.12 735 ALA A N 1
ATOM 5297 C CA . ALA A 1 735 ? 10.175 -2.312 -1.779 1.00 83.12 735 ALA A CA 1
ATOM 5298 C C . ALA A 1 735 ? 8.877 -1.677 -2.318 1.00 83.12 735 ALA A C 1
ATOM 5300 O O . ALA A 1 735 ? 7.803 -2.038 -1.863 1.00 83.12 735 ALA A O 1
ATOM 5301 N N . THR A 1 736 ? 8.937 -0.809 -3.331 1.00 83.56 736 THR A N 1
ATOM 5302 C CA . THR A 1 736 ? 7.734 -0.208 -3.944 1.00 83.56 736 THR A CA 1
ATOM 5303 C C . THR A 1 736 ? 6.963 -1.154 -4.870 1.00 83.56 736 THR A C 1
ATOM 5305 O O . THR A 1 736 ? 5.939 -0.767 -5.426 1.00 83.56 736 THR A O 1
ATOM 5308 N N . GLN A 1 737 ? 7.451 -2.378 -5.091 1.00 90.31 737 GLN A N 1
ATOM 5309 C CA . GLN A 1 737 ? 6.739 -3.368 -5.893 1.00 90.31 737 GLN A CA 1
ATOM 5310 C C . GLN A 1 737 ? 5.455 -3.793 -5.164 1.00 90.31 737 GLN A C 1
ATOM 5312 O O . GLN A 1 737 ? 5.508 -4.183 -3.997 1.00 90.31 737 GLN A O 1
ATOM 5317 N N . SER A 1 738 ? 4.316 -3.753 -5.861 1.00 91.62 738 SER A N 1
ATOM 5318 C CA . SER A 1 738 ? 3.037 -4.254 -5.348 1.00 91.62 738 SER A CA 1
ATOM 5319 C C . SER A 1 738 ? 3.095 -5.753 -5.052 1.00 91.62 738 SER A C 1
ATOM 5321 O O . SER A 1 738 ? 3.667 -6.530 -5.825 1.00 91.62 738 SER A O 1
ATOM 5323 N N . VAL A 1 739 ? 2.469 -6.164 -3.950 1.00 91.56 739 VAL A N 1
ATOM 5324 C CA . VAL A 1 739 ? 2.195 -7.578 -3.671 1.00 91.56 739 VAL A CA 1
ATOM 5325 C C . VAL A 1 739 ? 1.090 -8.037 -4.620 1.00 91.56 739 VAL A C 1
ATOM 5327 O O . VAL A 1 739 ? 0.121 -7.315 -4.845 1.00 91.56 739 VAL A O 1
ATOM 5330 N N . SER A 1 740 ? 1.233 -9.222 -5.212 1.00 93.00 740 SER A N 1
ATOM 5331 C CA . SER A 1 740 ? 0.185 -9.762 -6.087 1.00 93.00 740 SER A CA 1
ATOM 5332 C C . SER A 1 740 ? -0.953 -10.371 -5.262 1.00 93.00 740 SER A C 1
ATOM 5334 O O . SER A 1 740 ? -0.705 -10.976 -4.216 1.00 93.00 740 SER A O 1
ATOM 5336 N N . GLN A 1 741 ? -2.197 -10.241 -5.734 1.00 92.12 741 GLN A N 1
ATOM 5337 C CA . GLN A 1 741 ? -3.361 -10.870 -5.103 1.00 92.12 741 GLN A CA 1
ATOM 5338 C C . GLN A 1 741 ? -3.114 -12.370 -4.889 1.00 92.12 741 GLN A C 1
ATOM 5340 O O . GLN A 1 741 ? -2.618 -13.061 -5.778 1.00 92.12 741 GLN A O 1
ATOM 5345 N N . GLY A 1 742 ? -3.432 -12.867 -3.693 1.00 93.00 742 GLY A N 1
ATOM 5346 C CA . GLY A 1 742 ? -3.307 -14.288 -3.356 1.00 93.00 742 GLY A CA 1
ATOM 5347 C C . GLY A 1 742 ? -1.868 -14.815 -3.310 1.00 93.00 742 GLY A C 1
ATOM 5348 O O . GLY A 1 742 ? -1.668 -16.022 -3.184 1.00 93.00 742 GLY A O 1
ATOM 5349 N N . GLN A 1 743 ? -0.852 -13.953 -3.410 1.00 94.31 743 GLN A N 1
ATOM 5350 C CA . GLN A 1 743 ? 0.546 -14.369 -3.409 1.00 94.31 743 GLN A CA 1
ATOM 5351 C C . GLN A 1 743 ? 1.048 -14.646 -1.992 1.00 94.31 743 GLN A C 1
ATOM 5353 O O . GLN A 1 743 ? 0.925 -13.817 -1.089 1.00 94.31 743 GLN A O 1
ATOM 5358 N N . GLY A 1 744 ? 1.677 -15.807 -1.810 1.00 96.44 744 GLY A N 1
ATOM 5359 C CA . GLY A 1 744 ? 2.391 -16.122 -0.583 1.00 96.44 744 GLY A CA 1
ATOM 5360 C C . GLY A 1 744 ? 3.818 -15.577 -0.622 1.00 96.44 744 GLY A C 1
ATOM 5361 O O . GLY A 1 744 ? 4.501 -15.612 -1.650 1.00 96.44 744 GLY A O 1
ATOM 5362 N N . VAL A 1 745 ? 4.282 -15.089 0.522 1.00 96.12 745 VAL A N 1
ATOM 5363 C CA . VAL A 1 745 ? 5.604 -14.496 0.713 1.00 96.12 745 VAL A CA 1
ATOM 5364 C C . VAL A 1 745 ? 6.324 -15.236 1.833 1.00 96.12 745 VAL A C 1
ATOM 5366 O O . VAL A 1 745 ? 5.795 -15.442 2.925 1.00 96.12 745 VAL A O 1
ATOM 5369 N N . PHE A 1 746 ? 7.555 -15.637 1.551 1.00 94.12 746 PHE A N 1
ATOM 5370 C CA . PHE A 1 746 ? 8.465 -16.301 2.466 1.00 94.12 746 PHE A CA 1
ATOM 5371 C C . PHE A 1 746 ? 9.397 -15.251 3.081 1.00 94.12 746 PHE A C 1
ATOM 5373 O O . PHE A 1 746 ? 10.237 -14.682 2.382 1.00 94.12 746 PHE A O 1
ATOM 5380 N N . VAL A 1 747 ? 9.235 -14.962 4.374 1.00 94.75 747 VAL A N 1
ATOM 5381 C CA . VAL A 1 747 ? 9.961 -13.884 5.067 1.00 94.75 747 VAL A CA 1
ATOM 5382 C C . VAL A 1 747 ? 10.767 -14.436 6.233 1.00 94.75 747 VAL A C 1
ATOM 5384 O O . VAL A 1 747 ? 10.213 -15.081 7.121 1.00 94.75 747 VAL A O 1
ATOM 5387 N N . PHE A 1 748 ? 12.076 -14.191 6.262 1.00 92.50 748 PHE A N 1
ATOM 5388 C CA . PHE A 1 748 ? 12.904 -14.509 7.420 1.00 92.50 748 PHE A CA 1
ATOM 5389 C C . PHE A 1 748 ? 12.904 -13.338 8.392 1.00 92.50 748 PHE A C 1
ATOM 5391 O O . PHE A 1 748 ? 13.388 -12.250 8.076 1.00 92.50 748 PHE A O 1
ATOM 5398 N N . VAL A 1 749 ? 12.398 -13.599 9.592 1.00 91.00 749 VAL A N 1
ATOM 5399 C CA . VAL A 1 749 ? 12.305 -12.627 10.676 1.00 91.00 749 VAL A CA 1
ATOM 5400 C C . VAL A 1 749 ? 13.496 -12.817 11.606 1.00 91.00 749 VAL A C 1
ATOM 5402 O O . VAL A 1 749 ? 13.672 -13.891 12.193 1.00 91.00 749 VAL A O 1
ATOM 5405 N N . PHE A 1 750 ? 14.344 -11.792 11.708 1.00 85.94 750 PHE A N 1
ATOM 5406 C CA . PHE A 1 750 ? 15.648 -11.882 12.370 1.00 85.94 750 PHE A CA 1
ATOM 5407 C C . PHE A 1 750 ? 15.567 -11.854 13.899 1.00 85.94 750 PHE A C 1
ATOM 5409 O O . PHE A 1 750 ? 16.429 -12.440 14.568 1.00 85.94 750 PHE A O 1
ATOM 5416 N N . GLY A 1 751 ? 14.537 -11.234 14.476 1.00 82.06 751 GLY A N 1
ATOM 5417 C CA . GLY A 1 751 ? 14.509 -11.004 15.913 1.00 82.06 751 GLY A CA 1
ATOM 5418 C C . GLY A 1 751 ? 15.671 -10.097 16.363 1.00 82.06 751 GLY A C 1
ATOM 5419 O O . GLY A 1 751 ? 16.302 -9.391 15.574 1.00 82.06 751 GLY A O 1
ATOM 5420 N N . ASN A 1 752 ? 16.040 -10.201 17.641 1.00 82.81 752 ASN A N 1
ATOM 5421 C CA . ASN A 1 752 ? 17.248 -9.561 18.161 1.00 82.81 752 ASN A CA 1
ATOM 5422 C C . ASN A 1 752 ? 18.464 -10.507 18.060 1.00 82.81 752 ASN A C 1
ATOM 5424 O O . ASN A 1 752 ? 18.421 -11.653 18.530 1.00 82.81 752 ASN A O 1
ATOM 5428 N N . ILE A 1 753 ? 19.561 -10.042 17.457 1.00 81.56 753 ILE A N 1
ATOM 5429 C CA . ILE A 1 753 ? 20.862 -10.721 17.425 1.00 81.56 753 ILE A CA 1
ATOM 5430 C C . ILE A 1 753 ? 21.846 -9.895 18.255 1.00 81.56 753 ILE A C 1
ATOM 5432 O O . ILE A 1 753 ? 22.506 -8.995 17.755 1.00 81.56 753 ILE A O 1
ATOM 5436 N N . ALA A 1 754 ? 22.022 -10.264 19.527 1.00 78.38 754 ALA A N 1
ATOM 5437 C CA . ALA A 1 754 ? 22.875 -9.525 20.468 1.00 78.38 754 ALA A CA 1
ATOM 5438 C C . ALA A 1 754 ? 24.332 -9.313 19.998 1.00 78.38 754 ALA A C 1
ATOM 5440 O O . ALA A 1 754 ? 25.002 -8.393 20.458 1.00 78.38 754 ALA A O 1
ATOM 5441 N N . ALA A 1 755 ? 24.834 -10.173 19.106 1.00 80.94 755 ALA A N 1
ATOM 5442 C CA . ALA A 1 755 ? 26.184 -10.087 18.554 1.00 80.94 755 ALA A CA 1
ATOM 5443 C C . ALA A 1 755 ? 26.301 -9.182 17.310 1.00 80.94 755 ALA A C 1
ATOM 5445 O O . ALA A 1 755 ? 27.419 -8.908 16.878 1.00 80.94 755 ALA A O 1
ATOM 5446 N N . ASP A 1 756 ? 25.186 -8.742 16.721 1.00 80.62 756 ASP A N 1
ATOM 5447 C CA . ASP A 1 756 ? 25.159 -7.956 15.490 1.00 80.62 756 ASP A CA 1
ATOM 5448 C C . ASP A 1 756 ? 24.096 -6.859 15.577 1.00 80.62 756 ASP A C 1
ATOM 5450 O O . ASP A 1 756 ? 22.901 -7.098 15.408 1.00 80.62 756 ASP A O 1
ATOM 5454 N N . SER A 1 757 ? 24.552 -5.629 15.807 1.00 79.38 757 SER A N 1
ATOM 5455 C CA . SER A 1 757 ? 23.688 -4.462 15.985 1.00 79.38 757 SER A CA 1
ATOM 5456 C C . SER A 1 757 ? 22.850 -4.107 14.755 1.00 79.38 757 SER A C 1
ATOM 5458 O O . SER A 1 757 ? 21.953 -3.278 14.875 1.00 79.38 757 SER A O 1
ATOM 5460 N N . ARG A 1 758 ? 23.132 -4.693 13.579 1.00 77.56 758 ARG A N 1
ATOM 5461 C CA . ARG A 1 758 ? 22.276 -4.538 12.391 1.00 77.56 758 ARG A CA 1
ATOM 5462 C C . ARG A 1 758 ? 20.914 -5.191 12.591 1.00 77.56 758 ARG A C 1
ATOM 5464 O O . ARG A 1 758 ? 19.939 -4.705 12.036 1.00 77.56 758 ARG A O 1
ATOM 5471 N N . TYR A 1 759 ? 20.854 -6.261 13.380 1.00 82.12 759 TYR A N 1
ATOM 5472 C CA . TYR A 1 759 ? 19.639 -7.025 13.639 1.00 82.12 759 TYR A CA 1
ATOM 5473 C C . TYR A 1 759 ? 19.196 -6.803 15.083 1.00 82.12 759 TYR A C 1
ATOM 5475 O O . TYR A 1 759 ? 19.436 -7.623 15.971 1.00 82.12 759 TYR A O 1
ATOM 5483 N N . ASN A 1 760 ? 18.566 -5.657 15.316 1.00 74.38 760 ASN A N 1
ATOM 5484 C CA . ASN A 1 760 ? 17.996 -5.286 16.606 1.00 74.38 760 ASN A CA 1
ATOM 5485 C C . ASN A 1 760 ? 16.479 -5.106 16.475 1.00 74.38 760 ASN A C 1
ATOM 5487 O O . ASN A 1 760 ? 15.964 -4.014 16.701 1.00 74.38 760 ASN A O 1
ATOM 5491 N N . ASP A 1 761 ? 15.799 -6.179 16.073 1.00 77.06 761 ASP A N 1
ATOM 5492 C CA . ASP A 1 761 ? 14.360 -6.196 15.791 1.00 77.06 761 ASP A CA 1
ATOM 5493 C C . ASP A 1 761 ? 13.654 -7.136 16.788 1.00 77.06 761 ASP A C 1
ATOM 5495 O O . ASP A 1 761 ? 13.468 -8.320 16.512 1.00 77.06 761 ASP A O 1
ATOM 5499 N N . PRO A 1 762 ? 13.459 -6.729 18.056 1.00 78.69 762 PRO A N 1
ATOM 5500 C CA . PRO A 1 762 ? 12.976 -7.637 19.088 1.00 78.69 762 PRO A CA 1
ATOM 5501 C C . PRO A 1 762 ? 11.515 -8.042 18.858 1.00 78.69 762 PRO A C 1
ATOM 5503 O O . PRO A 1 762 ? 10.616 -7.223 18.996 1.00 78.69 762 PRO A O 1
ATOM 5506 N N . LEU A 1 763 ? 11.285 -9.347 18.674 1.00 78.75 763 LEU A N 1
ATOM 5507 C CA . LEU A 1 763 ? 9.937 -9.911 18.649 1.00 78.75 763 LEU A CA 1
ATOM 5508 C C . LEU A 1 763 ? 9.197 -9.677 19.979 1.00 78.75 763 LEU A C 1
ATOM 5510 O O . LEU A 1 763 ? 9.803 -9.803 21.051 1.00 78.75 763 LEU A O 1
ATOM 5514 N N . PRO A 1 764 ? 7.874 -9.452 19.939 1.00 78.31 764 PRO A N 1
ATOM 5515 C CA . PRO A 1 764 ? 7.003 -9.589 18.770 1.00 78.31 764 PRO A CA 1
ATOM 5516 C C . PRO A 1 764 ? 6.984 -8.362 17.853 1.00 78.31 764 PRO A C 1
ATOM 5518 O O . PRO A 1 764 ? 6.868 -7.239 18.334 1.00 78.31 764 PRO A O 1
ATOM 5521 N N . ASP A 1 765 ? 6.955 -8.622 16.549 1.00 77.56 765 ASP A N 1
ATOM 5522 C CA . ASP A 1 765 ? 6.742 -7.613 15.509 1.00 77.56 765 ASP A CA 1
ATOM 5523 C C . ASP A 1 765 ? 5.257 -7.566 15.148 1.00 77.56 765 ASP A C 1
ATOM 5525 O O . ASP A 1 765 ? 4.478 -8.456 15.508 1.00 77.56 765 ASP A O 1
ATOM 5529 N N . THR A 1 766 ? 4.824 -6.528 14.441 1.00 77.00 766 THR A N 1
ATOM 5530 C CA . THR A 1 766 ? 3.443 -6.424 13.955 1.00 77.00 766 THR A CA 1
ATOM 5531 C C . THR A 1 766 ? 3.449 -5.966 12.513 1.00 77.00 766 THR A C 1
ATOM 5533 O O . THR A 1 766 ? 3.950 -4.890 12.203 1.00 77.00 766 THR A O 1
ATOM 5536 N N . LEU A 1 767 ? 2.887 -6.800 11.640 1.00 80.50 767 LEU A N 1
ATOM 5537 C CA . LEU A 1 767 ? 2.487 -6.363 10.312 1.00 80.50 767 LEU A CA 1
ATOM 5538 C C . LEU A 1 767 ? 1.244 -5.498 10.485 1.00 80.50 767 LEU A C 1
ATOM 5540 O O . LEU A 1 767 ? 0.306 -5.909 11.170 1.00 80.50 767 LEU A O 1
ATOM 5544 N N . ASP A 1 768 ? 1.249 -4.321 9.885 1.00 78.62 768 ASP A N 1
ATOM 5545 C CA . ASP A 1 768 ? 0.168 -3.348 9.967 1.00 78.62 768 ASP A CA 1
ATOM 5546 C C . ASP A 1 768 ? -0.087 -2.847 8.555 1.00 78.62 768 ASP A C 1
ATOM 5548 O O . ASP A 1 768 ? 0.755 -2.163 7.975 1.00 78.62 768 ASP A O 1
ATOM 5552 N N . VAL A 1 769 ? -1.194 -3.291 7.970 1.00 80.50 769 VAL A N 1
ATOM 5553 C CA . VAL A 1 769 ? -1.503 -3.047 6.567 1.00 80.50 769 VAL A CA 1
ATOM 5554 C C . VAL A 1 769 ? -2.847 -2.344 6.473 1.00 80.50 769 VAL A C 1
ATOM 5556 O O . VAL A 1 769 ? -3.847 -2.780 7.046 1.00 80.50 769 VAL A O 1
ATOM 5559 N N . GLU A 1 770 ? -2.858 -1.236 5.750 1.00 83.88 770 GLU A N 1
ATOM 5560 C CA . GLU A 1 770 ? -4.053 -0.465 5.448 1.00 83.88 770 GLU A CA 1
ATOM 5561 C C . GLU A 1 770 ? -4.258 -0.454 3.939 1.00 83.88 770 GLU A C 1
ATOM 5563 O O . GLU A 1 770 ? -3.304 -0.323 3.171 1.00 83.88 770 GLU A O 1
ATOM 5568 N N . GLY A 1 771 ? -5.500 -0.630 3.513 1.00 84.94 771 GLY A N 1
ATOM 5569 C CA . GLY A 1 771 ? -5.842 -0.638 2.105 1.00 84.94 771 GLY A CA 1
ATOM 5570 C C . GLY A 1 771 ? -7.257 -1.128 1.864 1.00 84.94 771 GLY A C 1
ATOM 5571 O O . GLY A 1 771 ? -8.062 -1.301 2.780 1.00 84.94 771 GLY A O 1
ATOM 5572 N N . GLN A 1 772 ? -7.554 -1.355 0.593 1.00 89.19 772 GLN A N 1
ATOM 5573 C CA . GLN A 1 772 ? -8.783 -2.011 0.173 1.00 89.19 772 GLN A CA 1
ATOM 5574 C C . GLN A 1 772 ? -8.538 -3.518 0.107 1.00 89.19 772 GLN A C 1
ATOM 5576 O O . GLN A 1 772 ? -7.486 -3.959 -0.373 1.00 89.19 772 GLN A O 1
ATOM 5581 N N . GLU A 1 773 ? -9.493 -4.298 0.610 1.00 90.31 773 GLU A N 1
ATOM 5582 C CA . GLU A 1 773 ? -9.463 -5.753 0.463 1.00 90.31 773 GLU A CA 1
ATOM 5583 C C . GLU A 1 773 ? -9.468 -6.129 -1.023 1.00 90.31 773 GLU A C 1
ATOM 5585 O O . GLU A 1 773 ? -9.974 -5.395 -1.874 1.00 90.31 773 GLU A O 1
ATOM 5590 N N . TRP A 1 774 ? -8.861 -7.264 -1.356 1.00 88.19 774 TRP A N 1
ATOM 5591 C CA . TRP A 1 774 ? -8.856 -7.747 -2.725 1.00 88.19 774 TRP A CA 1
ATOM 5592 C C . TRP A 1 774 ? -10.245 -8.222 -3.171 1.00 88.19 774 TRP A C 1
ATOM 5594 O O . TRP A 1 774 ? -10.812 -9.150 -2.603 1.00 88.19 774 TRP A O 1
ATOM 5604 N N . GLU A 1 775 ? -10.742 -7.642 -4.262 1.00 84.06 775 GLU A N 1
ATOM 5605 C CA . GLU A 1 775 ? -12.092 -7.902 -4.785 1.00 84.06 775 GLU A CA 1
ATOM 5606 C C . GLU A 1 775 ? -12.136 -8.946 -5.920 1.00 84.06 775 GLU A C 1
ATOM 5608 O O . GLU A 1 775 ? -13.212 -9.373 -6.333 1.00 84.06 775 GLU A O 1
ATOM 5613 N N . GLY A 1 776 ? -10.981 -9.384 -6.439 1.00 85.38 776 GLY A N 1
ATOM 5614 C CA . GLY A 1 776 ? -10.930 -10.307 -7.582 1.00 85.38 776 GLY A CA 1
ATOM 5615 C C . GLY A 1 776 ? -11.612 -9.719 -8.818 1.00 85.38 776 GLY A C 1
ATOM 5616 O O . GLY A 1 776 ? -11.323 -8.586 -9.201 1.00 85.38 776 GLY A O 1
ATOM 5617 N N . ASP A 1 777 ? -12.515 -10.480 -9.438 1.00 85.50 777 ASP A N 1
ATOM 5618 C CA . ASP A 1 777 ? -13.387 -9.988 -10.518 1.00 85.50 777 ASP A CA 1
ATOM 5619 C C . ASP A 1 777 ? -14.737 -9.424 -10.023 1.00 85.50 777 ASP A C 1
ATOM 5621 O O . ASP A 1 777 ? -15.614 -9.108 -10.829 1.00 85.50 777 ASP A O 1
ATOM 5625 N N . GLY A 1 778 ? -14.893 -9.288 -8.703 1.00 82.31 778 GLY A N 1
ATOM 5626 C CA . GLY A 1 778 ? -16.132 -8.931 -8.014 1.00 82.31 778 GLY A CA 1
ATOM 5627 C C . GLY A 1 778 ? -16.939 -10.138 -7.526 1.00 82.31 778 GLY A C 1
ATOM 5628 O O . GLY A 1 778 ? -17.832 -9.960 -6.704 1.00 82.31 778 GLY A O 1
ATOM 5629 N N . THR A 1 779 ? -16.631 -11.356 -7.991 1.00 84.00 779 THR A N 1
ATOM 5630 C CA . THR A 1 779 ? -17.331 -12.594 -7.598 1.00 84.00 779 THR A CA 1
ATOM 5631 C C . THR A 1 779 ? -16.392 -13.685 -7.090 1.00 84.00 779 THR A C 1
ATOM 5633 O O . THR A 1 779 ? -16.686 -14.343 -6.093 1.00 84.00 779 THR A O 1
ATOM 5636 N N . GLU A 1 780 ? -15.245 -13.867 -7.742 1.00 90.44 780 GLU A N 1
ATOM 5637 C CA . GLU A 1 780 ? -14.257 -14.886 -7.406 1.00 90.44 780 GLU A CA 1
ATOM 5638 C C . GLU A 1 780 ? -12.844 -14.294 -7.376 1.00 90.44 780 GLU A C 1
ATOM 5640 O O . GLU A 1 780 ? -12.514 -13.333 -8.079 1.00 90.44 780 GLU A O 1
ATOM 5645 N N . VAL A 1 781 ? -11.970 -14.932 -6.598 1.00 92.00 781 VAL A N 1
ATOM 5646 C CA . VAL A 1 781 ? -10.528 -14.680 -6.610 1.00 92.00 781 VAL A CA 1
ATOM 5647 C C . VAL A 1 781 ? -9.802 -15.863 -7.236 1.00 92.00 781 VAL A C 1
ATOM 5649 O O . VAL A 1 781 ? -9.922 -16.992 -6.761 1.00 92.00 781 VAL A O 1
ATOM 5652 N N . ASP A 1 782 ? -9.027 -15.595 -8.289 1.00 94.25 782 ASP A N 1
ATOM 5653 C CA . ASP A 1 782 ? -8.138 -16.563 -8.935 1.00 94.25 782 ASP A CA 1
ATOM 5654 C C . ASP A 1 782 ? -6.715 -16.435 -8.386 1.00 94.25 782 ASP A C 1
ATOM 5656 O O . ASP A 1 782 ? -6.114 -15.362 -8.419 1.00 94.25 782 ASP A O 1
ATOM 5660 N N . PHE A 1 783 ? -6.164 -17.546 -7.897 1.00 94.88 783 PHE A N 1
ATOM 5661 C CA . PHE A 1 783 ? -4.811 -17.592 -7.341 1.00 94.88 783 PHE A CA 1
ATOM 5662 C C . PHE A 1 783 ? -3.713 -17.665 -8.413 1.00 94.88 783 PHE A C 1
ATOM 5664 O O . PHE A 1 783 ? -2.530 -17.610 -8.078 1.00 94.88 783 PHE A O 1
ATOM 5671 N N . GLY A 1 784 ? -4.070 -17.828 -9.692 1.00 93.94 784 GLY A N 1
ATOM 5672 C CA . GLY A 1 784 ? -3.120 -17.783 -10.806 1.00 93.94 784 GLY A CA 1
ATOM 5673 C C . GLY A 1 784 ? -2.059 -18.887 -10.765 1.00 93.94 784 GLY A C 1
ATOM 5674 O O . GLY A 1 784 ? -0.929 -18.680 -11.213 1.00 93.94 784 GLY A O 1
ATOM 5675 N N . ILE A 1 785 ? -2.392 -20.051 -10.199 1.00 96.12 785 ILE A N 1
ATOM 5676 C CA . ILE A 1 785 ? -1.446 -21.164 -10.061 1.00 96.12 785 ILE A CA 1
ATOM 5677 C C . ILE A 1 785 ? -1.000 -21.698 -11.427 1.00 96.12 785 ILE A C 1
ATOM 5679 O O . ILE A 1 785 ? -1.744 -21.685 -12.406 1.00 96.12 785 ILE A O 1
ATOM 5683 N N . THR A 1 786 ? 0.230 -22.203 -11.496 1.00 94.75 786 THR A N 1
ATOM 5684 C CA . THR A 1 786 ? 0.841 -22.686 -12.744 1.00 94.75 786 THR A CA 1
ATOM 5685 C C . THR A 1 786 ? 1.424 -24.093 -12.599 1.00 94.75 786 THR A C 1
ATOM 5687 O O . THR A 1 786 ? 1.575 -24.618 -11.491 1.00 94.75 786 THR A O 1
ATOM 5690 N N . TYR A 1 787 ? 1.664 -24.743 -13.744 1.00 93.62 787 TYR A N 1
ATOM 5691 C CA . TYR A 1 787 ? 2.252 -26.078 -13.821 1.00 93.62 787 TYR A CA 1
ATOM 5692 C C . TYR A 1 787 ? 3.248 -26.183 -14.983 1.00 93.62 787 TYR A C 1
ATOM 5694 O O . TYR A 1 787 ? 2.872 -26.068 -16.154 1.00 93.62 787 TYR A O 1
ATOM 5702 N N . THR A 1 788 ? 4.504 -26.494 -14.664 1.00 89.25 788 THR A N 1
ATOM 5703 C CA . THR A 1 788 ? 5.550 -26.884 -15.616 1.00 89.25 788 THR A CA 1
ATOM 5704 C C . THR A 1 788 ? 5.718 -28.403 -15.635 1.00 89.25 788 THR A C 1
ATOM 5706 O O . THR A 1 788 ? 5.787 -29.044 -14.594 1.00 89.25 788 THR A O 1
ATOM 5709 N N . ALA A 1 789 ? 5.800 -29.018 -16.817 1.00 82.50 789 ALA A N 1
ATOM 5710 C CA . ALA A 1 789 ? 5.946 -30.472 -16.951 1.00 82.50 789 ALA A CA 1
ATOM 5711 C C . ALA A 1 789 ? 7.426 -30.907 -16.866 1.00 82.50 789 ALA A C 1
ATOM 5713 O O . ALA A 1 789 ? 8.051 -31.202 -17.886 1.00 82.50 789 ALA A O 1
ATOM 5714 N N . ALA A 1 790 ? 7.999 -30.933 -15.659 1.00 77.12 790 ALA A N 1
ATOM 5715 C CA . ALA A 1 790 ? 9.325 -31.495 -15.382 1.00 77.12 790 ALA A CA 1
ATOM 5716 C C . ALA A 1 790 ? 9.310 -32.328 -14.082 1.00 77.12 790 ALA A C 1
ATOM 5718 O O . ALA A 1 790 ? 8.275 -32.462 -13.436 1.00 77.12 790 ALA A O 1
ATOM 5719 N N . ALA A 1 791 ? 10.433 -32.956 -13.721 1.00 63.31 791 ALA A N 1
ATOM 5720 C CA . ALA A 1 791 ? 10.542 -33.631 -12.426 1.00 63.31 791 ALA A CA 1
ATOM 5721 C C . ALA A 1 791 ? 10.516 -32.594 -11.285 1.00 63.31 791 ALA A C 1
ATOM 5723 O O . ALA A 1 791 ? 11.119 -31.533 -11.429 1.00 63.31 791 ALA A O 1
ATOM 5724 N N . ASP A 1 792 ? 9.830 -32.919 -10.183 1.00 68.50 792 ASP A N 1
ATOM 5725 C CA . ASP A 1 792 ? 9.720 -32.100 -8.963 1.00 68.50 792 ASP A CA 1
ATOM 5726 C C . ASP A 1 792 ? 9.081 -30.703 -9.153 1.00 68.50 792 ASP A C 1
ATOM 5728 O O . ASP A 1 792 ? 9.479 -29.728 -8.527 1.00 68.50 792 ASP A O 1
ATOM 5732 N N . THR A 1 793 ? 8.055 -30.590 -10.004 1.00 82.62 793 THR A N 1
ATOM 5733 C CA . THR A 1 793 ? 7.351 -29.325 -10.308 1.00 82.62 793 THR A CA 1
ATOM 5734 C C . THR A 1 793 ? 5.906 -29.271 -9.788 1.00 82.62 793 THR A C 1
ATOM 5736 O O . THR A 1 793 ? 5.396 -30.231 -9.202 1.00 82.62 793 THR A O 1
ATOM 5739 N N . GLY A 1 794 ? 5.236 -28.128 -9.997 1.00 90.88 794 GLY A N 1
ATOM 5740 C CA . GLY A 1 794 ? 3.827 -27.906 -9.649 1.00 90.88 794 GLY A CA 1
ATOM 5741 C C . GLY A 1 794 ? 3.583 -27.216 -8.305 1.00 90.88 794 GLY A C 1
ATOM 5742 O O . GLY A 1 794 ? 2.442 -26.879 -7.998 1.00 90.88 794 GLY A O 1
ATOM 5743 N N . TRP A 1 795 ? 4.618 -26.969 -7.500 1.00 93.94 795 TRP A N 1
ATOM 5744 C CA . TRP A 1 795 ? 4.486 -26.218 -6.249 1.00 93.94 795 TRP A CA 1
ATOM 5745 C C . TRP A 1 795 ? 4.185 -24.743 -6.510 1.00 93.94 795 TRP A C 1
ATOM 5747 O O . TRP A 1 795 ? 4.889 -24.084 -7.269 1.00 93.94 795 TRP A O 1
ATOM 5757 N N . ASN A 1 796 ? 3.154 -24.219 -5.854 1.00 95.62 796 ASN A N 1
ATOM 5758 C CA . ASN A 1 796 ? 2.780 -22.812 -5.910 1.00 95.62 796 ASN A CA 1
ATOM 5759 C C . ASN A 1 796 ? 2.678 -22.273 -4.479 1.00 95.62 796 ASN A C 1
ATOM 5761 O O . ASN A 1 796 ? 2.020 -22.883 -3.630 1.00 95.62 796 ASN A O 1
ATOM 5765 N N . LEU A 1 797 ? 3.345 -21.145 -4.222 1.00 96.69 797 LEU A N 1
ATOM 5766 C CA . LEU A 1 797 ? 3.279 -20.445 -2.944 1.00 96.69 797 LEU A CA 1
ATOM 5767 C C . LEU A 1 797 ? 2.223 -19.346 -3.028 1.00 96.69 797 LEU A C 1
ATOM 5769 O O . LEU A 1 797 ? 2.434 -18.319 -3.673 1.00 96.69 797 LEU A O 1
ATOM 5773 N N . ILE A 1 798 ? 1.101 -19.568 -2.359 1.00 96.94 798 ILE A N 1
ATOM 5774 C CA . ILE A 1 798 ? -0.052 -18.669 -2.368 1.00 96.94 798 ILE A CA 1
ATOM 5775 C C . ILE A 1 798 ? -0.406 -18.263 -0.935 1.00 96.94 798 ILE A C 1
ATOM 5777 O O . ILE A 1 798 ? 0.260 -18.666 0.020 1.00 96.94 798 ILE A O 1
ATOM 5781 N N . GLY A 1 799 ? -1.421 -17.433 -0.754 1.00 95.69 799 GLY A N 1
ATOM 5782 C CA . GLY A 1 799 ? -1.888 -17.069 0.573 1.00 95.69 799 GLY A CA 1
ATOM 5783 C C . GLY A 1 799 ? -3.250 -16.417 0.571 1.00 95.69 799 GLY A C 1
ATOM 5784 O O . GLY A 1 799 ? -3.749 -16.025 -0.477 1.00 95.69 799 GLY A O 1
ATOM 5785 N N . ASN A 1 800 ? -3.856 -16.335 1.750 1.00 94.69 800 ASN A N 1
ATOM 5786 C CA . ASN A 1 800 ? -5.190 -15.780 1.914 1.00 94.69 800 ASN A CA 1
ATOM 5787 C C . ASN A 1 800 ? -5.207 -14.290 1.493 1.00 94.69 800 ASN A C 1
ATOM 5789 O O . ASN A 1 800 ? -4.466 -13.504 2.099 1.00 94.69 800 ASN A O 1
ATOM 5793 N N . PRO A 1 801 ? -6.000 -13.913 0.466 1.00 92.38 801 PRO A N 1
ATOM 5794 C CA . PRO A 1 801 ? -6.154 -12.540 0.004 1.00 92.38 801 PRO A CA 1
ATOM 5795 C C . PRO A 1 801 ? -7.276 -11.778 0.727 1.00 92.38 801 PRO A C 1
ATOM 5797 O O . PRO A 1 801 ? -7.532 -10.639 0.364 1.00 92.38 801 PRO A O 1
ATOM 5800 N N . PHE A 1 802 ? -7.949 -12.376 1.709 1.00 92.00 802 PHE A N 1
ATOM 5801 C CA . PHE A 1 802 ? -9.066 -11.773 2.428 1.00 92.00 802 PHE A CA 1
ATOM 5802 C C . PHE A 1 802 ? -8.731 -11.501 3.895 1.00 92.00 802 PHE A C 1
ATOM 5804 O O . PHE A 1 802 ? -7.860 -12.126 4.511 1.00 92.00 802 PHE A O 1
ATOM 5811 N N . ALA A 1 803 ? -9.494 -10.582 4.469 1.00 89.19 803 ALA A N 1
ATOM 5812 C CA . ALA A 1 803 ? -9.606 -10.316 5.890 1.00 89.19 803 ALA A CA 1
ATOM 5813 C C . ALA A 1 803 ? -10.469 -11.342 6.640 1.00 89.19 803 ALA A C 1
ATOM 5815 O O . ALA A 1 803 ? -10.512 -11.321 7.872 1.00 89.19 803 ALA A O 1
ATOM 5816 N N . ALA A 1 804 ? -11.130 -12.247 5.919 1.00 92.00 804 ALA A N 1
ATOM 5817 C CA . ALA A 1 804 ? -11.812 -13.409 6.468 1.00 92.00 804 ALA A CA 1
ATOM 5818 C C . ALA A 1 804 ? -10.922 -14.658 6.404 1.00 92.00 804 ALA A C 1
ATOM 5820 O O . ALA A 1 804 ? -10.092 -14.819 5.509 1.00 92.00 804 ALA A O 1
ATOM 5821 N N . THR A 1 805 ? -11.100 -15.574 7.353 1.00 92.88 805 THR A N 1
ATOM 5822 C CA . THR A 1 805 ? -10.512 -16.918 7.283 1.00 92.88 805 THR A CA 1
ATOM 5823 C C . THR A 1 805 ? -11.189 -17.714 6.171 1.00 92.88 805 THR A C 1
ATOM 5825 O O . THR A 1 805 ? -12.410 -17.802 6.153 1.00 92.88 805 THR A O 1
ATOM 5828 N N . ILE A 1 806 ? -10.405 -18.337 5.288 1.00 92.12 806 ILE A N 1
ATOM 5829 C CA . ILE A 1 806 ? -10.942 -19.215 4.241 1.00 92.12 806 ILE A CA 1
ATOM 5830 C C . ILE A 1 806 ? -11.016 -20.650 4.758 1.00 92.12 806 ILE A C 1
ATOM 5832 O O . ILE A 1 806 ? -10.042 -21.155 5.325 1.00 92.12 806 ILE A O 1
ATOM 5836 N N . ASP A 1 807 ? -12.138 -21.320 4.506 1.00 92.88 807 ASP A N 1
ATOM 5837 C CA . ASP A 1 807 ? -12.290 -22.756 4.723 1.00 92.88 807 ASP A CA 1
ATOM 5838 C C . ASP A 1 807 ? -11.908 -23.533 3.450 1.00 92.88 807 ASP A C 1
ATOM 5840 O O . ASP A 1 807 ? -12.557 -23.431 2.406 1.00 92.88 807 ASP A O 1
ATOM 5844 N N . TRP A 1 808 ? -10.825 -24.316 3.508 1.00 93.69 808 TRP A N 1
ATOM 5845 C CA . TRP A 1 808 ? -10.404 -25.170 2.392 1.00 93.69 808 TRP A CA 1
ATOM 5846 C C . TRP A 1 808 ? -11.416 -26.278 2.063 1.00 93.69 808 TRP A C 1
ATOM 5848 O O . TRP A 1 808 ? -11.422 -26.782 0.934 1.00 93.69 808 TRP A O 1
ATOM 5858 N N . ASP A 1 809 ? -12.257 -26.670 3.019 1.00 92.12 809 ASP A N 1
ATOM 5859 C CA . ASP A 1 809 ? -13.179 -27.797 2.890 1.00 92.12 809 ASP A CA 1
ATOM 5860 C C . ASP A 1 809 ? -14.529 -27.395 2.274 1.00 92.12 809 ASP A C 1
ATOM 5862 O O . ASP A 1 809 ? -15.329 -28.272 1.920 1.00 92.12 809 ASP A O 1
ATOM 5866 N N . ASP A 1 810 ? -14.745 -26.097 2.035 1.00 90.94 810 ASP A N 1
ATOM 5867 C CA . ASP A 1 810 ? -15.907 -25.554 1.331 1.00 90.94 810 ASP A CA 1
ATOM 5868 C C . ASP A 1 810 ? -15.852 -25.827 -0.183 1.00 90.94 810 ASP A C 1
ATOM 5870 O O . ASP A 1 810 ? -15.688 -24.956 -1.039 1.00 90.94 810 ASP A O 1
ATOM 5874 N N . ASN A 1 811 ? -15.992 -27.099 -0.547 1.00 87.44 811 ASN A N 1
ATOM 5875 C CA . ASN A 1 811 ? -15.911 -27.540 -1.938 1.00 87.44 811 ASN A CA 1
ATOM 5876 C C . ASN A 1 811 ? -16.980 -26.911 -2.848 1.00 87.44 811 ASN A C 1
ATOM 5878 O O . ASN A 1 811 ? -16.850 -27.010 -4.065 1.00 87.44 811 ASN A O 1
ATOM 5882 N N . THR A 1 812 ? -18.037 -26.313 -2.291 1.00 90.25 812 THR A N 1
ATOM 5883 C CA . THR A 1 812 ? -19.057 -25.600 -3.066 1.00 90.25 812 THR A CA 1
ATOM 5884 C C . THR A 1 812 ? -18.568 -24.255 -3.586 1.00 90.25 812 THR A C 1
ATOM 5886 O O . THR A 1 812 ? -18.949 -23.881 -4.693 1.00 90.25 812 THR A O 1
ATOM 5889 N N . ASN A 1 813 ? -17.699 -23.578 -2.834 1.00 91.50 813 ASN A N 1
ATOM 5890 C CA . ASN A 1 813 ? -17.195 -22.244 -3.162 1.00 91.50 813 ASN A CA 1
ATOM 5891 C C . ASN A 1 813 ? -15.772 -22.248 -3.733 1.00 91.50 813 ASN A C 1
ATOM 5893 O O . ASN A 1 813 ? -15.272 -21.215 -4.171 1.00 91.50 813 ASN A O 1
ATOM 5897 N N . TRP A 1 814 ? -15.134 -23.417 -3.800 1.00 94.00 814 TRP A N 1
ATOM 5898 C CA . TRP A 1 814 ? -13.843 -23.601 -4.453 1.00 94.00 814 TRP A CA 1
ATOM 5899 C C . TRP A 1 814 ? -13.962 -24.227 -5.848 1.00 94.00 814 TRP A C 1
ATOM 5901 O O . TRP A 1 814 ? -14.497 -25.323 -6.016 1.00 94.00 814 TRP A O 1
ATOM 5911 N N . THR A 1 815 ? -13.297 -23.627 -6.836 1.00 95.50 815 THR A N 1
ATOM 5912 C CA . THR A 1 815 ? -12.972 -24.294 -8.106 1.00 95.50 815 THR A CA 1
ATOM 5913 C C . THR A 1 815 ? -11.546 -24.839 -8.040 1.00 95.50 815 THR A C 1
ATOM 5915 O O . THR A 1 815 ? -10.588 -24.072 -8.110 1.00 95.50 815 THR A O 1
ATOM 5918 N N . LYS A 1 816 ? -11.393 -26.169 -7.937 1.00 95.31 816 LYS A N 1
ATOM 5919 C CA . LYS A 1 816 ? -10.094 -26.874 -7.879 1.00 95.31 816 LYS A CA 1
ATOM 5920 C C . LYS A 1 816 ? -9.931 -27.799 -9.093 1.00 95.31 816 LYS A C 1
ATOM 5922 O O . LYS A 1 816 ? -10.498 -28.888 -9.125 1.00 95.31 816 LYS A O 1
ATOM 5927 N N . THR A 1 817 ? -9.149 -27.392 -10.094 1.00 97.31 817 THR A N 1
ATOM 5928 C CA . THR A 1 817 ? -8.870 -28.190 -11.307 1.00 97.31 817 THR A CA 1
ATOM 5929 C C . THR A 1 817 ? -7.377 -28.464 -11.437 1.00 97.31 817 THR A C 1
ATOM 5931 O O . THR A 1 817 ? -6.581 -27.532 -11.431 1.00 97.31 817 THR A O 1
ATOM 5934 N N . ASN A 1 818 ? -6.994 -29.736 -11.598 1.00 96.56 818 ASN A N 1
ATOM 5935 C CA . ASN A 1 818 ? -5.592 -30.174 -11.701 1.00 96.56 818 ASN A CA 1
ATOM 5936 C C . ASN A 1 818 ? -4.714 -29.734 -10.510 1.00 96.56 818 ASN A C 1
ATOM 5938 O O . ASN A 1 818 ? -3.537 -29.410 -10.674 1.00 96.56 818 ASN A O 1
ATOM 5942 N N . VAL A 1 819 ? -5.291 -29.741 -9.304 1.00 96.19 819 VAL A N 1
ATOM 5943 C CA . VAL A 1 819 ? -4.618 -29.423 -8.035 1.00 96.19 819 VAL A CA 1
ATOM 5944 C C . VAL A 1 819 ? -4.725 -30.624 -7.099 1.00 96.19 819 VAL A C 1
ATOM 5946 O O . VAL A 1 819 ? -5.751 -31.305 -7.057 1.00 96.19 819 VAL A O 1
ATOM 5949 N N . GLU A 1 820 ? -3.661 -30.921 -6.360 1.00 95.31 820 GLU A N 1
ATOM 5950 C CA . GLU A 1 820 ? -3.713 -31.856 -5.239 1.00 95.31 820 GLU A CA 1
ATOM 5951 C C . GLU A 1 820 ? -4.572 -31.272 -4.105 1.00 95.31 820 GLU A C 1
ATOM 5953 O O . GLU A 1 820 ? -4.544 -30.073 -3.844 1.00 95.31 820 GLU A O 1
ATOM 5958 N N . ASN A 1 821 ? -5.324 -32.117 -3.393 1.00 93.12 821 ASN A N 1
ATOM 5959 C CA . ASN A 1 821 ? -6.219 -31.633 -2.335 1.00 93.12 821 ASN A CA 1
ATOM 5960 C C . ASN A 1 821 ? -5.492 -31.236 -1.037 1.00 93.12 821 ASN A C 1
ATOM 5962 O O . ASN A 1 821 ? -6.131 -30.749 -0.107 1.00 93.12 821 ASN A O 1
ATOM 5966 N N . THR A 1 822 ? -4.185 -31.502 -0.944 1.00 95.81 822 THR A N 1
ATOM 5967 C CA . THR A 1 822 ? -3.392 -31.254 0.263 1.00 95.81 822 THR A CA 1
ATOM 5968 C C . THR A 1 822 ? -2.790 -29.855 0.246 1.00 95.81 822 THR A C 1
ATOM 5970 O O . THR A 1 822 ? -2.083 -29.503 -0.698 1.00 95.81 822 THR A O 1
ATOM 5973 N N . ILE A 1 823 ? -3.005 -29.102 1.323 1.00 96.88 823 ILE A N 1
ATOM 5974 C CA . ILE A 1 823 ? -2.355 -27.815 1.583 1.00 96.88 823 ILE A CA 1
ATOM 5975 C C . ILE A 1 823 ? -1.292 -27.947 2.669 1.00 96.88 823 ILE A C 1
ATOM 5977 O O . ILE A 1 823 ? -1.378 -28.827 3.534 1.00 96.88 823 ILE A O 1
ATOM 5981 N N . TYR A 1 824 ? -0.305 -27.051 2.631 1.00 97.06 824 TYR A N 1
ATOM 5982 C CA . TYR A 1 824 ? 0.792 -27.020 3.596 1.00 97.06 824 TYR A CA 1
ATOM 5983 C C . TYR A 1 824 ? 0.965 -25.615 4.166 1.00 97.06 824 TYR A C 1
ATOM 5985 O O . TYR A 1 824 ? 1.286 -24.674 3.443 1.00 97.06 824 TYR A O 1
ATOM 5993 N N . VAL A 1 825 ? 0.794 -25.482 5.475 1.00 95.81 825 VAL A N 1
ATOM 5994 C CA . VAL A 1 825 ? 0.923 -24.226 6.219 1.00 95.81 825 VAL A CA 1
ATOM 5995 C C . VAL A 1 825 ? 2.156 -24.315 7.108 1.00 95.81 825 VAL A C 1
ATOM 5997 O O . VAL A 1 825 ? 2.379 -25.329 7.757 1.00 95.81 825 VAL A O 1
ATOM 6000 N N . TRP A 1 826 ? 2.980 -23.274 7.140 1.00 94.88 826 TRP A N 1
ATOM 6001 C CA . TRP A 1 826 ? 4.182 -23.267 7.974 1.00 94.88 826 TRP A CA 1
ATOM 6002 C C . TRP A 1 826 ? 3.871 -22.817 9.400 1.00 94.88 826 TRP A C 1
ATOM 6004 O O . TRP A 1 826 ? 3.442 -21.682 9.609 1.00 94.88 826 TRP A O 1
ATOM 6014 N N . ASP A 1 827 ? 4.158 -23.674 10.377 1.00 91.06 827 ASP A N 1
ATOM 6015 C CA . ASP A 1 827 ? 4.193 -23.312 11.790 1.00 91.06 827 ASP A CA 1
ATOM 6016 C C . ASP A 1 827 ? 5.641 -22.990 12.196 1.00 91.06 827 ASP A C 1
ATOM 6018 O O . ASP A 1 827 ? 6.467 -23.900 12.284 1.00 91.06 827 ASP A O 1
ATOM 6022 N N . PRO A 1 828 ? 5.982 -21.719 12.477 1.00 88.88 828 PRO A N 1
ATOM 6023 C CA . PRO A 1 828 ? 7.333 -21.334 12.880 1.00 88.88 828 PRO A CA 1
ATOM 6024 C C . PRO A 1 828 ? 7.695 -21.746 14.315 1.00 88.88 828 PRO A C 1
ATOM 6026 O O . PRO A 1 828 ? 8.863 -21.680 14.693 1.00 88.88 828 PRO A O 1
ATOM 6029 N N . SER A 1 829 ? 6.714 -22.112 15.143 1.00 85.81 829 SER A N 1
ATOM 6030 C CA . SER A 1 829 ? 6.913 -22.428 16.561 1.00 85.81 829 SER A CA 1
ATOM 6031 C C . SER A 1 829 ? 7.209 -23.908 16.816 1.00 85.81 829 SER A C 1
ATOM 6033 O O . SER A 1 829 ? 7.809 -24.256 17.841 1.00 85.81 829 SER A O 1
ATOM 6035 N N . ALA A 1 830 ? 6.859 -24.773 15.862 1.00 84.81 830 ALA A N 1
ATOM 6036 C CA . ALA A 1 830 ? 7.084 -26.206 15.939 1.00 84.81 830 ALA A CA 1
ATOM 6037 C C . ALA A 1 830 ? 8.570 -26.573 16.120 1.00 84.81 830 ALA A C 1
ATOM 6039 O O . ALA A 1 830 ? 9.492 -25.812 15.803 1.00 84.81 830 ALA A O 1
ATOM 6040 N N . ASN A 1 831 ? 8.809 -27.769 16.667 1.00 84.56 831 ASN A N 1
ATOM 6041 C CA . ASN A 1 831 ? 10.143 -28.349 16.872 1.00 84.56 831 ASN A CA 1
ATOM 6042 C C . ASN A 1 831 ? 11.127 -27.440 17.632 1.00 84.56 831 ASN A C 1
ATOM 6044 O O . ASN A 1 831 ? 12.318 -27.396 17.320 1.00 84.56 831 ASN A O 1
ATOM 6048 N N . GLY A 1 832 ? 10.629 -26.708 18.635 1.00 74.44 832 GLY A N 1
ATOM 6049 C CA . GLY A 1 832 ? 11.438 -25.790 19.442 1.00 74.44 832 GLY A CA 1
ATOM 6050 C C . GLY A 1 832 ? 11.861 -24.532 18.682 1.00 74.44 832 GLY A C 1
ATOM 6051 O O . GLY A 1 832 ? 12.938 -24.003 18.947 1.00 74.44 832 GLY A O 1
ATOM 6052 N N . GLY A 1 833 ? 11.037 -24.080 17.729 1.00 76.31 833 GLY A N 1
ATOM 6053 C CA . GLY A 1 833 ? 11.316 -22.909 16.900 1.00 76.31 833 GLY A CA 1
ATOM 6054 C C . GLY A 1 833 ? 12.085 -23.192 15.606 1.00 76.31 833 GLY A C 1
ATOM 6055 O O . GLY A 1 833 ? 12.477 -22.257 14.914 1.00 76.31 833 GLY A O 1
ATOM 6056 N N . ASN A 1 834 ? 12.311 -24.467 15.272 1.00 81.50 834 ASN A N 1
ATOM 6057 C CA . ASN A 1 834 ? 12.880 -24.868 13.978 1.00 81.50 834 ASN A CA 1
ATOM 6058 C C . ASN A 1 834 ? 11.822 -24.918 12.860 1.00 81.50 834 ASN A C 1
ATOM 6060 O O . ASN A 1 834 ? 12.172 -24.989 11.683 1.00 81.50 834 ASN A O 1
ATOM 6064 N N . GLY A 1 835 ? 10.547 -24.861 13.246 1.00 87.50 835 GLY A N 1
ATOM 6065 C CA . GLY A 1 835 ? 9.382 -24.868 12.381 1.00 87.50 835 GLY A CA 1
ATOM 6066 C C . GLY A 1 835 ? 9.022 -26.237 11.801 1.00 87.50 835 GLY A C 1
ATOM 6067 O O . GLY A 1 835 ? 9.797 -27.196 11.859 1.00 87.50 835 GLY A O 1
ATOM 6068 N N . GLU A 1 836 ? 7.800 -26.339 11.288 1.00 93.38 836 GLU A N 1
ATOM 6069 C CA . GLU A 1 836 ? 7.250 -27.534 10.643 1.00 93.38 836 GLU A CA 1
ATOM 6070 C C . GLU A 1 836 ? 6.118 -27.156 9.685 1.00 93.38 836 GLU A C 1
ATOM 6072 O O . GLU A 1 836 ? 5.395 -26.187 9.911 1.00 93.38 836 GLU A O 1
ATOM 6077 N N . TYR A 1 837 ? 5.936 -27.939 8.620 1.00 94.94 837 TYR A N 1
ATOM 6078 C CA . TYR A 1 837 ? 4.747 -27.819 7.782 1.00 94.94 837 TYR A CA 1
ATOM 6079 C C . TYR A 1 837 ? 3.584 -28.605 8.384 1.00 94.94 837 TYR A C 1
ATOM 6081 O O . TYR A 1 837 ? 3.614 -29.833 8.472 1.00 94.94 837 TYR A O 1
ATOM 6089 N N . LEU A 1 838 ? 2.526 -27.885 8.734 1.00 94.94 838 LEU A N 1
ATOM 6090 C CA . LEU A 1 838 ? 1.217 -28.445 9.009 1.00 94.94 838 LEU A CA 1
ATOM 6091 C C . LEU A 1 838 ? 0.528 -28.800 7.691 1.00 94.94 838 LEU A C 1
ATOM 6093 O O . LEU A 1 838 ? 0.607 -28.046 6.725 1.00 94.94 838 LEU A O 1
ATOM 6097 N N . THR A 1 839 ? -0.152 -29.942 7.647 1.00 96.38 839 THR A N 1
ATOM 6098 C CA . THR A 1 839 ? -0.823 -30.433 6.432 1.00 96.38 839 THR A CA 1
ATOM 6099 C C . THR A 1 839 ? -2.321 -30.564 6.630 1.00 96.38 839 THR A C 1
ATOM 6101 O O . THR A 1 839 ? -2.781 -30.807 7.747 1.00 96.38 839 THR A O 1
ATOM 6104 N N . TRP A 1 840 ? -3.084 -30.448 5.546 1.00 96.44 840 TRP A N 1
ATOM 6105 C CA . TRP A 1 840 ? -4.503 -30.795 5.521 1.00 96.44 840 TRP A CA 1
ATOM 6106 C C . TRP A 1 840 ? -4.926 -31.252 4.135 1.00 96.44 840 TRP A C 1
ATOM 6108 O O . TRP A 1 840 ? -4.636 -30.565 3.166 1.00 96.44 840 TRP A O 1
ATOM 6118 N N . ASN A 1 841 ? -5.609 -32.393 4.037 1.00 92.12 841 ASN A N 1
ATOM 6119 C CA . ASN A 1 841 ? -6.062 -32.964 2.763 1.00 92.12 841 ASN A CA 1
ATOM 6120 C C . ASN A 1 841 ? -7.590 -33.006 2.603 1.00 92.12 841 ASN A C 1
ATOM 6122 O O . ASN A 1 841 ? -8.083 -33.786 1.789 1.00 92.12 841 ASN A O 1
ATOM 6126 N N . GLY A 1 842 ? -8.332 -32.247 3.411 1.00 88.31 842 GLY A N 1
ATOM 6127 C CA . GLY A 1 842 ? -9.798 -32.262 3.439 1.00 88.31 842 GLY A CA 1
ATOM 6128 C C . GLY A 1 842 ? -10.430 -33.328 4.331 1.00 88.31 842 GLY A C 1
ATOM 6129 O O . GLY A 1 842 ? -11.644 -33.506 4.340 1.00 88.31 842 GLY A O 1
ATOM 6130 N N . THR A 1 843 ? -9.633 -34.123 5.045 1.00 88.69 843 THR A N 1
ATOM 6131 C CA . THR A 1 843 ? -10.166 -35.138 5.972 1.00 88.69 843 THR A CA 1
ATOM 6132 C C . THR A 1 843 ? -9.243 -35.374 7.161 1.00 88.69 843 THR A C 1
ATOM 6134 O O . THR A 1 843 ? -9.698 -35.570 8.286 1.00 88.69 843 THR A O 1
ATOM 6137 N N . THR A 1 844 ? -7.934 -35.380 6.921 1.00 88.25 844 THR A N 1
ATOM 6138 C CA . THR A 1 844 ? -6.895 -35.654 7.916 1.00 88.25 844 THR A CA 1
ATOM 6139 C C . THR A 1 844 ? -5.708 -34.720 7.717 1.00 88.25 844 THR A C 1
ATOM 6141 O O . THR A 1 844 ? -5.387 -34.339 6.592 1.00 88.25 844 THR A O 1
ATOM 6144 N N . GLY A 1 845 ? -5.007 -34.401 8.799 1.00 89.69 845 GLY A N 1
ATOM 6145 C CA . GLY A 1 845 ? -3.800 -33.589 8.746 1.00 89.69 845 GLY A CA 1
ATOM 6146 C C . GLY A 1 845 ? -3.512 -32.911 10.079 1.00 89.69 845 GLY A C 1
ATOM 6147 O O . GLY A 1 845 ? -4.332 -32.954 10.995 1.00 89.69 845 GLY A O 1
ATOM 6148 N N . THR A 1 846 ? -2.331 -32.313 10.190 1.00 91.31 846 THR A N 1
ATOM 6149 C CA . THR A 1 846 ? -1.850 -31.647 11.409 1.00 91.31 846 THR A CA 1
ATOM 6150 C C . THR A 1 846 ? -2.310 -30.195 11.541 1.00 91.31 846 THR A C 1
ATOM 6152 O O . THR A 1 846 ? -2.245 -29.663 12.642 1.00 91.31 846 THR A O 1
ATOM 6155 N N . LEU A 1 847 ? -2.807 -29.567 10.466 1.00 88.56 847 LEU A N 1
ATOM 6156 C CA . LEU A 1 847 ? -3.362 -28.205 10.510 1.00 88.56 847 LEU A CA 1
ATOM 6157 C C . LEU A 1 847 ? -4.707 -28.141 11.253 1.00 88.56 847 LEU A C 1
ATOM 6159 O O . LEU A 1 847 ? -4.989 -27.149 11.909 1.00 88.56 847 LEU A O 1
ATOM 6163 N N . GLY A 1 848 ? -5.508 -29.211 11.175 1.00 74.06 848 GLY A N 1
ATOM 6164 C CA . GLY A 1 848 ? -6.815 -29.309 11.829 1.00 74.06 848 GLY A CA 1
ATOM 6165 C C . GLY A 1 848 ? -7.891 -28.427 11.184 1.00 74.06 848 GLY A C 1
ATOM 6166 O O . GLY A 1 848 ? -8.097 -27.299 11.609 1.00 74.06 848 GLY A O 1
ATOM 6167 N N . GLY A 1 849 ? -8.615 -28.969 10.195 1.00 85.62 849 GLY A N 1
ATOM 6168 C CA . GLY A 1 849 ? -9.844 -28.358 9.660 1.00 85.62 849 GLY A CA 1
ATOM 6169 C C . GLY A 1 849 ? -9.673 -27.392 8.486 1.00 85.62 849 GLY A C 1
ATOM 6170 O O . GLY A 1 849 ? -10.611 -26.680 8.175 1.00 85.62 849 GLY A O 1
ATOM 6171 N N . GLY A 1 850 ? -8.496 -27.329 7.853 1.00 92.00 850 GLY A N 1
ATOM 6172 C CA . GLY A 1 850 ? -8.335 -26.620 6.575 1.00 92.00 850 GLY A CA 1
ATOM 6173 C C . GLY A 1 850 ? -8.500 -25.099 6.619 1.00 92.00 850 GLY A C 1
ATOM 6174 O O . GLY A 1 850 ? -8.610 -24.486 5.563 1.00 92.00 850 GLY A O 1
ATOM 6175 N N . LEU A 1 851 ? -8.496 -24.491 7.807 1.00 93.75 851 LEU A N 1
ATOM 6176 C CA . LEU A 1 851 ? -8.700 -23.055 7.974 1.00 93.75 851 LEU A CA 1
ATOM 6177 C C . LEU A 1 851 ? -7.432 -22.264 7.646 1.00 93.75 851 LEU A C 1
ATOM 6179 O O . LEU A 1 851 ? -6.352 -22.526 8.184 1.00 93.75 851 LEU A O 1
ATOM 6183 N N . ILE A 1 852 ? -7.579 -21.257 6.791 1.00 94.31 852 ILE A N 1
ATOM 6184 C CA . ILE A 1 852 ? -6.492 -20.403 6.318 1.00 94.31 852 ILE A CA 1
ATOM 6185 C C . ILE A 1 852 ? -6.800 -18.972 6.749 1.00 94.31 852 ILE A C 1
ATOM 6187 O O . ILE A 1 852 ? -7.562 -18.261 6.102 1.00 94.31 852 ILE A O 1
ATOM 6191 N N . SER A 1 853 ? -6.235 -18.545 7.876 1.00 92.62 853 SER A N 1
ATOM 6192 C CA . SER A 1 853 ? -6.515 -17.226 8.460 1.00 92.62 853 SER A CA 1
ATOM 6193 C C . SER A 1 853 ? -5.999 -16.055 7.606 1.00 92.62 853 SER A C 1
ATOM 6195 O O . SER A 1 853 ? -5.100 -16.247 6.783 1.00 92.62 853 SER A O 1
ATOM 6197 N N . PRO A 1 854 ? -6.475 -14.820 7.838 1.00 92.19 854 PRO A N 1
ATOM 6198 C CA . PRO A 1 854 ? -5.895 -13.623 7.229 1.00 92.19 854 PRO A CA 1
ATOM 6199 C C . PRO A 1 854 ? -4.387 -13.545 7.474 1.00 92.19 854 PRO A C 1
ATOM 6201 O O . PRO A 1 854 ? -3.901 -13.961 8.530 1.00 92.19 854 PRO A O 1
ATOM 6204 N N . PHE A 1 855 ? -3.635 -13.007 6.516 1.00 93.44 855 PHE A N 1
ATOM 6205 C CA . PHE A 1 855 ? -2.165 -13.007 6.483 1.00 93.44 855 PHE A CA 1
ATOM 6206 C C . PHE A 1 855 ? -1.476 -14.374 6.349 1.00 93.44 855 PHE A C 1
ATOM 6208 O O . PHE A 1 855 ? -0.247 -14.425 6.379 1.00 93.44 855 PHE A O 1
ATOM 6215 N N . GLN A 1 856 ? -2.206 -15.486 6.236 1.00 95.12 856 GLN A N 1
ATOM 6216 C CA . GLN A 1 856 ? -1.597 -16.812 6.156 1.00 95.12 856 GLN A CA 1
ATOM 6217 C C . GLN A 1 856 ? -1.234 -17.166 4.711 1.00 95.12 856 GLN A C 1
ATOM 6219 O O . GLN A 1 856 ? -2.109 -17.333 3.861 1.00 95.12 856 GLN A O 1
ATOM 6224 N N . GLY A 1 857 ? 0.058 -17.374 4.453 1.00 96.31 857 GLY A N 1
ATOM 6225 C CA . GLY A 1 857 ? 0.502 -18.036 3.231 1.00 96.31 857 GLY A CA 1
ATOM 6226 C C . GLY A 1 857 ? 0.599 -19.555 3.403 1.00 96.31 857 GLY A C 1
ATOM 6227 O O . GLY A 1 857 ? 0.796 -20.060 4.515 1.00 96.31 857 GLY A O 1
ATOM 6228 N N . PHE A 1 858 ? 0.444 -20.287 2.303 1.00 97.06 858 PHE A N 1
ATOM 6229 C CA . PHE A 1 858 ? 0.413 -21.745 2.259 1.00 97.06 858 PHE A CA 1
ATOM 6230 C C . PHE A 1 858 ? 0.841 -22.274 0.885 1.00 97.06 858 PHE A C 1
ATOM 6232 O O . PHE A 1 858 ? 0.785 -21.577 -0.129 1.00 97.06 858 PHE A O 1
ATOM 6239 N N . TRP A 1 859 ? 1.281 -23.528 0.849 1.00 97.19 859 TRP A N 1
ATOM 6240 C CA . TRP A 1 859 ? 1.615 -24.208 -0.396 1.00 97.19 859 TRP A CA 1
ATOM 6241 C C . TRP A 1 859 ? 0.456 -25.044 -0.907 1.00 97.19 859 TRP A C 1
ATOM 6243 O O . TRP A 1 859 ? -0.203 -25.752 -0.141 1.00 97.19 859 TRP A O 1
ATOM 6253 N N . VAL A 1 860 ? 0.313 -25.032 -2.228 1.00 96.94 860 VAL A N 1
ATOM 6254 C CA . VAL A 1 860 ? -0.512 -25.964 -2.998 1.00 96.94 860 VAL A CA 1
ATOM 6255 C C . VAL A 1 860 ? 0.313 -26.572 -4.121 1.00 96.94 860 VAL A C 1
ATOM 6257 O O . VAL A 1 860 ? 1.344 -26.022 -4.523 1.00 96.94 860 VAL A O 1
ATOM 6260 N N . LYS A 1 861 ? -0.147 -27.706 -4.649 1.00 96.06 861 LYS A N 1
ATOM 6261 C CA . LYS A 1 861 ? 0.545 -28.396 -5.734 1.00 96.06 861 LYS A CA 1
ATOM 6262 C C . LYS A 1 861 ? -0.379 -28.677 -6.911 1.00 96.06 861 LYS A C 1
ATOM 6264 O O . LYS A 1 861 ? -1.344 -29.423 -6.784 1.00 96.06 861 LYS A O 1
ATOM 6269 N N . ALA A 1 862 ? -0.066 -28.098 -8.064 1.00 96.38 862 ALA A N 1
ATOM 6270 C CA . ALA A 1 862 ? -0.670 -28.448 -9.340 1.00 96.38 862 ALA A CA 1
ATOM 6271 C C . ALA A 1 862 ? -0.107 -29.789 -9.838 1.00 96.38 862 ALA A C 1
ATOM 6273 O O . ALA A 1 862 ? 1.094 -30.043 -9.735 1.00 96.38 862 ALA A O 1
ATOM 6274 N N . ASN A 1 863 ? -0.965 -30.652 -10.383 1.00 94.69 863 ASN A N 1
ATOM 6275 C CA . ASN A 1 863 ? -0.593 -32.007 -10.808 1.00 94.69 863 ASN A CA 1
ATOM 6276 C C . ASN A 1 863 ? -0.754 -32.266 -12.316 1.00 94.69 863 ASN A C 1
ATOM 6278 O O . ASN A 1 863 ? -0.361 -33.336 -12.786 1.00 94.69 863 ASN A O 1
ATOM 6282 N N . ALA A 1 864 ? -1.285 -31.304 -13.078 1.00 94.81 864 ALA A N 1
ATOM 6283 C CA . ALA A 1 864 ? -1.376 -31.363 -14.535 1.00 94.81 864 ALA A CA 1
ATOM 6284 C C . ALA A 1 864 ? -1.459 -29.959 -15.168 1.00 94.81 864 ALA A C 1
ATOM 6286 O O . ALA A 1 864 ? -1.603 -28.950 -14.479 1.00 94.81 864 ALA A O 1
ATOM 6287 N N . VAL A 1 865 ? -1.361 -29.905 -16.503 1.00 93.94 865 VAL A N 1
ATOM 6288 C CA . VAL A 1 865 ? -1.447 -28.668 -17.302 1.00 93.94 865 VAL A CA 1
ATOM 6289 C C . VAL A 1 865 ? -2.800 -27.968 -17.151 1.00 93.94 865 VAL A C 1
ATOM 6291 O O . VAL A 1 865 ? -3.816 -28.624 -16.947 1.00 93.94 865 VAL A O 1
ATOM 6294 N N . ALA A 1 866 ? -2.814 -26.641 -17.318 1.00 94.06 866 ALA A N 1
ATOM 6295 C CA . ALA A 1 866 ? -3.989 -25.786 -17.112 1.00 94.06 866 ALA A CA 1
ATOM 6296 C C . ALA A 1 866 ? -4.647 -25.972 -15.725 1.00 94.06 866 ALA A C 1
ATOM 6298 O O . ALA A 1 866 ? -5.825 -26.335 -15.648 1.00 94.06 866 ALA A O 1
ATOM 6299 N N . PRO A 1 867 ? -3.893 -25.792 -14.624 1.00 97.38 867 PRO A N 1
ATOM 6300 C CA . PRO A 1 867 ? -4.481 -25.818 -13.296 1.00 97.38 867 PRO A CA 1
ATOM 6301 C C . PRO A 1 867 ? -5.338 -24.574 -13.045 1.00 97.38 867 PRO A C 1
ATOM 6303 O O . PRO A 1 867 ? -5.062 -23.501 -13.575 1.00 97.38 867 PRO A O 1
ATOM 6306 N N . VAL A 1 868 ? -6.385 -24.736 -12.237 1.00 97.06 868 VAL A N 1
ATOM 6307 C CA . VAL A 1 868 ? -7.271 -23.647 -11.807 1.00 97.06 868 VAL A CA 1
ATOM 6308 C C . VAL A 1 868 ? -7.505 -23.790 -10.316 1.00 97.06 868 VAL A C 1
ATOM 6310 O O . VAL A 1 868 ? -7.874 -24.870 -9.845 1.00 97.06 868 VAL A O 1
ATOM 6313 N N . LEU A 1 869 ? -7.309 -22.694 -9.593 1.00 96.75 869 LEU A N 1
ATOM 6314 C CA . LEU A 1 869 ? -7.650 -22.586 -8.188 1.00 96.75 869 LEU A CA 1
ATOM 6315 C C . LEU A 1 869 ? -8.319 -21.235 -7.966 1.00 96.75 869 LEU A C 1
ATOM 6317 O O . LEU A 1 869 ? -7.652 -20.206 -8.039 1.00 96.75 869 LEU A O 1
ATOM 6321 N N . LYS A 1 870 ? -9.630 -21.259 -7.725 1.00 95.25 870 LYS A N 1
ATOM 6322 C CA . LYS A 1 870 ? -10.437 -20.066 -7.449 1.00 95.25 870 LYS A CA 1
ATOM 6323 C C . LYS A 1 870 ? -11.322 -20.268 -6.235 1.00 95.25 870 LYS A C 1
ATOM 6325 O O . LYS A 1 870 ? -11.736 -21.401 -5.983 1.00 95.25 870 LYS A O 1
ATOM 6330 N N . VAL A 1 871 ? -11.640 -19.182 -5.544 1.00 92.88 871 VAL A N 1
ATOM 6331 C CA . VAL A 1 871 ? -12.565 -19.166 -4.406 1.00 92.88 871 VAL A CA 1
ATOM 6332 C C . VAL A 1 871 ? -13.611 -18.065 -4.586 1.00 92.88 871 VAL A C 1
ATOM 6334 O O . VAL A 1 871 ? -13.270 -16.960 -5.012 1.00 92.88 871 VAL A O 1
ATOM 6337 N N . ASN A 1 872 ? -14.874 -18.383 -4.306 1.00 88.50 872 ASN A N 1
ATOM 6338 C CA . ASN A 1 872 ? -15.986 -17.434 -4.320 1.00 88.50 872 ASN A CA 1
ATOM 6339 C C . ASN A 1 872 ? -15.894 -16.476 -3.121 1.00 88.50 872 ASN A C 1
ATOM 6341 O O . ASN A 1 872 ? -15.468 -16.880 -2.042 1.00 88.50 872 ASN A O 1
ATOM 6345 N N . LYS A 1 873 ? -16.277 -15.213 -3.324 1.00 80.88 873 LYS A N 1
ATOM 6346 C CA . LYS A 1 873 ? -16.271 -14.172 -2.290 1.00 80.88 873 LYS A CA 1
ATOM 6347 C C . LYS A 1 873 ? -17.535 -14.162 -1.418 1.00 80.88 873 LYS A C 1
ATOM 6349 O O . LYS A 1 873 ? -17.469 -13.735 -0.275 1.00 80.88 873 LYS A O 1
ATOM 6354 N N . GLU A 1 874 ? -18.691 -14.554 -1.955 1.00 68.44 874 GLU A N 1
ATOM 6355 C CA . GLU A 1 874 ? -20.003 -14.350 -1.320 1.00 68.44 874 GLU A CA 1
ATOM 6356 C C . GLU A 1 874 ? -20.272 -15.237 -0.088 1.00 68.44 874 GLU A C 1
ATOM 6358 O O . GLU A 1 874 ? -21.324 -15.071 0.540 1.00 68.44 874 GLU A O 1
ATOM 6363 N N . VAL A 1 875 ? -19.391 -16.183 0.260 1.00 56.53 875 VAL A N 1
ATOM 6364 C CA . VAL A 1 875 ? -19.671 -17.207 1.284 1.00 56.53 875 VAL A CA 1
ATOM 6365 C C . VAL A 1 875 ? -18.494 -17.451 2.212 1.00 56.53 875 VAL A C 1
ATOM 6367 O O . VAL A 1 875 ? -17.385 -17.714 1.695 1.00 56.53 875 VAL A O 1
#